Protein 4KNF (pdb70)

Foldseek 3Di:
DDQDPVLVLLVLLVVLLVLLVVLLVVLQVCLVLFDPLQNVVSVLLSVLSVLVNVLSVVQSVCCVPPVDRPLVSLLVSCVVNVLSVLVSLLSLCVLWAPCSVVLSVLLVQLQCQLSVLCSCLVVVVDPVVVSLVSNVVSLVSNLCCCVPNVNVGGCPCPDPLSNQLNVLSNCCSPPLVVLQSVLSCQFRVDDDHGNSSSNSSSSSVSSCCRSRVSSVSSSVSRSVVRVVVVD/DDDDPVQVLLVLLVVLLVLLVVLLVVLQVLLVLFDPLQNVVSVLLSVLSVLVNVLSVVQSVCCVVPVDGPLVSLLVSCVVRVLSLLVSQLSLCSVVLSVLLVQLSCQLSVLCSCCVVVVDPLPVSLVSNVVSLVSNLVCCPPNSNPPPPDDVLSVQLVVLSNVCSPPLVVLQSVLSCCCRPPPVPSSSSSSSSSVSSSCRSRVNSVSSSVSRSVVSVVVVVVVD/DDDDVVPVLLVLLVVLLVLLVVLLVVLQVCLVLFDPLQNVVSVLLSVLSVLVNVLSVVQSVCCVVPVDHPLVSLLVSCVVNVLSVLVLVLSLCVVWHPCSVVLSVLLVVLSVQLSVLLSCCVVVVDPNPVSLVSNVVSLVSNVCCCCPNVNVGTDHPPDPLSNQLVVLSNVCSPVLQVLQSVLSCQFRPDDDHGPRSSNSSSSSVSCCCNSRVSSVSSSVSRNVVRVVVVVD/DDDPDPVPVLLVLLVVLLVVLVVLLCVLQVCLVLFDPLQNVLSNLLNVLSVLVNVLSVVQSCCCVVPVDHPLVSLLVSCLVRVLSVLVSVLSLVVPFDVCSVVLSVLLNVLVVQLSVLLSCQVVVVDPNVVSLVSNVVSLVSNLCCCPDNPVPTGVDPLSVQLSCLVNCCSPVLVVLQSVLSCQFRVPPVGPRRSNSSSSSVSCSCNSRVSSVSSSVSRNVRRVVVVVD/DPQDVVPVLLVLLVVLLVLLVVLLVVLQVCLVLFDPLCNVVSVLLSVLSVLVNVLSVVQSVCCVVPVDGPLVSLLVSVVVNVLSVLVSVLSLVVQWAPCSVVLSVQLVVLQVQLSVLCSCLVVVVDPNPVSLVRSVVSLVSNLCCCPPNVVVRGGDPVDVLSNQLSVLSNVCSPVLQVLQSVLSCVQRVDDPGPRRSNSSSSSVSCCCRSRVSSVSSSVSRSVVRVVVVD

Radius of gyration: 31.67 Å; Cα contacts (8 Å, |Δi|>4): 1506; chains: 5; bounding box: 90×84×65 Å

Nearest PDB structures (foldseek):
  4knf-assembly1_D  TM=1.004E+00  e=2.524E-30  gamma proteobacterium 'Hot 75m4'
  4knf-assembly1_A  TM=9.957E-01  e=2.184E-26  gamma proteobacterium 'Hot 75m4'
  4kly-assembly1_C  TM=9.889E-01  e=1.343E-26  gamma proteobacterium 'Hot 75m4'
  4kly-assembly1_A  TM=9.894E-01  e=2.494E-26  gamma proteobacterium 'Hot 75m4'
  4kly-assembly1_E  TM=9.933E-01  e=5.529E-26  gamma proteobacterium 'Hot 75m4'

CATH classification: 1.20.1070.10

Sequence (1146 aa):
GDLDISDTVGVSFWLVTAGMLAATVFFFVERDQVSAKWKTSLTVSGLITGIAFWHYLYMRGVWIDTGDTPTVFRYINWLLTVPLLVVEFYLILAACTSVAASLFKKLLAGSLVMLGAGFAGEAGLAPVLPAFIIGMAGWLYMIYELYMGEGKAAVSTASPAVNSAYNAMMMIIVVGWAIYPAGYAAGYLMGGGVYASNLNLIYNLADFVNKILFGLIIWNVAVKESSNAKLGDLDISDTVGVSFWLVTAGMLAATVFFFVERDQVSAKWKTSLTVSGLITGIAFWHYLYMRGVWIDTGDTPTVFRYINWLLTVPLLVVEFYLIVAASLFKKLLAGSLVMLGAGFAGEAGLAPVLPAFIIGMAGWLYMIYELYMGEGKAAVSSPAVNSAYNAMMMIIVVGWAIYPAGYAAGYLMGVYASNLNLIYNLADFVNKILFGLIIWNVAVKESSNAKLLEHGDLDISDTVGVSFWLVTAGMLAATVFFFVERDQVSAKWKTSLTVSGLITGIAFWHYLYMRGVWIDTGDTPTVFRYINWLLTVPLLVVEFYLILAACTSVAASLFKKLLAGSLVMLGAGFAGEAGLAPVLPAFIIGMAGWLYMIYELYMGEGKAAVSTASPAVNSAYNAMMMIIVVGWAIYPAGYAAGYLMGGGVYASNLNLIYNLADFVNKILFGLIIWNVAVKESSNAKLLGGDLDISDTVGVSFWLVTAGMLAATVFFFVERDQVSAKWKTSLTVSGLITGIAFWHYLYMRGVWIDTGDTPTVFRYINWLLTVPLLVVEFYLILAACTSVAASLFKKLLAGSLVMLGAGFAGEAGLAPVLPAFIIGMAGWLYMIYELYMGEGKAAASPAVNSAYNAMMMIIVVGWAIYPAGYAAGYLMGGVYASNLNLIYNLADFVNKILFGLIIWNVAVKESSNAKLLGDLDISDTVGVSFWLVTAGMLAATVFFFVERDQVSAKWKTSLTVSGLITGIAFWHYLYMRGVWIDTGDTPTVFRYINWLLTVPLLVVEFYLILAACTSVAASLFKKLLAGSLVMLGAGFAGEAGLAPVLPAFIIGMAGWLYMIYELYMGEGKAAVSTASPAVNSAYNAMMMIIVVGWAIYPAGYAAGYLMGGVYASNLNLIYNLADFVNKILFGLIIWNVAVKESSNAKL

Solvent-accessible surface area: 46198 Å² total; per-residue (Å²): 71,45,17,86,82,93,40,82,2,3,17,19,0,34,46,12,14,14,13,0,55,13,6,21,51,16,0,43,44,0,15,74,13,2,36,73,142,16,30,24,12,1,0,5,5,0,12,4,0,14,15,0,30,125,4,0,81,105,0,39,31,9,30,86,114,70,41,88,34,0,17,12,9,4,18,7,0,11,66,31,1,19,31,37,10,0,48,3,0,75,61,16,1,52,53,11,15,124,38,8,56,40,0,50,138,62,0,47,54,2,0,80,74,27,23,39,13,10,30,22,2,22,39,63,132,34,94,54,107,53,2,43,91,92,8,42,53,4,19,93,86,0,24,103,13,3,89,113,8,53,6,155,50,28,91,62,90,80,18,113,8,14,41,48,1,16,55,13,0,10,106,15,0,58,102,2,9,36,36,33,21,54,0,9,28,13,3,34,54,135,44,97,77,82,100,22,56,69,0,1,59,43,6,1,99,0,0,71,31,3,13,10,76,2,4,63,75,1,30,63,13,0,32,109,30,1,50,108,78,135,187,78,57,16,89,81,94,40,81,4,1,16,21,0,38,36,4,14,13,10,0,57,15,8,20,50,17,0,46,38,0,12,69,14,1,22,58,152,18,31,13,9,0,0,5,4,0,16,4,0,14,16,0,25,123,3,0,83,104,0,38,29,6,30,89,108,73,44,86,29,0,18,11,8,2,16,12,0,12,61,31,0,18,35,38,9,3,40,0,16,114,68,58,115,49,56,42,28,45,142,40,5,42,50,1,2,89,74,31,24,42,12,11,30,22,4,24,41,62,133,32,98,46,106,60,2,42,103,92,8,37,51,4,27,97,79,3,31,124,10,8,101,149,43,61,14,156,42,102,58,128,63,118,23,35,64,48,0,32,79,20,0,28,108,14,5,49,87,5,14,37,42,37,26,49,0,10,31,12,3,42,56,118,106,132,98,30,54,68,1,0,50,43,5,3,100,0,0,75,31,1,11,15,75,2,1,63,57,0,36,62,19,0,34,124,32,2,55,87,40,119,126,155,132,215,78,45,14,86,67,87,42,74,3,2,13,18,0,32,46,10,14,14,11,0,56,13,6,19,48,15,0,47,43,0,13,75,9,6,40,65,152,28,32,19,14,0,0,5,2,0,13,2,0,14,16,0,26,126,4,0,81,102,0,42,35,6,26,82,114,78,40,82,34,0,16,10,7,3,17,11,0,15,65,27,2,17,31,41,13,0,42,2,0,70,60,16,2,55,69,9,16,103,31,6,62,46,0,48,148,64,0,54,54,3,0,87,80,34,18,43,11,10,33,19,3,23,41,64,134,35,90,53,96,67,2,32,105,95,8,53,54,3,25,90,83,0,25,107,15,1,52,115,8,50,4,149,56,30,110,48,114,92,35,113,13,28,51,47,3,33,88,10,0,72,109,10,0,60,78,3,14,36,37,37,25,53,0,9,29,22,1,31,48,141,52,107,77,78,122,29,51,68,0,0,61,45,5,0,98,0,0,73,31,2,14,12,69,1,1,68,76,2,31,58,16,0,35,134,36,3,47,88,51,126,147,185,86,42,51,14,84,78,91,37,83,4,2,20,20,0,35,37,10,13,13,9,0,55,13,6,19,48,17,1,44,41,0,9,76,24,6,41,52,126,10,35,17,9,2,0,6,6,0,11,7,0,14,14,0,30,126,3,0,82,105,0,40,29,6,26,98,110,72,42,91,39,1,16,11,6,3,16,6,0,12,65,30,1,20,30,38,10,0,44,1,0,77,56,14,0,59,67,22,14,118,52,8,63,42,0,47,155,69,2,43,52,3,1,78,73,35,22,39,11,9,29,22,2,25,37,63,132,36,95,44,101,64,6,40,104,95,10,51,52,4,22,94,81,0,24,123,14,1,100,113,35,61,0,148,43,109,164,45,109,8,21,68,46,0,38,83,4,0,12,98,11,0,53,93,3,14,36,37,37,26,57,0,11,29,23,1,30,50,130,111,125,75,121,34,51,63,1,1,53,54,7,1,85,0,0,68,31,2,12,15,73,4,2,66,63,1,37,60,14,0,36,120,18,15,61,93,59,167,148,198,88,47,19,85,77,91,40,88,4,0,14,16,0,37,47,12,15,14,12,0,55,15,6,21,48,15,0,46,41,0,9,69,22,2,29,64,139,20,33,15,10,0,0,4,5,0,12,5,0,14,10,0,27,127,5,0,84,105,0,37,32,3,24,90,100,64,40,90,29,0,18,7,10,4,17,10,0,13,71,25,1,17,34,34,15,0,51,1,0,78,62,14,2,53,53,7,18,120,44,7,55,45,0,48,141,62,1,46,57,4,0,76,81,34,15,43,10,10,32,20,4,21,40,67,122,35,98,43,102,69,7,34,98,98,7,57,51,4,23,91,80,0,26,112,10,2,86,120,15,46,8,146,65,37,100,11,134,98,22,111,8,26,42,46,2,22,82,10,0,15,77,4,1,52,90,3,15,37,40,40,28,53,0,9,30,20,3,34,54,141,48,114,104,113,32,53,73,0,0,50,41,5,1,95,0,0,74,31,4,17,12,69,3,1,63,62,1,32,53,13,0,32,119,32,2,64,103,71,156,184

Secondary structure (DSSP, 8-state):
----TT-HHHHHHHHHHHHHHHHHHHHHHGGGGS-TTTHHHHHHHHHHHHHHHHHHHHHHHHHHHH----HHHHHHHHHHHHHHHHHHHHHHHHTT-TTHHHHHHHHHHHHHHHHHHHHHHHHTSS-HHHHHHHHHHHHHHHHHHHHTSGGGS----S-HHHHHHHHHHHHIIIIITTHHHHHHHHHHSS-----HHHHHHHHHHHHIIIIIIHHHHHHHHHHHHHHHHT-/----TT-HHHHHHHHHHHHHHHHHHHHHHGGGGS-HHHHHHHHHHHHHHHHHHHHHHHHHHHHHHH----HHHHHHHHHHHHHHHHHHHHT--HHHHHHHHHHHHHHHHHHHHHHHTTSS-HHHHHHHHHHHHHHHHHTTSTTTT------HHHHHHHHHHHHIIIIITTHHHHHHHHHHS----HHHHHHHHHHHHIIIIIIHHHHHHHHHHHHHHHHHHT--/----TT-HHHHHHHHHHHHHHHHHHHHHHGGGGS-TTTHHHHHHHHHHHHHHHHHHHHHHHHHHHH----HHHHHHHHHHHHHHHHHHHHHHHHHH-TTHHHHHHHHHHHHHHHHHHHHHHHHTSS-HHHHHHHHHHHHHHHHHHHHTSGGGG------HHHHHHHHHHHHHHHTGGGHHHHHHHHHHSS-----HHHHHHHHHHHHIIIIIIHHHHHHHHHHHHHHHHHH-/--PPPSS-HHHHHHHHHHHHHHHHHHHHHHHGGGS-HHHHHHHHHHHHHHHHHHHHHHHHHHHHHHH----HHHHHHHHHHHHHHHHHHHHHHHHHH-S-HHHHHHHHHHHHHHHHHHHHHHHTTSS-HHHHHHHHHHHHHHHHHHHHSTTS-----SSHHHHHHHHHHIIIIITTHHHHHHHHHH------HHHHHHHHHHHHIIIIIIHHHHHHHHHHHHHHHHTT-/----TT-HHHHHHHHHHHHHHHHHHHHHHGGGGS-HHHHHHHHHHHHHHHHHHHHHHHHHHHHHHT-S--HHHHHHHHHHHHHHHHHHHHHHHHTT-S-HHHHHHHHHHHHHHHHHHHHHHHHTSS-HHHHHHHHHHHHHHHHHHHHTSGGGG----S-HHHHHHHHHHHHIIIIITTHHHHHHHHHHSS----HHHHHHHHHHHHIIIIIIHHHHHHHHHHHHHHHHH-

B-factor: mean 72.69, std 19.71, range [35.15, 189.99]

InterPro domains:
  IPR001425 Archaeal/bacterial/fungal rhodopsins [PF01036] (30-246)
  IPR001425 Archaeal/bacterial/fungal rhodopsins [PR00251] (32-51)
  IPR001425 Archaeal/bacterial/fungal rhodopsins [PR00251] (93-114)
  IPR001425 Archaeal/bacterial/fungal rhodopsins [PR00251] (190-208)
  IPR001425 Archaeal/bacter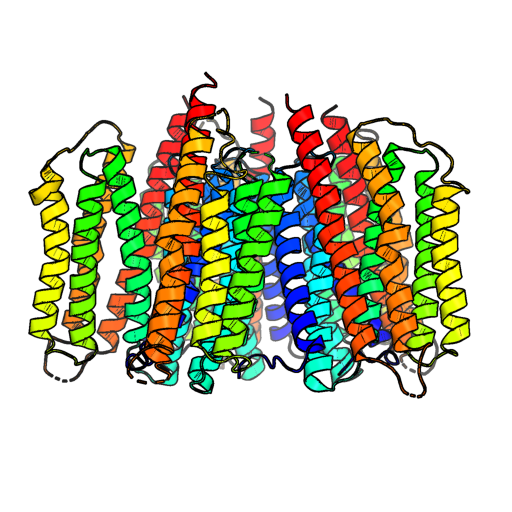ial/fungal rhodopsins [PR00251] (223-241)
  IPR001425 Archaeal/bacterial/fungal rhodopsins [PTHR28286] (27-244)
  IPR001425 Archaeal/bacterial/fungal rhodopsins [SM01021] (30-251)
  IPR017402 Proteorhodopsin [PIRSF038142] (21-250)
  IPR018229 Rhodopsin, retinal binding site [PS00950] (95-107)

Organism: Gamma-proteobacterium Hot 75m4 (NCBI:txid245185)

Structure (mmCIF, N/CA/C/O backbone):
data_4KNF
#
_entry.id   4KNF
#
_cell.length_a   161.400
_cell.length_b   168.900
_cell.length_c   65.700
_cell.angle_alpha   90.00
_cell.angle_beta   90.00
_cell.angle_gamma   90.00
#
_symmetry.space_group_name_H-M   'P 21 21 2'
#
loop_
_entity.id
_entity.type
_entity.pdbx_description
1 polymer 'Blue-light absorbing proteorhodopsin'
2 non-polymer RETINAL
3 water water
#
loop_
_atom_site.group_PDB
_atom_site.id
_atom_site.type_symbol
_atom_site.label_atom_id
_atom_site.label_alt_id
_atom_site.label_comp_id
_atom_site.label_asym_id
_atom_site.label_entity_id
_atom_site.label_seq_id
_atom_site.pdbx_PDB_ins_code
_atom_site.Cartn_x
_atom_site.Cartn_y
_atom_site.Cartn_z
_atom_site.occupancy
_atom_site.B_iso_or_equiv
_atom_site.auth_seq_id
_atom_site.auth_comp_id
_atom_site.auth_asym_id
_atom_site.auth_atom_id
_atom_site.pdbx_PDB_model_num
ATOM 1 N N . GLY A 1 22 ? -54.959 14.049 -25.282 1.00 81.72 21 GLY A N 1
ATOM 2 C CA . GLY A 1 22 ? -55.246 12.595 -25.503 1.00 76.11 21 GLY A CA 1
ATOM 3 C C . GLY A 1 22 ? -55.252 11.760 -24.227 1.00 77.15 21 GLY A C 1
ATOM 4 O O . GLY A 1 22 ? -54.527 12.050 -23.273 1.00 72.71 21 GLY A O 1
ATOM 5 N N . ASP A 1 23 ? -56.086 10.720 -24.221 1.00 77.66 22 ASP A N 1
ATOM 6 C CA . ASP A 1 23 ? -56.254 9.813 -23.083 1.00 75.69 22 ASP A CA 1
ATOM 7 C C . ASP A 1 23 ? -54.928 9.108 -22.770 1.00 76.47 22 ASP A C 1
ATOM 8 O O . ASP A 1 23 ? -54.036 9.062 -23.612 1.00 77.12 22 ASP A O 1
ATOM 13 N N . LEU A 1 24 ? -54.781 8.588 -21.552 1.00 83.10 23 LEU A N 1
ATOM 14 C CA . LEU A 1 24 ? -53.625 7.752 -21.215 1.00 87.77 23 LEU A CA 1
ATOM 15 C C . LEU A 1 24 ? -53.571 6.534 -22.146 1.00 89.08 23 LEU A C 1
ATOM 16 O O . LEU A 1 24 ? -54.619 5.964 -22.473 1.00 95.81 23 LEU A O 1
ATOM 21 N N . ASP A 1 25 ? -52.371 6.127 -22.563 1.00 80.22 24 ASP A N 1
ATOM 22 C CA . ASP A 1 25 ? -52.240 4.927 -23.381 1.00 72.33 24 ASP A CA 1
ATOM 23 C C . ASP A 1 25 ? -52.101 3.668 -22.539 1.00 65.56 24 ASP A C 1
ATOM 24 O O . ASP A 1 25 ? -51.069 3.415 -21.939 1.00 74.45 24 ASP A O 1
ATOM 29 N N . ILE A 1 26 ? -53.153 2.865 -22.560 1.00 64.59 25 ILE A N 1
ATOM 30 C CA . ILE A 1 26 ? -53.269 1.634 -21.788 1.00 67.61 25 ILE A CA 1
ATOM 31 C C . ILE A 1 26 ? -52.265 0.513 -22.147 1.00 69.13 25 ILE A C 1
ATOM 32 O O . ILE A 1 26 ? -51.918 -0.312 -21.300 1.00 73.80 25 ILE A O 1
ATOM 37 N N . SER A 1 27 ? -51.796 0.482 -23.388 1.00 70.45 26 SER A N 1
ATOM 38 C CA . SER A 1 27 ? -50.832 -0.537 -23.811 1.00 69.96 26 SER A CA 1
ATOM 39 C C . SER A 1 27 ? -49.455 -0.306 -23.167 1.00 65.69 26 SER A C 1
ATOM 40 O O . SER A 1 27 ? -48.668 -1.239 -22.997 1.00 66.88 26 SER A O 1
ATOM 43 N N . ASP A 1 28 ? -49.161 0.948 -22.836 1.00 60.01 27 ASP A N 1
ATOM 44 C CA . ASP A 1 28 ? -47.911 1.282 -22.164 1.00 62.57 27 ASP A CA 1
ATOM 45 C C . ASP A 1 28 ? -47.983 0.953 -20.649 1.00 58.04 27 ASP A C 1
ATOM 46 O O . ASP A 1 28 ? -48.195 1.827 -19.821 1.00 55.00 27 ASP A O 1
ATOM 51 N N . THR A 1 29 ? -47.834 -0.321 -20.313 1.00 53.04 28 THR A N 1
ATOM 52 C CA . THR A 1 29 ? -48.055 -0.782 -18.957 1.00 59.06 28 THR A CA 1
ATOM 53 C C . THR A 1 29 ? -47.221 0.024 -17.988 1.00 59.88 28 THR A C 1
ATOM 54 O O . THR A 1 29 ? -47.758 0.581 -17.040 1.00 59.59 28 THR A O 1
ATOM 58 N N . VAL A 1 30 ? -45.917 0.093 -18.264 1.00 61.65 29 VAL A N 1
ATOM 59 C CA . VAL A 1 30 ? -44.959 0.910 -17.513 1.00 62.25 29 VAL A CA 1
ATOM 60 C C . VAL A 1 30 ? -45.436 2.352 -17.339 1.00 60.33 29 VAL A C 1
ATOM 61 O O . VAL A 1 30 ? -45.440 2.897 -16.225 1.00 69.00 29 VAL A O 1
ATOM 65 N N . GLY A 1 31 ? -45.845 2.956 -18.440 1.00 55.82 30 GLY A N 1
ATOM 66 C CA . GLY A 1 31 ? -46.535 4.233 -18.384 1.00 63.00 30 GLY A CA 1
ATOM 67 C C . GLY A 1 31 ? -47.658 4.303 -17.351 1.00 60.81 30 GLY A C 1
ATOM 68 O O . GLY A 1 31 ? -47.753 5.297 -16.629 1.00 63.37 30 GLY A O 1
ATOM 69 N N . VAL A 1 32 ? -48.508 3.272 -17.279 1.00 53.85 31 VAL A N 1
ATOM 70 C CA . VAL A 1 32 ? -49.637 3.300 -16.356 1.00 59.87 31 VAL A CA 1
ATOM 71 C C . VAL A 1 32 ? -49.133 3.146 -14.917 1.00 60.86 31 VAL A C 1
ATOM 72 O O . VAL A 1 32 ? -49.601 3.824 -13.989 1.00 60.28 31 VAL A O 1
ATOM 76 N N . SER A 1 33 ? -48.147 2.276 -14.764 1.00 59.47 32 SER A N 1
ATOM 77 C CA . SER A 1 33 ? -47.541 2.005 -13.490 1.00 61.63 32 SER A CA 1
ATOM 78 C C . SER A 1 33 ? -46.976 3.284 -12.862 1.00 64.42 32 SER A C 1
ATOM 79 O O . SER A 1 33 ? -47.118 3.496 -11.643 1.00 59.92 32 SER A O 1
ATOM 82 N N . PHE A 1 34 ? -46.351 4.133 -13.685 1.00 57.36 33 PHE A N 1
ATOM 83 C CA . PHE A 1 34 ? -45.746 5.370 -13.168 1.00 58.20 33 PHE A CA 1
ATOM 84 C C . PHE A 1 34 ? -46.840 6.311 -12.719 1.00 58.85 33 PHE A C 1
ATOM 85 O O . PHE A 1 34 ? -46.779 6.911 -11.625 1.00 52.91 33 PHE A O 1
ATOM 93 N N . TRP A 1 35 ? -47.857 6.417 -13.571 1.00 58.30 34 TRP A N 1
ATOM 94 C CA . TRP A 1 35 ? -49.035 7.180 -13.230 1.00 56.50 34 TRP A CA 1
ATOM 95 C C . TRP A 1 35 ? -49.669 6.762 -11.890 1.00 53.87 34 TRP A C 1
ATOM 96 O O . TRP A 1 35 ? -50.010 7.623 -11.087 1.00 60.02 34 TRP A O 1
ATOM 107 N N . LEU A 1 36 ? -49.831 5.461 -11.661 1.00 50.23 35 LEU A N 1
ATOM 108 C CA . LEU A 1 36 ? -50.516 4.978 -10.463 1.00 54.08 35 LEU A CA 1
ATOM 109 C C . LEU A 1 36 ? -49.701 5.309 -9.205 1.00 53.23 35 LEU A C 1
ATOM 110 O O . LEU A 1 36 ? -50.209 5.898 -8.246 1.00 54.08 35 LEU A O 1
ATOM 115 N N . VAL A 1 37 ? -48.420 4.968 -9.273 1.00 52.18 36 VAL A N 1
ATOM 116 C CA . VAL A 1 37 ? -47.442 5.176 -8.227 1.00 50.29 36 VAL A CA 1
ATOM 117 C C . VAL A 1 37 ? -47.191 6.664 -7.971 1.00 51.47 36 VAL A C 1
ATOM 118 O O . VAL A 1 37 ? -47.156 7.112 -6.815 1.00 54.88 36 VAL A O 1
ATOM 122 N N . THR A 1 38 ? -47.043 7.449 -9.027 1.00 49.35 37 THR A N 1
ATOM 123 C CA . THR A 1 38 ? -46.992 8.884 -8.806 1.00 51.98 37 THR A CA 1
ATOM 124 C C . THR A 1 38 ? -48.145 9.312 -7.894 1.00 54.70 37 THR A C 1
ATOM 125 O O . THR A 1 38 ? -47.898 9.935 -6.849 1.00 52.19 37 THR A O 1
ATOM 129 N N . ALA A 1 39 ? -49.386 8.979 -8.295 1.00 46.60 38 ALA A N 1
ATOM 130 C CA . ALA A 1 39 ? -50.556 9.403 -7.558 1.00 42.67 38 ALA A CA 1
ATOM 131 C C . ALA A 1 39 ? -50.569 8.840 -6.114 1.00 46.24 38 ALA A C 1
ATOM 132 O O . ALA A 1 39 ? -50.955 9.532 -5.161 1.00 48.83 38 ALA A O 1
ATOM 134 N N . GLY A 1 40 ? -50.146 7.593 -5.954 1.00 40.62 39 GLY A N 1
ATOM 135 C CA . GLY A 1 40 ? -50.080 7.006 -4.655 1.00 45.99 39 GLY A CA 1
ATOM 136 C C . GLY A 1 40 ? -49.134 7.781 -3.760 1.00 55.83 39 GLY A C 1
ATOM 137 O O . GLY A 1 40 ? -49.447 7.968 -2.568 1.00 52.12 39 GLY A O 1
ATOM 138 N N . MET A 1 41 ? -47.987 8.218 -4.324 1.00 51.65 40 MET A N 1
ATOM 139 C CA . MET A 1 41 ? -47.009 9.014 -3.567 1.00 50.63 40 MET A CA 1
ATOM 140 C C . MET A 1 41 ? -47.568 10.376 -3.186 1.00 48.39 40 MET A C 1
ATOM 141 O O . MET A 1 41 ? -47.426 10.840 -2.040 1.00 52.87 40 MET A O 1
ATOM 146 N N . LEU A 1 42 ? -48.225 11.014 -4.133 1.00 50.15 41 LEU A N 1
ATOM 147 C CA . LEU A 1 42 ? -49.016 12.214 -3.804 1.00 54.30 41 LEU A CA 1
ATOM 148 C C . LEU A 1 42 ? -49.939 12.030 -2.577 1.00 51.54 41 LEU A C 1
ATOM 149 O O . LEU A 1 42 ? -49.825 12.785 -1.621 1.00 52.82 41 LEU A O 1
ATOM 154 N N . ALA A 1 43 ? -50.822 11.026 -2.618 1.00 49.85 42 ALA A N 1
ATOM 155 C CA . ALA A 1 43 ? -51.819 10.790 -1.561 1.00 51.68 42 ALA A CA 1
ATOM 156 C C . ALA A 1 43 ? -51.189 10.489 -0.204 1.00 54.39 42 ALA A C 1
ATOM 157 O O . ALA A 1 43 ? -51.649 10.954 0.834 1.00 49.66 42 ALA A O 1
ATOM 159 N N . ALA A 1 44 ? -50.136 9.687 -0.238 1.00 55.56 43 ALA A N 1
ATOM 160 C CA . ALA A 1 44 ? -49.494 9.223 0.960 1.00 54.90 43 ALA A CA 1
ATOM 161 C C . ALA A 1 44 ? -48.753 10.388 1.651 1.00 58.03 43 ALA A C 1
ATOM 162 O O . ALA A 1 44 ? -48.740 10.493 2.896 1.00 52.65 43 ALA A O 1
ATOM 164 N N . THR A 1 45 ? -48.183 11.277 0.839 1.00 54.56 44 THR A N 1
ATOM 165 C CA . THR A 1 45 ? -47.534 12.479 1.354 1.00 56.00 44 THR A CA 1
ATOM 166 C C . THR A 1 45 ? -48.554 13.253 2.153 1.00 56.98 44 THR A C 1
ATOM 167 O O . THR A 1 45 ? -48.342 13.511 3.344 1.00 55.59 44 THR A O 1
ATOM 171 N N . VAL A 1 46 ? -49.672 13.602 1.509 1.00 53.60 45 VAL A N 1
ATOM 172 C CA . VAL A 1 46 ? -50.762 14.296 2.200 1.00 51.20 45 VAL A CA 1
ATOM 173 C C . VAL A 1 46 ? -51.247 13.536 3.446 1.00 53.05 45 VAL A C 1
ATOM 174 O O . VAL A 1 46 ? -51.402 14.125 4.514 1.00 58.13 45 VAL A O 1
ATOM 178 N N . PHE A 1 47 ? -51.473 12.232 3.296 1.00 49.07 46 PHE A N 1
ATOM 179 C CA . PHE A 1 47 ? -51.898 11.394 4.376 1.00 49.20 46 PHE A CA 1
ATOM 180 C C . PHE A 1 47 ? -50.958 11.510 5.604 1.00 55.54 46 PHE A C 1
ATOM 181 O O . PHE A 1 47 ? -51.427 11.858 6.688 1.00 50.90 46 PHE A O 1
ATOM 189 N N . PHE A 1 48 ? -49.652 11.240 5.422 1.00 55.89 47 PHE A N 1
ATOM 190 C CA . PHE A 1 48 ? -48.670 11.266 6.515 1.00 54.03 47 PHE A CA 1
ATOM 191 C C . PHE A 1 48 ? -48.477 12.641 7.156 1.00 59.04 47 PHE A C 1
ATOM 192 O O . PHE A 1 48 ? -48.285 12.743 8.393 1.00 63.80 47 PHE A O 1
ATOM 200 N N . PHE A 1 49 ? -48.510 13.705 6.354 1.00 51.58 48 PHE A N 1
ATOM 201 C CA . PHE A 1 49 ? -48.492 15.034 6.981 1.00 55.72 48 PHE A CA 1
ATOM 202 C C . PHE A 1 49 ? -49.769 15.344 7.767 1.00 56.66 48 PHE A C 1
ATOM 203 O O . PHE A 1 49 ? -49.707 15.593 8.961 1.00 53.15 48 PHE A O 1
ATOM 211 N N . VAL A 1 50 ? -50.923 15.272 7.116 1.00 55.47 49 VAL A N 1
ATOM 212 C CA . VAL A 1 50 ? -52.176 15.580 7.799 1.00 55.47 49 VAL A CA 1
ATOM 213 C C . VAL A 1 50 ? -52.416 14.740 9.051 1.00 59.06 49 VAL A C 1
ATOM 214 O O . VAL A 1 50 ? -52.977 15.234 10.023 1.00 60.09 49 VAL A O 1
ATOM 218 N N . GLU A 1 51 ? -51.968 13.483 9.038 1.00 59.93 50 GLU A N 1
ATOM 219 C CA . GLU A 1 51 ? -52.303 12.557 10.120 1.00 58.44 50 GLU A CA 1
ATOM 220 C C . GLU A 1 51 ? -51.444 12.677 11.373 1.00 61.00 50 GLU A C 1
ATOM 221 O O . GLU A 1 51 ? -51.633 11.915 12.333 1.00 55.44 50 GLU A O 1
ATOM 227 N N . ARG A 1 52 ? -50.517 13.636 11.358 1.00 56.94 51 ARG A N 1
ATOM 228 C CA . ARG A 1 52 ? -49.582 13.827 12.437 1.00 55.62 51 ARG A CA 1
ATOM 229 C C . ARG A 1 52 ? -50.303 14.235 13.738 1.00 65.77 51 ARG A C 1
ATOM 230 O O . ARG A 1 52 ? -49.783 14.047 14.858 1.00 53.49 51 ARG A O 1
ATOM 238 N N . ASP A 1 53 ? -51.505 14.795 13.578 1.00 66.30 52 ASP A N 1
ATOM 239 C CA . ASP A 1 53 ? -52.245 15.283 14.713 1.00 60.69 52 ASP A CA 1
ATOM 240 C C . ASP A 1 53 ? -53.080 14.150 15.319 1.00 65.07 52 ASP A C 1
ATOM 241 O O . ASP A 1 53 ? -53.834 14.373 16.269 1.00 65.80 52 ASP A O 1
ATOM 246 N N . GLN A 1 54 ? -52.938 12.947 14.744 1.00 63.14 53 GLN A N 1
ATOM 247 C CA . GLN A 1 54 ? -53.526 11.704 15.260 1.00 59.35 53 GLN A CA 1
ATOM 248 C C . GLN A 1 54 ? -52.523 10.869 16.054 1.00 65.45 53 GLN A C 1
ATOM 249 O O . GLN A 1 54 ? -52.856 9.762 16.485 1.00 69.15 53 GLN A O 1
ATOM 255 N N . VAL A 1 55 ? -51.288 11.365 16.198 1.00 65.82 54 VAL A N 1
ATOM 256 C CA . VAL A 1 55 ? -50.210 10.652 16.914 1.00 58.78 54 VAL A CA 1
ATOM 257 C C . VAL A 1 55 ? -49.513 11.570 17.920 1.00 61.94 54 VAL A C 1
ATOM 258 O O . VAL A 1 55 ? -49.454 12.786 17.720 1.00 57.10 54 VAL A O 1
ATOM 262 N N . SER A 1 56 ? -49.000 10.992 19.004 1.00 65.51 55 SER A N 1
ATOM 263 C CA . SER A 1 56 ? -48.379 11.779 20.063 1.00 65.19 55 SER A CA 1
ATOM 264 C C . SER A 1 56 ? -46.974 12.248 19.640 1.00 68.96 55 SER A C 1
ATOM 265 O O . SER A 1 56 ? -46.426 11.777 18.633 1.00 71.17 55 SER A O 1
ATOM 268 N N . ALA A 1 57 ? -46.405 13.174 20.417 1.00 62.92 56 ALA A N 1
ATOM 269 C CA . ALA A 1 57 ? -45.068 13.695 20.188 1.00 59.15 56 ALA A CA 1
ATOM 270 C C . ALA A 1 57 ? -44.070 12.567 20.087 1.00 64.62 56 ALA A C 1
ATOM 271 O O . ALA A 1 57 ? -42.960 12.735 19.587 1.00 69.89 56 ALA A O 1
ATOM 273 N N . LYS A 1 58 ? -44.475 11.397 20.554 1.00 75.04 57 LYS A N 1
ATOM 274 C CA . LYS A 1 58 ? -43.614 10.238 20.471 1.00 76.34 57 LYS A CA 1
ATOM 275 C C . LYS A 1 58 ? -43.388 9.850 19.013 1.00 70.91 57 LYS A C 1
ATOM 276 O O . LYS A 1 58 ? -42.320 9.351 18.679 1.00 74.07 57 LYS A O 1
ATOM 282 N N . TRP A 1 59 ? -44.374 10.110 18.149 1.00 66.52 58 TRP A N 1
ATOM 283 C CA . TRP A 1 59 ? -44.375 9.556 16.777 1.00 62.92 58 TRP A CA 1
ATOM 284 C C . TRP A 1 59 ? -44.392 10.570 15.630 1.00 61.29 58 TRP A C 1
ATOM 285 O O . TRP A 1 59 ? -44.246 10.185 14.462 1.00 66.82 58 TRP A O 1
ATOM 296 N N . LYS A 1 60 ? -44.592 11.850 15.946 1.00 57.45 59 LYS A N 1
ATOM 297 C CA . LYS A 1 60 ? -44.820 12.866 14.921 1.00 54.76 59 LYS A CA 1
ATOM 298 C C . LYS A 1 60 ? -43.682 12.946 13.891 1.00 59.34 59 LYS A C 1
ATOM 299 O O . LYS A 1 60 ? -43.931 12.863 12.671 1.00 53.60 59 LYS A O 1
ATOM 305 N N . THR A 1 61 ? -42.446 13.081 14.387 1.00 58.36 60 THR A N 1
ATOM 306 C CA . THR A 1 61 ? -41.252 13.128 13.531 1.00 61.01 60 THR A CA 1
ATOM 307 C C . THR A 1 61 ? -41.177 11.976 12.530 1.00 63.98 60 THR A C 1
ATOM 308 O O . THR A 1 61 ? -40.821 12.198 11.362 1.00 69.53 60 THR A O 1
ATOM 312 N N . SER A 1 62 ? -41.538 10.770 12.977 1.00 61.51 61 SER A N 1
ATOM 313 C CA . SER A 1 62 ? -41.643 9.598 12.096 1.00 63.71 61 SER A CA 1
ATOM 314 C C . SER A 1 62 ? -42.573 9.861 10.906 1.00 63.01 61 SER A C 1
ATOM 315 O O . SER A 1 62 ? -42.213 9.577 9.754 1.00 58.50 61 SER A O 1
ATOM 318 N N . LEU A 1 63 ? -43.758 10.402 11.196 1.00 58.71 62 LEU A N 1
ATOM 319 C CA . LEU A 1 63 ? -44.736 10.691 10.158 1.00 54.65 62 LEU A CA 1
ATOM 320 C C . LEU A 1 63 ? -44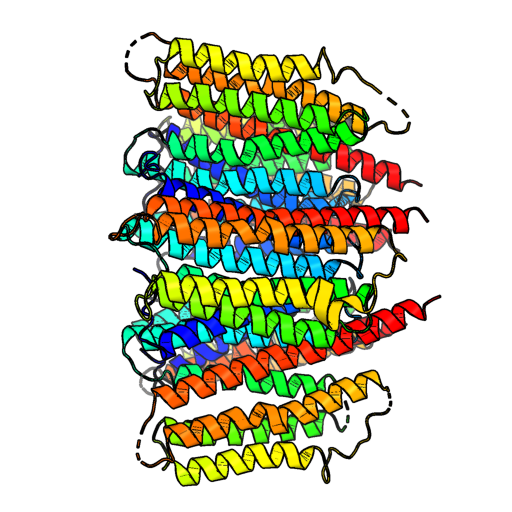.225 11.800 9.241 1.00 56.34 62 LEU A C 1
ATOM 321 O O . LEU A 1 63 ? -44.389 11.726 8.009 1.00 59.10 62 LEU A O 1
ATOM 326 N N . THR A 1 64 ? -43.552 12.788 9.832 1.00 55.64 63 THR A N 1
ATOM 327 C CA . THR A 1 64 ? -42.808 13.795 9.067 1.00 54.76 63 THR A CA 1
ATOM 328 C C . THR A 1 64 ? -41.811 13.181 8.091 1.00 54.07 63 THR A C 1
ATOM 329 O O . THR A 1 64 ? -41.888 13.475 6.906 1.00 54.15 63 THR A O 1
ATOM 333 N N . VAL A 1 65 ? -40.909 12.320 8.569 1.00 53.16 64 VAL A N 1
ATOM 334 C CA . VAL A 1 65 ? -39.949 11.662 7.675 1.00 53.65 64 VAL A CA 1
ATOM 335 C C . VAL A 1 65 ? -40.654 10.784 6.621 1.00 61.61 64 VAL A C 1
ATOM 336 O O . VAL A 1 65 ? -40.270 10.778 5.426 1.00 57.46 64 VAL A O 1
ATOM 340 N N . SER A 1 66 ? -41.694 10.068 7.064 1.00 58.92 65 SER A N 1
ATOM 341 C CA . SER A 1 66 ? -42.562 9.317 6.167 1.00 56.77 65 SER A CA 1
ATOM 342 C C . SER A 1 66 ? -43.166 10.164 5.022 1.00 60.62 65 SER A C 1
ATOM 343 O O . SER A 1 66 ? -43.189 9.725 3.879 1.00 54.58 65 SER A O 1
ATOM 346 N N . GLY A 1 67 ? -43.664 11.362 5.340 1.00 57.23 66 GLY A N 1
ATOM 347 C CA . GLY A 1 67 ? -44.163 12.286 4.329 1.00 49.64 66 GLY A CA 1
ATOM 348 C C . GLY A 1 67 ? -43.065 12.885 3.456 1.00 50.36 66 GLY A C 1
ATOM 349 O O . GLY A 1 67 ? -43.243 13.036 2.235 1.00 48.40 66 GLY A O 1
ATOM 350 N N . LEU A 1 68 ? -41.915 13.209 4.051 1.00 48.34 67 LEU A N 1
ATOM 351 C CA . LEU A 1 68 ? -40.748 13.606 3.236 1.00 51.66 67 LEU A CA 1
ATOM 352 C C . LEU A 1 68 ? -40.331 12.583 2.155 1.00 54.06 67 LEU A C 1
ATOM 353 O O . LEU A 1 68 ? -40.152 12.977 0.997 1.00 55.48 67 LEU A O 1
ATOM 358 N N . ILE A 1 69 ? -40.202 11.297 2.537 1.00 48.62 68 ILE A N 1
ATOM 359 C CA . ILE A 1 69 ? -39.861 10.190 1.636 1.00 44.18 68 ILE A CA 1
ATOM 360 C C . ILE A 1 69 ? -40.881 10.061 0.489 1.00 52.10 68 ILE A C 1
ATOM 361 O O . ILE A 1 69 ? -40.513 10.055 -0.705 1.00 43.38 68 ILE A O 1
ATOM 366 N N . THR A 1 70 ? -42.166 9.977 0.847 1.00 50.46 69 THR A N 1
ATOM 367 C CA . THR A 1 70 ? -43.229 10.005 -0.159 1.00 50.40 69 THR A CA 1
ATOM 368 C C . THR A 1 70 ? -43.250 11.316 -0.992 1.00 48.48 69 THR A C 1
ATOM 369 O O . THR A 1 70 ? -43.408 11.265 -2.216 1.00 49.21 69 THR A O 1
ATOM 373 N N . GLY A 1 71 ? -43.070 12.471 -0.321 1.00 49.15 70 GLY A N 1
ATOM 374 C CA . GLY A 1 71 ? -42.939 13.802 -0.961 1.00 42.64 70 GLY A CA 1
ATOM 375 C C . GLY A 1 71 ? -41.833 13.904 -2.009 1.00 50.14 70 GLY A C 1
ATOM 376 O O . GLY A 1 71 ? -42.107 14.257 -3.172 1.00 52.26 70 GLY A O 1
ATOM 377 N N . ILE A 1 72 ? -40.593 13.551 -1.632 1.00 45.29 71 ILE A N 1
ATOM 378 C CA . ILE A 1 72 ? -39.493 13.555 -2.574 1.00 45.61 71 ILE A CA 1
ATOM 379 C C . ILE A 1 72 ? -39.721 12.538 -3.709 1.00 48.62 71 ILE A C 1
ATOM 380 O O . ILE A 1 72 ? -39.382 12.800 -4.874 1.00 51.36 71 ILE A O 1
ATOM 385 N N . ALA A 1 73 ? -40.303 11.387 -3.379 1.00 43.61 72 ALA A N 1
ATOM 386 C CA . ALA A 1 73 ? -40.524 10.364 -4.366 1.00 37.69 72 ALA A CA 1
ATOM 387 C C . ALA A 1 73 ? -41.531 10.829 -5.439 1.00 49.70 72 ALA A C 1
ATOM 388 O O . ALA A 1 73 ? -41.287 10.609 -6.666 1.00 41.89 72 ALA A O 1
ATOM 390 N N . PHE A 1 74 ? -42.636 11.470 -4.994 1.00 47.26 73 PHE A N 1
ATOM 391 C CA . PHE A 1 74 ? -43.582 12.126 -5.924 1.00 48.67 73 PHE A CA 1
ATOM 392 C C . PHE A 1 74 ? -42.940 13.002 -7.036 1.00 52.02 73 PHE A C 1
ATOM 393 O O . PHE A 1 74 ? -43.190 12.777 -8.238 1.00 51.77 73 PHE A O 1
ATOM 401 N N . TRP A 1 75 ? -42.130 13.996 -6.641 1.00 50.67 74 TRP A N 1
ATOM 402 C CA . TRP A 1 75 ? -41.405 14.848 -7.612 1.00 50.51 74 TRP A CA 1
ATOM 403 C C . TRP A 1 75 ? -40.560 14.041 -8.574 1.00 51.73 74 TRP A C 1
ATOM 404 O O . TRP A 1 75 ? -40.653 14.226 -9.808 1.00 49.49 74 TRP A O 1
ATOM 415 N N . HIS A 1 76 ? -39.791 13.096 -8.029 1.00 50.90 75 HIS A N 1
ATOM 416 C CA . HIS A 1 76 ? -38.998 12.222 -8.904 1.00 53.38 75 HIS A CA 1
ATOM 417 C C . HIS A 1 76 ? -39.815 11.317 -9.807 1.00 53.90 75 HIS A C 1
ATOM 418 O O . HIS A 1 76 ? -39.468 11.174 -10.983 1.00 58.43 75 HIS A O 1
ATOM 425 N N . TYR A 1 77 ? -40.917 10.754 -9.290 1.00 50.66 76 TYR A N 1
ATOM 426 C CA . TYR A 1 77 ? -41.830 10.017 -10.146 1.00 49.44 76 TYR A CA 1
ATOM 427 C C . TYR A 1 77 ? -42.381 10.815 -11.327 1.00 53.73 76 TYR A C 1
ATOM 428 O O . TYR A 1 77 ? -42.509 10.251 -12.422 1.00 47.81 76 TYR A O 1
ATOM 437 N N . LEU A 1 78 ? -42.684 12.103 -11.101 1.00 50.11 77 LEU A N 1
ATOM 438 C CA . LEU A 1 78 ? -43.074 13.003 -12.164 1.00 52.30 77 LEU A CA 1
ATOM 439 C C . LEU A 1 78 ? -42.032 13.029 -13.286 1.00 57.28 77 LEU A C 1
ATOM 440 O O . LEU A 1 78 ? -42.367 12.767 -14.450 1.00 53.50 77 LEU A O 1
ATOM 445 N N . TYR A 1 79 ? -40.778 13.331 -12.927 1.00 55.54 78 TYR A N 1
ATOM 446 C CA . TYR A 1 79 ? -39.672 13.298 -13.886 1.00 54.37 78 TYR A CA 1
ATOM 447 C C . TYR A 1 79 ? -39.432 11.928 -14.509 1.00 57.95 78 TYR A C 1
ATOM 448 O O . TYR A 1 79 ? -39.377 11.810 -15.746 1.00 60.79 78 TYR A O 1
ATOM 457 N N . MET A 1 80 ? -39.323 10.892 -13.673 1.00 57.69 79 MET A N 1
ATOM 458 C CA . MET A 1 80 ? -39.180 9.515 -14.188 1.00 55.66 79 MET A CA 1
ATOM 459 C C . MET A 1 80 ? -40.245 9.176 -15.229 1.00 56.64 79 MET A C 1
ATOM 460 O O . MET A 1 80 ? -39.915 8.593 -16.260 1.00 62.76 79 MET A O 1
ATOM 465 N N . ARG A 1 81 ? -41.512 9.543 -14.963 1.00 53.40 80 ARG A N 1
ATOM 466 C CA . ARG A 1 81 ? -42.571 9.264 -15.898 1.00 52.64 80 ARG A CA 1
ATOM 467 C C . ARG A 1 81 ? -42.407 10.090 -17.175 1.00 60.14 80 ARG A C 1
ATOM 468 O O . ARG A 1 81 ? -42.606 9.566 -18.281 1.00 57.09 80 ARG A O 1
ATOM 476 N N . GLY A 1 82 ? -42.033 11.365 -17.020 1.00 57.56 81 GLY A N 1
ATOM 477 C CA . GLY A 1 82 ? -41.751 12.222 -18.163 1.00 59.53 81 GLY A CA 1
ATOM 478 C C . GLY A 1 82 ? -40.796 11.550 -19.142 1.00 67.33 81 GLY A C 1
ATOM 479 O O . GLY A 1 82 ? -41.198 11.247 -20.270 1.00 72.01 81 GLY A O 1
ATOM 480 N N . VAL A 1 83 ? -39.554 11.293 -18.692 1.00 63.57 82 VAL A N 1
ATOM 481 C CA . VAL A 1 83 ? -38.539 10.528 -19.445 1.00 62.25 82 VAL A CA 1
ATOM 482 C C . VAL A 1 83 ? -39.078 9.300 -20.220 1.00 64.31 82 VAL A C 1
ATOM 483 O O . VAL A 1 83 ? -38.901 9.197 -21.436 1.00 69.61 82 VAL A O 1
ATOM 487 N N . TRP A 1 84 ? -39.733 8.379 -19.525 1.00 62.91 83 TRP A N 1
ATOM 488 C CA . TRP A 1 84 ? -40.293 7.200 -20.181 1.00 64.46 83 TRP A CA 1
ATOM 489 C C . TRP A 1 84 ? -41.260 7.572 -21.300 1.00 67.85 83 TRP A C 1
ATOM 490 O O . TRP A 1 84 ? -41.125 7.081 -22.422 1.00 75.03 83 TRP A O 1
ATOM 501 N N . ILE A 1 85 ? -42.235 8.428 -20.983 1.00 64.90 84 ILE A N 1
ATOM 502 C CA . ILE A 1 85 ? -43.258 8.859 -21.935 1.00 74.44 84 ILE A CA 1
ATOM 503 C C . ILE A 1 85 ? -42.614 9.523 -23.175 1.00 88.02 84 ILE A C 1
ATOM 504 O O . ILE A 1 85 ? -43.111 9.381 -24.295 1.00 89.25 84 ILE A O 1
ATOM 509 N N . ASP A 1 86 ? -41.481 10.195 -22.962 1.00 92.56 85 ASP A N 1
ATOM 510 C CA . ASP A 1 86 ? -40.826 11.005 -23.985 1.00 94.38 85 ASP A CA 1
ATOM 511 C C . ASP A 1 86 ? -39.736 10.280 -24.777 1.00 92.52 85 ASP A C 1
ATOM 512 O O . ASP A 1 86 ? -39.443 10.657 -25.909 1.00 94.56 85 ASP A O 1
ATOM 517 N N . THR A 1 87 ? -39.111 9.269 -24.186 1.00 83.40 86 THR A N 1
ATOM 518 C CA . THR A 1 87 ? -37.956 8.650 -24.828 1.00 80.12 86 THR A CA 1
ATOM 519 C C . THR A 1 87 ? -38.026 7.131 -24.831 1.00 81.55 86 THR A C 1
ATOM 520 O O . THR A 1 87 ? -37.398 6.494 -25.659 1.00 84.21 86 THR A O 1
ATOM 524 N N . GLY A 1 88 ? -38.777 6.551 -23.897 1.00 85.77 87 GLY A N 1
ATOM 525 C CA . GLY A 1 88 ? -38.843 5.097 -23.753 1.00 75.38 87 GLY A CA 1
ATOM 526 C C . GLY A 1 88 ? -37.663 4.567 -22.952 1.00 83.61 87 GLY A C 1
ATOM 527 O O . GLY A 1 88 ? -37.604 3.377 -22.629 1.00 82.91 87 GLY A O 1
ATOM 528 N N . ASP A 1 89 ? -36.717 5.448 -22.635 1.00 78.62 88 ASP A N 1
ATOM 529 C CA . ASP A 1 89 ? -35.553 5.069 -21.853 1.00 85.78 88 ASP A CA 1
ATOM 530 C C . ASP A 1 89 ? -35.876 4.915 -20.374 1.00 82.53 88 ASP A C 1
ATOM 531 O O . ASP A 1 89 ? -36.647 5.684 -19.787 1.00 79.43 88 ASP A O 1
ATOM 536 N N . THR A 1 90 ? -35.263 3.905 -19.779 1.00 79.80 89 THR A N 1
ATOM 537 C CA . THR A 1 90 ? -35.393 3.654 -18.367 1.00 69.62 89 THR A CA 1
ATOM 538 C C . THR A 1 90 ? -34.684 4.811 -17.651 1.00 70.89 89 THR A C 1
ATOM 539 O O . THR A 1 90 ? -33.529 5.097 -17.952 1.00 79.01 89 THR A O 1
ATOM 543 N N . PRO A 1 91 ? -35.395 5.520 -16.745 1.00 67.08 90 PRO A N 1
ATOM 544 C CA . PRO A 1 91 ? -34.855 6.770 -16.187 1.00 61.51 90 PRO A CA 1
ATOM 545 C C . PRO A 1 91 ? -33.971 6.522 -14.975 1.00 61.15 90 PRO A C 1
ATOM 546 O O . PRO A 1 91 ? -34.330 6.831 -13.816 1.00 61.41 90 PRO A O 1
ATOM 550 N N . THR A 1 92 ? -32.797 5.977 -15.276 1.00 58.23 91 THR A N 1
ATOM 551 C CA . THR A 1 92 ? -31.855 5.502 -14.284 1.00 57.35 91 THR A CA 1
ATOM 552 C C . THR A 1 92 ? -31.433 6.576 -13.282 1.00 60.64 91 THR A C 1
ATOM 553 O O . THR A 1 92 ? -31.544 6.369 -12.067 1.00 61.25 91 THR A O 1
ATOM 557 N N . VAL A 1 93 ? -30.984 7.723 -13.795 1.00 60.41 92 VAL A N 1
ATOM 558 C CA . VAL A 1 93 ? -30.388 8.769 -12.967 1.00 58.16 92 VAL A CA 1
ATOM 559 C C . VAL A 1 93 ? -31.436 9.339 -12.017 1.00 57.59 92 VAL A C 1
ATOM 560 O O . VAL A 1 93 ? -31.188 9.447 -10.794 1.00 53.01 92 VAL A O 1
ATOM 564 N N . PHE A 1 94 ? -32.615 9.655 -12.562 1.00 54.19 93 PHE A N 1
ATOM 565 C CA . PHE A 1 94 ? -33.758 10.045 -11.723 1.00 54.10 93 PHE A CA 1
ATOM 566 C C . PHE A 1 94 ? -34.127 9.003 -10.631 1.00 58.30 93 PHE A C 1
ATOM 567 O O . PHE A 1 94 ? -34.308 9.364 -9.446 1.00 48.48 93 PHE A O 1
ATOM 575 N N . ARG A 1 95 ? -34.195 7.723 -11.025 1.00 53.51 94 ARG A N 1
ATOM 576 C CA . ARG A 1 95 ? -34.391 6.628 -10.087 1.00 50.94 94 ARG A CA 1
ATOM 577 C C . ARG A 1 95 ? -33.383 6.606 -8.928 1.00 54.60 94 ARG A C 1
ATOM 578 O O . ARG A 1 95 ? -33.775 6.553 -7.749 1.00 53.26 94 ARG A O 1
ATOM 586 N N . TYR A 1 96 ? -32.088 6.639 -9.258 1.00 57.03 95 TYR A N 1
ATOM 587 C CA . TYR A 1 96 ? -31.038 6.592 -8.232 1.00 55.00 95 TYR A CA 1
ATOM 588 C C . TYR A 1 96 ? -30.833 7.899 -7.460 1.00 56.20 95 TYR A C 1
ATOM 589 O O . TYR A 1 96 ? -30.496 7.860 -6.268 1.00 56.04 95 TYR A O 1
ATOM 598 N N . ILE A 1 97 ? -31.034 9.044 -8.119 1.00 52.45 96 ILE A N 1
ATOM 599 C CA . ILE A 1 97 ? -31.137 10.317 -7.395 1.00 54.88 96 ILE A CA 1
ATOM 600 C C . ILE A 1 97 ? -32.201 10.238 -6.294 1.00 56.06 96 ILE A C 1
ATOM 601 O O . ILE A 1 97 ? -31.905 10.530 -5.119 1.00 54.76 96 ILE A O 1
ATOM 606 N N . ASN A 1 98 ? -33.417 9.818 -6.672 1.00 51.31 97 ASN A N 1
ATOM 607 C CA . ASN A 1 98 ? -34.493 9.577 -5.724 1.00 50.33 97 ASN A CA 1
ATOM 608 C C . ASN A 1 98 ? -34.067 8.670 -4.559 1.00 57.02 97 ASN A C 1
ATOM 609 O O . ASN A 1 98 ? -34.162 9.075 -3.375 1.00 52.20 97 ASN A O 1
ATOM 614 N N . TRP A 1 99 ? -33.559 7.471 -4.885 1.00 58.54 98 TRP A N 1
ATOM 615 C CA . TRP A 1 99 ? -33.118 6.518 -3.855 1.00 56.30 98 TRP A CA 1
ATOM 616 C C . TRP A 1 99 ? -32.027 7.082 -2.962 1.00 56.48 98 TRP A C 1
ATOM 617 O O . TRP A 1 99 ? -32.042 6.853 -1.741 1.00 55.48 98 TRP A O 1
ATOM 628 N N . LEU A 1 100 ? -31.102 7.826 -3.573 1.00 55.27 99 LEU A N 1
ATOM 629 C CA . LEU A 1 100 ? -30.053 8.546 -2.836 1.00 57.82 99 LEU A CA 1
ATOM 630 C C . LEU A 1 100 ? -30.609 9.549 -1.833 1.00 55.97 99 LEU A C 1
ATOM 631 O O . LEU A 1 100 ? -30.075 9.687 -0.744 1.00 53.78 99 LEU A O 1
ATOM 636 N N . LEU A 1 101 ? -31.682 10.246 -2.202 1.00 56.57 100 LEU A N 1
ATOM 637 C CA . LEU A 1 101 ? -32.323 11.168 -1.263 1.00 55.08 100 LEU A CA 1
ATOM 638 C C . LEU A 1 101 ? -33.202 10.479 -0.223 1.00 57.19 100 LEU A C 1
ATOM 639 O O . LEU A 1 101 ? -33.223 10.927 0.926 1.00 61.14 100 LEU A O 1
ATOM 644 N N . THR A 1 102 ? -33.904 9.396 -0.591 1.00 54.70 101 THR A N 1
ATOM 645 C CA . THR A 1 102 ? -34.861 8.767 0.347 1.00 55.68 101 THR A CA 1
ATOM 646 C C . THR A 1 102 ? -34.352 7.663 1.273 1.00 59.68 101 THR A C 1
ATOM 647 O O . THR A 1 102 ? -34.779 7.584 2.433 1.00 60.90 101 THR A O 1
ATOM 651 N N . VAL A 1 103 ? -33.461 6.806 0.774 1.00 63.77 102 VAL A N 1
ATOM 652 C CA . VAL A 1 103 ? -32.938 5.702 1.581 1.00 58.93 102 VAL A CA 1
ATOM 653 C C . VAL A 1 103 ? -32.255 6.220 2.853 1.00 63.58 102 VAL A C 1
ATOM 654 O O . VAL A 1 103 ? -32.436 5.647 3.945 1.00 63.08 102 VAL A O 1
ATOM 658 N N . PRO A 1 104 ? -31.473 7.309 2.732 1.00 60.93 103 PRO A N 1
ATOM 659 C CA . PRO A 1 104 ? -30.879 7.817 3.977 1.00 57.36 103 PRO A CA 1
ATOM 660 C C . PRO A 1 104 ? -31.948 8.208 4.980 1.00 57.83 103 PRO A C 1
ATOM 661 O O . PRO A 1 104 ? -31.769 7.979 6.183 1.00 54.57 103 PRO A O 1
ATOM 665 N N . LEU A 1 105 ? -33.064 8.761 4.486 1.00 62.62 104 LEU A N 1
ATOM 666 C CA . LEU A 1 105 ? -34.194 9.156 5.351 1.00 57.29 104 LEU A CA 1
ATOM 667 C C . LEU A 1 105 ? -34.830 7.952 6.019 1.00 58.23 104 LEU A C 1
ATOM 668 O O . LEU A 1 105 ? -35.071 7.963 7.236 1.00 55.82 104 LEU A O 1
ATOM 673 N N . LEU A 1 106 ? -35.064 6.894 5.239 1.00 66.06 105 LEU A N 1
ATOM 674 C CA . LEU A 1 106 ? -35.553 5.623 5.807 1.00 66.85 105 LEU A CA 1
ATOM 675 C C . LEU A 1 106 ? -34.575 5.070 6.859 1.00 64.64 105 LEU A C 1
ATOM 676 O O . LEU A 1 106 ? -35.010 4.559 7.909 1.00 60.22 105 LEU A O 1
ATOM 681 N N . VAL A 1 107 ? -33.269 5.212 6.599 1.00 55.40 106 VAL A N 1
ATOM 682 C CA . VAL A 1 107 ? -32.282 4.789 7.557 1.00 53.00 106 VAL A CA 1
ATOM 683 C C . VAL A 1 107 ? -32.368 5.665 8.812 1.00 64.69 106 VAL A C 1
ATOM 684 O O . VAL A 1 107 ? -32.294 5.146 9.935 1.00 60.40 106 VAL A O 1
ATOM 688 N N . VAL A 1 108 ? -32.586 6.973 8.641 1.00 70.59 107 VAL A N 1
ATOM 689 C CA . VAL A 1 108 ? -32.890 7.834 9.806 1.00 75.21 107 VAL A CA 1
ATOM 690 C C . VAL A 1 108 ? -34.068 7.292 10.646 1.00 75.76 107 VAL A C 1
ATOM 691 O O . VAL A 1 108 ? -33.973 7.225 11.879 1.00 78.97 107 VAL A O 1
ATOM 695 N N . GLU A 1 109 ? -35.156 6.890 9.986 1.00 76.38 108 GLU A N 1
ATOM 696 C CA . GLU A 1 109 ? -36.317 6.300 10.689 1.00 83.89 108 GLU A CA 1
ATOM 697 C C . GLU A 1 109 ? -35.951 5.027 11.469 1.00 82.26 108 GLU A C 1
ATOM 698 O O . GLU A 1 109 ? -36.379 4.858 12.615 1.00 76.31 108 GLU A O 1
ATOM 704 N N . PHE A 1 110 ? -35.140 4.158 10.854 1.00 78.74 109 PHE A N 1
ATOM 705 C CA . PHE A 1 110 ? -34.574 2.988 11.544 1.00 72.76 109 PHE A CA 1
ATOM 706 C C . PHE A 1 110 ? -33.764 3.365 12.791 1.00 69.53 109 PHE A C 1
ATOM 707 O O . PHE A 1 110 ? -33.898 2.708 13.820 1.00 71.29 109 PHE A O 1
ATOM 715 N N . TYR A 1 111 ? -32.943 4.418 12.703 1.00 62.83 110 TYR A N 1
ATOM 716 C CA . TYR A 1 111 ? -32.190 4.894 13.856 1.00 67.38 110 TYR A CA 1
ATOM 717 C C . TYR A 1 111 ? -33.119 5.327 14.997 1.00 71.38 110 TYR A C 1
ATOM 718 O O . TYR A 1 111 ? -32.883 4.951 16.146 1.00 66.59 110 TYR A O 1
ATOM 727 N N . LEU A 1 112 ? -34.167 6.093 14.672 1.00 69.54 111 LEU A N 1
ATOM 728 C CA . LEU A 1 112 ? -35.157 6.545 15.659 1.00 75.61 111 LEU A CA 1
ATOM 729 C C . LEU A 1 112 ? -35.818 5.402 16.440 1.00 78.32 111 LEU A C 1
ATOM 730 O O . LEU A 1 112 ? -35.906 5.447 17.675 1.00 82.44 111 LEU A O 1
ATOM 735 N N . ILE A 1 113 ? -36.283 4.391 15.710 1.00 80.69 112 ILE A N 1
ATOM 736 C CA . ILE A 1 113 ? -36.782 3.139 16.304 1.00 82.46 112 ILE A CA 1
ATOM 737 C C . ILE A 1 113 ? -35.718 2.467 17.196 1.00 84.20 112 ILE A C 1
ATOM 738 O O . ILE A 1 113 ? -35.962 2.229 18.386 1.00 83.92 112 ILE A O 1
ATOM 743 N N . LEU A 1 114 ? -34.547 2.179 16.619 1.00 78.65 113 LEU A N 1
ATOM 744 C CA . LEU A 1 114 ? -33.416 1.604 17.359 1.00 81.09 113 LEU A CA 1
ATOM 745 C C . LEU A 1 114 ? -32.976 2.402 18.603 1.00 84.18 113 LEU A C 1
ATOM 746 O O . LEU A 1 114 ? -32.427 1.829 19.544 1.00 84.79 113 LEU A O 1
ATOM 751 N N . ALA A 1 115 ? -33.208 3.716 18.591 1.00 82.72 114 ALA A N 1
ATOM 752 C CA . ALA A 1 115 ? -32.871 4.587 19.710 1.00 78.08 114 ALA A CA 1
ATOM 753 C C . ALA A 1 115 ? -33.612 4.144 20.965 1.00 83.93 114 ALA A C 1
ATOM 754 O O . ALA A 1 115 ? -33.033 4.115 22.046 1.00 82.88 114 ALA A O 1
ATOM 756 N N . ALA A 1 116 ? -34.883 3.774 20.797 1.00 89.84 115 ALA A N 1
ATOM 757 C CA . ALA A 1 116 ? -35.726 3.268 21.886 1.00 89.38 115 ALA A CA 1
ATOM 758 C C . ALA A 1 116 ? -35.347 1.854 22.361 1.00 96.14 115 ALA A C 1
ATOM 759 O O . ALA A 1 116 ? -35.834 1.400 23.397 1.00 100.98 115 ALA A O 1
ATOM 761 N N . CYS A 1 117 ? -34.475 1.173 21.614 1.00 101.51 116 CYS A N 1
ATOM 762 C CA . CYS A 1 117 ? -34.154 -0.240 21.866 1.00 98.88 116 CYS A CA 1
ATOM 763 C C . CYS A 1 117 ? -32.754 -0.495 22.406 1.00 102.64 116 CYS A C 1
ATOM 764 O O . CYS A 1 117 ? -32.580 -1.342 23.279 1.00 117.06 116 CYS A O 1
ATOM 767 N N . THR A 1 118 ? -31.758 0.207 21.870 1.00 102.92 117 THR A N 1
ATOM 768 C CA . THR A 1 118 ? -30.359 -0.096 22.188 1.00 110.37 117 THR A CA 1
ATOM 769 C C . THR A 1 118 ? -29.487 1.145 22.389 1.00 112.83 117 THR A C 1
ATOM 770 O O . THR A 1 118 ? -29.795 2.227 21.883 1.00 118.30 117 THR A O 1
ATOM 774 N N . SER A 1 119 ? -28.394 0.970 23.129 1.00 116.18 118 SER A N 1
ATOM 775 C CA . SER A 1 119 ? -27.406 2.030 23.343 1.00 113.95 118 SER A CA 1
ATOM 776 C C . SER A 1 119 ? -26.477 2.146 22.142 1.00 111.21 118 SER A C 1
ATOM 777 O O . SER A 1 119 ? -25.770 3.140 21.986 1.00 112.89 118 SER A O 1
ATOM 780 N N . VAL A 1 120 ? -26.488 1.121 21.297 1.00 112.54 119 VAL A N 1
ATOM 781 C CA . VAL A 1 120 ? -25.624 1.063 20.117 1.00 110.55 119 VAL A CA 1
ATOM 782 C C . VAL A 1 120 ? -26.182 1.868 18.917 1.00 104.70 119 VAL A C 1
ATOM 783 O O . VAL A 1 120 ? -25.534 1.951 17.868 1.00 103.03 119 VAL A O 1
ATOM 787 N N . ALA A 1 121 ? -27.361 2.473 19.101 1.00 97.34 120 ALA A N 1
ATOM 788 C CA . ALA A 1 121 ? -28.129 3.155 18.039 1.00 92.16 120 ALA A CA 1
ATOM 789 C C . ALA A 1 121 ? -27.356 4.094 17.084 1.00 96.78 120 ALA A C 1
ATOM 790 O O . ALA A 1 121 ? -27.611 4.089 15.872 1.00 91.55 120 ALA A O 1
ATOM 792 N N . ALA A 1 122 ? -26.426 4.887 17.625 1.00 97.62 121 ALA A N 1
ATOM 793 C CA . ALA A 1 122 ? -25.639 5.840 16.823 1.00 94.11 121 ALA A CA 1
ATOM 794 C C . ALA A 1 122 ? -24.666 5.186 15.817 1.00 93.61 121 ALA A C 1
ATOM 795 O O . ALA A 1 122 ? -24.583 5.621 14.659 1.00 92.24 121 ALA A O 1
ATOM 797 N N . SER A 1 123 ? -23.935 4.159 16.253 1.00 83.03 122 SER A N 1
ATOM 798 C CA . SER A 1 123 ? -22.991 3.468 15.366 1.00 83.57 122 SER A CA 1
ATOM 799 C C . SER A 1 123 ? -23.715 2.613 14.327 1.00 82.71 122 SER A C 1
ATOM 800 O O . SER A 1 123 ? -23.237 2.451 13.191 1.00 74.79 122 SER A O 1
ATOM 803 N N . LEU A 1 124 ? -24.869 2.074 14.725 1.00 76.03 123 LEU A N 1
ATOM 804 C CA . LEU A 1 124 ? -25.717 1.311 13.818 1.00 76.93 123 LEU A CA 1
ATOM 805 C C . LEU A 1 124 ? -26.151 2.171 12.639 1.00 82.78 123 LEU A C 1
ATOM 806 O O . LEU A 1 124 ? -26.095 1.720 11.486 1.00 79.16 123 LEU A O 1
ATOM 811 N N . PHE A 1 125 ? -26.574 3.406 12.937 1.00 79.87 124 PHE A N 1
ATOM 812 C CA . PHE A 1 125 ? -26.991 4.352 11.911 1.00 75.91 124 PHE A CA 1
ATOM 813 C C . PHE A 1 125 ? -25.880 4.600 10.902 1.00 76.41 124 PHE A C 1
ATOM 814 O O . PHE A 1 125 ? -26.110 4.545 9.688 1.00 71.68 124 PHE A O 1
ATOM 822 N N . LYS A 1 126 ? -24.678 4.878 11.411 1.00 80.91 125 LYS A N 1
ATOM 823 C CA . LYS A 1 126 ? -23.509 5.064 10.556 1.00 77.90 125 LYS A CA 1
ATOM 824 C C . LYS A 1 126 ? -23.228 3.812 9.725 1.00 73.94 125 LYS A C 1
ATOM 825 O O . LYS A 1 126 ? -23.057 3.910 8.507 1.00 72.95 125 LYS A O 1
ATOM 831 N N . LYS A 1 127 ? -23.241 2.642 10.369 1.00 70.63 126 LYS A N 1
ATOM 832 C CA . LYS A 1 127 ? -23.046 1.360 9.674 1.00 70.33 126 LYS A CA 1
ATOM 833 C C . LYS A 1 127 ? -24.058 1.105 8.530 1.00 74.43 126 LYS A C 1
ATOM 834 O O . LYS A 1 127 ? -23.670 0.741 7.405 1.00 64.09 126 LYS A O 1
ATOM 840 N N . LEU A 1 128 ? -25.342 1.314 8.834 1.00 69.77 127 LEU A N 1
ATOM 841 C CA . LEU A 1 128 ? -26.433 1.229 7.867 1.00 62.10 127 LEU A CA 1
ATOM 842 C C . LEU A 1 128 ? -26.365 2.238 6.719 1.00 69.63 127 LEU A C 1
ATOM 843 O O . LEU A 1 128 ? -26.701 1.906 5.561 1.00 68.24 127 LEU A O 1
ATOM 848 N N . LEU A 1 129 ? -25.925 3.463 7.018 1.00 72.23 128 LEU A N 1
ATOM 849 C CA . LEU A 1 129 ? -25.764 4.460 5.964 1.00 70.68 128 LEU A CA 1
ATOM 850 C C . LEU A 1 129 ? -24.613 4.085 5.031 1.00 69.55 128 LEU A C 1
ATOM 851 O O . LEU A 1 129 ? -24.707 4.270 3.811 1.00 67.72 128 LEU A O 1
ATOM 856 N N . ALA A 1 130 ? -23.545 3.537 5.613 1.00 68.00 129 ALA A N 1
ATOM 857 C CA . ALA A 1 130 ? -22.403 3.049 4.839 1.00 67.90 129 ALA A CA 1
ATOM 858 C C . ALA A 1 130 ? -22.797 1.885 3.930 1.00 66.45 129 ALA A C 1
ATOM 859 O O . ALA A 1 130 ? -22.490 1.886 2.724 1.00 68.72 129 ALA A O 1
ATOM 861 N N . GLY A 1 131 ? -23.481 0.900 4.512 1.00 59.36 130 GLY A N 1
ATOM 862 C CA . GLY A 1 131 ? -24.056 -0.210 3.749 1.00 61.82 130 GLY A CA 1
ATOM 863 C C . GLY A 1 131 ? -24.871 0.227 2.538 1.00 65.80 130 GLY A C 1
ATOM 864 O O . GLY A 1 131 ? -24.602 -0.198 1.403 1.00 65.50 130 GLY A O 1
ATOM 865 N N . SER A 1 132 ? -25.843 1.108 2.776 1.00 63.85 131 SER A N 1
ATOM 866 C CA . SER A 1 132 ? -26.817 1.473 1.751 1.00 60.89 131 SER A CA 1
ATOM 867 C C . SER A 1 132 ? -26.219 2.280 0.608 1.00 60.67 131 SER A C 1
ATOM 868 O O . SER A 1 132 ? -26.707 2.205 -0.525 1.00 49.53 131 SER A O 1
ATOM 871 N N . LEU A 1 133 ? -25.176 3.060 0.924 1.00 63.94 132 LEU A N 1
ATOM 872 C CA . LEU A 1 133 ? -24.457 3.847 -0.074 1.00 62.61 132 LEU A CA 1
ATOM 873 C C . LEU A 1 133 ? -23.600 2.957 -0.981 1.00 64.16 132 LEU A C 1
ATOM 874 O O . LEU A 1 133 ? -23.588 3.149 -2.209 1.00 58.57 132 LEU A O 1
ATOM 879 N N . VAL A 1 134 ? -22.918 1.971 -0.390 1.00 58.64 133 VAL A N 1
ATOM 880 C CA . VAL A 1 134 ? -22.243 0.940 -1.188 1.00 58.30 133 VAL A CA 1
ATOM 881 C C . VAL A 1 134 ? -23.287 0.285 -2.095 1.00 56.53 133 VAL A C 1
ATOM 882 O O . VAL A 1 134 ? -23.127 0.212 -3.335 1.00 49.63 133 VAL A O 1
ATOM 886 N N . MET A 1 135 ? -24.381 -0.136 -1.462 1.00 53.04 134 MET A N 1
ATOM 887 C CA . MET A 1 135 ? -25.471 -0.783 -2.151 1.00 50.17 134 MET A CA 1
ATOM 888 C C . MET A 1 135 ? -25.965 -0.012 -3.375 1.00 54.11 134 MET A C 1
ATOM 889 O O . MET A 1 135 ? -25.941 -0.528 -4.502 1.00 56.03 134 MET A O 1
ATOM 894 N N . LEU A 1 136 ? -26.382 1.233 -3.151 1.00 51.26 135 LEU A N 1
ATOM 895 C CA . LEU A 1 136 ? -26.845 2.083 -4.222 1.00 52.40 135 LEU A CA 1
ATOM 896 C C . LEU A 1 136 ? -25.770 2.434 -5.268 1.00 54.90 135 LEU A C 1
ATOM 897 O O . LEU A 1 136 ? -26.086 2.498 -6.458 1.00 50.81 135 LEU A O 1
ATOM 902 N N . GLY A 1 137 ? -24.521 2.669 -4.818 1.00 56.46 136 GLY A N 1
ATOM 903 C CA . GLY A 1 137 ? -23.401 3.018 -5.699 1.00 47.56 136 GLY A CA 1
ATOM 904 C C . GLY A 1 137 ? -23.176 1.910 -6.724 1.00 56.06 136 GLY A C 1
ATOM 905 O O . GLY A 1 137 ? -23.207 2.143 -7.968 1.00 52.54 136 GLY A O 1
ATOM 906 N N . ALA A 1 138 ? -22.999 0.692 -6.196 1.00 50.30 137 ALA A N 1
ATOM 907 C CA . ALA A 1 138 ? -22.787 -0.497 -7.006 1.00 50.32 137 ALA A CA 1
ATOM 908 C C . ALA A 1 138 ? -23.913 -0.677 -8.025 1.00 58.20 137 ALA A C 1
ATOM 909 O O . ALA A 1 138 ? -23.653 -0.693 -9.242 1.00 56.74 137 ALA A O 1
ATOM 911 N N . GLY A 1 139 ? -25.158 -0.759 -7.522 1.00 59.19 138 GLY A N 1
ATOM 912 C CA . GLY A 1 139 ? -26.349 -0.866 -8.362 1.00 52.01 138 GLY A CA 1
ATOM 913 C C . GLY A 1 139 ? -26.325 0.137 -9.497 1.00 57.04 138 GLY A C 1
ATOM 914 O O . GLY A 1 139 ? -26.501 -0.232 -10.669 1.00 56.07 138 GLY A O 1
ATOM 915 N N . PHE A 1 140 ? -26.081 1.405 -9.152 1.00 55.96 139 PHE A N 1
ATOM 916 C CA . PHE A 1 140 ? -26.024 2.468 -10.149 1.00 64.94 139 PHE A CA 1
ATOM 917 C C . PHE A 1 140 ? -24.943 2.267 -11.229 1.00 67.95 139 PHE A C 1
ATOM 918 O O . PHE A 1 140 ? -25.230 2.431 -12.420 1.00 61.29 139 PHE A O 1
ATOM 926 N N . ALA A 1 141 ? -23.718 1.926 -10.802 1.00 67.61 140 ALA A N 1
ATOM 927 C CA . ALA A 1 141 ? -22.599 1.676 -11.720 1.00 66.12 140 ALA A CA 1
ATOM 928 C C . ALA A 1 141 ? -22.973 0.627 -12.758 1.00 66.82 140 ALA A C 1
ATOM 929 O O . ALA A 1 141 ? -22.740 0.818 -13.965 1.00 65.70 140 ALA A O 1
ATOM 931 N N . GLY A 1 142 ? -23.565 -0.469 -12.276 1.00 60.67 141 GLY A N 1
ATOM 932 C CA . GLY A 1 142 ? -24.145 -1.487 -13.131 1.00 63.13 141 GLY A CA 1
ATOM 933 C C . GLY A 1 142 ? -25.076 -0.918 -14.183 1.00 67.98 141 GLY A C 1
ATOM 934 O O . GLY A 1 142 ? -24.819 -1.067 -15.380 1.00 75.74 141 GLY A O 1
ATOM 935 N N . GLU A 1 143 ? -26.139 -0.241 -13.740 1.00 68.56 142 GLU A N 1
ATOM 936 C CA . GLU A 1 143 ? -27.169 0.271 -14.657 1.00 68.96 142 GLU A CA 1
ATOM 937 C C . GLU A 1 143 ? -26.688 1.381 -15.589 1.00 70.81 142 GLU A C 1
ATOM 938 O O . GLU A 1 143 ? -27.163 1.490 -16.727 1.00 68.85 142 GLU A O 1
ATOM 944 N N . ALA A 1 144 ? -25.752 2.198 -15.112 1.00 69.15 143 ALA A N 1
ATOM 945 C CA . ALA A 1 144 ? -25.245 3.314 -15.902 1.00 71.97 143 ALA A CA 1
ATOM 946 C C . ALA A 1 144 ? -24.121 2.887 -16.844 1.00 78.91 143 ALA A C 1
ATOM 947 O O . ALA A 1 144 ? -23.607 3.702 -17.607 1.00 87.52 143 ALA A O 1
ATOM 949 N N . GLY A 1 145 ? -23.742 1.612 -16.788 1.00 77.54 144 GLY A N 1
ATOM 950 C CA . GLY A 1 145 ? -22.704 1.076 -17.665 1.00 74.95 144 GLY A CA 1
ATOM 951 C C . GLY A 1 145 ? -21.284 1.448 -17.265 1.00 78.40 144 GLY A C 1
ATOM 952 O O . GLY A 1 145 ? -20.393 1.483 -18.108 1.00 77.87 144 GLY A O 1
ATOM 953 N N . LEU A 1 146 ? -21.072 1.719 -15.979 1.00 74.41 145 LEU A N 1
ATOM 954 C CA . LEU A 1 146 ? -19.755 2.088 -15.481 1.00 71.88 145 LEU A CA 1
ATOM 955 C C . LEU A 1 146 ? -19.031 0.889 -14.891 1.00 72.86 145 LEU A C 1
ATOM 956 O O . LEU A 1 146 ? -17.901 1.005 -14.403 1.00 77.60 145 LEU A O 1
ATOM 961 N N . ALA A 1 147 ? -19.689 -0.262 -14.941 1.00 70.00 146 ALA A N 1
ATOM 962 C CA . ALA A 1 147 ? -19.188 -1.495 -14.341 1.00 70.57 146 ALA A CA 1
ATOM 963 C C . ALA A 1 147 ? -19.991 -2.653 -14.914 1.00 74.55 146 ALA A C 1
ATOM 964 O O . ALA A 1 147 ? -21.152 -2.450 -15.308 1.00 75.58 146 ALA A O 1
ATOM 966 N N . PRO A 1 148 ? -19.388 -3.869 -14.979 1.00 77.96 147 PRO A N 1
ATOM 967 C CA . PRO A 1 148 ? -20.172 -5.016 -15.480 1.00 72.45 147 PRO A CA 1
ATOM 968 C C . PRO A 1 148 ? -21.382 -5.260 -14.580 1.00 71.55 147 PRO A C 1
ATOM 969 O O . PRO A 1 148 ? -21.270 -5.137 -13.350 1.00 68.99 147 PRO A O 1
ATOM 973 N N . VAL A 1 149 ? -22.521 -5.585 -15.197 1.00 73.50 148 VAL A N 1
ATOM 974 C CA . VAL A 1 149 ? -23.801 -5.715 -14.490 1.00 69.99 148 VAL A CA 1
ATOM 975 C C . VAL A 1 149 ? -23.797 -6.780 -13.403 1.00 75.85 148 VAL A C 1
ATOM 976 O O . VAL A 1 149 ? -24.479 -6.633 -12.381 1.00 77.82 148 VAL A O 1
ATOM 980 N N . LEU A 1 150 ? -23.034 -7.849 -13.618 1.00 79.77 149 LEU A N 1
ATOM 981 C CA . LEU A 1 150 ? -23.005 -8.940 -12.655 1.00 79.86 149 LEU A CA 1
ATOM 982 C C . LEU A 1 150 ? -22.197 -8.582 -11.393 1.00 81.32 149 LEU A C 1
ATOM 983 O O . LEU A 1 150 ? -22.756 -8.610 -10.283 1.00 77.62 149 LEU A O 1
ATOM 988 N N . PRO A 1 151 ? -20.898 -8.223 -11.546 1.00 76.44 150 PRO A N 1
ATOM 989 C CA . PRO A 1 151 ? -20.110 -7.902 -10.338 1.00 72.56 150 PRO A CA 1
ATOM 990 C C . PRO A 1 151 ? -20.671 -6.722 -9.533 1.00 73.63 150 PRO A C 1
ATOM 991 O O . PRO A 1 151 ? -20.568 -6.702 -8.299 1.00 74.14 150 PRO A O 1
ATOM 995 N N . ALA A 1 152 ? -21.254 -5.747 -10.226 1.00 72.54 151 ALA A N 1
ATOM 996 C CA . ALA A 1 152 ? -21.818 -4.594 -9.550 1.00 75.87 151 ALA A CA 1
ATOM 997 C C . ALA A 1 152 ? -22.915 -5.083 -8.608 1.00 77.35 151 ALA A C 1
ATOM 998 O O . ALA A 1 152 ? -22.856 -4.847 -7.397 1.00 76.73 151 ALA A O 1
ATOM 1000 N N . PHE A 1 153 ? -23.875 -5.812 -9.177 1.00 73.66 152 PHE A N 1
ATOM 1001 C CA . PHE A 1 153 ? -24.918 -6.519 -8.430 1.00 69.53 152 PHE A CA 1
ATOM 1002 C C . PHE A 1 153 ? -24.422 -7.233 -7.179 1.00 74.50 152 PHE A C 1
ATOM 1003 O O . PHE A 1 153 ? -25.063 -7.145 -6.129 1.00 73.43 152 PHE A O 1
ATOM 1011 N N . ILE A 1 154 ? -23.294 -7.942 -7.288 1.00 74.16 153 ILE A N 1
ATOM 1012 C CA . ILE A 1 154 ? -22.761 -8.668 -6.146 1.00 72.30 153 ILE A CA 1
ATOM 1013 C C . ILE A 1 154 ? -22.333 -7.700 -5.039 1.00 72.06 153 ILE A C 1
ATOM 1014 O O . ILE A 1 154 ? -22.711 -7.894 -3.875 1.00 65.21 153 ILE A O 1
ATOM 1019 N N . ILE A 1 155 ? -21.583 -6.654 -5.405 1.00 70.43 154 ILE A N 1
ATOM 1020 C CA . ILE A 1 155 ? -21.173 -5.613 -4.438 1.00 70.05 154 ILE A CA 1
ATOM 1021 C C . ILE A 1 155 ? -22.403 -4.895 -3.865 1.00 65.02 154 ILE A C 1
ATOM 1022 O O . ILE A 1 155 ? -22.532 -4.706 -2.640 1.00 63.70 154 ILE A O 1
ATOM 1027 N N . GLY A 1 156 ? -23.314 -4.518 -4.758 1.00 60.50 155 GLY A N 1
ATOM 1028 C CA . GLY A 1 156 ? -24.655 -4.075 -4.371 1.00 62.85 155 GLY A CA 1
ATOM 1029 C C . GLY A 1 156 ? -25.246 -4.944 -3.276 1.00 67.48 155 GLY A C 1
ATOM 1030 O O . GLY A 1 156 ? -25.599 -4.444 -2.197 1.00 62.12 155 GLY A O 1
ATOM 1031 N N . MET A 1 157 ? -25.316 -6.252 -3.551 1.00 68.88 156 MET A N 1
ATOM 1032 C CA . MET A 1 157 ? -25.863 -7.244 -2.612 1.00 67.22 156 MET A CA 1
ATOM 1033 C C . MET A 1 157 ? -25.108 -7.308 -1.278 1.00 71.42 156 MET A C 1
ATOM 1034 O O . MET A 1 157 ? -25.731 -7.429 -0.218 1.00 70.89 156 MET A O 1
ATOM 1039 N N . ALA A 1 158 ? -23.775 -7.229 -1.338 1.00 65.94 157 ALA A N 1
ATOM 1040 C CA . ALA A 1 158 ? -22.931 -7.210 -0.149 1.00 66.32 157 ALA A CA 1
ATOM 1041 C C . ALA A 1 158 ? -23.274 -6.038 0.801 1.00 73.08 157 ALA A C 1
ATOM 1042 O O . ALA A 1 158 ? -23.447 -6.234 2.028 1.00 63.55 157 ALA A O 1
ATOM 1044 N N . GLY A 1 159 ? -23.382 -4.832 0.228 1.00 72.88 158 GLY A N 1
ATOM 1045 C CA . GLY A 1 159 ? -23.844 -3.657 0.974 1.00 63.64 158 GLY A CA 1
ATOM 1046 C C . GLY A 1 159 ? -25.190 -3.947 1.604 1.00 61.22 158 GLY A C 1
ATOM 1047 O O . GLY A 1 159 ? -25.378 -3.798 2.823 1.00 64.35 158 GLY A O 1
ATOM 1048 N N . TRP A 1 160 ? -26.125 -4.415 0.786 1.00 58.26 159 TRP A N 1
ATOM 1049 C CA . TRP A 1 160 ? -27.434 -4.770 1.316 1.00 64.27 159 TRP A CA 1
ATOM 1050 C C . TRP A 1 160 ? -27.302 -5.791 2.440 1.00 67.58 159 TRP A C 1
ATOM 1051 O O . TRP A 1 160 ? -27.895 -5.621 3.510 1.00 67.56 159 TRP A O 1
ATOM 1062 N N . LEU A 1 161 ? -26.502 -6.833 2.203 1.00 65.63 160 LEU A N 1
ATOM 1063 C CA . LEU A 1 161 ? -26.408 -7.934 3.143 1.00 59.93 160 LEU A CA 1
ATOM 1064 C C . LEU A 1 161 ? -25.666 -7.557 4.430 1.00 65.63 160 LEU A C 1
ATOM 1065 O O . LEU A 1 161 ? -26.027 -8.027 5.525 1.00 53.62 160 LEU A O 1
ATOM 1070 N N . TYR A 1 162 ? -24.660 -6.683 4.294 1.00 65.60 161 TYR A N 1
ATOM 1071 C CA . TYR A 1 162 ? -23.966 -6.118 5.442 1.00 64.90 161 TYR A CA 1
ATOM 1072 C C . TYR A 1 162 ? -24.932 -5.353 6.372 1.00 74.10 161 TYR A C 1
ATOM 1073 O O . TYR A 1 162 ? -24.822 -5.443 7.611 1.00 71.54 161 TYR A O 1
ATOM 1082 N N . MET A 1 163 ? -25.883 -4.616 5.785 1.00 73.88 162 MET A N 1
ATOM 1083 C CA . MET A 1 163 ? -26.925 -3.956 6.584 1.00 74.10 162 MET A CA 1
ATOM 1084 C C . MET A 1 163 ? -27.702 -4.987 7.395 1.00 73.64 162 MET A C 1
ATOM 1085 O O . MET A 1 163 ? -27.715 -4.953 8.643 1.00 69.36 162 MET A O 1
ATOM 1090 N N . ILE A 1 164 ? -28.331 -5.918 6.679 1.00 68.32 163 ILE A N 1
ATOM 1091 C CA . ILE A 1 164 ? -29.056 -7.022 7.319 1.00 66.66 163 ILE A CA 1
ATOM 1092 C C . ILE A 1 164 ? -28.233 -7.713 8.439 1.00 69.86 163 ILE A C 1
ATOM 1093 O O . ILE A 1 164 ? -28.730 -7.855 9.569 1.00 66.69 163 ILE A O 1
ATOM 1098 N N . TYR A 1 165 ? -26.982 -8.089 8.132 1.00 62.38 164 TYR A N 1
ATOM 1099 C CA . TYR A 1 165 ? -26.099 -8.718 9.093 1.00 65.20 164 TYR A CA 1
ATOM 1100 C C . TYR A 1 165 ? -25.998 -7.924 10.381 1.00 70.31 164 TYR A C 1
ATOM 1101 O O . TYR A 1 165 ? -26.146 -8.486 11.467 1.00 65.60 164 TYR A O 1
ATOM 1110 N N . GLU A 1 166 ? -25.725 -6.623 10.249 1.00 75.94 165 GLU A N 1
ATOM 1111 C CA . GLU A 1 166 ? -25.491 -5.746 11.399 1.00 72.15 165 GLU A CA 1
ATOM 1112 C C . GLU A 1 166 ? -26.725 -5.589 12.282 1.00 72.77 165 GLU A C 1
ATOM 1113 O O . GLU A 1 166 ? -26.609 -5.462 13.498 1.00 76.95 165 GLU A O 1
ATOM 1119 N N . LEU A 1 167 ? -27.904 -5.620 11.671 1.00 71.03 166 LEU A N 1
ATOM 1120 C CA . LEU A 1 167 ? -29.143 -5.612 12.432 1.00 75.79 166 LEU A CA 1
ATOM 1121 C C . LEU A 1 167 ? -29.424 -6.914 13.166 1.00 78.03 166 LEU A C 1
ATOM 1122 O O . LEU A 1 167 ? -29.916 -6.887 14.284 1.00 80.06 166 LEU A O 1
ATOM 1127 N N . TYR A 1 168 ? -29.105 -8.044 12.533 1.00 80.86 167 TYR A N 1
ATOM 1128 C CA . TYR A 1 168 ? -29.503 -9.371 13.023 1.00 75.56 167 TYR A CA 1
ATOM 1129 C C . TYR A 1 168 ? -28.469 -10.114 13.845 1.00 78.58 167 TYR A C 1
ATOM 1130 O O . TYR A 1 168 ? -28.816 -10.933 14.709 1.00 75.77 167 TYR A O 1
ATOM 1139 N N . MET A 1 169 ? -27.199 -9.871 13.551 1.00 78.34 168 MET A N 1
ATOM 1140 C CA . MET A 1 169 ? -26.149 -10.676 14.144 1.00 81.93 168 MET A CA 1
ATOM 1141 C C . MET A 1 169 ? -25.054 -9.819 14.734 1.00 85.07 168 MET A C 1
ATOM 1142 O O . MET A 1 169 ? -24.463 -10.184 15.753 1.00 88.89 168 MET A O 1
ATOM 1147 N N . GLY A 1 170 ? -24.816 -8.669 14.107 1.00 88.55 169 GLY A N 1
ATOM 1148 C CA . GLY A 1 170 ? -23.750 -7.751 14.520 1.00 88.97 169 GLY A CA 1
ATOM 1149 C C . GLY A 1 170 ? -24.094 -6.887 15.719 1.00 85.86 169 GLY A C 1
ATOM 1150 O O . GLY A 1 170 ? -24.645 -7.367 16.722 1.00 83.09 169 GLY A O 1
ATOM 1151 N N . GLU A 1 171 ? -23.775 -5.601 15.613 1.00 85.07 170 GLU A N 1
ATOM 1152 C CA . GLU A 1 171 ? -24.008 -4.657 16.700 1.00 83.98 170 GLU A CA 1
ATOM 1153 C C . GLU A 1 171 ? -25.490 -4.601 17.097 1.00 86.95 170 GLU A C 1
ATOM 1154 O O . GLU A 1 171 ? -25.842 -4.166 18.195 1.00 91.99 170 GLU A O 1
ATOM 1160 N N . GLY A 1 172 ? -26.347 -5.077 16.200 1.00 93.16 171 GLY A N 1
ATOM 1161 C CA . GLY A 1 172 ? -27.790 -5.080 16.412 1.00 96.42 171 GLY A CA 1
ATOM 1162 C C . GLY A 1 172 ? -28.365 -6.236 17.211 1.00 96.80 171 GLY A C 1
ATOM 1163 O O . GLY A 1 172 ? -29.537 -6.202 17.564 1.00 101.74 171 GLY A O 1
ATOM 1164 N N . LYS A 1 173 ? -27.567 -7.265 17.494 1.00 97.87 172 LYS A N 1
ATOM 1165 C CA . LYS A 1 173 ? -28.021 -8.333 18.382 1.00 99.14 172 LYS A CA 1
ATOM 1166 C C . LYS A 1 173 ? -28.089 -7.802 19.823 1.00 102.91 172 LYS A C 1
ATOM 1167 O O . LYS A 1 173 ? -28.317 -8.559 20.767 1.00 102.58 172 LYS A O 1
ATOM 1173 N N . ALA A 1 174 ? -27.910 -6.488 19.964 1.00 111.00 173 ALA A N 1
ATOM 1174 C CA . ALA A 1 174 ? -27.842 -5.811 21.257 1.00 116.56 173 ALA A CA 1
ATOM 1175 C C . ALA A 1 174 ? -29.067 -6.076 22.133 1.00 124.63 173 ALA A C 1
ATOM 1176 O O . ALA A 1 174 ? -28.988 -6.836 23.099 1.00 127.61 173 ALA A O 1
ATOM 1178 N N . ALA A 1 175 ? -30.201 -5.473 21.791 1.00 128.55 174 ALA A N 1
ATOM 1179 C CA . ALA A 1 175 ? -31.382 -5.594 22.634 1.00 131.65 174 ALA A CA 1
ATOM 1180 C C . ALA A 1 175 ? -32.671 -5.539 21.831 1.00 133.00 174 ALA A C 1
ATOM 1181 O O . ALA A 1 175 ? -32.917 -4.572 21.106 1.00 136.23 174 ALA A O 1
ATOM 1183 N N . VAL A 1 176 ? -33.472 -6.600 21.946 1.00 139.25 175 VAL A N 1
ATOM 1184 C CA . VAL A 1 176 ? -34.843 -6.617 21.421 1.00 145.00 175 VAL A CA 1
ATOM 1185 C C . VAL A 1 176 ? -35.679 -5.782 22.388 1.00 149.65 175 VAL A C 1
ATOM 1186 O O . VAL A 1 176 ? -36.625 -5.095 21.982 1.00 152.03 175 VAL A O 1
ATOM 1190 N N . SER A 1 177 ? -35.294 -5.855 23.665 1.00 144.81 176 SER A N 1
ATOM 1191 C CA . SER A 1 177 ? -35.857 -5.054 24.754 1.00 145.20 176 SER A CA 1
ATOM 1192 C C . SER A 1 177 ? -37.236 -4.455 24.460 1.00 145.75 176 SER A C 1
ATOM 1193 O O . SER A 1 177 ? -37.350 -3.324 23.973 1.00 145.26 176 SER A O 1
ATOM 1196 N N . THR A 1 178 ? -38.274 -5.238 24.754 1.00 144.40 177 THR A N 1
ATOM 1197 C CA . THR A 1 178 ? -39.660 -4.802 24.611 1.00 141.88 177 THR A CA 1
ATOM 1198 C C . THR A 1 178 ? -39.947 -3.693 25.632 1.00 141.80 177 THR A C 1
ATOM 1199 O O . THR A 1 178 ? -40.548 -3.934 26.683 1.00 143.34 177 THR A O 1
ATOM 1203 N N . ALA A 1 179 ? -39.482 -2.483 25.323 1.00 137.69 178 ALA A N 1
ATOM 1204 C CA . ALA A 1 179 ? -39.754 -1.312 26.149 1.00 131.91 178 ALA A CA 1
ATOM 1205 C C . ALA A 1 179 ? -41.244 -1.018 26.084 1.00 130.29 178 ALA A C 1
ATOM 1206 O O . ALA A 1 179 ? -41.890 -0.805 27.109 1.00 123.77 178 ALA A O 1
ATOM 1208 N N . SER A 1 180 ? -41.776 -1.042 24.862 1.00 131.53 179 SER A N 1
ATOM 1209 C CA . SER A 1 180 ? -43.186 -0.787 24.582 1.00 122.36 179 SER A CA 1
ATOM 1210 C C . SER A 1 180 ? -43.725 -1.893 23.662 1.00 117.66 179 SER A C 1
ATOM 1211 O O . SER A 1 180 ? -42.937 -2.550 22.974 1.00 121.96 179 SER A O 1
ATOM 1214 N N . PRO A 1 181 ? -45.061 -2.123 23.661 1.00 109.99 180 PRO A N 1
ATOM 1215 C CA . PRO A 1 181 ? -45.659 -2.970 22.618 1.00 101.83 180 PRO A CA 1
ATOM 1216 C C . PRO A 1 181 ? -45.641 -2.274 21.255 1.00 96.25 180 PRO A C 1
ATOM 1217 O O . PRO A 1 181 ? -45.639 -2.942 20.217 1.00 99.49 180 PRO A O 1
ATOM 1221 N N . ALA A 1 182 ? -45.631 -0.942 21.275 1.00 87.28 181 ALA A N 1
ATOM 1222 C CA . ALA A 1 182 ? -45.521 -0.126 20.070 1.00 86.17 181 ALA A CA 1
ATOM 1223 C C . ALA A 1 182 ? -44.094 -0.112 19.519 1.00 87.10 181 ALA A C 1
ATOM 1224 O O . ALA A 1 182 ? -43.880 -0.395 18.337 1.00 85.13 181 ALA A O 1
ATOM 1226 N N . VAL A 1 183 ? -43.127 0.228 20.373 1.00 84.29 182 VAL A N 1
ATOM 1227 C CA . VAL A 1 183 ? -41.714 0.144 20.009 1.00 88.81 182 VAL A CA 1
ATOM 1228 C C . VAL A 1 183 ? -41.382 -1.257 19.458 1.00 94.87 182 VAL A C 1
ATOM 1229 O O . VAL A 1 183 ? -40.722 -1.374 18.418 1.00 95.65 182 VAL A O 1
ATOM 1233 N N . ASN A 1 184 ? -41.877 -2.305 20.124 1.00 92.46 183 ASN A N 1
ATOM 1234 C CA . ASN A 1 184 ? -41.637 -3.684 19.685 1.00 87.10 183 ASN A CA 1
ATOM 1235 C C . ASN A 1 184 ? -42.257 -3.995 18.318 1.00 85.21 183 ASN A C 1
ATOM 1236 O O . ASN A 1 184 ? -41.659 -4.716 17.515 1.00 85.71 183 ASN A O 1
ATOM 1241 N N . SER A 1 185 ? -43.446 -3.451 18.065 1.00 79.29 184 SER A N 1
ATOM 1242 C CA . SER A 1 185 ? -44.101 -3.578 16.765 1.00 76.27 184 SER A CA 1
ATOM 1243 C C . SER A 1 185 ? -43.322 -2.846 15.659 1.00 83.61 184 SER A C 1
ATOM 1244 O O . SER A 1 185 ? -43.120 -3.390 14.568 1.00 80.12 184 SER A O 1
ATOM 1247 N N . ALA A 1 186 ? -42.894 -1.615 15.950 1.00 83.02 185 ALA A N 1
ATOM 1248 C CA . ALA A 1 186 ? -42.144 -0.803 14.996 1.00 83.64 185 ALA A CA 1
ATOM 1249 C C . ALA A 1 186 ? -40.778 -1.419 14.679 1.00 83.06 185 ALA A C 1
ATOM 1250 O O . ALA A 1 186 ? -40.368 -1.471 13.513 1.00 76.53 185 ALA A O 1
ATOM 1252 N N . TYR A 1 187 ? -40.087 -1.892 15.719 1.00 85.21 186 TYR A N 1
ATOM 1253 C CA . TYR A 1 187 ? -38.809 -2.607 15.563 1.00 82.89 186 TYR A CA 1
ATOM 1254 C C . TYR A 1 187 ? -38.908 -3.796 14.588 1.00 85.15 186 TYR A C 1
ATOM 1255 O O . TYR A 1 187 ? -38.061 -3.952 13.689 1.00 78.37 186 TYR A O 1
ATOM 1264 N N . ASN A 1 188 ? -39.935 -4.629 14.797 1.00 80.41 187 ASN A N 1
ATOM 1265 C CA . ASN A 1 188 ? -40.188 -5.815 13.987 1.00 80.93 187 ASN A CA 1
ATOM 1266 C C . ASN A 1 188 ? -40.597 -5.473 12.556 1.00 84.23 187 ASN A C 1
ATOM 1267 O O . ASN A 1 188 ? -40.250 -6.183 11.611 1.00 80.65 187 ASN A O 1
ATOM 1272 N N . ALA A 1 189 ? -41.327 -4.367 12.421 1.00 88.26 188 ALA A N 1
ATOM 1273 C CA . ALA A 1 189 ? -41.689 -3.800 11.133 1.00 83.22 188 ALA A CA 1
ATOM 1274 C C . ALA A 1 189 ? -40.425 -3.386 10.355 1.00 86.02 188 ALA A C 1
ATOM 1275 O O . ALA A 1 189 ? -40.297 -3.654 9.143 1.00 70.75 188 ALA A O 1
ATOM 1277 N N . MET A 1 190 ? -39.486 -2.754 11.060 1.00 84.70 189 MET A N 1
ATOM 1278 C CA . MET A 1 190 ? -38.194 -2.413 10.472 1.00 84.04 189 MET A CA 1
ATOM 1279 C C . MET A 1 190 ? -37.455 -3.683 10.038 1.00 84.26 189 MET A C 1
ATOM 1280 O O . MET A 1 190 ? -37.045 -3.785 8.879 1.00 89.72 189 MET A O 1
ATOM 1285 N N . MET A 1 191 ? -37.322 -4.648 10.957 1.00 78.53 190 MET A N 1
ATOM 1286 C CA . MET A 1 191 ? -36.647 -5.937 10.694 1.00 72.49 190 MET A CA 1
ATOM 1287 C C . MET A 1 191 ? -37.187 -6.705 9.484 1.00 72.50 190 MET A C 1
ATOM 1288 O O . MET A 1 191 ? -36.410 -7.286 8.733 1.00 75.91 190 MET A O 1
ATOM 1293 N N . MET A 1 192 ? -38.505 -6.697 9.277 1.00 75.23 191 MET A N 1
ATOM 1294 C CA . MET A 1 192 ? -39.088 -7.385 8.117 1.00 82.84 191 MET A CA 1
ATOM 1295 C C . MET A 1 192 ? -38.823 -6.674 6.805 1.00 76.23 191 MET A C 1
ATOM 1296 O O . MET A 1 192 ? -38.409 -7.300 5.831 1.00 80.91 191 MET A O 1
ATOM 1301 N N . ILE A 1 193 ? -39.035 -5.361 6.799 1.00 71.66 192 ILE A N 1
ATOM 1302 C CA . ILE A 1 193 ? -39.036 -4.586 5.571 1.00 67.11 192 ILE A CA 1
ATOM 1303 C C . ILE A 1 193 ? -37.686 -4.630 4.859 1.00 68.41 192 ILE A C 1
ATOM 1304 O O . ILE A 1 193 ? -37.655 -4.818 3.640 1.00 65.60 192 ILE A O 1
ATOM 1309 N N . ILE A 1 194 ? -36.591 -4.477 5.612 1.00 72.01 193 ILE A N 1
ATOM 1310 C CA . ILE A 1 194 ? -35.234 -4.537 5.038 1.00 80.80 193 ILE A CA 1
ATOM 1311 C C . ILE A 1 194 ? -35.038 -5.834 4.276 1.00 77.53 193 ILE A C 1
ATOM 1312 O O . ILE A 1 194 ? -34.377 -5.855 3.235 1.00 90.40 193 ILE A O 1
ATOM 1317 N N . VAL A 1 195 ? -35.604 -6.918 4.797 1.00 71.25 194 VAL A N 1
ATOM 1318 C CA . VAL A 1 195 ? -35.472 -8.198 4.138 1.00 67.19 194 VAL A CA 1
ATOM 1319 C C . VAL A 1 195 ? -36.526 -8.317 3.036 1.00 67.88 194 VAL A C 1
ATOM 1320 O O . VAL A 1 195 ? -36.199 -8.222 1.824 1.00 57.26 194 VAL A O 1
ATOM 1324 N N . VAL A 1 196 ? -37.784 -8.494 3.445 1.00 60.95 195 VAL A N 1
ATOM 1325 C CA . VAL A 1 196 ? -38.800 -8.892 2.476 1.00 65.23 195 VAL A CA 1
ATOM 1326 C C . VAL A 1 196 ? -39.175 -7.755 1.535 1.00 66.95 195 VAL A C 1
ATOM 1327 O O . VAL A 1 196 ? -39.208 -7.948 0.315 1.00 71.74 195 VAL A O 1
ATOM 1331 N N . GLY A 1 197 ? -39.395 -6.567 2.096 1.00 68.50 196 GLY A N 1
ATOM 1332 C CA . GLY A 1 197 ? -39.698 -5.386 1.294 1.00 60.72 196 GLY A CA 1
ATOM 1333 C C . GLY A 1 197 ? -38.560 -4.971 0.383 1.00 55.83 196 GLY A C 1
ATOM 1334 O O . GLY A 1 197 ? -38.750 -4.784 -0.810 1.00 56.32 196 GLY A O 1
ATOM 1335 N N . TRP A 1 198 ? -37.365 -4.833 0.938 1.00 55.34 197 TRP A N 1
ATOM 1336 C CA . TRP A 1 198 ? -36.223 -4.372 0.140 1.00 61.23 197 TRP A CA 1
ATOM 1337 C C . TRP A 1 198 ? -35.807 -5.328 -0.979 1.00 65.46 197 TRP A C 1
ATOM 1338 O O . TRP A 1 198 ? -35.211 -4.900 -1.961 1.00 65.62 197 TRP A O 1
ATOM 1349 N N . ALA A 1 199 ? -36.135 -6.614 -0.822 1.00 63.99 198 ALA A N 1
ATOM 1350 C CA . ALA A 1 199 ? -35.668 -7.652 -1.712 1.00 54.02 198 ALA A CA 1
ATOM 1351 C C . ALA A 1 199 ? -36.212 -7.463 -3.134 1.00 63.00 198 ALA A C 1
ATOM 1352 O O . ALA A 1 199 ? -35.655 -8.007 -4.116 1.00 56.64 198 ALA A O 1
ATOM 1354 N N . ILE A 1 200 ? -37.275 -6.664 -3.242 1.00 59.07 199 ILE A N 1
ATOM 1355 C CA . ILE A 1 200 ? -37.929 -6.454 -4.522 1.00 58.33 199 ILE A CA 1
ATOM 1356 C C . ILE A 1 200 ? -36.972 -5.730 -5.472 1.00 60.91 199 ILE A C 1
ATOM 1357 O O . ILE A 1 200 ? -36.989 -5.961 -6.689 1.00 61.24 199 ILE A O 1
ATOM 1362 N N . TYR A 1 201 ? -36.118 -4.875 -4.916 1.00 61.17 200 TYR A N 1
ATOM 1363 C CA . TYR A 1 201 ? -35.217 -4.080 -5.744 1.00 62.58 200 TYR A CA 1
ATOM 1364 C C . TYR A 1 201 ? -34.161 -4.947 -6.467 1.00 64.48 200 TYR A C 1
ATOM 1365 O O . TYR A 1 201 ? -34.136 -4.974 -7.704 1.00 70.92 200 TYR A O 1
ATOM 1374 N N . PRO A 1 202 ? -33.326 -5.699 -5.719 1.00 64.99 201 PRO A N 1
ATOM 1375 C CA . PRO A 1 202 ? -32.398 -6.609 -6.424 1.00 62.42 201 PRO A CA 1
ATOM 1376 C C . PRO A 1 202 ? -33.116 -7.599 -7.349 1.00 66.54 201 PRO A C 1
ATOM 1377 O O . PRO A 1 202 ? -32.570 -7.943 -8.411 1.00 70.50 201 PRO A O 1
ATOM 1381 N N . ALA A 1 203 ? -34.330 -8.028 -6.971 1.00 61.15 202 ALA A N 1
ATOM 1382 C CA . ALA A 1 203 ? -35.163 -8.862 -7.844 1.00 60.73 202 ALA A CA 1
ATOM 1383 C C . ALA A 1 203 ? -35.468 -8.152 -9.167 1.00 70.68 202 ALA A C 1
ATOM 1384 O O . ALA A 1 203 ? -35.343 -8.749 -10.240 1.00 68.17 202 ALA A O 1
ATOM 1386 N N . GLY A 1 204 ? -35.842 -6.871 -9.078 1.00 72.17 203 GLY A N 1
ATOM 1387 C CA . GLY A 1 204 ? -36.095 -6.044 -10.250 1.00 64.95 203 GLY A CA 1
ATOM 1388 C C . GLY A 1 204 ? -34.878 -5.866 -11.134 1.00 63.89 203 GLY A C 1
ATOM 1389 O O . GLY A 1 204 ? -34.967 -5.943 -12.364 1.00 56.84 203 GLY A O 1
ATOM 1390 N N . TYR A 1 205 ? -33.738 -5.630 -10.492 1.00 65.13 204 TYR A N 1
ATOM 1391 C CA . TYR A 1 205 ? -32.456 -5.487 -11.183 1.00 66.51 204 TYR A CA 1
ATOM 1392 C C . TYR A 1 205 ? -32.023 -6.770 -11.898 1.00 67.15 204 TYR A C 1
ATOM 1393 O O . TYR A 1 205 ? -31.544 -6.709 -13.032 1.00 69.05 204 TYR A O 1
ATOM 1402 N N . ALA A 1 206 ? -32.178 -7.920 -11.234 1.00 66.13 205 ALA A N 1
ATOM 1403 C CA . ALA A 1 206 ? -31.946 -9.224 -11.880 1.00 66.44 205 ALA A CA 1
ATOM 1404 C C . ALA A 1 206 ? -32.842 -9.395 -13.123 1.00 68.84 205 ALA A C 1
ATOM 1405 O O . ALA A 1 206 ? -32.355 -9.668 -14.230 1.00 67.99 205 ALA A O 1
ATOM 1407 N N . ALA A 1 207 ? -34.145 -9.191 -12.933 1.00 61.48 206 ALA A N 1
ATOM 1408 C CA . ALA A 1 207 ? -35.127 -9.263 -14.004 1.00 62.75 206 ALA A CA 1
ATOM 1409 C C . ALA A 1 207 ? -34.765 -8.435 -15.242 1.00 69.33 206 ALA A C 1
ATOM 1410 O O . ALA A 1 207 ? -35.084 -8.820 -16.373 1.00 69.09 206 ALA A O 1
ATOM 1412 N N . GLY A 1 208 ? -34.112 -7.295 -15.009 1.00 72.35 207 GLY A N 1
ATOM 1413 C CA . GLY A 1 208 ? -33.862 -6.313 -16.047 1.00 71.27 207 GLY A CA 1
ATOM 1414 C C . GLY A 1 208 ? -32.529 -6.489 -16.742 1.00 78.96 207 GLY A C 1
ATOM 1415 O O . GLY A 1 208 ? -32.439 -6.279 -17.960 1.00 80.87 207 GLY A O 1
ATOM 1416 N N . TYR A 1 209 ? -31.501 -6.884 -15.985 1.00 70.10 208 TYR A N 1
ATOM 1417 C CA . TYR A 1 209 ? -30.149 -6.979 -16.537 1.00 75.53 208 TYR A CA 1
ATOM 1418 C C . TYR A 1 209 ? -29.512 -8.377 -16.566 1.00 81.25 208 TYR A C 1
ATOM 1419 O O . TYR A 1 209 ? -28.555 -8.603 -17.304 1.00 82.75 208 TYR A O 1
ATOM 1428 N N . LEU A 1 210 ? -30.021 -9.300 -15.760 1.00 81.07 209 LEU A N 1
ATOM 1429 C CA . LEU A 1 210 ? -29.311 -10.551 -15.500 1.00 76.67 209 LEU A CA 1
ATOM 1430 C C . LEU A 1 210 ? -29.979 -11.799 -16.065 1.00 80.65 209 LEU A C 1
ATOM 1431 O O . LEU A 1 210 ? -29.658 -12.908 -15.644 1.00 82.61 209 LEU A O 1
ATOM 1436 N N . MET A 1 211 ? -30.887 -11.630 -17.021 1.00 87.26 210 MET A N 1
ATOM 1437 C CA . MET A 1 211 ? -31.659 -12.768 -17.524 1.00 92.78 210 MET A CA 1
ATOM 1438 C C . MET A 1 211 ? -31.689 -12.990 -19.050 1.00 97.20 210 MET A C 1
ATOM 1439 O O . MET A 1 211 ? -32.077 -14.067 -19.501 1.00 93.57 210 MET A O 1
ATOM 1444 N N . GLY A 1 212 ? -31.268 -11.992 -19.831 1.00 105.79 211 GLY A N 1
ATOM 1445 C CA . GLY A 1 212 ? -31.479 -11.995 -21.287 1.00 107.50 211 GLY A CA 1
ATOM 1446 C C . GLY A 1 212 ? -30.256 -11.815 -22.170 1.00 109.79 211 GLY A C 1
ATOM 1447 O O . GLY A 1 212 ? -29.139 -12.163 -21.779 1.00 111.90 211 GLY A O 1
ATOM 1448 N N . GLY A 1 213 ? -30.477 -11.259 -23.363 1.00 110.10 212 GLY A N 1
ATOM 1449 C CA . GLY A 1 213 ? -29.443 -11.161 -24.400 1.00 108.86 212 GLY A CA 1
ATOM 1450 C C . GLY A 1 213 ? -28.433 -10.044 -24.215 1.00 104.07 212 GLY A C 1
ATOM 1451 O O . GLY A 1 213 ? -28.002 -9.760 -23.099 1.00 104.09 212 GLY A O 1
ATOM 1452 N N . GLY A 1 215 ? -29.969 -7.720 -24.754 1.00 102.20 214 GLY A N 1
ATOM 1453 C CA . GLY A 1 215 ? -30.839 -6.586 -24.463 1.00 103.43 214 GLY A CA 1
ATOM 1454 C C . GLY A 1 215 ? -31.2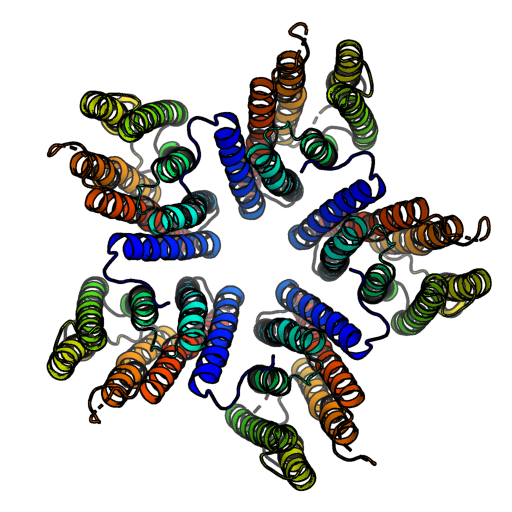09 -6.456 -22.998 1.00 100.65 214 GLY A C 1
ATOM 1455 O O . GLY A 1 215 ? -31.129 -7.422 -22.238 1.00 107.82 214 GLY A O 1
ATOM 1456 N N . VAL A 1 216 ? -31.619 -5.248 -22.613 1.00 99.12 215 VAL A N 1
ATOM 1457 C CA . VAL A 1 216 ? -32.039 -4.933 -21.242 1.00 91.49 215 VAL A CA 1
ATOM 1458 C C . VAL A 1 216 ? -33.558 -5.017 -21.148 1.00 86.93 215 VAL A C 1
ATOM 1459 O O . VAL A 1 216 ? -34.256 -4.468 -21.992 1.00 91.72 215 VAL A O 1
ATOM 1463 N N . TYR A 1 217 ? -34.066 -5.706 -20.131 1.00 89.60 216 TYR A N 1
ATOM 1464 C CA . TYR A 1 217 ? -35.520 -5.857 -19.949 1.00 88.37 216 TYR A CA 1
ATOM 1465 C C . TYR A 1 217 ? -36.136 -4.678 -19.175 1.00 78.71 216 TYR A C 1
ATOM 1466 O O . TYR A 1 217 ? -36.587 -4.823 -18.033 1.00 72.33 216 TYR A O 1
ATOM 1475 N N . ALA A 1 218 ? -36.160 -3.517 -19.822 1.00 70.59 217 ALA A N 1
ATOM 1476 C CA . ALA A 1 218 ? -36.572 -2.272 -19.177 1.00 69.01 217 ALA A CA 1
ATOM 1477 C C . ALA A 1 218 ? -38.001 -2.297 -18.616 1.00 70.61 217 ALA A C 1
ATOM 1478 O O . ALA A 1 218 ? -38.231 -1.857 -17.486 1.00 76.46 217 ALA A O 1
ATOM 1480 N N . SER A 1 219 ? -38.948 -2.819 -19.391 1.00 67.50 218 SER A N 1
ATOM 1481 C CA . SER A 1 219 ? -40.314 -2.989 -18.918 1.00 64.43 218 SER A CA 1
ATOM 1482 C C . SER A 1 219 ? -40.436 -3.664 -17.555 1.00 68.65 218 SER A C 1
ATOM 1483 O O . SER A 1 219 ? -41.086 -3.138 -16.657 1.00 75.26 218 SER A O 1
ATOM 1486 N N . ASN A 1 220 ? -39.817 -4.823 -17.394 1.00 66.89 219 ASN A N 1
ATOM 1487 C CA . ASN A 1 220 ? -39.947 -5.546 -16.144 1.00 70.78 219 ASN A CA 1
ATOM 1488 C C . ASN A 1 220 ? -39.267 -4.772 -15.038 1.00 71.08 219 ASN A C 1
ATOM 1489 O O . ASN A 1 220 ? -39.786 -4.683 -13.920 1.00 72.24 219 ASN A O 1
ATOM 1494 N N . LEU A 1 221 ? -38.105 -4.210 -15.370 1.00 68.88 220 LEU A N 1
ATOM 1495 C CA . LEU A 1 221 ? -37.249 -3.536 -14.405 1.00 64.68 220 LEU A CA 1
ATOM 1496 C C . LEU A 1 221 ? -37.998 -2.358 -13.803 1.00 64.86 220 LEU A C 1
ATOM 1497 O O . LEU A 1 221 ? -38.074 -2.200 -12.573 1.00 67.43 220 LEU A O 1
ATOM 1502 N N . ASN A 1 222 ? -38.576 -1.538 -14.663 1.00 59.99 221 ASN A N 1
ATOM 1503 C CA . ASN A 1 222 ? -39.338 -0.415 -14.152 1.00 65.22 221 ASN A CA 1
ATOM 1504 C C . ASN A 1 222 ? -40.612 -0.784 -13.368 1.00 68.81 221 ASN A C 1
ATOM 1505 O O . ASN A 1 222 ? -40.861 -0.206 -12.295 1.00 68.20 221 ASN A O 1
ATOM 1510 N N . LEU A 1 223 ? -41.372 -1.767 -13.869 1.00 62.22 222 LEU A N 1
ATOM 1511 C CA . LEU A 1 223 ? -42.519 -2.331 -13.142 1.00 58.89 222 LEU A CA 1
ATOM 1512 C C . LEU A 1 223 ? -42.177 -2.813 -11.709 1.00 61.35 222 LEU A C 1
ATOM 1513 O O . LEU A 1 223 ? -42.932 -2.572 -10.740 1.00 56.10 222 LEU A O 1
ATOM 1518 N N . ILE A 1 224 ? -41.028 -3.469 -11.572 1.00 55.95 223 ILE A N 1
ATOM 1519 C CA . ILE A 1 224 ? -40.648 -4.025 -10.289 1.00 57.61 223 ILE A CA 1
ATOM 1520 C C . ILE A 1 224 ? -40.150 -2.953 -9.322 1.00 60.89 223 ILE A C 1
ATOM 1521 O O . ILE A 1 224 ? -40.446 -3.016 -8.128 1.00 61.30 223 ILE A O 1
ATOM 1526 N N . TYR A 1 225 ? -39.404 -1.972 -9.835 1.00 63.27 224 TYR A N 1
ATOM 1527 C CA . TYR A 1 225 ? -38.983 -0.821 -9.027 1.00 57.39 224 TYR A CA 1
ATOM 1528 C C . TYR A 1 225 ? -40.188 -0.030 -8.570 1.00 54.44 224 TYR A C 1
ATOM 1529 O O . TYR A 1 225 ? -40.352 0.244 -7.364 1.00 49.10 224 TYR A O 1
ATOM 1538 N N . ASN A 1 226 ? -41.055 0.307 -9.517 1.00 50.27 225 ASN A N 1
ATOM 1539 C CA . ASN A 1 226 ? -42.324 0.938 -9.143 1.00 52.70 225 ASN A CA 1
ATOM 1540 C C . ASN A 1 226 ? -43.051 0.225 -8.005 1.00 58.45 225 ASN A C 1
ATOM 1541 O O . ASN A 1 226 ? -43.468 0.891 -7.051 1.00 60.01 225 ASN A O 1
ATOM 1546 N N . LEU A 1 227 ? -43.153 -1.112 -8.073 1.00 54.04 226 LEU A N 1
ATOM 1547 C CA . LEU A 1 227 ? -43.783 -1.894 -7.009 1.00 51.65 226 LEU A CA 1
ATOM 1548 C C . LEU A 1 227 ? -43.017 -1.773 -5.673 1.00 60.19 226 LEU A C 1
ATOM 1549 O O . LEU A 1 227 ? -43.615 -1.693 -4.577 1.00 49.31 226 LEU A O 1
ATOM 1554 N N . ALA A 1 228 ? -41.689 -1.759 -5.789 1.00 60.86 227 ALA A N 1
ATOM 1555 C CA . ALA A 1 228 ? -40.813 -1.770 -4.642 1.00 57.59 227 ALA A CA 1
ATOM 1556 C C . ALA A 1 228 ? -40.862 -0.442 -3.884 1.00 58.51 227 ALA A C 1
ATOM 1557 O O . ALA A 1 228 ? -40.952 -0.442 -2.648 1.00 61.24 227 ALA A O 1
ATOM 1559 N N . ASP A 1 229 ? -40.837 0.680 -4.612 1.00 59.76 228 ASP A N 1
ATOM 1560 C CA . ASP A 1 229 ? -41.070 2.015 -4.002 1.00 58.09 228 ASP A CA 1
ATOM 1561 C C . ASP A 1 229 ? -42.414 2.041 -3.305 1.00 57.45 228 ASP A C 1
ATOM 1562 O O . ASP A 1 229 ? -42.496 2.403 -2.114 1.00 56.84 228 ASP A O 1
ATOM 1567 N N . PHE A 1 230 ? -43.452 1.604 -4.020 1.00 49.24 229 PHE A N 1
ATOM 1568 C CA . PHE A 1 230 ? -44.781 1.494 -3.418 1.00 50.71 229 PHE A CA 1
ATOM 1569 C C . PHE A 1 230 ? -44.805 0.695 -2.088 1.00 54.65 229 PHE A C 1
ATOM 1570 O O . PHE A 1 230 ? -45.411 1.131 -1.118 1.00 57.01 229 PHE A O 1
ATOM 1578 N N . VAL A 1 231 ? -44.159 -0.470 -2.055 1.00 51.14 230 VAL A N 1
ATOM 1579 C CA . VAL A 1 231 ? -44.207 -1.321 -0.892 1.00 55.88 230 VAL A CA 1
ATOM 1580 C C . VAL A 1 231 ? -43.433 -0.627 0.248 1.00 59.56 230 VAL A C 1
ATOM 1581 O O . VAL A 1 231 ? -43.929 -0.454 1.378 1.00 48.01 230 VAL A O 1
AT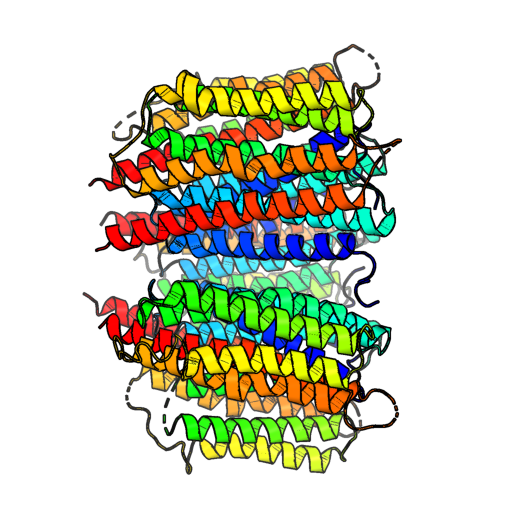OM 1585 N N . ASN A 1 232 ? -42.244 -0.155 -0.092 1.00 60.01 231 ASN A N 1
ATOM 1586 C CA . ASN A 1 232 ? -41.316 0.307 0.923 1.00 63.36 231 ASN A CA 1
ATOM 1587 C C . ASN A 1 232 ? -41.523 1.710 1.473 1.00 64.68 231 ASN A C 1
ATOM 1588 O O . ASN A 1 232 ? -41.221 1.975 2.639 1.00 70.78 231 ASN A O 1
ATOM 1593 N N . LYS A 1 233 ? -42.060 2.593 0.643 1.00 59.29 232 LYS A N 1
ATOM 1594 C CA . LYS A 1 233 ? -42.349 3.951 1.061 1.00 59.50 232 LYS A CA 1
ATOM 1595 C C . LYS A 1 233 ? -43.808 4.102 1.508 1.00 57.96 232 LYS A C 1
ATOM 1596 O O . LYS A 1 233 ? -44.074 4.470 2.660 1.00 64.26 232 LYS A O 1
ATOM 1602 N N . ILE A 1 234 ? -44.748 3.807 0.617 1.00 50.72 233 ILE A N 1
ATOM 1603 C CA . ILE A 1 234 ? -46.146 3.972 0.946 1.00 50.84 233 ILE A CA 1
ATOM 1604 C C . ILE A 1 234 ? -46.564 2.950 2.013 1.00 60.79 233 ILE A C 1
ATOM 1605 O O . ILE A 1 234 ? -46.961 3.348 3.123 1.00 65.00 233 ILE A O 1
ATOM 1610 N N . LEU A 1 235 ? -46.441 1.652 1.708 1.00 61.85 234 LEU A N 1
ATOM 1611 C CA . LEU A 1 235 ? -46.988 0.617 2.599 1.00 61.05 234 LEU A CA 1
ATOM 1612 C C . LEU A 1 235 ? -46.298 0.573 3.974 1.00 61.05 234 LEU A C 1
ATOM 1613 O O . LEU A 1 235 ? -46.959 0.492 5.022 1.00 59.73 234 LEU A O 1
ATOM 1618 N N . PHE A 1 236 ? -44.976 0.664 3.967 1.00 54.13 235 PHE A N 1
ATOM 1619 C CA . PHE A 1 236 ? -44.255 0.591 5.196 1.00 57.53 235 PHE A CA 1
ATOM 1620 C C . PHE A 1 236 ? -44.559 1.828 6.043 1.00 62.59 235 PHE A C 1
ATOM 1621 O O . PHE A 1 236 ? -44.692 1.731 7.265 1.00 64.58 235 PHE A O 1
ATOM 1629 N N . GLY A 1 237 ? -44.689 2.987 5.394 1.00 64.04 236 GLY A N 1
ATOM 1630 C CA . GLY A 1 237 ? -45.156 4.193 6.074 1.00 56.86 236 GLY A CA 1
ATOM 1631 C C . GLY A 1 237 ? -46.497 3.977 6.779 1.00 61.10 236 GLY A C 1
ATOM 1632 O O . GLY A 1 237 ? -46.641 4.328 7.968 1.00 61.23 236 GLY A O 1
ATOM 1633 N N . LEU A 1 238 ? -47.469 3.380 6.073 1.00 56.52 237 LEU A N 1
ATOM 1634 C CA . LEU A 1 238 ? -48.755 3.020 6.700 1.00 59.32 237 LEU A CA 1
ATOM 1635 C C . LEU A 1 238 ? -48.634 2.105 7.938 1.00 61.45 237 LEU A C 1
ATOM 1636 O O . LEU A 1 238 ? -49.427 2.232 8.874 1.00 62.83 237 LEU A O 1
ATOM 1641 N N . ILE A 1 239 ? -47.636 1.215 7.948 1.00 60.15 238 ILE A N 1
ATOM 1642 C CA . ILE A 1 239 ? -47.387 0.343 9.102 1.00 60.57 238 ILE A CA 1
ATOM 1643 C C . ILE A 1 239 ? -46.982 1.179 10.314 1.00 66.01 238 ILE A C 1
ATOM 1644 O O . ILE A 1 239 ? -47.520 0.985 11.408 1.00 69.17 238 ILE A O 1
ATOM 1649 N N . ILE A 1 240 ? -46.046 2.112 10.115 1.00 67.68 239 ILE A N 1
ATOM 1650 C CA . ILE A 1 240 ? -45.653 3.051 11.173 1.00 61.29 239 ILE A CA 1
ATOM 1651 C C . ILE A 1 240 ? -46.820 3.907 11.622 1.00 58.88 239 ILE A C 1
ATOM 1652 O O . ILE A 1 240 ? -47.038 4.076 12.816 1.00 67.45 239 ILE A O 1
ATOM 1657 N N . TRP A 1 241 ? -47.597 4.415 10.677 1.00 61.67 240 TRP A N 1
ATOM 1658 C CA . TRP A 1 241 ? -48.824 5.144 11.028 1.00 60.89 240 TRP A CA 1
ATOM 1659 C C . TRP A 1 241 ? -49.788 4.318 11.884 1.00 66.73 240 TRP A C 1
ATOM 1660 O O . TRP A 1 241 ? -50.329 4.832 12.875 1.00 65.03 240 TRP A O 1
ATOM 1671 N N . ASN A 1 242 ? -49.995 3.052 11.500 1.00 64.83 241 ASN A N 1
ATOM 1672 C CA . ASN A 1 242 ? -50.908 2.172 12.215 1.00 62.88 241 ASN A CA 1
ATOM 1673 C C . ASN A 1 242 ? -50.481 1.930 13.667 1.00 65.32 241 ASN A C 1
ATOM 1674 O O . ASN A 1 242 ? -51.258 2.117 14.612 1.00 67.01 241 ASN A O 1
ATOM 1679 N N . VAL A 1 243 ? -49.234 1.535 13.840 1.00 64.20 242 VAL A N 1
ATOM 1680 C CA . VAL A 1 243 ? -48.683 1.300 15.153 1.00 62.41 242 VAL A CA 1
ATOM 1681 C C . VAL A 1 243 ? -48.817 2.567 16.007 1.00 72.99 242 VAL A C 1
ATOM 1682 O O . VAL A 1 243 ? -49.226 2.497 17.180 1.00 76.72 242 VAL A O 1
ATOM 1686 N N . ALA A 1 244 ? -48.493 3.715 15.398 1.00 72.21 243 ALA A N 1
ATOM 1687 C CA . ALA A 1 244 ? -48.446 5.000 16.094 1.00 67.60 243 ALA A CA 1
ATOM 1688 C C . ALA A 1 244 ? -49.822 5.537 16.520 1.00 67.64 243 ALA A C 1
ATOM 1689 O O . ALA A 1 244 ? -49.951 6.093 17.614 1.00 68.43 243 ALA A O 1
ATOM 1691 N N . VAL A 1 245 ? -50.836 5.387 15.667 1.00 61.87 244 VAL A N 1
ATOM 1692 C CA . VAL A 1 245 ? -52.201 5.732 16.053 1.00 67.26 244 VAL A CA 1
ATOM 1693 C C . VAL A 1 245 ? -52.705 4.874 17.231 1.00 77.82 244 VAL A C 1
ATOM 1694 O O . VAL A 1 245 ? -53.260 5.418 18.206 1.00 79.07 244 VAL A O 1
ATOM 1698 N N . LYS A 1 246 ? -52.487 3.555 17.157 1.00 79.66 245 LYS A N 1
ATOM 1699 C CA . LYS A 1 246 ? -52.880 2.633 18.234 1.00 73.75 245 LYS A CA 1
ATOM 1700 C C . LYS A 1 246 ? -52.228 2.948 19.576 1.00 80.19 245 LYS A C 1
ATOM 1701 O O . LYS A 1 246 ? -52.918 3.000 20.598 1.00 82.21 245 LYS A O 1
ATOM 1707 N N . GLU A 1 247 ? -50.914 3.169 19.581 1.00 82.83 246 GLU A N 1
ATOM 1708 C CA . GLU A 1 247 ? -50.215 3.487 20.827 1.00 88.08 246 GLU A CA 1
ATOM 1709 C C . GLU A 1 247 ? -50.748 4.784 21.419 1.00 95.20 246 GLU A C 1
ATOM 1710 O O . GLU A 1 247 ? -51.076 4.848 22.603 1.00 112.05 246 GLU A O 1
ATOM 1716 N N . SER A 1 248 ? -50.832 5.808 20.578 1.00 97.98 247 SER A N 1
ATOM 1717 C CA . SER A 1 248 ? -51.212 7.142 21.002 1.00 93.31 247 SER A CA 1
ATOM 1718 C C . SER A 1 248 ? -52.628 7.192 21.552 1.00 89.78 247 SER A C 1
ATOM 1719 O O . SER A 1 248 ? -52.875 7.884 22.534 1.00 98.15 247 SER A O 1
ATOM 1722 N N . SER A 1 249 ? -53.546 6.459 20.929 1.00 90.13 248 SER A N 1
ATOM 1723 C CA . SER A 1 249 ? -54.938 6.439 21.375 1.00 94.97 248 SER A CA 1
ATOM 1724 C C . SER A 1 249 ? -55.067 5.708 22.714 1.00 106.20 248 SER A C 1
ATOM 1725 O O . SER A 1 249 ? -55.798 6.149 23.611 1.00 110.90 248 SER A O 1
ATOM 1728 N N . ASN A 1 250 ? -54.340 4.598 22.833 1.00 104.73 249 ASN A N 1
ATOM 1729 C CA . ASN A 1 250 ? -54.258 3.826 24.069 1.00 102.59 249 ASN A CA 1
ATOM 1730 C C . ASN A 1 250 ? -53.625 4.589 25.237 1.00 111.23 249 ASN A C 1
ATOM 1731 O O . ASN A 1 250 ? -54.159 4.571 26.354 1.00 113.77 249 ASN A O 1
ATOM 1736 N N . ALA A 1 251 ? -52.501 5.262 24.974 1.00 113.56 250 ALA A N 1
ATOM 1737 C CA . ALA A 1 251 ? -51.792 6.043 25.999 1.00 115.88 250 ALA A CA 1
ATOM 1738 C C . ALA A 1 251 ? -52.602 7.235 26.531 1.00 123.96 250 ALA A C 1
ATOM 1739 O O . ALA A 1 251 ? -52.390 7.665 27.663 1.00 130.09 250 ALA A O 1
ATOM 1741 N N . LYS A 1 252 ? -53.529 7.751 25.720 1.00 132.46 251 LYS A N 1
ATOM 1742 C CA . LYS A 1 252 ? -54.410 8.864 26.123 1.00 136.26 251 LYS A CA 1
ATOM 1743 C C . LYS A 1 252 ? -55.482 8.474 27.156 1.00 140.02 251 LYS A C 1
ATOM 1744 O O . LYS A 1 252 ? -56.030 9.343 27.839 1.00 147.60 251 LYS A O 1
ATOM 1750 N N . LEU A 1 253 ? -55.775 7.176 27.264 1.00 134.65 252 LEU A N 1
ATOM 1751 C CA . LEU A 1 253 ? -56.794 6.673 28.195 1.00 125.39 252 LEU A CA 1
ATOM 1752 C C . LEU A 1 253 ? -56.319 5.456 28.991 1.00 119.90 252 LEU A C 1
ATOM 1753 O O . LEU A 1 253 ? -55.668 5.593 30.030 1.00 111.80 252 LEU A O 1
ATOM 1758 N N . GLY B 1 22 ? -60.351 32.260 -24.441 1.00 90.96 21 GLY B N 1
ATOM 1759 C CA . GLY B 1 22 ? -61.756 32.734 -24.651 1.00 92.91 21 GLY B CA 1
ATOM 1760 C C . GLY B 1 22 ? -62.766 32.111 -23.699 1.00 93.72 21 GLY B C 1
ATOM 1761 O O . GLY B 1 22 ? -62.424 31.218 -22.922 1.00 102.45 21 GLY B O 1
ATOM 1762 N N . ASP B 1 23 ? -64.013 32.584 -23.772 1.00 90.95 22 ASP B N 1
ATOM 1763 C CA . ASP B 1 23 ? -65.116 32.170 -22.879 1.00 89.55 22 ASP B CA 1
ATOM 1764 C C . ASP B 1 23 ? -65.379 30.652 -22.990 1.00 89.70 22 ASP B C 1
ATOM 1765 O O . ASP B 1 23 ? -65.117 30.047 -24.031 1.00 97.32 22 ASP B O 1
ATOM 1770 N N . LEU B 1 24 ? -65.865 30.042 -21.907 1.00 89.38 23 LEU B N 1
ATOM 1771 C CA . LEU B 1 24 ? -66.252 28.628 -21.904 1.00 90.08 23 LEU B CA 1
ATOM 1772 C C . LEU B 1 24 ? -67.330 28.386 -22.950 1.00 94.99 23 LEU B C 1
ATOM 1773 O O . LEU B 1 24 ? -68.300 29.142 -23.030 1.00 97.28 23 LEU B O 1
ATOM 1778 N N . ASP B 1 25 ? -67.175 27.341 -23.756 1.00 95.24 24 ASP B N 1
ATOM 1779 C CA . ASP B 1 25 ? -68.179 27.081 -24.775 1.00 98.35 24 ASP B CA 1
ATOM 1780 C C . ASP B 1 25 ? -69.413 26.375 -24.216 1.00 95.28 24 ASP B C 1
ATOM 1781 O O . ASP B 1 25 ? -69.367 25.187 -23.896 1.00 98.92 24 ASP B O 1
ATOM 1786 N N . ILE B 1 26 ? -70.515 27.121 -24.127 1.00 92.00 25 ILE B N 1
ATOM 1787 C CA . ILE B 1 26 ? -71.764 26.643 -23.527 1.00 86.23 25 ILE B CA 1
ATOM 1788 C C . ILE B 1 26 ? -72.406 25.478 -24.268 1.00 86.62 25 ILE B C 1
ATOM 1789 O O . ILE B 1 26 ? -73.022 24.611 -23.640 1.00 86.39 25 ILE B O 1
ATOM 1794 N N . SER B 1 27 ? -72.266 25.465 -25.594 1.00 89.94 26 SER B N 1
ATOM 1795 C CA . SER B 1 27 ? -72.845 24.410 -26.431 1.00 88.70 26 SER B CA 1
ATOM 1796 C C . SER B 1 27 ? -72.203 23.033 -26.174 1.00 87.46 26 SER B C 1
ATOM 1797 O O . SER B 1 27 ? -72.755 21.994 -26.542 1.00 87.65 26 SER B O 1
ATOM 1800 N N . ASP B 1 28 ? -71.043 23.034 -25.526 1.00 83.70 27 ASP B N 1
ATOM 1801 C CA . ASP B 1 28 ? -70.367 21.800 -25.144 1.00 80.99 27 ASP B CA 1
ATOM 1802 C C . ASP B 1 28 ? -70.789 21.395 -23.723 1.00 77.81 27 ASP B C 1
ATOM 1803 O O . ASP B 1 28 ? -70.079 21.675 -22.755 1.00 76.07 27 ASP B O 1
ATOM 1808 N N . THR B 1 29 ? -71.941 20.731 -23.614 1.00 69.85 28 THR B N 1
ATOM 1809 C CA . THR B 1 29 ? -72.504 20.360 -22.319 1.00 68.31 28 THR B CA 1
ATOM 1810 C C . THR B 1 29 ? -71.574 19.472 -21.503 1.00 69.37 28 THR B C 1
ATOM 1811 O O . THR B 1 29 ? -71.496 19.603 -20.269 1.00 70.41 28 THR B O 1
ATOM 1815 N N . VAL B 1 30 ? -70.870 18.573 -22.181 1.00 64.22 29 VAL B N 1
ATOM 1816 C CA . VAL B 1 30 ? -69.933 17.691 -21.491 1.00 66.29 29 VAL B CA 1
ATOM 1817 C C . VAL B 1 30 ? -68.745 18.476 -20.922 1.00 69.50 29 VAL B C 1
ATOM 1818 O O . VAL B 1 30 ? -68.366 18.287 -19.755 1.00 74.37 29 VAL B O 1
ATOM 1822 N N . GLY B 1 31 ? -68.203 19.398 -21.718 1.00 69.88 30 GLY B N 1
ATOM 1823 C CA . GLY B 1 31 ? -67.150 20.315 -21.243 1.00 66.45 30 GLY B CA 1
ATOM 1824 C C . GLY B 1 31 ? -67.500 21.067 -19.963 1.00 67.43 30 GLY B C 1
ATOM 1825 O O . GLY B 1 31 ? -66.648 21.256 -19.086 1.00 64.83 30 GLY B O 1
ATOM 1826 N N . VAL B 1 32 ? -68.761 21.484 -19.864 1.00 61.41 31 VAL B N 1
ATOM 1827 C CA . VAL B 1 32 ? -69.248 22.263 -18.749 1.00 63.85 31 VAL B CA 1
ATOM 1828 C C . VAL B 1 32 ? -69.386 21.408 -17.477 1.00 64.59 31 VAL B C 1
ATOM 1829 O O . VAL B 1 32 ? -68.874 21.760 -16.415 1.00 55.02 31 VAL B O 1
ATOM 1833 N N . SER B 1 33 ? -70.071 20.281 -17.623 1.00 67.25 32 SER B N 1
ATOM 1834 C CA . SER B 1 33 ? -70.166 19.245 -16.610 1.00 60.45 32 SER B CA 1
ATOM 1835 C C . SER B 1 33 ? -68.774 18.915 -16.041 1.00 61.7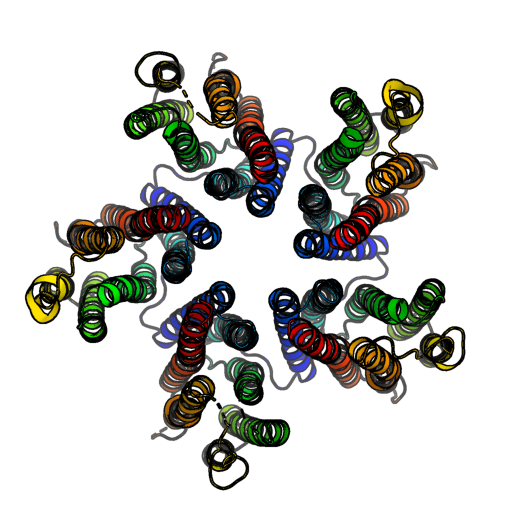9 32 SER B C 1
ATOM 1836 O O . SER B 1 33 ? -68.591 18.872 -14.820 1.00 66.29 32 SER B O 1
ATOM 1839 N N . PHE B 1 34 ? -67.793 18.703 -16.913 1.00 59.05 33 PHE B N 1
ATOM 1840 C CA . PHE B 1 34 ? -66.414 18.489 -16.458 1.00 60.68 33 PHE B CA 1
ATOM 1841 C C . PHE B 1 34 ? -65.900 19.643 -15.600 1.00 60.43 33 PHE B C 1
ATOM 1842 O O . PHE B 1 34 ? -65.373 19.409 -14.505 1.00 61.67 33 PHE B O 1
ATOM 1850 N N . TRP B 1 35 ? -66.081 20.878 -16.080 1.00 52.91 34 TRP B N 1
ATOM 1851 C CA . TRP B 1 35 ? -65.664 22.056 -15.339 1.00 50.72 34 TRP B CA 1
ATOM 1852 C C . TRP B 1 35 ? -66.253 22.061 -13.903 1.00 59.19 34 TRP B C 1
ATOM 1853 O O . TRP B 1 35 ? -65.510 22.180 -12.887 1.00 54.37 34 TRP B O 1
ATOM 1864 N N . LEU B 1 36 ? -67.578 21.896 -13.847 1.00 51.24 35 LEU B N 1
ATOM 1865 C CA . LEU B 1 36 ? -68.330 21.969 -12.639 1.00 51.26 35 LEU B CA 1
ATOM 1866 C C . LEU B 1 36 ? -67.871 20.943 -11.599 1.00 59.30 35 LEU B C 1
ATOM 1867 O O . LEU B 1 36 ? -67.631 21.280 -10.421 1.00 53.98 35 LEU B O 1
ATOM 1872 N N . VAL B 1 37 ? -67.730 19.694 -12.021 1.00 61.97 36 VAL B N 1
ATOM 1873 C CA . VAL B 1 37 ? -67.339 18.665 -11.056 1.00 59.38 36 VAL B CA 1
ATOM 1874 C C . VAL B 1 37 ? -65.870 18.836 -10.691 1.00 54.77 36 VAL B C 1
ATOM 1875 O O . VAL B 1 37 ? -65.511 18.679 -9.524 1.00 52.86 36 VAL B O 1
ATOM 1879 N N . THR B 1 38 ? -65.030 19.249 -11.650 1.00 56.06 37 THR B N 1
ATOM 1880 C CA . THR B 1 38 ? -63.634 19.598 -11.291 1.00 51.36 37 THR B CA 1
ATOM 1881 C C . THR B 1 38 ? -63.626 20.555 -10.087 1.00 49.45 37 THR B C 1
ATOM 1882 O O . THR B 1 38 ? -62.842 20.348 -9.158 1.00 50.09 37 THR B O 1
ATOM 1886 N N . ALA B 1 39 ? -64.498 21.578 -10.124 1.00 39.96 38 ALA B N 1
ATOM 1887 C CA . ALA B 1 39 ? -64.554 22.588 -9.102 1.00 40.73 38 ALA B CA 1
ATOM 1888 C C . ALA B 1 39 ? -65.123 21.993 -7.814 1.00 51.22 38 ALA B C 1
ATOM 1889 O O . ALA B 1 39 ? -64.584 22.213 -6.728 1.00 48.25 38 ALA B O 1
ATOM 1891 N N . GLY B 1 40 ? -66.203 21.223 -7.953 1.00 52.88 39 GLY B N 1
ATOM 1892 C CA . GLY B 1 40 ? -66.782 20.499 -6.849 1.00 50.37 39 GLY B CA 1
ATOM 1893 C C . GLY B 1 40 ? -65.750 19.679 -6.106 1.00 54.40 39 GLY B C 1
ATOM 1894 O O . GLY B 1 40 ? -65.687 19.710 -4.851 1.00 53.48 39 GLY B O 1
ATOM 1895 N N . MET B 1 41 ? -64.928 18.952 -6.863 1.00 52.38 40 MET B N 1
ATOM 1896 C CA . MET B 1 41 ? -63.871 18.130 -6.240 1.00 50.53 40 MET B CA 1
ATOM 1897 C C . MET B 1 41 ? -62.854 18.983 -5.495 1.00 50.37 40 MET B C 1
ATOM 1898 O O . MET B 1 41 ? -62.572 18.702 -4.312 1.00 47.05 40 MET B O 1
ATOM 1903 N N . LEU B 1 42 ? -62.356 20.044 -6.151 1.00 43.29 41 LEU B N 1
ATOM 1904 C CA . LEU B 1 42 ? -61.473 20.995 -5.472 1.00 46.72 41 LEU B CA 1
ATOM 1905 C C . LEU B 1 42 ? -62.060 21.465 -4.121 1.00 50.32 41 LEU B C 1
ATOM 1906 O O . LEU B 1 42 ? -61.403 21.403 -3.076 1.00 50.87 41 LEU B O 1
ATOM 1911 N N . ALA B 1 43 ? -63.316 21.910 -4.175 1.00 48.09 42 ALA B N 1
ATOM 1912 C CA . ALA B 1 43 ? -64.006 22.494 -3.060 1.00 46.61 42 ALA B CA 1
ATOM 1913 C C . ALA B 1 43 ? -64.187 21.488 -1.909 1.00 52.00 42 ALA B C 1
ATOM 1914 O O . ALA B 1 43 ? -63.833 21.774 -0.760 1.00 46.30 42 ALA B O 1
ATOM 1916 N N . ALA B 1 44 ? -64.712 20.307 -2.246 1.00 51.11 43 ALA B N 1
ATOM 1917 C CA . ALA B 1 44 ? -64.880 19.222 -1.298 1.00 46.93 43 ALA B CA 1
ATOM 1918 C C . ALA B 1 44 ? -63.560 18.817 -0.622 1.00 51.61 43 ALA B C 1
ATOM 1919 O O . ALA B 1 44 ? -63.492 18.715 0.610 1.00 54.06 43 ALA B O 1
ATOM 1921 N N . THR B 1 45 ? -62.506 18.615 -1.413 1.00 52.11 44 THR B N 1
ATOM 1922 C CA . THR B 1 45 ? -61.173 18.333 -0.862 1.00 48.38 44 THR B CA 1
ATOM 1923 C C . THR B 1 45 ? -60.763 19.339 0.219 1.00 49.25 44 THR B C 1
ATOM 1924 O O . THR B 1 45 ? -60.383 18.934 1.326 1.00 46.80 44 THR B O 1
ATOM 1928 N N . VAL B 1 46 ? -60.847 20.636 -0.098 1.00 42.27 45 VAL B N 1
ATOM 1929 C CA . VAL B 1 46 ? -60.498 21.657 0.865 1.00 45.17 45 VAL B CA 1
ATOM 1930 C C . VAL B 1 46 ? -61.358 21.468 2.127 1.00 51.03 45 VAL B C 1
ATOM 1931 O O . VAL B 1 46 ? -60.827 21.387 3.250 1.00 48.06 45 VAL B O 1
ATOM 1935 N N . PHE B 1 47 ? -62.679 21.355 1.912 1.00 53.77 46 PHE B N 1
ATOM 1936 C CA . PHE B 1 47 ? -63.679 21.286 2.968 1.00 51.49 46 PHE B CA 1
ATOM 1937 C C . PHE B 1 47 ? -63.416 20.130 3.939 1.00 55.35 46 PHE B C 1
ATOM 1938 O O . PHE B 1 47 ? -63.434 20.338 5.169 1.00 50.81 46 PHE B O 1
ATOM 1946 N N . PHE B 1 48 ? -63.167 18.930 3.394 1.00 50.12 47 PHE B N 1
ATOM 1947 C CA . PHE B 1 48 ? -62.830 17.775 4.228 1.00 52.66 47 PHE B CA 1
ATOM 1948 C C . PHE B 1 48 ? -61.570 17.972 5.055 1.00 57.09 47 PHE B C 1
ATOM 1949 O O . PHE B 1 48 ? -61.586 17.689 6.271 1.00 53.40 47 PHE B O 1
ATOM 1957 N N . PHE B 1 49 ? -60.500 18.478 4.426 1.00 54.51 48 PHE B N 1
ATOM 1958 C CA . PHE B 1 49 ? -59.253 18.687 5.179 1.00 55.02 48 PHE B CA 1
ATOM 1959 C C . PHE B 1 49 ? -59.398 19.716 6.313 1.00 54.53 48 PHE B C 1
ATOM 1960 O O . PHE B 1 49 ? -58.998 19.455 7.439 1.00 50.41 48 PHE B O 1
ATOM 1968 N N . VAL B 1 50 ? -60.009 20.855 6.013 1.00 51.03 49 VAL B N 1
ATOM 1969 C CA . VAL B 1 50 ? -60.134 21.940 6.963 1.00 50.53 49 VAL B CA 1
ATOM 1970 C C . VAL B 1 50 ? -60.997 21.499 8.135 1.00 59.99 49 VAL B C 1
ATOM 1971 O O . VAL B 1 50 ? -60.631 21.678 9.301 1.00 61.86 49 VAL B O 1
ATOM 1975 N N . GLU B 1 51 ? -62.127 20.878 7.814 1.00 61.86 50 GLU B N 1
ATOM 1976 C CA . GLU B 1 51 ? -63.084 20.436 8.812 1.00 54.36 50 GLU B CA 1
ATOM 1977 C C . GLU B 1 51 ? -62.667 19.274 9.737 1.00 55.59 50 GLU B C 1
ATOM 1978 O O . GLU B 1 51 ? -63.437 18.897 10.635 1.00 57.99 50 GLU B O 1
ATOM 1984 N N . ARG B 1 52 ? -61.463 18.727 9.550 1.00 54.11 51 ARG B N 1
ATOM 1985 C CA . ARG B 1 52 ? -60.961 17.686 10.445 1.00 55.60 51 ARG B CA 1
ATOM 1986 C C . ARG B 1 52 ? -60.869 18.206 11.875 1.00 57.90 51 ARG B C 1
ATOM 1987 O O . ARG B 1 52 ? -60.902 17.427 12.827 1.00 57.37 51 ARG B O 1
ATOM 1995 N N . ASP B 1 53 ? -60.776 19.525 12.021 1.00 57.42 52 ASP B N 1
ATOM 1996 C CA . ASP B 1 53 ? -60.611 20.122 13.336 1.00 60.80 52 ASP B CA 1
ATOM 1997 C C . ASP B 1 53 ? -61.926 20.191 14.114 1.00 62.32 52 ASP B C 1
ATOM 1998 O O . ASP B 1 53 ? -61.964 20.690 15.241 1.00 67.41 52 ASP B O 1
ATOM 2003 N N . GLN B 1 54 ? -62.999 19.689 13.521 1.00 58.61 53 GLN B N 1
ATOM 2004 C CA . GLN B 1 54 ? -64.272 19.650 14.223 1.00 56.06 53 GLN B CA 1
ATOM 2005 C C . GLN B 1 54 ? -64.848 18.270 14.435 1.00 56.10 53 GLN B C 1
ATOM 2006 O O . GLN B 1 54 ? -66.056 18.099 14.556 1.00 60.60 53 GLN B O 1
ATOM 2012 N N . VAL B 1 55 ? -63.967 17.283 14.459 1.00 58.52 54 VAL B N 1
ATOM 2013 C CA . VAL B 1 55 ? -64.340 15.891 14.600 1.00 57.38 54 VAL B CA 1
ATOM 2014 C C . VAL B 1 55 ? -63.257 15.309 15.497 1.00 62.37 54 VAL B C 1
ATOM 2015 O O . VAL B 1 55 ? -62.094 15.732 15.423 1.00 58.63 54 VAL B O 1
ATOM 2019 N N . SER B 1 56 ? -63.646 14.382 16.369 1.00 69.26 55 SER B N 1
ATOM 2020 C CA . SER B 1 56 ? -62.738 13.793 17.347 1.00 68.07 55 SER B CA 1
ATOM 2021 C C . SER B 1 56 ? -61.698 12.928 16.648 1.00 69.87 55 SER B C 1
ATOM 2022 O O . SER B 1 56 ? -61.768 12.715 15.431 1.00 74.22 55 SER B O 1
ATOM 2025 N N . ALA B 1 57 ? -60.737 12.421 17.414 1.00 65.96 56 ALA B N 1
ATOM 2026 C CA . ALA B 1 57 ? -59.778 11.461 16.876 1.00 65.90 56 ALA B CA 1
ATOM 2027 C C . ALA B 1 57 ? -60.439 10.255 16.196 1.00 69.37 56 ALA B C 1
ATOM 2028 O O . ALA B 1 57 ? -59.875 9.685 15.260 1.00 75.97 56 ALA B O 1
ATOM 2030 N N . LYS B 1 58 ? -61.635 9.878 16.658 1.00 72.68 57 LYS B N 1
ATOM 2031 C CA . LYS B 1 58 ? -62.351 8.720 16.116 1.00 69.44 57 LYS B CA 1
ATOM 2032 C C . LYS B 1 58 ? -62.723 8.897 14.649 1.00 67.22 57 LYS B C 1
ATOM 2033 O O . LYS B 1 58 ? -62.915 7.919 13.949 1.00 66.42 57 LYS B O 1
ATOM 2039 N N . TRP B 1 59 ? -62.823 10.145 14.195 1.00 65.53 58 TRP B N 1
ATOM 2040 C CA . TRP B 1 59 ? -63.355 10.457 12.876 1.00 61.41 58 TRP B CA 1
ATOM 2041 C C . TRP B 1 59 ? -62.368 11.111 11.928 1.00 60.27 58 TRP B C 1
ATOM 2042 O O . TRP B 1 59 ? -62.582 11.099 10.695 1.00 55.07 58 TRP B O 1
ATOM 2053 N N . LYS B 1 60 ? -61.309 11.693 12.489 1.00 56.99 59 LYS B N 1
ATOM 2054 C CA . LYS B 1 60 ? -60.325 12.423 11.684 1.00 57.64 59 LYS B CA 1
ATOM 2055 C C . LYS B 1 60 ? -59.819 11.675 10.443 1.00 59.31 59 LYS B C 1
ATOM 2056 O O . LYS B 1 60 ? -59.787 12.255 9.360 1.00 54.79 59 LYS B O 1
ATOM 2062 N N . THR B 1 61 ? -59.432 10.405 10.605 1.00 58.35 60 THR B N 1
ATOM 2063 C CA . THR B 1 61 ? -58.854 9.641 9.505 1.00 58.06 60 THR B CA 1
ATOM 2064 C C . THR B 1 61 ? -59.847 9.460 8.364 1.00 64.99 60 THR B C 1
ATOM 2065 O O . THR B 1 61 ? -59.482 9.590 7.176 1.00 59.15 60 THR B O 1
ATOM 2069 N N . SER B 1 62 ? -61.101 9.200 8.738 1.00 65.79 61 SER B N 1
ATOM 2070 C CA . SER B 1 62 ? -62.206 9.148 7.787 1.00 64.32 61 SER B CA 1
ATOM 2071 C C . SER B 1 62 ? -62.335 10.412 6.938 1.00 61.32 61 SER B C 1
ATOM 2072 O O . SER B 1 62 ? -62.554 10.336 5.718 1.00 63.55 61 SER B O 1
ATOM 2075 N N . LEU B 1 63 ? -62.174 11.569 7.570 1.00 58.34 62 LEU B N 1
ATOM 2076 C CA . LEU B 1 63 ? -62.159 12.825 6.834 1.00 54.58 62 LEU B CA 1
ATOM 2077 C C . LEU B 1 63 ? -60.933 12.955 5.941 1.00 57.17 62 LEU B C 1
ATOM 2078 O O . LEU B 1 63 ? -61.083 13.342 4.755 1.00 52.31 62 LEU B O 1
ATOM 2083 N N . THR B 1 64 ? -59.751 12.586 6.465 1.00 50.16 63 THR B N 1
ATOM 2084 C CA . THR B 1 64 ? -58.552 12.517 5.624 1.00 51.09 63 THR B CA 1
ATOM 2085 C C . THR B 1 64 ? -58.808 11.670 4.361 1.00 53.75 63 THR B C 1
ATOM 2086 O O . THR B 1 64 ? -58.494 12.097 3.244 1.00 49.02 63 THR B O 1
ATOM 2090 N N . VAL B 1 65 ? -59.398 10.487 4.545 1.00 50.51 64 VAL B N 1
ATOM 2091 C CA . VAL B 1 65 ? -59.555 9.558 3.454 1.00 52.36 64 VAL B CA 1
ATOM 2092 C C . VAL B 1 65 ? -60.513 10.178 2.439 1.00 61.28 64 VAL B C 1
ATOM 2093 O O . VAL B 1 65 ? -60.224 10.186 1.236 1.00 58.25 64 VAL B O 1
ATOM 2097 N N . SER B 1 66 ? -61.616 10.749 2.938 1.00 65.88 65 SER B N 1
ATOM 2098 C CA . SER B 1 66 ? -62.573 11.490 2.105 1.00 59.95 65 SER B CA 1
ATOM 2099 C C . SER B 1 66 ? -61.920 12.590 1.265 1.00 56.98 65 SER B C 1
ATOM 2100 O O . SER B 1 66 ? -62.178 12.703 0.068 1.00 60.21 65 SER B O 1
ATOM 2103 N N . GLY B 1 67 ? -61.079 13.407 1.900 1.00 55.48 66 GLY B N 1
ATOM 2104 C CA . GLY B 1 67 ? -60.308 14.446 1.198 1.00 50.91 66 GLY B CA 1
ATOM 2105 C C . GLY B 1 67 ? -59.358 13.890 0.134 1.00 54.13 66 GLY B C 1
ATOM 2106 O O . GLY B 1 67 ? -59.190 14.503 -0.939 1.00 48.65 66 GLY B O 1
ATOM 2107 N N . LEU B 1 68 ? -58.747 12.733 0.431 1.00 46.13 67 LEU B N 1
ATOM 2108 C CA . LEU B 1 68 ? -57.888 12.076 -0.509 1.00 48.21 67 LEU B CA 1
ATOM 2109 C C . LEU B 1 68 ? -58.639 11.698 -1.780 1.00 52.25 67 LEU B C 1
ATOM 2110 O O . LEU B 1 68 ? -58.159 11.992 -2.892 1.00 49.45 67 LEU B O 1
ATOM 2115 N N . ILE B 1 69 ? -59.812 11.070 -1.606 1.00 48.70 68 ILE B N 1
ATOM 2116 C CA . ILE B 1 69 ? -60.693 10.680 -2.711 1.00 50.69 68 ILE B CA 1
ATOM 2117 C C . ILE B 1 69 ? -61.079 11.850 -3.627 1.00 52.52 68 ILE B C 1
ATOM 2118 O O . ILE B 1 69 ? -60.947 11.763 -4.851 1.00 54.12 68 ILE B O 1
ATOM 2123 N N . THR B 1 70 ? -61.546 12.943 -3.037 1.00 53.31 69 THR B N 1
ATOM 2124 C CA . THR B 1 70 ? -61.855 14.151 -3.811 1.00 53.28 69 THR B CA 1
ATOM 2125 C C . THR B 1 70 ? -60.601 14.718 -4.485 1.00 49.70 69 THR B C 1
ATOM 2126 O O . THR B 1 70 ? -60.637 15.125 -5.659 1.00 47.25 69 THR B O 1
ATOM 2130 N N . GLY B 1 71 ? -59.490 14.707 -3.737 1.00 49.46 70 GLY B N 1
ATOM 2131 C CA . GLY B 1 71 ? -58.192 15.199 -4.215 1.00 48.89 70 GLY B CA 1
ATOM 2132 C C . GLY B 1 71 ? -57.766 14.535 -5.516 1.00 49.90 70 GLY B C 1
ATOM 2133 O O . GLY B 1 71 ? -57.458 15.224 -6.509 1.00 47.97 70 GLY B O 1
ATOM 2134 N N . ILE B 1 72 ? -57.784 13.197 -5.508 1.00 43.27 71 ILE B N 1
ATOM 2135 C CA . ILE B 1 72 ? -57.257 12.425 -6.590 1.00 43.08 71 ILE B CA 1
ATOM 2136 C C . ILE B 1 72 ? -58.217 12.677 -7.734 1.00 46.75 71 ILE B C 1
ATOM 2137 O O . ILE B 1 72 ? -57.798 12.885 -8.872 1.00 47.75 71 ILE B O 1
ATOM 2142 N N . ALA B 1 73 ? -59.507 12.703 -7.415 1.00 48.63 72 ALA B N 1
ATOM 2143 C CA . ALA B 1 73 ? -60.536 12.890 -8.417 1.00 51.08 72 ALA B CA 1
ATOM 2144 C C . ALA B 1 73 ? -60.354 14.247 -9.140 1.00 52.60 72 ALA B C 1
ATOM 2145 O O . ALA B 1 73 ? -60.327 14.325 -10.403 1.00 54.03 72 ALA B O 1
ATOM 2147 N N . PHE B 1 74 ? -60.185 15.300 -8.350 1.00 47.15 73 PHE B N 1
ATOM 2148 C CA . PHE B 1 74 ? -59.767 16.601 -8.898 1.00 51.67 73 PHE B CA 1
ATOM 2149 C C . PHE B 1 74 ? -58.652 16.560 -9.973 1.00 53.36 73 PHE B C 1
ATOM 2150 O O . PHE B 1 74 ? -58.849 17.108 -11.069 1.00 52.81 73 PHE B O 1
ATOM 2158 N N . TRP B 1 75 ? -57.492 15.947 -9.661 1.00 47.70 74 TRP B N 1
ATOM 2159 C CA . TRP B 1 75 ? -56.394 15.885 -10.640 1.00 53.05 74 TRP B CA 1
ATOM 2160 C C . TRP B 1 75 ? -56.846 15.157 -11.907 1.00 55.50 74 TRP B C 1
ATOM 2161 O O . TRP B 1 75 ? -56.671 15.659 -13.030 1.00 52.47 74 TRP B O 1
ATOM 2172 N N . HIS B 1 76 ? -57.486 14.006 -11.709 1.00 54.69 75 HIS B N 1
ATOM 2173 C CA . HIS B 1 76 ? -58.026 13.243 -12.812 1.00 56.66 75 HIS B CA 1
ATOM 2174 C C . HIS B 1 76 ? -59.120 13.966 -13.614 1.00 62.72 75 HIS B C 1
ATOM 2175 O O . HIS B 1 76 ? -59.169 13.838 -14.842 1.00 59.06 75 HIS B O 1
ATOM 2182 N N . TYR B 1 77 ? -59.966 14.747 -12.936 1.00 60.78 76 TYR B N 1
ATOM 2183 C CA . TYR B 1 77 ? -60.891 15.624 -13.659 1.00 60.47 76 TYR B CA 1
ATOM 2184 C C . TYR B 1 77 ? -60.226 16.701 -14.550 1.00 58.21 76 TYR B C 1
ATOM 2185 O O . TYR B 1 77 ? -60.721 16.990 -15.647 1.00 55.92 76 TYR B O 1
ATOM 2194 N N . LEU B 1 78 ? -59.115 17.285 -14.095 1.00 53.20 77 LEU B N 1
ATOM 2195 C CA . LEU B 1 78 ? -58.363 18.199 -14.942 1.00 54.36 77 LEU B CA 1
ATOM 2196 C C . LEU B 1 78 ? -57.940 17.543 -16.262 1.00 57.19 77 LEU B C 1
ATOM 2197 O O . LEU B 1 78 ? -58.095 18.138 -17.329 1.00 55.45 77 LEU B O 1
ATOM 2202 N N . TYR B 1 79 ? -57.426 16.315 -16.186 1.00 58.24 78 TYR B N 1
ATOM 2203 C CA . TYR B 1 79 ? -57.000 15.602 -17.377 1.00 59.67 78 TYR B CA 1
ATOM 2204 C C . TYR B 1 79 ? -58.159 15.132 -18.244 1.00 66.34 78 TYR B C 1
ATOM 2205 O O . TYR B 1 79 ? -58.132 15.334 -19.469 1.00 66.78 78 TYR B O 1
ATOM 2214 N N . MET B 1 80 ? -59.156 14.491 -17.619 1.00 65.26 79 MET B N 1
ATOM 2215 C CA . MET B 1 80 ? -60.378 14.086 -18.322 1.00 64.88 79 MET B CA 1
ATOM 2216 C C . MET B 1 80 ? -60.989 15.242 -19.102 1.00 68.55 79 MET B C 1
ATOM 2217 O O . MET B 1 80 ? -61.299 15.117 -20.298 1.00 61.88 79 MET B O 1
ATOM 2222 N N . ARG B 1 81 ? -61.152 16.376 -18.425 1.00 69.24 80 ARG B N 1
ATOM 2223 C CA . ARG B 1 81 ? -61.647 17.555 -19.104 1.00 67.78 80 ARG B CA 1
ATOM 2224 C C . ARG B 1 81 ? -60.703 17.935 -20.244 1.00 67.51 80 ARG B C 1
ATOM 2225 O O . ARG B 1 81 ? -61.153 18.163 -21.371 1.00 69.95 80 ARG B O 1
ATOM 2233 N N . GLY B 1 82 ? -59.401 17.968 -19.945 1.00 62.24 81 GLY B N 1
ATOM 2234 C CA . GLY B 1 82 ? -58.381 18.334 -20.917 1.00 60.95 81 GLY B CA 1
ATOM 2235 C C . GLY B 1 82 ? -58.525 17.558 -22.221 1.00 68.57 81 GLY B C 1
ATOM 2236 O O . GLY B 1 82 ? -58.603 18.155 -23.294 1.00 62.10 81 GLY B O 1
ATOM 2237 N N . VAL B 1 83 ? -58.567 16.227 -22.108 1.00 66.70 82 VAL B N 1
ATOM 2238 C CA . VAL B 1 83 ? -58.775 15.323 -23.229 1.00 66.08 82 VAL B CA 1
ATOM 2239 C C . VAL B 1 83 ? -60.030 15.660 -24.026 1.00 74.74 82 VAL B C 1
ATOM 2240 O O . VAL B 1 83 ? -59.978 15.737 -25.267 1.00 81.22 82 VAL B O 1
ATOM 2244 N N . TRP B 1 84 ? -61.146 15.863 -23.328 1.00 70.92 83 TRP B N 1
ATOM 2245 C CA . TRP B 1 84 ? -62.406 16.136 -24.002 1.00 75.42 83 TRP B CA 1
ATOM 2246 C C . TRP B 1 84 ? -62.342 17.347 -24.928 1.00 78.36 83 TRP B C 1
ATOM 2247 O O . TRP B 1 84 ? -62.649 17.232 -26.109 1.00 86.59 83 TRP B O 1
ATOM 2258 N N . ILE B 1 85 ? -61.939 18.496 -24.386 1.00 77.44 84 ILE B N 1
ATOM 2259 C CA . ILE B 1 85 ? -61.748 19.721 -25.164 1.00 77.69 84 ILE B CA 1
ATOM 2260 C C . ILE B 1 85 ? -60.750 19.567 -26.312 1.00 82.19 84 ILE B C 1
ATOM 2261 O O . ILE B 1 85 ? -60.981 20.078 -27.408 1.00 93.59 84 ILE B O 1
ATOM 2266 N N . ASP B 1 86 ? -59.656 18.854 -26.064 1.00 89.86 85 ASP B N 1
ATOM 2267 C CA . ASP B 1 86 ? -58.575 18.738 -27.041 1.00 98.03 85 ASP B CA 1
ATOM 2268 C C . ASP B 1 86 ? -58.858 17.780 -28.215 1.00 102.15 85 ASP B C 1
ATOM 2269 O O . ASP B 1 86 ? -58.363 18.003 -29.321 1.00 104.83 85 ASP B O 1
ATOM 2274 N N . THR B 1 87 ? -59.643 16.727 -27.984 1.00 95.99 86 THR B N 1
ATOM 2275 C CA . THR B 1 87 ? -59.871 15.710 -29.018 1.00 88.93 86 THR B CA 1
ATOM 2276 C C . THR B 1 87 ? -61.332 15.327 -29.240 1.00 90.87 86 THR B C 1
ATOM 2277 O O . THR B 1 87 ? -61.698 14.904 -30.334 1.00 97.31 86 THR B O 1
ATOM 2281 N N . GLY B 1 88 ? -62.158 15.444 -28.207 1.00 87.60 87 GLY B N 1
ATOM 2282 C CA . GLY B 1 88 ? -63.545 14.991 -28.291 1.00 87.00 87 GLY B CA 1
ATOM 2283 C C . GLY B 1 88 ? -63.749 13.542 -27.867 1.00 90.81 87 GLY B C 1
ATOM 2284 O O . GLY B 1 88 ? -64.883 13.057 -27.828 1.00 90.55 87 GLY B O 1
ATOM 2285 N N . ASP B 1 89 ? -62.654 12.853 -27.544 1.00 89.22 88 ASP B N 1
ATOM 2286 C CA . ASP B 1 89 ? -62.714 11.462 -27.102 1.00 88.89 88 ASP B CA 1
ATOM 2287 C C . ASP B 1 89 ? -63.069 11.333 -25.625 1.00 86.46 88 ASP B C 1
ATOM 2288 O O . ASP B 1 89 ? -62.683 12.176 -24.808 1.00 79.96 88 ASP B O 1
ATOM 2293 N N . THR B 1 90 ? -63.802 10.266 -25.298 1.00 81.18 89 THR B N 1
ATOM 2294 C CA . THR B 1 90 ? -64.090 9.901 -23.916 1.00 76.06 89 THR B CA 1
ATOM 2295 C C . THR B 1 90 ? -62.784 9.479 -23.245 1.00 77.26 89 THR B C 1
ATOM 2296 O O . THR B 1 90 ? -62.011 8.709 -23.817 1.00 81.68 89 THR B O 1
ATOM 2300 N N . PRO B 1 91 ? -62.518 10.016 -22.041 1.00 70.48 90 PRO B N 1
ATOM 2301 C CA . PRO B 1 91 ? -61.260 9.739 -21.380 1.00 64.01 90 PRO B CA 1
ATOM 2302 C C . PRO B 1 91 ? -61.426 8.511 -20.533 1.00 67.38 90 PRO B C 1
ATOM 2303 O O . PRO B 1 91 ? -61.394 8.584 -19.296 1.00 70.78 90 PRO B O 1
ATOM 2307 N N . THR B 1 92 ? -61.599 7.383 -21.210 1.00 61.37 91 THR B N 1
ATOM 2308 C CA . THR B 1 92 ? -61.900 6.131 -20.549 1.00 61.52 91 THR B CA 1
ATOM 2309 C C . THR B 1 92 ? -60.832 5.688 -19.550 1.00 66.13 91 THR B C 1
ATOM 2310 O O . THR B 1 92 ? -61.162 5.329 -18.407 1.00 65.71 91 THR B O 1
ATOM 2314 N N . VAL B 1 93 ? -59.561 5.739 -19.970 1.00 69.53 92 VAL B N 1
ATOM 2315 C CA . VAL B 1 93 ? -58.452 5.261 -19.137 1.00 63.26 92 VAL B CA 1
ATOM 2316 C C . VAL B 1 93 ? -58.287 6.177 -17.932 1.00 62.07 92 VAL B C 1
ATOM 2317 O O . VAL B 1 93 ? -58.173 5.688 -16.800 1.00 61.15 92 VAL B O 1
ATOM 2321 N N . PHE B 1 94 ? -58.311 7.496 -18.172 1.00 56.25 93 PHE B N 1
ATOM 2322 C CA . PHE B 1 94 ? -58.268 8.475 -17.082 1.00 55.31 93 PHE B CA 1
ATOM 2323 C C . PHE B 1 94 ? -59.393 8.200 -16.088 1.00 55.23 93 PHE B C 1
ATOM 2324 O O . PHE B 1 94 ? -59.142 8.067 -14.888 1.00 52.65 93 PHE B O 1
ATOM 2332 N N . ARG B 1 95 ? -60.618 8.064 -16.608 1.00 55.80 94 ARG B N 1
ATOM 2333 C CA . ARG B 1 95 ? -61.783 7.697 -15.816 1.00 54.39 94 ARG B CA 1
ATOM 2334 C C . ARG B 1 95 ? -61.549 6.437 -14.979 1.00 62.22 94 ARG B C 1
ATOM 2335 O O . ARG B 1 95 ? -61.706 6.455 -13.736 1.00 61.61 94 ARG B O 1
ATOM 2343 N N . TYR B 1 96 ? -61.168 5.344 -15.645 1.00 60.02 95 TYR B N 1
ATOM 2344 C CA . TYR B 1 96 ? -60.996 4.087 -14.919 1.00 60.39 95 TYR B CA 1
ATOM 2345 C C . TYR B 1 96 ? -59.835 4.116 -13.929 1.00 61.39 95 TYR B C 1
ATOM 2346 O O . TYR B 1 96 ? -59.999 3.656 -12.793 1.00 56.95 95 TYR B O 1
ATOM 2355 N N . ILE B 1 97 ? -58.700 4.700 -14.341 1.00 59.86 96 ILE B N 1
ATOM 2356 C CA . ILE B 1 97 ? -57.548 4.863 -13.456 1.00 58.19 96 ILE B CA 1
ATOM 2357 C C . ILE B 1 97 ? -57.939 5.650 -12.196 1.00 59.63 96 ILE B C 1
ATOM 2358 O O . ILE B 1 97 ? -57.565 5.269 -11.062 1.00 52.07 96 ILE B O 1
ATOM 2363 N N . ASN B 1 98 ? -58.705 6.724 -12.399 1.00 56.11 97 ASN B N 1
ATOM 2364 C CA . ASN B 1 98 ? -59.249 7.479 -11.284 1.00 59.29 97 ASN B CA 1
ATOM 2365 C C . ASN B 1 98 ? -60.103 6.588 -10.363 1.00 65.98 97 ASN B C 1
ATOM 2366 O O . ASN B 1 98 ? -59.881 6.575 -9.141 1.00 62.95 97 ASN B O 1
ATOM 2371 N N . TRP B 1 99 ? -61.041 5.820 -10.933 1.00 63.01 98 TRP B N 1
ATOM 2372 C CA . TRP B 1 99 ? -61.816 4.869 -10.111 1.00 63.33 98 TRP B CA 1
ATOM 2373 C C . TRP B 1 99 ? -60.944 3.815 -9.434 1.00 62.17 98 TRP B C 1
ATOM 2374 O O . TRP B 1 99 ? -61.172 3.473 -8.264 1.00 56.61 98 TRP B O 1
ATOM 2385 N N . LEU B 1 100 ? -59.946 3.313 -10.167 1.00 59.01 99 LEU B N 1
ATOM 2386 C CA . LEU B 1 100 ? -58.993 2.343 -9.619 1.00 58.67 99 LEU B CA 1
ATOM 2387 C C . LEU B 1 100 ? -58.266 2.854 -8.370 1.00 56.84 99 LEU B C 1
ATOM 2388 O O . LEU B 1 100 ? -57.982 2.085 -7.471 1.00 56.60 99 LEU B O 1
ATOM 2393 N N . LEU B 1 101 ? -57.963 4.149 -8.339 1.00 57.00 100 LEU B N 1
ATOM 2394 C CA . LEU B 1 101 ? -57.273 4.761 -7.216 1.00 57.56 100 LEU B CA 1
ATOM 2395 C C . LEU B 1 101 ? -58.225 5.094 -6.065 1.00 59.89 100 LEU B C 1
ATOM 2396 O O . LEU B 1 101 ? -57.891 4.922 -4.890 1.00 62.38 100 LEU B O 1
ATOM 2401 N N . THR B 1 102 ? -59.422 5.552 -6.420 1.00 62.02 101 THR B N 1
ATOM 2402 C CA . THR B 1 102 ? -60.386 6.049 -5.459 1.00 61.16 101 THR B CA 1
ATOM 2403 C C . THR B 1 102 ? -61.312 4.986 -4.835 1.00 64.91 101 THR B C 1
ATOM 2404 O O . THR B 1 102 ? -61.530 4.983 -3.606 1.00 67.14 101 THR B O 1
ATOM 2408 N N . VAL B 1 103 ? -61.827 4.069 -5.654 1.00 60.77 102 VAL B N 1
ATOM 2409 C CA . VAL B 1 103 ? -62.744 3.033 -5.152 1.00 63.92 102 VAL B CA 1
ATOM 2410 C C . VAL B 1 103 ? -62.164 2.210 -3.977 1.00 65.69 102 VAL B C 1
ATOM 2411 O O . VAL B 1 103 ? -62.895 1.937 -3.010 1.00 65.20 102 VAL B O 1
ATOM 2415 N N . PRO B 1 104 ? -60.864 1.819 -4.050 1.00 62.16 103 PRO B N 1
ATOM 2416 C CA . PRO B 1 104 ? -60.253 1.144 -2.899 1.00 60.72 103 PRO B CA 1
ATOM 2417 C C . PRO B 1 104 ? -60.306 1.976 -1.627 1.00 65.04 103 PRO B C 1
ATOM 2418 O O . PRO B 1 104 ? -60.523 1.410 -0.555 1.00 69.33 103 PRO B O 1
ATOM 2422 N N . LEU B 1 105 ? -60.157 3.300 -1.743 1.00 67.55 104 LEU B N 1
ATOM 2423 C CA . LEU B 1 105 ? -60.163 4.178 -0.566 1.00 65.68 104 LEU B CA 1
ATOM 2424 C C . LEU B 1 105 ? -61.543 4.304 0.048 1.00 68.68 104 LEU B C 1
ATOM 2425 O O . LEU B 1 105 ? -61.664 4.434 1.264 1.00 70.72 104 LEU B O 1
ATOM 2430 N N . LEU B 1 106 ? -62.584 4.250 -0.786 1.00 77.19 105 LEU B N 1
ATOM 2431 C CA . LEU B 1 106 ? -63.968 4.146 -0.281 1.00 76.89 105 LEU B CA 1
ATOM 2432 C C . LEU B 1 106 ? -64.176 2.871 0.533 1.00 72.26 105 LEU B C 1
ATOM 2433 O O . LEU B 1 106 ? -64.698 2.934 1.641 1.00 71.51 105 LEU B O 1
ATOM 2438 N N . VAL B 1 107 ? -63.745 1.726 -0.004 1.00 65.66 106 VAL B N 1
ATOM 2439 C CA . VAL B 1 107 ? -63.867 0.456 0.715 1.00 66.48 106 VAL B CA 1
ATOM 2440 C C . VAL B 1 107 ? -63.084 0.536 2.036 1.00 72.95 106 VAL B C 1
ATOM 2441 O O . VAL B 1 107 ? -63.592 0.109 3.084 1.00 77.58 106 VAL B O 1
ATOM 2445 N N . VAL B 1 108 ? -61.869 1.101 1.990 1.00 66.46 107 VAL B N 1
ATOM 2446 C CA . VAL B 1 108 ? -61.086 1.340 3.208 1.00 69.20 107 VAL B CA 1
ATOM 2447 C C . VAL B 1 108 ? -61.959 2.003 4.282 1.00 70.37 107 VAL B C 1
ATOM 2448 O O . VAL B 1 108 ? -61.888 1.631 5.450 1.00 72.71 107 VAL B O 1
ATOM 2452 N N . GLU B 1 109 ? -62.806 2.945 3.872 1.00 70.82 108 GLU B N 1
ATOM 2453 C CA . GLU B 1 109 ? -63.665 3.681 4.798 1.00 80.09 108 GLU B CA 1
ATOM 2454 C C . GLU B 1 109 ? -64.605 2.778 5.585 1.00 81.32 108 GLU B C 1
ATOM 2455 O O . GLU B 1 109 ? -64.905 3.051 6.752 1.00 82.58 108 GLU B O 1
ATOM 2461 N N . PHE B 1 110 ? -65.057 1.697 4.957 1.00 82.74 109 PHE B N 1
ATOM 2462 C CA . PHE B 1 110 ? -65.792 0.668 5.685 1.00 81.39 109 PHE B CA 1
ATOM 2463 C C . PHE B 1 110 ? -64.937 -0.038 6.728 1.00 86.18 109 PHE B C 1
ATOM 2464 O O . PHE B 1 110 ? -65.354 -0.169 7.873 1.00 91.38 109 PHE B O 1
ATOM 2472 N N . TYR B 1 111 ? -63.741 -0.482 6.348 1.00 84.77 110 TYR B N 1
ATOM 2473 C CA . TYR B 1 111 ? -62.846 -1.104 7.323 1.00 91.63 110 TYR B CA 1
ATOM 2474 C C . TYR B 1 111 ? -62.579 -0.193 8.523 1.00 93.84 110 TYR B C 1
ATOM 2475 O O . TYR B 1 111 ? -62.495 -0.673 9.653 1.00 106.74 110 TYR B O 1
ATOM 2484 N N . LEU B 1 112 ? -62.483 1.114 8.285 1.00 90.95 111 LEU B N 1
ATOM 2485 C CA . LEU B 1 112 ? -62.337 2.086 9.372 1.00 93.76 111 LEU B CA 1
ATOM 2486 C C . LEU B 1 112 ? -63.542 2.118 10.326 1.00 102.89 111 LEU B C 1
ATOM 2487 O O . LEU B 1 112 ? -63.435 2.618 11.447 1.00 107.97 111 LEU B O 1
ATOM 2492 N N . ILE B 1 113 ? -64.677 1.585 9.876 1.00 104.72 112 ILE B N 1
ATOM 2493 C CA . ILE B 1 113 ? -65.895 1.542 10.674 1.00 98.24 112 ILE B CA 1
ATOM 2494 C C . ILE B 1 113 ? -65.775 0.480 11.773 1.00 102.54 112 ILE B C 1
ATOM 2495 O O . ILE B 1 113 ? -65.867 0.781 12.963 1.00 97.63 112 ILE B O 1
ATOM 2500 N N . VAL B 1 120 ? -64.488 -9.294 12.292 1.00 95.21 119 VAL B N 1
ATOM 2501 C CA . VAL B 1 120 ? -64.932 -9.580 10.925 1.00 107.71 119 VAL B CA 1
ATOM 2502 C C . VAL B 1 120 ? -64.451 -8.566 9.880 1.00 111.91 119 VAL B C 1
ATOM 2503 O O . VAL B 1 120 ? -64.584 -8.801 8.674 1.00 111.55 119 VAL B O 1
ATOM 2507 N N . ALA B 1 121 ? -63.880 -7.458 10.356 1.00 118.31 120 ALA B N 1
ATOM 2508 C CA . ALA B 1 121 ? -63.549 -6.286 9.525 1.00 116.28 120 ALA B CA 1
ATOM 2509 C C . ALA B 1 121 ? -62.594 -6.552 8.357 1.00 113.32 120 ALA B C 1
ATOM 2510 O O . ALA B 1 121 ? -62.920 -6.236 7.205 1.00 115.29 120 ALA B O 1
ATOM 2512 N N . ALA B 1 122 ? -61.427 -7.123 8.660 1.00 100.44 121 ALA B N 1
ATOM 2513 C CA . ALA B 1 122 ? -60.407 -7.399 7.653 1.00 93.68 121 ALA B CA 1
ATOM 2514 C C . ALA B 1 122 ? -60.910 -8.364 6.571 1.00 98.68 121 ALA B C 1
ATOM 2515 O O . ALA B 1 122 ? -60.536 -8.262 5.398 1.00 96.14 121 ALA B O 1
ATOM 2517 N N . SER B 1 123 ? -61.769 -9.294 6.974 1.00 103.72 122 SER B N 1
ATOM 2518 C CA . SER B 1 123 ? -62.389 -10.224 6.046 1.00 100.50 122 SER B CA 1
ATOM 2519 C C . SER B 1 123 ? -63.307 -9.498 5.046 1.00 104.06 122 SER B C 1
ATOM 2520 O O . SER B 1 123 ? -63.178 -9.687 3.828 1.00 104.23 122 SER B O 1
ATOM 2523 N N . LEU B 1 124 ? -64.216 -8.665 5.559 1.00 97.55 123 LEU B N 1
ATOM 2524 C CA . LEU B 1 124 ? -65.126 -7.890 4.707 1.00 96.92 123 LEU B CA 1
ATOM 2525 C C . LEU B 1 124 ? -64.412 -6.990 3.696 1.00 96.13 123 LEU B C 1
ATOM 2526 O O . LEU B 1 124 ? -64.757 -6.979 2.504 1.00 82.71 123 LEU B O 1
ATOM 2531 N N . PHE B 1 125 ? -63.420 -6.244 4.186 1.00 92.00 124 PHE B N 1
ATOM 2532 C CA . PHE B 1 125 ? -62.594 -5.386 3.349 1.00 82.52 124 PHE B CA 1
ATOM 2533 C C . PHE B 1 125 ? -62.093 -6.155 2.129 1.00 85.69 124 PHE B C 1
ATOM 2534 O O . PHE B 1 125 ? -62.328 -5.733 0.988 1.00 87.16 124 PHE B O 1
ATOM 2542 N N . LYS B 1 126 ? -61.434 -7.291 2.380 1.00 85.23 125 LYS B N 1
ATOM 2543 C CA . LYS B 1 126 ? -60.878 -8.142 1.322 1.00 88.65 125 LYS B CA 1
ATOM 2544 C C . LYS B 1 126 ? -61.941 -8.590 0.320 1.00 91.97 125 LYS B C 1
ATOM 2545 O O . LYS B 1 126 ? -61.715 -8.570 -0.897 1.00 91.00 125 LYS B O 1
ATOM 2551 N N . LYS B 1 127 ? -63.111 -8.956 0.831 1.00 92.68 126 LYS B N 1
ATOM 2552 C CA . LYS B 1 127 ? -64.215 -9.356 -0.028 1.00 91.30 126 LYS B CA 1
ATOM 2553 C C . LYS B 1 127 ? -64.791 -8.192 -0.840 1.00 81.86 126 LYS B C 1
ATOM 2554 O O . LYS B 1 127 ? -65.003 -8.332 -2.047 1.00 78.93 126 LYS B O 1
ATOM 2560 N N . LEU B 1 128 ? -65.017 -7.050 -0.190 1.00 76.11 127 LEU B N 1
ATOM 2561 C CA . LEU B 1 128 ? -65.460 -5.825 -0.890 1.00 74.93 127 LEU B CA 1
ATOM 2562 C C . LEU B 1 128 ? -64.484 -5.349 -1.980 1.00 75.14 127 LEU B C 1
ATOM 2563 O O . LEU B 1 128 ? -64.912 -4.982 -3.095 1.00 63.47 127 LEU B O 1
ATOM 2568 N N . LEU B 1 129 ? -63.184 -5.363 -1.642 1.00 68.12 128 LEU B N 1
ATOM 2569 C CA . LEU B 1 129 ? -62.117 -5.032 -2.574 1.00 61.36 128 LEU B CA 1
ATOM 2570 C C . LEU B 1 129 ? -62.182 -5.888 -3.841 1.00 68.72 128 LEU B C 1
ATOM 2571 O O . LEU B 1 129 ? -62.212 -5.363 -4.968 1.00 60.89 128 LEU B O 1
ATOM 2576 N N . ALA B 1 130 ? -62.219 -7.207 -3.643 1.00 72.28 129 ALA B N 1
ATOM 2577 C CA . ALA B 1 130 ? -62.316 -8.157 -4.741 1.00 69.58 129 ALA B CA 1
ATOM 2578 C C . ALA B 1 130 ? -63.547 -7.873 -5.610 1.00 72.60 129 ALA B C 1
ATOM 2579 O O . ALA B 1 130 ? -63.434 -7.792 -6.843 1.00 68.96 129 ALA B O 1
ATOM 2581 N N . GLY B 1 131 ? -64.710 -7.696 -4.971 1.00 68.97 130 GLY B N 1
ATOM 2582 C CA . GLY B 1 131 ? -65.913 -7.223 -5.674 1.00 64.35 130 GLY B CA 1
ATOM 2583 C C . GLY B 1 131 ? -65.633 -5.985 -6.523 1.00 69.07 130 GLY B C 1
ATOM 2584 O O . GLY B 1 131 ? -65.828 -5.988 -7.748 1.00 63.97 130 GLY B O 1
ATOM 2585 N N . SER B 1 132 ? -65.137 -4.931 -5.873 1.00 68.14 131 SER B N 1
ATOM 2586 C CA . SER B 1 132 ? -64.833 -3.673 -6.559 1.00 64.05 131 SER B CA 1
ATOM 2587 C C . SER B 1 132 ? -63.891 -3.833 -7.761 1.00 60.70 131 SER B C 1
ATOM 2588 O O . SER B 1 132 ? -64.102 -3.193 -8.805 1.00 58.39 131 SER B O 1
ATOM 2591 N N . LEU B 1 133 ? -62.873 -4.687 -7.612 1.00 55.54 132 LEU B N 1
ATOM 2592 C CA . LEU B 1 133 ? -61.913 -4.914 -8.675 1.00 60.14 132 LEU B CA 1
ATOM 2593 C C . LEU B 1 133 ? -62.488 -5.704 -9.882 1.00 67.70 132 LEU B C 1
ATOM 2594 O O . LEU B 1 133 ? -62.237 -5.354 -11.043 1.00 60.02 132 LEU B O 1
ATOM 2599 N N . VAL B 1 134 ? -63.267 -6.752 -9.595 1.00 72.74 133 VAL B N 1
ATOM 2600 C CA . VAL B 1 134 ? -64.059 -7.469 -10.610 1.00 71.49 133 VAL B CA 1
ATOM 2601 C C . VAL B 1 134 ? -65.028 -6.503 -11.308 1.00 72.28 133 VAL B C 1
ATOM 2602 O O . VAL B 1 134 ? -65.165 -6.507 -12.553 1.00 73.48 133 VAL B O 1
ATOM 2606 N N . MET B 1 135 ? -65.688 -5.663 -10.511 1.00 60.79 134 MET B N 1
ATOM 2607 C CA . MET B 1 135 ? -66.601 -4.672 -11.074 1.00 66.03 134 MET B CA 1
ATOM 2608 C C . MET B 1 135 ? -65.919 -3.712 -12.072 1.00 73.25 134 MET B C 1
ATOM 2609 O O . MET B 1 135 ? -66.321 -3.631 -13.254 1.00 61.53 134 MET B O 1
ATOM 2614 N N . LEU B 1 136 ? -64.884 -3.005 -11.599 1.00 66.93 135 LEU B N 1
ATOM 2615 C CA . LEU B 1 136 ? -64.166 -2.071 -12.457 1.00 64.75 135 LEU B CA 1
ATOM 2616 C C . LEU B 1 136 ? -63.476 -2.728 -13.661 1.00 61.75 135 LEU B C 1
ATOM 2617 O O . LEU B 1 136 ? -63.527 -2.184 -14.784 1.00 56.20 135 LEU B O 1
ATOM 2622 N N . GLY B 1 137 ? -62.862 -3.895 -13.417 1.00 55.95 136 GLY B N 1
ATOM 2623 C CA . GLY B 1 137 ? -62.156 -4.656 -14.442 1.00 61.22 136 GLY B CA 1
ATOM 2624 C C . GLY B 1 137 ? -63.066 -4.983 -15.628 1.00 68.88 136 GLY B C 1
ATOM 2625 O O . GLY B 1 137 ? -62.700 -4.772 -16.789 1.00 58.06 136 GLY B O 1
ATOM 2626 N N . ALA B 1 138 ? -64.269 -5.475 -15.324 1.00 71.86 137 ALA B N 1
ATOM 2627 C CA . ALA B 1 138 ? -65.250 -5.822 -16.347 1.00 66.83 137 ALA B CA 1
ATOM 2628 C C . ALA B 1 138 ? -65.757 -4.593 -17.094 1.00 70.12 137 ALA B C 1
ATOM 2629 O O . ALA B 1 138 ? -65.831 -4.586 -18.346 1.00 70.07 137 ALA B O 1
ATOM 2631 N N . GLY B 1 139 ? -66.099 -3.556 -16.329 1.00 64.22 138 GLY B N 1
ATOM 2632 C CA . GLY B 1 139 ? -66.474 -2.271 -16.912 1.00 66.53 138 GLY B CA 1
ATOM 2633 C C . GLY B 1 139 ? -65.440 -1.802 -17.930 1.00 69.27 138 GLY B C 1
ATOM 2634 O O . GLY B 1 139 ? -65.784 -1.455 -19.080 1.00 59.84 138 GLY B O 1
ATOM 2635 N N . PHE B 1 140 ? -64.169 -1.814 -17.514 1.00 65.50 139 PHE B N 1
ATOM 2636 C CA . PHE B 1 140 ? -63.118 -1.336 -18.381 1.00 68.43 139 PHE B CA 1
ATOM 2637 C C . PHE B 1 140 ? -63.049 -2.187 -19.635 1.00 70.74 139 PHE B C 1
ATOM 2638 O O . PHE B 1 140 ? -63.089 -1.654 -20.747 1.00 69.22 139 PHE B O 1
ATOM 2646 N N . ALA B 1 141 ? -62.964 -3.507 -19.434 1.00 70.19 140 ALA B N 1
ATOM 2647 C CA . ALA B 1 141 ? -63.023 -4.498 -20.511 1.00 76.30 140 ALA B CA 1
ATOM 2648 C C . ALA B 1 141 ? -63.986 -4.094 -21.632 1.00 76.76 140 ALA B C 1
ATOM 2649 O O . ALA B 1 141 ? -63.578 -3.979 -22.787 1.00 77.79 140 ALA B O 1
ATOM 2651 N N . GLY B 1 142 ? -65.251 -3.862 -21.268 1.00 77.01 141 GLY B N 1
ATOM 2652 C CA . GLY B 1 142 ? -66.280 -3.391 -22.193 1.00 71.54 141 GLY B CA 1
ATOM 2653 C C . GLY B 1 142 ? -65.989 -2.069 -22.886 1.00 73.38 141 GLY B C 1
ATOM 2654 O O . GLY B 1 142 ? -66.005 -2.001 -24.120 1.00 82.84 141 GLY B O 1
ATOM 2655 N N . GLU B 1 143 ? -65.724 -1.018 -22.110 1.00 72.08 142 GLU B N 1
ATOM 2656 C CA . GLU B 1 143 ? -65.487 0.320 -22.686 1.00 73.46 142 GLU B CA 1
ATOM 2657 C C . GLU B 1 143 ? -64.229 0.380 -23.559 1.00 76.19 142 GLU B C 1
ATOM 2658 O O . GLU B 1 143 ? -64.230 1.045 -24.596 1.00 81.48 142 GLU B O 1
ATOM 2664 N N . ALA B 1 144 ? -63.177 -0.330 -23.147 1.00 77.29 143 ALA B N 1
ATOM 2665 C CA . ALA B 1 144 ? -61.898 -0.356 -23.869 1.00 79.87 143 ALA B CA 1
ATOM 2666 C C . ALA B 1 144 ? -61.886 -1.314 -25.066 1.00 87.07 143 ALA B C 1
ATOM 2667 O O . ALA B 1 144 ? -60.904 -1.363 -25.812 1.00 90.34 143 ALA B O 1
ATOM 2669 N N . GLY B 1 145 ? -62.966 -2.083 -25.228 1.00 88.98 144 GLY B N 1
ATOM 2670 C CA . GLY B 1 145 ? -63.142 -2.977 -26.376 1.00 80.91 144 GLY B CA 1
ATOM 2671 C C . GLY B 1 145 ? -62.460 -4.330 -26.265 1.00 83.86 144 GLY B C 1
ATOM 2672 O O . GLY B 1 145 ? -62.166 -4.960 -27.279 1.00 83.44 144 GLY B O 1
ATOM 2673 N N . LEU B 1 146 ? -62.211 -4.785 -25.041 1.00 83.27 145 LEU B N 1
ATOM 2674 C CA . LEU B 1 146 ? -61.526 -6.059 -24.810 1.00 82.67 145 LEU B CA 1
ATOM 2675 C C . LEU B 1 146 ? -62.514 -7.178 -24.477 1.00 84.40 145 LEU B C 1
ATOM 2676 O O . LEU B 1 146 ? -62.118 -8.302 -24.137 1.00 85.62 145 LEU B O 1
ATOM 2681 N N . ALA B 1 147 ? -63.798 -6.846 -24.559 1.00 76.99 146 ALA B N 1
ATOM 2682 C CA . ALA B 1 147 ? -64.890 -7.777 -24.337 1.00 77.78 146 ALA B CA 1
ATOM 2683 C C . ALA B 1 147 ? -66.126 -7.115 -24.922 1.00 83.19 146 ALA B C 1
ATOM 2684 O O . ALA B 1 147 ? -66.221 -5.883 -24.917 1.00 87.78 146 ALA B O 1
ATOM 2686 N N . PRO B 1 148 ? -67.068 -7.914 -25.463 1.00 85.31 147 PRO B N 1
ATOM 2687 C CA . PRO B 1 148 ? -68.350 -7.317 -25.867 1.00 76.82 147 PRO B CA 1
ATOM 2688 C C . PRO B 1 148 ? -69.020 -6.661 -24.656 1.00 78.31 147 PRO B C 1
ATOM 2689 O O . PRO B 1 148 ? -68.842 -7.115 -23.520 1.00 71.71 147 PRO B O 1
ATOM 2693 N N . VAL B 1 149 ? -69.782 -5.602 -24.899 1.00 80.41 148 VAL B N 1
ATOM 2694 C CA . VAL B 1 149 ? -70.263 -4.753 -23.810 1.00 77.17 148 VAL B CA 1
ATOM 2695 C C . VAL B 1 149 ? -71.272 -5.395 -22.863 1.00 82.44 148 VAL B C 1
ATOM 2696 O O . VAL B 1 149 ? -71.266 -5.108 -21.663 1.00 90.15 148 VAL B O 1
ATOM 2700 N N . LEU B 1 150 ? -72.114 -6.276 -23.393 1.00 84.28 149 LEU B N 1
ATOM 2701 C CA . LEU B 1 150 ? -73.158 -6.921 -22.599 1.00 78.75 149 LEU B CA 1
ATOM 2702 C C . LEU B 1 150 ? -72.603 -7.894 -21.544 1.00 81.92 149 LEU B C 1
ATOM 2703 O O . LEU B 1 150 ? -72.931 -7.765 -20.350 1.00 77.89 149 LEU B O 1
ATOM 2708 N N . PRO B 1 151 ? -71.757 -8.863 -21.967 1.00 82.26 150 PRO B N 1
ATOM 2709 C CA . PRO B 1 151 ? -71.177 -9.794 -20.991 1.00 81.00 150 PRO B CA 1
ATOM 2710 C C . PRO B 1 151 ? -70.325 -9.048 -19.959 1.00 85.22 150 PRO B C 1
ATOM 2711 O O . PRO B 1 151 ? -70.350 -9.386 -18.761 1.00 79.39 150 PRO B O 1
ATOM 2715 N N . ALA B 1 152 ? -69.590 -8.039 -20.441 1.00 81.78 151 ALA B N 1
ATOM 2716 C CA . ALA B 1 152 ? -68.836 -7.112 -19.601 1.00 76.90 151 ALA B CA 1
ATOM 2717 C C . ALA B 1 152 ? -69.731 -6.461 -18.533 1.00 77.17 151 ALA B C 1
ATOM 2718 O O . ALA B 1 152 ? -69.360 -6.414 -17.355 1.00 72.13 151 ALA B O 1
ATOM 2720 N N . PHE B 1 153 ? -70.912 -5.990 -18.956 1.00 78.90 152 PHE B N 1
ATOM 2721 C CA . PHE B 1 153 ? -71.925 -5.416 -18.063 1.00 77.45 152 PHE B CA 1
ATOM 2722 C C . PHE B 1 153 ? -72.430 -6.393 -17.000 1.00 82.09 152 PHE B C 1
ATOM 2723 O O . PHE B 1 153 ? -72.627 -6.008 -15.843 1.00 78.34 152 PHE B O 1
ATOM 2731 N N . ILE B 1 154 ? -72.638 -7.648 -17.402 1.00 81.61 153 ILE B N 1
ATOM 2732 C CA . ILE B 1 154 ? -73.138 -8.677 -16.500 1.00 78.12 153 ILE B CA 1
ATOM 2733 C C . ILE B 1 154 ? -72.101 -9.023 -15.422 1.00 78.20 153 ILE B C 1
ATOM 2734 O O . ILE B 1 154 ? -72.425 -9.059 -14.224 1.00 74.87 153 ILE B O 1
ATOM 2739 N N . ILE B 1 155 ? -70.856 -9.261 -15.832 1.00 71.55 154 ILE B N 1
ATOM 2740 C CA . ILE B 1 155 ? -69.811 -9.574 -14.859 1.00 74.97 154 ILE B CA 1
ATOM 2741 C C . ILE B 1 155 ? -69.544 -8.361 -13.954 1.00 82.07 154 ILE B C 1
ATOM 2742 O O . ILE B 1 155 ? -69.306 -8.520 -12.736 1.00 74.26 154 ILE B O 1
ATOM 2747 N N . GLY B 1 156 ? -69.604 -7.159 -14.551 1.00 74.65 155 GLY B N 1
ATOM 2748 C CA . GLY B 1 156 ? -69.483 -5.902 -13.802 1.00 71.08 155 GLY B CA 1
ATOM 2749 C C . GLY B 1 156 ? -70.555 -5.807 -12.725 1.00 77.51 155 GLY B C 1
ATOM 2750 O O . GLY B 1 156 ? -70.262 -5.563 -11.530 1.00 64.85 155 GLY B O 1
ATOM 2751 N N . MET B 1 157 ? -71.799 -6.032 -13.165 1.00 74.95 156 MET B N 1
ATOM 2752 C CA . MET B 1 157 ? -72.951 -6.076 -12.291 1.00 73.41 156 MET B CA 1
ATOM 2753 C C . MET B 1 157 ? -72.794 -7.159 -11.218 1.00 78.00 156 MET B C 1
ATOM 2754 O O . MET B 1 157 ? -73.090 -6.921 -10.038 1.00 70.69 156 MET B O 1
ATOM 2759 N N . ALA B 1 158 ? -72.293 -8.330 -11.618 1.00 77.29 157 ALA B N 1
ATOM 2760 C CA . ALA B 1 158 ? -72.056 -9.420 -10.662 1.00 79.95 157 ALA B CA 1
ATOM 2761 C C . ALA B 1 158 ? -71.135 -8.972 -9.515 1.00 80.99 157 ALA B C 1
ATOM 2762 O O . ALA B 1 158 ? -71.471 -9.160 -8.329 1.00 76.49 157 ALA B O 1
ATOM 2764 N N . GLY B 1 159 ? -69.997 -8.362 -9.878 1.00 81.12 158 GLY B N 1
ATOM 2765 C CA . GLY B 1 159 ? -69.018 -7.853 -8.908 1.00 74.20 158 GLY B CA 1
ATOM 2766 C C . GLY B 1 159 ? -69.651 -6.848 -7.961 1.00 80.44 158 GLY B C 1
ATOM 2767 O O . GLY B 1 159 ? -69.579 -7.003 -6.730 1.00 77.16 158 GLY B O 1
ATOM 2768 N N . TRP B 1 160 ? -70.291 -5.827 -8.539 1.00 78.44 159 TRP B N 1
ATOM 2769 C CA . TRP B 1 160 ? -71.062 -4.859 -7.757 1.00 73.94 159 TRP B CA 1
ATOM 2770 C C . TRP B 1 160 ? -72.072 -5.549 -6.850 1.00 77.19 159 TRP B C 1
ATOM 2771 O O . TRP B 1 160 ? -72.062 -5.321 -5.636 1.00 74.40 159 TRP B O 1
ATOM 2782 N N . LEU B 1 161 ? -72.919 -6.402 -7.438 1.00 79.66 160 LEU B N 1
ATOM 2783 C CA . LEU B 1 161 ? -73.960 -7.116 -6.681 1.00 82.50 160 LEU B CA 1
ATOM 2784 C C . LEU B 1 161 ? -73.382 -7.937 -5.515 1.00 87.25 160 LEU B C 1
ATOM 2785 O O . LEU B 1 161 ? -73.985 -7.980 -4.433 1.00 79.61 160 LEU B O 1
ATOM 2790 N N . TYR B 1 162 ? -72.208 -8.549 -5.734 1.00 83.02 161 TYR B N 1
ATOM 2791 C CA . TYR B 1 162 ? -71.517 -9.335 -4.707 1.00 79.01 161 TYR B CA 1
ATOM 2792 C C . TYR B 1 162 ? -71.127 -8.487 -3.497 1.00 85.65 161 TYR B C 1
ATOM 2793 O O . TYR B 1 162 ? -71.071 -8.977 -2.363 1.00 83.69 161 TYR B O 1
ATOM 2802 N N . MET B 1 163 ? -70.870 -7.207 -3.748 1.00 92.05 162 MET B N 1
ATOM 2803 C CA . MET B 1 163 ? -70.507 -6.274 -2.689 1.00 93.04 162 MET B CA 1
ATOM 2804 C C . MET B 1 163 ? -71.685 -5.991 -1.767 1.00 91.12 162 MET B C 1
ATOM 2805 O O . MET B 1 163 ? -71.535 -6.027 -0.541 1.00 88.03 162 MET B O 1
ATOM 2810 N N . ILE B 1 164 ? -72.846 -5.713 -2.368 1.00 96.13 163 ILE B N 1
ATOM 2811 C CA . ILE B 1 164 ? -74.111 -5.526 -1.630 1.00 99.08 163 ILE B CA 1
ATOM 2812 C C . ILE B 1 164 ? -74.493 -6.791 -0.839 1.00 100.90 163 ILE B C 1
ATOM 2813 O O . ILE B 1 164 ? -74.818 -6.708 0.352 1.00 102.16 163 ILE B O 1
ATOM 2818 N N . TYR B 1 165 ? -74.425 -7.950 -1.499 1.00 98.40 164 TYR B N 1
ATOM 2819 C CA . TYR B 1 165 ? -74.716 -9.238 -0.860 1.00 111.90 164 TYR B CA 1
ATOM 2820 C C . TYR B 1 165 ? -73.925 -9.428 0.435 1.00 114.95 164 TYR B C 1
ATOM 2821 O O . TYR B 1 165 ? -74.501 -9.773 1.469 1.00 117.27 164 TYR B O 1
ATOM 2830 N N . GLU B 1 166 ? -72.617 -9.175 0.382 1.00 116.83 165 GLU B N 1
ATOM 2831 C CA . GLU B 1 166 ? -71.747 -9.395 1.536 1.00 117.38 165 GLU B CA 1
ATOM 2832 C C . GLU B 1 166 ? -72.071 -8.515 2.734 1.00 120.44 165 GLU B C 1
ATOM 2833 O O . GLU B 1 166 ? -71.615 -8.787 3.844 1.00 125.69 165 GLU B O 1
ATOM 2839 N N . LEU B 1 167 ? -72.877 -7.480 2.513 1.00 125.13 166 LEU B N 1
ATOM 2840 C CA . LEU B 1 167 ? -73.353 -6.637 3.606 1.00 129.32 166 LEU B CA 1
ATOM 2841 C C . LEU B 1 167 ? -74.670 -7.131 4.249 1.00 135.36 166 LEU B C 1
ATOM 2842 O O . LEU B 1 167 ? -75.240 -6.438 5.105 1.00 144.28 166 LEU B O 1
ATOM 2847 N N . TYR B 1 168 ? -75.137 -8.327 3.853 1.00 135.93 167 TYR B N 1
ATOM 2848 C CA . TYR B 1 168 ? -76.296 -8.974 4.504 1.00 129.44 167 TYR B CA 1
ATOM 2849 C C . TYR B 1 168 ? -75.982 -10.433 4.835 1.00 132.27 167 TYR B C 1
ATOM 2850 O O . TYR B 1 168 ? -74.987 -10.676 5.523 1.00 132.43 167 TYR B O 1
ATOM 2859 N N . MET B 1 169 ? -76.784 -11.402 4.371 1.00 134.81 168 MET B N 1
ATOM 2860 C CA . MET B 1 169 ? -76.435 -12.812 4.637 1.00 143.67 168 MET B CA 1
ATOM 2861 C C . MET B 1 169 ? -75.075 -13.080 3.991 1.00 150.34 168 MET B C 1
ATOM 2862 O O . MET B 1 169 ? -74.915 -13.002 2.768 1.00 151.36 168 MET B O 1
ATOM 2867 N N . GLY B 1 170 ? -74.098 -13.356 4.849 1.00 150.94 169 GLY B N 1
ATOM 2868 C CA . GLY B 1 170 ? -72.687 -13.351 4.492 1.00 139.54 169 GLY B CA 1
ATOM 2869 C C . GLY B 1 170 ? -71.933 -12.921 5.733 1.00 140.37 169 GLY B C 1
ATOM 2870 O O . GLY B 1 170 ? -72.313 -13.279 6.854 1.00 138.93 169 GLY B O 1
ATOM 2871 N N . GLU B 1 171 ? -70.879 -12.134 5.549 1.00 142.40 170 GLU B N 1
ATOM 2872 C CA . GLU B 1 171 ? -70.060 -11.706 6.683 1.00 141.73 170 GLU B CA 1
ATOM 2873 C C . GLU B 1 171 ? -70.481 -10.346 7.239 1.00 136.11 170 GLU B C 1
ATOM 2874 O O . GLU B 1 171 ? -69.825 -9.795 8.130 1.00 133.78 170 GLU B O 1
ATOM 2880 N N . GLY B 1 172 ? -71.591 -9.828 6.722 1.00 133.55 171 GLY B N 1
ATOM 2881 C CA . GLY B 1 172 ? -72.097 -8.517 7.111 1.00 135.26 171 GLY B CA 1
ATOM 2882 C C . GLY B 1 172 ? -73.099 -8.523 8.248 1.00 135.28 171 GLY B C 1
ATOM 2883 O O . GLY B 1 172 ? -73.479 -7.462 8.745 1.00 135.36 171 GLY B O 1
ATOM 2884 N N . LYS B 1 173 ? -73.528 -9.710 8.672 1.00 141.61 172 LYS B N 1
ATOM 2885 C CA . LYS B 1 173 ? -74.515 -9.822 9.750 1.00 142.62 172 LYS B CA 1
ATOM 2886 C C . LYS B 1 173 ? -73.886 -9.715 11.149 1.00 145.46 172 LYS B C 1
ATOM 2887 O O . LYS B 1 173 ? -74.438 -10.230 12.132 1.00 141.02 172 LYS B O 1
ATOM 2893 N N . ALA B 1 174 ? -72.739 -9.034 11.223 1.00 146.75 173 ALA B N 1
ATOM 2894 C CA . ALA B 1 174 ? -72.074 -8.729 12.491 1.00 145.94 173 ALA B CA 1
ATOM 2895 C C . ALA B 1 174 ? -72.530 -7.355 12.985 1.00 149.14 173 ALA B C 1
ATOM 2896 O O . ALA B 1 174 ? -71.880 -6.334 12.710 1.00 155.05 173 ALA B O 1
ATOM 2898 N N . ALA B 1 175 ? -73.655 -7.344 13.706 1.00 150.25 174 ALA B N 1
ATOM 2899 C CA . ALA B 1 175 ? -74.304 -6.109 14.166 1.00 148.43 174 ALA B CA 1
ATOM 2900 C C . ALA B 1 175 ? -73.357 -5.240 14.990 1.00 149.00 174 ALA B C 1
ATOM 2901 O O . ALA B 1 175 ? -73.285 -5.374 16.215 1.00 143.14 174 ALA B O 1
ATOM 2903 N N . VAL B 1 176 ? -72.637 -4.356 14.295 1.00 154.08 175 VAL B N 1
ATOM 2904 C CA . VAL B 1 176 ? -71.604 -3.501 14.894 1.00 163.05 175 VAL B CA 1
ATOM 2905 C C . VAL B 1 176 ? -72.138 -2.834 16.167 1.00 172.82 175 VAL B C 1
ATOM 2906 O O . VAL B 1 176 ? -73.030 -1.975 16.099 1.00 189.99 175 VAL B O 1
ATOM 2910 N N . SER B 1 177 ? -71.593 -3.256 17.316 1.00 165.46 176 SER B N 1
ATOM 2911 C CA . SER B 1 177 ? -72.100 -2.898 18.658 1.00 159.34 176 SER B CA 1
ATOM 2912 C C . SER B 1 177 ? -73.037 -1.688 18.712 1.00 156.79 176 SER B C 1
ATOM 2913 O O . SER B 1 177 ? -74.246 -1.833 18.903 1.00 142.88 176 SER B O 1
ATOM 2916 N N . SER B 1 180 ? -73.237 1.404 19.686 1.00 133.12 179 SER B N 1
ATOM 2917 C CA . SER B 1 180 ? -72.691 2.568 18.990 1.00 126.71 179 SER B CA 1
ATOM 2918 C C . SER B 1 180 ? -73.664 3.070 17.915 1.00 120.25 179 SER B C 1
ATOM 2919 O O . SER B 1 180 ? -73.677 2.558 16.792 1.00 124.13 179 SER B O 1
ATOM 2922 N N . PRO B 1 181 ? -74.496 4.069 18.265 1.00 109.55 180 PRO B N 1
ATOM 2923 C CA . PRO B 1 181 ? -75.475 4.615 17.323 1.00 107.68 180 PRO B CA 1
ATOM 2924 C C . PRO B 1 181 ? -74.815 5.376 16.168 1.00 107.39 180 PRO B C 1
ATOM 2925 O O . PRO B 1 181 ? -75.212 5.199 15.013 1.00 106.84 180 PRO B O 1
ATOM 2929 N N . ALA B 1 182 ? -73.818 6.206 16.490 1.00 105.61 181 ALA B N 1
ATOM 2930 C CA . ALA B 1 182 ? -73.075 6.999 15.502 1.00 95.17 181 ALA B CA 1
ATOM 2931 C C . ALA B 1 182 ? -72.391 6.116 14.465 1.00 95.92 181 ALA B C 1
ATOM 2932 O O . ALA B 1 182 ? -72.395 6.434 13.279 1.00 92.28 181 ALA B O 1
ATOM 2934 N N . VAL B 1 183 ? -71.804 5.013 14.927 1.00 93.48 182 VAL B N 1
ATOM 2935 C CA . VAL B 1 183 ? -71.246 3.991 14.046 1.00 93.19 182 VAL B CA 1
ATOM 2936 C C . VAL B 1 183 ? -72.328 3.410 13.138 1.00 99.70 182 VAL B C 1
ATOM 2937 O O . VAL B 1 183 ? -72.087 3.166 11.947 1.00 97.71 182 VAL B O 1
ATOM 2941 N N . ASN B 1 184 ? -73.521 3.211 13.699 1.00 105.33 183 ASN B N 1
ATOM 2942 C CA . ASN B 1 184 ? -74.657 2.730 12.920 1.00 101.84 183 ASN B CA 1
ATOM 2943 C C . ASN B 1 184 ? -75.161 3.715 11.862 1.00 95.37 183 ASN B C 1
ATOM 2944 O O . ASN B 1 184 ? -75.364 3.308 10.714 1.00 95.24 183 ASN B O 1
ATOM 2949 N N . SER B 1 185 ? -75.341 4.992 12.220 1.00 81.40 184 SER B N 1
ATOM 2950 C CA . SER B 1 185 ? -75.754 5.999 11.223 1.00 78.90 184 SER B CA 1
ATOM 2951 C C . SER B 1 185 ? -74.750 6.095 10.054 1.00 80.57 184 SER B C 1
ATOM 2952 O O . SER B 1 185 ? -75.145 6.153 8.870 1.00 72.35 184 SER B O 1
ATOM 2955 N N . ALA B 1 186 ? -73.460 6.073 10.396 1.00 78.77 185 ALA B N 1
ATOM 2956 C CA . ALA B 1 186 ? -72.392 6.031 9.402 1.00 81.39 185 ALA B CA 1
ATOM 2957 C C . ALA B 1 186 ? -72.541 4.796 8.515 1.00 82.64 185 ALA B C 1
ATOM 2958 O O . ALA B 1 186 ? -72.695 4.924 7.300 1.00 76.50 185 ALA B O 1
ATOM 2960 N N . TYR B 1 187 ? -72.533 3.617 9.137 1.00 83.60 186 TYR B N 1
ATOM 2961 C CA . TYR B 1 187 ? -72.693 2.359 8.431 1.00 89.55 186 TYR B CA 1
ATOM 2962 C C . TYR B 1 187 ? -73.955 2.306 7.538 1.00 94.42 186 TYR B C 1
ATOM 2963 O O . TYR B 1 187 ? -73.853 1.938 6.365 1.00 93.07 186 TYR B O 1
ATOM 2972 N N . ASN B 1 188 ? -75.118 2.693 8.081 1.00 93.27 187 ASN B N 1
ATOM 2973 C CA . ASN B 1 188 ? -76.375 2.810 7.308 1.00 90.42 187 ASN B CA 1
ATOM 2974 C C . ASN B 1 188 ? -76.209 3.626 6.033 1.00 87.10 187 ASN B C 1
ATOM 2975 O O . ASN B 1 188 ? -76.697 3.249 4.963 1.00 84.18 187 ASN B O 1
ATOM 2980 N N . ALA B 1 189 ? -75.547 4.772 6.178 1.00 85.27 188 ALA B N 1
ATOM 2981 C CA . ALA B 1 189 ? -75.385 5.715 5.094 1.00 81.81 188 ALA B CA 1
ATOM 2982 C C . ALA B 1 189 ? -74.375 5.195 4.063 1.00 86.72 188 ALA B C 1
ATOM 2983 O O . ALA B 1 189 ? -74.537 5.415 2.855 1.00 80.66 188 ALA B O 1
ATOM 2985 N N . MET B 1 190 ? -73.361 4.473 4.535 1.00 87.28 189 MET B N 1
ATOM 2986 C CA . MET B 1 190 ? -72.429 3.798 3.631 1.00 103.70 189 MET B CA 1
ATOM 2987 C C . MET B 1 190 ? -73.118 2.599 2.969 1.00 103.21 189 MET B C 1
ATOM 2988 O O . MET B 1 190 ? -72.873 2.288 1.803 1.00 101.69 189 MET B O 1
ATOM 2993 N N . MET B 1 191 ? -73.991 1.940 3.726 1.00 101.33 190 MET B N 1
ATOM 2994 C CA . MET B 1 191 ? -74.896 0.935 3.190 1.00 95.41 190 MET B CA 1
ATOM 2995 C C . MET B 1 191 ? -75.722 1.492 2.038 1.00 91.85 190 MET B C 1
ATOM 2996 O O . MET B 1 191 ? -75.735 0.918 0.949 1.00 88.08 190 MET B O 1
ATOM 3001 N N . MET B 1 192 ? -76.394 2.618 2.278 1.00 81.66 191 MET B N 1
ATOM 3002 C CA . MET B 1 192 ? -77.253 3.212 1.267 1.00 80.16 191 MET B CA 1
ATOM 3003 C C . MET B 1 192 ? -76.526 3.706 0.023 1.00 84.76 191 MET B C 1
ATOM 3004 O O . MET B 1 192 ? -77.040 3.565 -1.090 1.00 87.07 191 MET B O 1
ATOM 3009 N N . ILE B 1 193 ? -75.331 4.269 0.201 1.00 82.86 192 ILE B N 1
ATOM 3010 C CA . ILE B 1 193 ? -74.616 4.885 -0.915 1.00 78.24 192 ILE B CA 1
ATOM 3011 C C . ILE B 1 193 ? -74.171 3.840 -1.962 1.00 79.12 192 ILE B C 1
ATOM 3012 O O . ILE B 1 193 ? -74.336 4.047 -3.168 1.00 68.40 192 ILE B O 1
ATOM 3017 N N . ILE B 1 194 ? -73.659 2.706 -1.483 1.00 78.82 193 ILE B N 1
ATOM 3018 C CA . ILE B 1 194 ? -73.210 1.610 -2.342 1.00 77.99 193 ILE B CA 1
ATOM 3019 C C . ILE B 1 194 ? -74.377 0.960 -3.092 1.00 78.98 193 ILE B C 1
ATOM 3020 O O . ILE B 1 194 ? -74.172 0.299 -4.111 1.00 83.46 193 ILE B O 1
ATOM 3025 N N . VAL B 1 195 ? -75.597 1.148 -2.585 1.00 75.85 194 VAL B N 1
ATOM 3026 C CA . VAL B 1 195 ? -76.781 0.573 -3.204 1.00 72.17 194 VAL B CA 1
ATOM 3027 C C . VAL B 1 195 ? -77.364 1.567 -4.199 1.00 73.51 194 VAL B C 1
ATOM 3028 O O . VAL B 1 195 ? -77.347 1.316 -5.406 1.00 77.96 194 VAL B O 1
ATOM 3032 N N . VAL B 1 196 ? -77.856 2.702 -3.699 1.00 74.29 195 VAL B N 1
ATOM 3033 C CA . VAL B 1 196 ? -78.579 3.658 -4.554 1.00 75.63 195 VAL B CA 1
ATOM 3034 C C . VAL B 1 196 ? -77.674 4.682 -5.218 1.00 74.85 195 VAL B C 1
ATOM 3035 O O . VAL B 1 196 ? -77.858 5.003 -6.398 1.00 73.50 195 VAL B O 1
ATOM 3039 N N . GLY B 1 197 ? -76.703 5.189 -4.463 1.00 76.08 196 GLY B N 1
ATOM 3040 C CA . GLY B 1 197 ? -75.711 6.116 -5.012 1.00 69.49 196 GLY B CA 1
ATOM 3041 C C . GLY B 1 197 ? -74.927 5.474 -6.141 1.00 66.36 196 GLY B C 1
ATOM 3042 O O . GLY B 1 197 ? -74.868 6.016 -7.258 1.00 68.37 196 GLY B O 1
ATOM 3043 N N . TRP B 1 198 ? -74.361 4.302 -5.859 1.00 55.09 197 TRP B N 1
ATOM 3044 C CA . TRP B 1 198 ? -73.531 3.596 -6.826 1.00 63.87 197 TRP B CA 1
ATOM 3045 C C . TRP B 1 198 ? -74.217 3.165 -8.141 1.00 65.22 197 TRP B C 1
ATOM 3046 O O . TRP B 1 198 ? -73.542 2.918 -9.139 1.00 59.56 197 TRP B O 1
ATOM 3057 N N . ALA B 1 199 ? -75.546 3.076 -8.127 1.00 67.25 198 ALA B N 1
ATOM 3058 C CA . ALA B 1 199 ? -76.310 2.602 -9.279 1.00 67.76 198 ALA B CA 1
ATOM 3059 C C . ALA B 1 199 ? -76.200 3.539 -10.482 1.00 70.06 198 ALA B C 1
ATOM 3060 O O . ALA B 1 199 ? -76.394 3.108 -11.625 1.00 62.22 198 ALA B O 1
ATOM 3062 N N . ILE B 1 200 ? -75.851 4.805 -10.227 1.00 70.40 199 ILE B N 1
ATOM 3063 C CA . ILE B 1 200 ? -75.743 5.801 -11.298 1.00 65.14 199 ILE B CA 1
ATOM 3064 C C . ILE B 1 200 ? -74.671 5.418 -12.336 1.00 70.20 199 ILE B C 1
ATOM 3065 O O . ILE B 1 200 ? -74.785 5.770 -13.512 1.00 66.58 199 ILE B O 1
ATOM 3070 N N . TYR B 1 201 ? -73.649 4.668 -11.915 1.00 70.23 200 TYR B N 1
ATOM 3071 C CA . TYR B 1 201 ? -72.580 4.276 -12.838 1.00 67.66 200 TYR B CA 1
ATOM 3072 C C . TYR B 1 201 ? -73.021 3.253 -13.906 1.00 67.30 200 TYR B C 1
ATOM 3073 O O . TYR B 1 201 ? -72.907 3.527 -15.114 1.00 54.85 200 TYR B O 1
ATOM 3082 N N . PRO B 1 202 ? -73.520 2.072 -13.468 1.00 71.83 201 PRO B N 1
ATOM 3083 C CA . PRO B 1 202 ? -74.092 1.109 -14.420 1.00 65.35 201 PRO B CA 1
ATOM 3084 C C . PRO B 1 202 ? -75.179 1.745 -15.286 1.00 68.44 201 PRO B C 1
ATOM 3085 O O . PRO B 1 202 ? -75.269 1.419 -16.481 1.00 69.88 201 PRO B O 1
ATOM 3089 N N . ALA B 1 203 ? -75.971 2.660 -14.706 1.00 58.16 202 ALA B N 1
ATOM 3090 C CA . ALA B 1 203 ? -76.901 3.466 -15.486 1.00 57.30 202 ALA B CA 1
ATOM 3091 C C . ALA B 1 203 ? -76.158 4.224 -16.578 1.00 66.27 202 ALA B C 1
ATOM 3092 O O . ALA B 1 203 ? -76.591 4.259 -17.744 1.00 64.34 202 ALA B O 1
ATOM 3094 N N . GLY B 1 204 ? -75.029 4.825 -16.191 1.00 69.46 203 GLY B N 1
ATOM 3095 C CA . GLY B 1 204 ? -74.141 5.503 -17.136 1.00 65.61 203 GLY B CA 1
ATOM 3096 C C . GLY B 1 204 ? -73.644 4.584 -18.242 1.00 63.73 203 GLY B C 1
ATOM 3097 O O . GLY B 1 204 ? -73.745 4.917 -19.431 1.00 58.67 203 GLY B O 1
ATOM 3098 N N . TYR B 1 205 ? -73.108 3.429 -17.848 1.00 60.82 204 TYR B N 1
ATOM 3099 C CA . TYR B 1 205 ? -72.670 2.423 -18.799 1.00 70.33 204 TYR B CA 1
ATOM 3100 C C . TYR B 1 205 ? -73.807 2.052 -19.749 1.00 74.14 204 TYR B C 1
ATOM 3101 O O . TYR B 1 205 ? -73.623 2.042 -20.983 1.00 71.97 204 TYR B O 1
ATOM 3110 N N . ALA B 1 206 ? -74.973 1.760 -19.167 1.00 71.73 205 ALA B N 1
ATOM 3111 C CA . ALA B 1 206 ? -76.164 1.391 -19.941 1.00 76.30 205 ALA B CA 1
ATOM 3112 C C . ALA B 1 206 ? -76.511 2.441 -20.995 1.00 73.79 205 ALA B C 1
ATOM 3113 O O . ALA B 1 206 ? -76.629 2.108 -22.178 1.00 73.93 205 ALA B O 1
ATOM 3115 N N . ALA B 1 207 ? -76.636 3.701 -20.570 1.00 73.02 206 ALA B N 1
ATOM 3116 C CA . ALA B 1 207 ? -76.938 4.813 -21.482 1.00 74.73 206 ALA B CA 1
ATOM 3117 C C . ALA B 1 207 ? -76.002 4.868 -22.684 1.00 80.36 206 ALA B C 1
ATOM 3118 O O . ALA B 1 207 ? -76.457 5.003 -23.827 1.00 81.46 206 ALA B O 1
ATOM 3120 N N . GLY B 1 208 ? -74.701 4.742 -22.413 1.00 81.31 207 GLY B N 1
ATOM 3121 C CA . GLY B 1 208 ? -73.668 4.869 -23.434 1.00 79.51 207 GLY B CA 1
ATOM 3122 C C . GLY B 1 208 ? -73.494 3.702 -24.395 1.00 82.51 207 GLY B C 1
ATOM 3123 O O . GLY B 1 208 ? -73.230 3.911 -25.590 1.00 81.13 207 GLY B O 1
ATOM 3124 N N . TYR B 1 209 ? -73.637 2.481 -23.879 1.00 80.02 208 TYR B N 1
ATOM 3125 C CA . TYR B 1 209 ? -73.322 1.279 -24.649 1.00 84.61 208 TYR B CA 1
ATOM 3126 C C . TYR B 1 209 ? -74.497 0.367 -24.978 1.00 89.00 208 TYR B C 1
ATOM 3127 O O . TYR B 1 209 ? -74.420 -0.419 -25.917 1.00 96.77 208 TYR B O 1
ATOM 3136 N N . LEU B 1 210 ? -75.570 0.443 -24.203 1.00 86.34 209 LEU B N 1
ATOM 3137 C CA . LEU B 1 210 ? -76.614 -0.565 -24.293 1.00 81.69 209 LEU B CA 1
ATOM 3138 C C . LEU B 1 210 ? -77.978 -0.007 -24.755 1.00 86.91 209 LEU B C 1
ATOM 3139 O O . LEU B 1 210 ? -79.023 -0.589 -24.472 1.00 92.73 209 LEU B O 1
ATOM 3144 N N . MET B 1 211 ? -77.972 1.113 -25.476 1.00 95.16 210 MET B N 1
ATOM 3145 C CA . MET B 1 211 ? -79.216 1.618 -26.074 1.00 98.39 210 MET B CA 1
ATOM 3146 C C . MET B 1 211 ? -79.265 1.460 -27.610 1.00 106.74 210 MET B C 1
ATOM 3147 O O . MET B 1 211 ? -78.478 0.694 -28.186 1.00 115.40 210 MET B O 1
ATOM 3152 N N . GLY B 1 212 ? -80.196 2.159 -28.260 1.00 103.27 211 GLY B N 1
ATOM 3153 C CA . GLY B 1 212 ? -80.404 2.035 -29.708 1.00 101.48 211 GLY B CA 1
ATOM 3154 C C . GLY B 1 212 ? -79.322 2.691 -30.545 1.00 98.50 211 GLY B C 1
ATOM 3155 O O . GLY B 1 212 ? -78.385 2.030 -30.992 1.00 99.66 211 GLY B O 1
ATOM 3156 N N . VAL B 1 216 ? -71.876 4.558 -29.762 1.00 98.05 215 VAL B N 1
ATOM 3157 C CA . VAL B 1 216 ? -71.696 4.987 -28.373 1.00 99.53 215 VAL B CA 1
ATOM 3158 C C . VAL B 1 216 ? -72.271 6.385 -28.182 1.00 100.98 215 VAL B C 1
ATOM 3159 O O . VAL B 1 216 ? -72.000 7.290 -28.980 1.00 109.47 215 VAL B O 1
ATOM 3163 N N . TYR B 1 217 ? -73.064 6.560 -27.129 1.00 94.16 216 TYR B N 1
ATOM 3164 C CA . TYR B 1 217 ? -73.521 7.890 -26.749 1.00 90.81 216 TYR B CA 1
ATOM 3165 C C . TYR B 1 217 ? -72.553 8.470 -25.727 1.00 83.21 216 TYR B C 1
ATOM 3166 O O . TYR B 1 217 ? -72.856 8.532 -24.533 1.00 70.22 216 TYR B O 1
ATOM 3175 N N . ALA B 1 218 ? -71.383 8.883 -26.218 1.00 83.04 217 ALA B N 1
ATOM 3176 C CA . ALA B 1 218 ? -70.309 9.425 -25.384 1.00 79.14 217 ALA B CA 1
ATOM 3177 C C . ALA B 1 218 ? -70.806 10.584 -24.524 1.00 77.10 217 ALA B C 1
ATOM 3178 O O . ALA B 1 218 ? -70.516 10.654 -23.321 1.00 75.87 217 ALA B O 1
ATOM 3180 N N . SER B 1 219 ? -71.574 11.472 -25.148 1.00 74.21 218 SER B N 1
ATOM 3181 C CA . SER B 1 219 ? -72.152 12.615 -24.464 1.00 78.28 218 SER B CA 1
ATOM 3182 C C . SER B 1 219 ? -72.976 12.220 -23.219 1.00 85.37 218 SER B C 1
ATOM 3183 O O . SER B 1 219 ? -72.687 12.675 -22.106 1.00 90.24 218 SER B O 1
ATOM 3186 N N . ASN B 1 220 ? -73.976 11.362 -23.398 1.00 84.29 219 ASN B N 1
ATOM 3187 C CA . ASN B 1 220 ? -74.813 10.932 -22.275 1.00 81.05 219 ASN B CA 1
ATOM 3188 C C . ASN B 1 220 ? -74.023 10.132 -21.233 1.00 80.40 219 ASN B C 1
ATOM 3189 O O . ASN B 1 220 ? -74.247 10.273 -20.019 1.00 80.53 219 ASN B O 1
ATOM 3194 N N . LEU B 1 221 ? -73.092 9.311 -21.723 1.00 71.35 220 LEU B N 1
ATOM 3195 C CA . LEU B 1 221 ? -72.205 8.513 -20.880 1.00 67.36 220 LEU B CA 1
ATOM 3196 C C . LEU B 1 221 ? -71.383 9.388 -19.919 1.00 70.06 220 LEU B C 1
ATOM 3197 O O . LEU B 1 221 ? -71.390 9.170 -18.704 1.00 71.34 220 LEU B O 1
ATOM 3202 N N . ASN B 1 222 ? -70.692 10.386 -20.461 1.00 65.68 221 ASN B N 1
ATOM 3203 C CA . ASN B 1 222 ? -69.896 11.262 -19.630 1.00 64.43 221 ASN B CA 1
ATOM 3204 C C . ASN B 1 222 ? -70.723 12.144 -18.665 1.00 66.58 221 ASN B C 1
ATOM 3205 O O . ASN B 1 222 ? -70.273 12.441 -17.551 1.00 63.52 221 ASN B O 1
ATOM 3210 N N . LEU B 1 223 ? -71.946 12.506 -19.064 1.00 66.04 222 LEU B N 1
ATOM 3211 C CA . LEU B 1 223 ? -72.844 13.275 -18.193 1.00 63.78 222 LEU B CA 1
ATOM 3212 C C . LEU B 1 223 ? -73.280 12.505 -16.951 1.00 68.53 222 LEU B C 1
ATOM 3213 O O . LEU B 1 223 ? -73.362 13.070 -15.852 1.00 67.57 222 LEU B O 1
ATOM 3218 N N . ILE B 1 224 ? -73.539 11.210 -17.119 1.00 71.64 223 ILE B N 1
ATOM 3219 C CA . ILE B 1 224 ? -73.965 10.373 -15.996 1.00 67.46 223 ILE B CA 1
ATOM 3220 C C . ILE B 1 224 ? -72.770 10.023 -15.096 1.00 67.87 223 ILE B C 1
ATOM 3221 O O . ILE B 1 224 ? -72.869 10.102 -13.859 1.00 57.58 223 ILE B O 1
ATOM 3226 N N . TYR B 1 225 ? -71.637 9.670 -15.713 1.00 65.75 224 TYR B N 1
ATOM 3227 C CA . TYR B 1 225 ? -70.396 9.473 -14.945 1.00 64.76 224 TYR B CA 1
ATOM 3228 C C . TYR B 1 225 ? -70.029 10.670 -14.092 1.00 62.64 224 TYR B C 1
ATOM 3229 O O . TYR B 1 225 ? -69.734 10.524 -12.898 1.00 57.21 224 TYR B O 1
ATOM 3238 N N . ASN B 1 226 ? -70.069 11.853 -14.705 1.00 58.93 225 ASN B N 1
ATOM 3239 C CA . ASN B 1 226 ? -69.779 13.075 -13.985 1.00 55.84 225 ASN B CA 1
ATOM 3240 C C . ASN B 1 226 ? -70.691 13.211 -12.768 1.00 60.28 225 ASN B C 1
ATOM 3241 O O . ASN B 1 226 ? -70.208 13.418 -11.633 1.00 57.03 225 ASN B O 1
ATOM 3246 N N . LEU B 1 227 ? -71.999 13.032 -13.004 1.00 59.49 226 LEU B N 1
ATOM 3247 C CA . LEU B 1 227 ? -73.000 13.195 -11.964 1.00 58.30 226 LEU B CA 1
ATOM 3248 C C . LEU B 1 227 ? -72.786 12.152 -10.881 1.00 59.96 226 LEU B C 1
ATOM 3249 O O . LEU B 1 227 ? -72.869 12.457 -9.687 1.00 58.92 226 LEU B O 1
ATOM 3254 N N . ALA B 1 228 ? -72.462 10.931 -11.298 1.00 57.39 227 ALA B N 1
ATOM 3255 C CA . ALA B 1 228 ? -72.250 9.870 -10.346 1.00 56.69 227 ALA B CA 1
ATOM 3256 C C . ALA B 1 228 ? -71.050 10.174 -9.428 1.00 60.08 227 ALA B C 1
ATOM 3257 O O . ALA B 1 228 ? -71.193 10.110 -8.192 1.00 57.49 227 ALA B O 1
ATOM 3259 N N . ASP B 1 229 ? -69.906 10.545 -10.023 1.00 56.97 228 ASP B N 1
ATOM 3260 C CA . ASP B 1 229 ? -68.716 10.974 -9.260 1.00 59.17 228 ASP B CA 1
ATOM 3261 C C . ASP B 1 229 ? -69.016 12.140 -8.308 1.00 59.96 228 ASP B C 1
ATOM 3262 O O . ASP B 1 229 ? -68.620 12.123 -7.124 1.00 55.26 228 ASP B O 1
ATOM 3267 N N . PHE B 1 230 ? -69.718 13.149 -8.828 1.00 57.92 229 PHE B N 1
ATOM 3268 C CA . PHE B 1 230 ? -70.172 14.250 -7.999 1.00 60.77 229 PHE B CA 1
ATOM 3269 C C . PHE B 1 230 ? -70.952 13.749 -6.779 1.00 65.55 229 PHE B C 1
ATOM 3270 O O . PHE B 1 230 ? -70.542 14.021 -5.646 1.00 60.64 229 PHE B O 1
ATOM 3278 N N . VAL B 1 231 ? -72.049 13.006 -7.009 1.00 63.70 230 VAL B N 1
ATOM 3279 C CA . VAL B 1 231 ? -72.924 12.539 -5.922 1.00 63.49 230 VAL B CA 1
ATOM 3280 C C . VAL B 1 231 ? -72.141 11.660 -4.948 1.00 63.29 230 VAL B C 1
ATOM 3281 O O . VAL B 1 231 ? -72.103 11.915 -3.738 1.00 68.46 230 VAL B O 1
ATOM 3285 N N . ASN B 1 232 ? -71.476 10.653 -5.493 1.00 61.10 231 ASN B N 1
ATOM 3286 C CA . ASN B 1 232 ? -70.858 9.644 -4.676 1.00 63.06 231 ASN B CA 1
ATOM 3287 C C . ASN B 1 232 ? -69.643 10.051 -3.888 1.00 65.53 231 ASN B C 1
ATOM 3288 O O . ASN B 1 232 ? -69.476 9.610 -2.769 1.00 69.20 231 ASN B O 1
ATOM 3293 N N . LYS B 1 233 ? -68.791 10.889 -4.460 1.00 66.59 232 LYS B N 1
ATOM 3294 C CA . LYS B 1 233 ? -67.581 11.258 -3.754 1.00 65.73 232 LYS B CA 1
ATOM 3295 C C . LYS B 1 233 ? -67.818 12.449 -2.838 1.00 65.24 232 LYS B C 1
ATOM 3296 O O . LYS B 1 233 ? -67.296 12.494 -1.719 1.00 65.44 232 LYS B O 1
ATOM 3302 N N . ILE B 1 234 ? -68.634 13.392 -3.291 1.00 61.50 233 ILE B N 1
ATOM 3303 C CA . ILE B 1 234 ? -68.922 14.561 -2.472 1.00 61.77 233 ILE B CA 1
ATOM 3304 C C . ILE B 1 234 ? -69.942 14.246 -1.393 1.00 64.69 233 ILE B C 1
ATOM 3305 O O . ILE B 1 234 ? -69.620 14.368 -0.195 1.00 64.30 233 ILE B O 1
ATOM 3310 N N . LEU B 1 235 ? -71.139 13.805 -1.793 1.00 67.30 234 LEU B N 1
ATOM 3311 C CA . LEU B 1 235 ? -72.216 13.595 -0.813 1.00 70.52 234 LEU B CA 1
ATOM 3312 C C . LEU B 1 235 ? -71.861 12.543 0.231 1.00 72.59 234 LEU B C 1
ATOM 3313 O O . LEU B 1 235 ? -72.120 12.729 1.416 1.00 76.31 234 LEU B O 1
ATOM 3318 N N . PHE B 1 236 ? -71.222 11.464 -0.189 1.00 73.10 235 PHE B N 1
ATOM 3319 C CA . PHE B 1 236 ? -70.797 10.463 0.768 1.00 75.97 235 PHE B CA 1
ATOM 3320 C C . PHE B 1 236 ? -69.837 11.006 1.833 1.00 84.01 235 PHE B C 1
ATOM 3321 O O . PHE B 1 236 ? -70.006 10.732 3.026 1.00 84.69 235 PHE B O 1
ATOM 3329 N N . GLY B 1 237 ? -68.824 11.758 1.407 1.00 79.82 236 GLY B N 1
ATOM 3330 C CA . GLY B 1 237 ? -67.928 12.412 2.353 1.00 69.20 236 GLY B CA 1
ATOM 3331 C C . GLY B 1 237 ? -68.666 13.429 3.218 1.00 69.48 236 GLY B C 1
ATOM 3332 O O . GLY B 1 237 ? -68.356 13.572 4.413 1.00 62.04 236 GLY B O 1
ATOM 3333 N N . LEU B 1 238 ? -69.631 14.140 2.619 1.00 64.34 237 LEU B N 1
ATOM 3334 C CA . LEU B 1 238 ? -70.532 15.009 3.390 1.00 67.36 237 LEU B CA 1
ATOM 3335 C C . LEU B 1 238 ? -71.316 14.254 4.476 1.00 66.86 237 LEU B C 1
ATOM 3336 O O . LEU B 1 238 ? -71.442 14.737 5.599 1.00 72.90 237 LEU B O 1
ATOM 3341 N N . ILE B 1 239 ? -71.804 13.058 4.160 1.00 69.80 238 ILE B N 1
ATOM 3342 C CA . ILE B 1 239 ? -72.452 12.207 5.167 1.00 73.71 238 ILE B CA 1
ATOM 3343 C C . ILE B 1 239 ? -71.541 11.922 6.368 1.00 73.98 238 ILE B C 1
ATOM 3344 O O . ILE B 1 239 ? -71.899 12.277 7.502 1.00 70.15 238 ILE B O 1
ATOM 3349 N N . ILE B 1 240 ? -70.374 11.307 6.113 1.00 72.16 239 ILE B N 1
ATOM 3350 C CA . ILE B 1 240 ? -69.368 11.014 7.155 1.00 66.58 239 ILE B CA 1
ATOM 3351 C C . ILE B 1 240 ? -69.027 12.257 7.985 1.00 68.52 239 ILE B C 1
ATOM 3352 O O . ILE B 1 240 ? -69.024 12.200 9.226 1.00 66.24 239 ILE B O 1
ATOM 3357 N N . TRP B 1 241 ? -68.781 13.379 7.302 1.00 63.76 240 TRP B N 1
ATOM 3358 C CA . TRP B 1 241 ? -68.588 14.660 7.975 1.00 61.77 240 TRP B CA 1
ATOM 3359 C C . TRP B 1 241 ? -69.733 14.986 8.929 1.00 67.52 240 TRP B C 1
ATOM 3360 O O . TRP B 1 241 ? -69.500 15.324 10.105 1.00 61.82 240 TRP B O 1
ATOM 3371 N N . ASN B 1 242 ? -70.966 14.873 8.427 1.00 66.67 241 ASN B N 1
ATOM 3372 C CA . ASN B 1 242 ? -72.129 15.196 9.239 1.00 68.57 241 ASN B CA 1
ATOM 3373 C C . ASN B 1 242 ? -72.279 14.325 10.510 1.00 69.48 241 ASN B C 1
ATOM 3374 O O . ASN B 1 242 ? -72.520 14.840 11.610 1.00 71.13 241 ASN B O 1
ATOM 3379 N N . VAL B 1 243 ? -72.116 13.016 10.356 1.00 62.62 242 VAL B N 1
ATOM 3380 C CA . VAL B 1 243 ? -72.196 12.101 11.476 1.00 62.54 242 VAL B CA 1
ATOM 3381 C C . VAL B 1 243 ? -71.105 12.488 12.474 1.00 68.69 242 VAL B C 1
ATOM 3382 O O . VAL B 1 243 ? -71.398 12.719 13.651 1.00 67.72 242 VAL B O 1
ATOM 3386 N N . ALA B 1 244 ? -69.867 12.591 11.973 1.00 72.83 243 ALA B N 1
ATOM 3387 C CA . ALA B 1 244 ? -68.661 12.906 12.769 1.00 71.98 243 ALA B CA 1
ATOM 3388 C C . ALA B 1 244 ? -68.743 14.192 13.578 1.00 72.05 243 ALA B C 1
ATOM 3389 O O . ALA B 1 244 ? -68.334 14.217 14.745 1.00 74.34 243 ALA B O 1
ATOM 3391 N N . VAL B 1 245 ? -69.246 15.257 12.953 1.00 69.17 244 VAL B N 1
ATOM 3392 C CA . VAL B 1 245 ? -69.427 16.529 13.644 1.00 74.35 244 VAL B CA 1
ATOM 3393 C C . VAL B 1 245 ? -70.462 16.366 14.766 1.00 76.14 244 VAL B C 1
ATOM 3394 O O . VAL B 1 245 ? -70.221 16.805 15.897 1.00 77.56 244 VAL B O 1
ATOM 3398 N N . LYS B 1 246 ? -71.585 15.708 14.460 1.00 72.88 245 LYS B N 1
ATOM 3399 C CA . LYS B 1 246 ? -72.641 15.496 15.444 1.00 69.79 245 LYS B CA 1
ATOM 3400 C C . LYS B 1 246 ? -72.185 14.631 16.615 1.00 74.40 245 LYS B C 1
ATOM 3401 O O . LYS B 1 246 ? -72.360 15.017 17.779 1.00 75.82 245 LYS B O 1
ATOM 3407 N N . GLU B 1 247 ? -71.577 13.485 16.310 1.00 69.73 246 GLU B N 1
ATOM 3408 C CA . GLU B 1 247 ? -71.033 12.610 17.344 1.00 72.41 246 GLU B CA 1
ATOM 3409 C C . GLU B 1 247 ? -70.025 13.355 18.215 1.00 80.23 246 GLU B C 1
ATOM 3410 O O . GLU B 1 247 ? -70.102 13.292 19.446 1.00 87.51 246 GLU B O 1
ATOM 3416 N N . SER B 1 248 ? -69.099 14.075 17.584 1.00 78.72 247 SER B N 1
ATOM 3417 C CA . SER B 1 248 ? -68.062 14.780 18.330 1.00 78.56 247 SER B CA 1
ATOM 3418 C C . SER B 1 248 ? -68.610 15.872 19.257 1.00 82.98 247 SER B C 1
ATOM 3419 O O . SER B 1 248 ? -68.138 16.004 20.394 1.00 88.28 247 SER B O 1
ATOM 3422 N N . SER B 1 249 ? -69.609 16.629 18.795 1.00 79.94 248 SER B N 1
ATOM 3423 C CA . SER B 1 249 ? -70.183 17.712 19.604 1.00 85.73 248 SER B CA 1
ATOM 3424 C C . SER B 1 249 ? -70.888 17.161 20.851 1.00 90.60 248 SER B C 1
ATOM 3425 O O . SER B 1 249 ? -70.691 17.673 21.955 1.00 83.90 248 SER B O 1
ATOM 3428 N N . ASN B 1 250 ? -71.693 16.114 20.650 1.00 92.93 249 ASN B N 1
ATOM 3429 C CA . ASN B 1 250 ? -72.324 15.355 21.730 1.00 92.97 249 ASN B CA 1
ATOM 3430 C C . ASN B 1 250 ? -71.340 14.797 22.751 1.00 94.97 249 ASN B C 1
ATOM 3431 O O . ASN B 1 250 ? -71.610 14.818 23.951 1.00 97.52 249 ASN B O 1
ATOM 3436 N N . ALA B 1 251 ? -70.205 14.297 22.272 1.00 90.72 250 ALA B N 1
ATOM 3437 C CA . ALA B 1 251 ? -69.216 13.701 23.149 1.00 91.10 250 ALA B CA 1
ATOM 3438 C C . ALA B 1 251 ? -68.455 14.749 23.954 1.00 98.42 250 ALA B C 1
ATOM 3439 O O . ALA B 1 251 ? -68.113 14.503 25.107 1.00 106.36 250 ALA B O 1
ATOM 3441 N N . LYS B 1 252 ? -68.199 15.916 23.361 1.00 98.71 251 LYS B N 1
ATOM 3442 C CA . LYS B 1 252 ? -67.642 17.042 24.123 1.00 100.40 251 LYS B CA 1
ATOM 3443 C C . LYS B 1 252 ? -68.696 17.657 25.065 1.00 103.87 251 LYS B C 1
ATOM 3444 O O . LYS B 1 252 ? -68.347 18.194 26.118 1.00 105.19 251 LYS B O 1
ATOM 3450 N N . LEU B 1 253 ? -69.975 17.565 24.691 1.00 102.74 252 LEU B N 1
ATOM 3451 C CA . LEU B 1 253 ? -71.075 18.017 25.559 1.00 110.13 252 LEU B CA 1
ATOM 3452 C C . LEU B 1 253 ? -71.236 17.171 26.837 1.00 117.82 252 LEU B C 1
ATOM 3453 O O . LEU B 1 253 ? -71.491 17.720 27.909 1.00 115.31 252 LEU B O 1
ATOM 3458 N N . LEU B 1 254 ? -71.078 15.849 26.719 1.00 121.77 253 LEU B N 1
ATOM 3459 C CA . LEU B 1 254 ? -71.091 14.945 27.882 1.00 119.58 253 LEU B CA 1
ATOM 3460 C C . LEU B 1 254 ? -69.850 15.107 28.784 1.00 126.45 253 LEU B C 1
ATOM 3461 O O . LEU B 1 254 ? -69.795 14.540 29.878 1.00 133.34 253 LEU B O 1
ATOM 3466 N N . GLU B 1 255 ? -68.866 15.879 28.323 1.00 125.59 254 GLU B N 1
ATOM 3467 C CA . GLU B 1 255 ? -67.650 16.158 29.092 1.00 129.01 254 GLU B CA 1
ATOM 3468 C C . GLU B 1 255 ? -67.882 17.322 30.078 1.00 136.85 254 GLU B C 1
ATOM 3469 O O . GLU B 1 255 ? -67.093 18.273 30.145 1.00 134.07 254 GLU B O 1
ATOM 3475 N N . HIS B 1 256 ? -68.974 17.225 30.840 1.00 139.80 255 HIS B N 1
ATOM 3476 C CA . HIS B 1 256 ? -69.384 18.242 31.812 1.00 133.20 255 HIS B CA 1
ATOM 3477 C C . HIS B 1 256 ? -69.950 17.593 33.079 1.00 125.56 255 HIS B C 1
ATOM 3478 O O . HIS B 1 256 ? -70.555 16.517 33.032 1.00 121.32 255 HIS B O 1
ATOM 3485 N N . GLY C 1 22 ? -45.683 44.236 -19.552 1.00 76.79 21 GLY C N 1
ATOM 3486 C CA . GLY C 1 22 ? -46.850 45.119 -19.859 1.00 74.46 21 GLY C CA 1
ATOM 3487 C C . GLY C 1 22 ? -47.618 45.562 -18.618 1.00 76.18 21 GLY C C 1
ATOM 3488 O O . GLY C 1 22 ? -48.375 44.781 -18.030 1.00 71.02 21 GLY C O 1
ATOM 3489 N N . ASP C 1 23 ? -47.430 46.823 -18.225 1.00 76.88 22 ASP C N 1
ATOM 3490 C CA . ASP C 1 23 ? -48.156 47.430 -17.096 1.00 73.87 22 ASP C CA 1
ATOM 3491 C C . ASP C 1 23 ? -49.670 47.360 -17.326 1.00 74.55 22 ASP C C 1
ATOM 3492 O O . ASP C 1 23 ? -50.121 47.240 -18.463 1.00 77.59 22 ASP C O 1
ATOM 3497 N N . LEU C 1 24 ? -50.453 47.410 -16.250 1.00 77.15 23 LEU C N 1
ATOM 3498 C CA . LEU C 1 24 ? -51.908 47.450 -16.384 1.00 75.62 23 LEU C CA 1
ATOM 3499 C C . LEU C 1 24 ? -52.307 48.655 -17.228 1.00 76.97 23 LEU C C 1
ATOM 3500 O O . LEU C 1 24 ? -51.712 49.734 -17.111 1.00 77.44 23 LEU C O 1
ATOM 3505 N N . ASP C 1 25 ? -53.286 48.454 -18.103 1.00 75.93 24 ASP C N 1
ATOM 3506 C CA . ASP C 1 25 ? -53.829 49.541 -18.897 1.00 77.34 24 ASP C CA 1
ATOM 3507 C C . ASP C 1 25 ? -54.978 50.178 -18.135 1.00 80.86 24 ASP C C 1
ATOM 3508 O O . ASP C 1 25 ? -56.067 49.601 -18.043 1.00 86.63 24 ASP C O 1
ATOM 3513 N N . ILE C 1 26 ? -54.728 51.372 -17.599 1.00 79.63 25 ILE C N 1
ATOM 3514 C CA . ILE C 1 26 ? -55.670 52.025 -16.694 1.00 79.53 25 ILE C CA 1
ATOM 3515 C C . ILE C 1 26 ? -56.934 52.488 -17.431 1.00 81.41 25 ILE C C 1
ATOM 3516 O O . ILE C 1 26 ? -57.989 52.710 -16.806 1.00 79.54 25 ILE C O 1
ATOM 3521 N N . SER C 1 27 ? -56.829 52.597 -18.758 1.00 76.02 26 SER C N 1
ATOM 3522 C CA . SER C 1 27 ? -57.993 52.903 -19.593 1.00 76.67 26 SER C CA 1
ATOM 3523 C C . SER C 1 27 ? -58.963 51.732 -19.598 1.00 75.97 26 SER C C 1
ATOM 3524 O O . SER C 1 27 ? -60.177 51.940 -19.530 1.00 78.18 26 SER C O 1
ATOM 3527 N N . ASP C 1 28 ? -58.424 50.509 -19.645 1.00 76.21 27 ASP C N 1
ATOM 3528 C CA . ASP C 1 28 ? -59.220 49.270 -19.522 1.00 74.33 27 ASP C CA 1
ATOM 3529 C C . ASP C 1 28 ? -59.782 49.104 -18.085 1.00 76.95 27 ASP C C 1
ATOM 3530 O O . ASP C 1 28 ? -59.360 48.214 -17.334 1.00 77.16 27 ASP C O 1
ATOM 3535 N N . THR C 1 29 ? -60.731 49.964 -17.714 1.00 70.66 28 THR C N 1
ATOM 3536 C CA . THR C 1 29 ? -61.182 50.049 -16.322 1.00 72.59 28 THR C CA 1
ATOM 3537 C C . THR C 1 29 ? -61.958 48.821 -15.851 1.00 69.15 28 THR C C 1
ATOM 3538 O O . THR C 1 29 ? -61.971 48.531 -14.648 1.00 68.73 28 THR C O 1
ATOM 3542 N N . VAL C 1 30 ? -62.595 48.110 -16.790 1.00 63.40 29 VAL C N 1
ATOM 3543 C CA . VAL C 1 30 ? -63.176 46.787 -16.517 1.00 60.23 29 VAL C CA 1
ATOM 3544 C C . VAL C 1 30 ? -62.031 45.816 -16.251 1.00 63.76 29 VAL C C 1
ATOM 3545 O O . VAL C 1 30 ? -62.076 45.008 -15.302 1.00 62.42 29 VAL C O 1
ATOM 3549 N N . GLY C 1 31 ? -60.989 45.924 -17.083 1.00 69.29 30 GLY C N 1
ATOM 3550 C CA . GLY C 1 31 ? -59.708 45.248 -16.848 1.00 59.86 30 GLY C CA 1
ATOM 3551 C C . GLY C 1 31 ? -59.219 45.431 -15.413 1.00 55.67 30 GLY C C 1
ATOM 3552 O O . GLY C 1 31 ? -58.819 44.473 -14.772 1.00 55.50 30 GLY C O 1
ATOM 3553 N N . VAL C 1 32 ? -59.261 46.654 -14.905 1.00 50.89 31 VAL C N 1
ATOM 3554 C CA . VAL C 1 32 ? -58.691 46.929 -13.609 1.00 59.28 31 VAL C CA 1
ATOM 3555 C C . VAL C 1 32 ? -59.610 46.379 -12.521 1.00 61.42 31 VAL C C 1
ATOM 3556 O O . VAL C 1 32 ? -59.143 45.852 -11.517 1.00 56.09 31 VAL C O 1
ATOM 3560 N N . SER C 1 33 ? -60.917 46.488 -12.754 1.00 62.96 32 SER C N 1
ATOM 3561 C CA . SER C 1 33 ? -61.916 46.022 -11.823 1.00 59.77 32 SER C CA 1
ATOM 3562 C C . SER C 1 33 ? -61.738 44.528 -11.600 1.00 62.46 32 SER C C 1
ATOM 3563 O O . SER C 1 33 ? -61.679 44.053 -10.446 1.00 64.89 32 SER C O 1
ATOM 3566 N N . PHE C 1 34 ? -61.652 43.786 -12.701 1.00 55.53 33 PHE C N 1
ATOM 3567 C CA . PHE C 1 34 ? -61.369 42.361 -12.613 1.00 55.02 33 PHE C CA 1
ATOM 3568 C C . PHE C 1 34 ? -60.128 42.086 -11.781 1.00 58.45 33 PHE C C 1
ATOM 3569 O O . PHE C 1 34 ? -60.140 41.193 -10.936 1.00 61.70 33 PHE C O 1
ATOM 3577 N N . TRP C 1 35 ? -59.070 42.867 -12.010 1.00 57.17 34 TRP C N 1
ATOM 3578 C CA . TRP C 1 35 ? -57.820 42.660 -11.330 1.00 56.04 34 TRP C CA 1
ATOM 3579 C C . TRP C 1 35 ? -58.024 42.821 -9.806 1.00 54.52 34 TRP C C 1
ATOM 3580 O O . TRP C 1 35 ? -57.724 41.920 -9.023 1.00 62.87 34 TRP C O 1
ATOM 3591 N N . LEU C 1 36 ? -58.540 43.975 -9.419 1.00 51.63 35 LEU C N 1
ATOM 3592 C CA . LEU C 1 36 ? -58.825 44.325 -8.037 1.00 53.56 35 LEU C CA 1
ATOM 3593 C C . LEU C 1 36 ? -59.620 43.251 -7.306 1.00 58.50 35 LEU C C 1
ATOM 3594 O O . LEU C 1 36 ? -59.235 42.834 -6.201 1.00 55.57 35 LEU C O 1
ATOM 3599 N N . VAL C 1 37 ? -60.728 42.821 -7.918 1.00 56.26 36 VAL C N 1
ATOM 3600 C CA . VAL C 1 37 ? -61.636 41.862 -7.279 1.00 59.27 36 VAL C CA 1
ATOM 3601 C C . VAL C 1 37 ? -60.996 40.483 -7.103 1.00 58.92 36 VAL C C 1
ATOM 3602 O O . VAL C 1 37 ? -61.127 39.854 -6.025 1.00 67.19 36 VAL C O 1
ATOM 3606 N N . THR C 1 38 ? -60.257 40.052 -8.119 1.00 52.56 37 THR C N 1
ATOM 3607 C CA . THR C 1 38 ? -59.434 38.832 -8.020 1.00 51.61 37 THR C CA 1
ATOM 3608 C C . THR C 1 38 ? -58.511 38.804 -6.812 1.00 51.52 37 THR C C 1
ATOM 3609 O O . THR C 1 38 ? -58.436 37.789 -6.135 1.00 55.81 37 THR C O 1
ATOM 3613 N N . ALA C 1 39 ? -57.797 39.904 -6.576 1.00 47.26 38 ALA C N 1
ATOM 3614 C CA . ALA C 1 39 ? -56.949 40.045 -5.405 1.00 49.69 38 ALA C CA 1
ATOM 3615 C C . ALA C 1 39 ? -57.801 40.043 -4.130 1.00 54.38 38 ALA C C 1
ATOM 3616 O O . ALA C 1 39 ? -57.437 39.427 -3.135 1.00 53.83 38 ALA C O 1
ATOM 3618 N N . GLY C 1 40 ? -58.945 40.728 -4.176 1.00 59.67 39 GLY C N 1
ATOM 3619 C CA . GLY C 1 40 ? -59.891 40.750 -3.060 1.00 53.59 39 GLY C CA 1
ATOM 3620 C C . GLY C 1 40 ? -60.388 39.347 -2.772 1.00 54.68 39 GLY C C 1
ATOM 3621 O O . GLY C 1 40 ? -60.524 38.945 -1.614 1.00 51.07 39 GLY C O 1
ATOM 3622 N N . MET C 1 41 ? -60.640 38.569 -3.816 1.00 54.46 40 MET C N 1
ATOM 3623 C CA . MET C 1 41 ? -61.115 37.218 -3.546 1.00 55.28 40 MET C CA 1
ATOM 3624 C C . MET C 1 41 ? -60.023 36.387 -2.907 1.00 55.83 40 MET C C 1
ATOM 3625 O O . MET C 1 41 ? -60.278 35.700 -1.896 1.00 52.08 40 MET C O 1
ATOM 3630 N N . LEU C 1 42 ? -58.813 36.465 -3.487 1.00 53.88 41 LEU C N 1
ATOM 3631 C CA . LEU C 1 42 ? -57.690 35.659 -3.009 1.00 53.49 41 LEU C CA 1
ATOM 3632 C C . LEU C 1 42 ? -57.412 35.959 -1.527 1.00 50.04 41 LEU C C 1
ATOM 3633 O O . LEU C 1 42 ? -57.286 35.051 -0.717 1.00 52.10 41 LEU C O 1
ATOM 3638 N N . ALA C 1 43 ? -57.343 37.239 -1.196 1.00 47.82 42 ALA C N 1
ATOM 3639 C CA . ALA C 1 43 ? -57.101 37.704 0.166 1.00 48.63 42 ALA C CA 1
ATOM 3640 C C . ALA C 1 43 ? -58.194 37.215 1.115 1.00 50.89 42 ALA C C 1
ATOM 3641 O O . ALA C 1 43 ? -57.903 36.598 2.149 1.00 47.55 42 ALA C O 1
ATOM 3643 N N . ALA C 1 44 ? -59.456 37.482 0.752 1.00 52.11 43 ALA C N 1
ATOM 3644 C CA . ALA C 1 44 ? -60.576 37.108 1.604 1.00 49.53 43 ALA C CA 1
ATOM 3645 C C . ALA C 1 44 ? -60.521 35.609 1.897 1.00 49.76 43 ALA C C 1
ATOM 3646 O O . ALA C 1 44 ? -60.619 35.160 3.061 1.00 50.48 43 ALA C O 1
ATOM 3648 N N . THR C 1 45 ? -60.332 34.835 0.839 1.00 45.47 44 THR C N 1
ATOM 3649 C CA . THR C 1 45 ? -60.144 33.390 0.985 1.00 45.38 44 THR C CA 1
ATOM 3650 C C . THR C 1 45 ? -59.114 32.946 2.027 1.00 48.37 44 THR C C 1
ATOM 3651 O O . THR C 1 45 ? -59.382 31.977 2.746 1.00 45.40 44 THR C O 1
ATOM 3655 N N . VAL C 1 46 ? -57.930 33.593 2.042 1.00 44.85 45 VAL C N 1
ATOM 3656 C CA . VAL C 1 46 ? -56.884 33.255 2.970 1.00 49.30 45 VAL C CA 1
ATOM 3657 C C . VAL C 1 46 ? -57.363 33.664 4.377 1.00 52.73 45 VAL C C 1
ATOM 3658 O O . VAL C 1 46 ? -57.223 32.919 5.348 1.00 53.82 45 VAL C O 1
ATOM 3662 N N . PHE C 1 47 ? -57.946 34.856 4.446 1.00 54.15 46 PHE C N 1
ATOM 3663 C CA . PHE C 1 47 ? -58.449 35.440 5.675 1.00 52.90 46 PHE C CA 1
ATOM 3664 C C . PHE C 1 47 ? -59.541 34.571 6.317 1.00 57.34 46 PHE C C 1
ATOM 3665 O O . PHE C 1 47 ? -59.485 34.306 7.535 1.00 56.94 46 PHE C O 1
ATOM 3673 N N . PHE C 1 48 ? -60.509 34.097 5.523 1.00 50.99 47 PHE C N 1
ATOM 3674 C CA . PHE C 1 48 ? -61.553 33.228 6.105 1.00 54.38 47 PHE C CA 1
ATOM 3675 C C . PHE C 1 48 ? -60.986 31.917 6.619 1.00 59.71 47 PHE C C 1
ATOM 3676 O O . PHE C 1 48 ? -61.277 31.507 7.762 1.00 60.30 47 PHE C O 1
ATOM 3684 N N . PHE C 1 49 ? -60.135 31.279 5.814 1.00 57.87 48 PHE C N 1
ATOM 3685 C CA . PHE C 1 49 ? -59.529 30.034 6.278 1.00 54.38 48 PHE C CA 1
ATOM 3686 C C . PHE C 1 49 ? -58.647 30.191 7.523 1.00 51.14 48 PHE C C 1
ATOM 3687 O O . PHE C 1 49 ? -58.775 29.419 8.443 1.00 45.97 48 PHE C O 1
ATOM 3695 N N . VAL C 1 50 ? -57.785 31.199 7.554 1.00 48.73 49 VAL C N 1
ATOM 3696 C CA . VAL C 1 50 ? -56.852 31.330 8.647 1.00 49.41 49 VAL C CA 1
ATOM 3697 C C . VAL C 1 50 ? -57.569 31.718 9.943 1.00 51.49 49 VAL C C 1
ATOM 3698 O O . VAL C 1 50 ? -57.274 31.193 11.005 1.00 48.20 49 VAL C O 1
ATOM 3702 N N . GLU C 1 51 ? -58.538 32.616 9.838 1.00 57.20 50 GLU C N 1
ATOM 3703 C CA . GLU C 1 51 ? -59.262 33.082 11.017 1.00 55.81 50 GLU C CA 1
ATOM 3704 C C . GLU C 1 51 ? -60.258 32.083 11.604 1.00 58.00 50 GLU C C 1
ATOM 3705 O O . GLU C 1 51 ? -60.915 32.403 12.595 1.00 59.79 50 GLU C O 1
ATOM 3711 N N . ARG C 1 52 ? -60.342 30.871 11.034 1.00 53.98 51 ARG C N 1
ATOM 3712 C CA . ARG C 1 52 ? -61.192 29.835 11.605 1.00 51.71 51 ARG C CA 1
ATOM 3713 C C . ARG C 1 52 ? -60.842 29.568 13.065 1.00 55.68 51 ARG C C 1
ATOM 3714 O O . ARG C 1 52 ? -61.674 29.091 13.840 1.00 59.36 51 ARG C O 1
ATOM 3722 N N . ASP C 1 53 ? -59.615 29.894 13.442 1.00 48.07 52 ASP C N 1
ATOM 3723 C CA . ASP C 1 53 ? -59.167 29.542 14.743 1.00 50.70 52 ASP C CA 1
ATOM 3724 C C . ASP C 1 53 ? -59.532 30.642 15.741 1.00 58.01 52 ASP C C 1
ATOM 3725 O O . ASP C 1 53 ? -59.341 30.469 16.951 1.00 54.01 52 ASP C O 1
ATOM 3730 N N . GLN C 1 54 ? -60.049 31.763 15.218 1.00 58.37 53 GLN C N 1
ATOM 3731 C CA . GLN C 1 54 ? -60.526 32.880 16.043 1.00 57.07 53 GLN C CA 1
ATOM 3732 C C . GLN C 1 54 ? -62.024 32.765 16.338 1.00 61.83 53 GLN C C 1
ATOM 3733 O O . GLN C 1 54 ? -62.645 33.723 16.780 1.00 76.58 53 GLN C O 1
ATOM 3739 N N . VAL C 1 55 ? -62.606 31.599 16.073 1.00 59.20 54 VAL C N 1
ATOM 3740 C CA . VAL C 1 55 ? -64.037 31.365 16.263 1.00 55.58 54 VAL C CA 1
ATOM 3741 C C . VAL C 1 55 ? -64.180 29.928 16.752 1.00 61.00 54 VAL C C 1
ATOM 3742 O O . VAL C 1 55 ? -63.270 29.115 16.571 1.00 56.74 54 VAL C O 1
ATOM 3746 N N . SER C 1 56 ? -65.308 29.625 17.391 1.00 65.77 55 SER C N 1
ATOM 3747 C CA . SER C 1 56 ? -65.527 28.325 18.015 1.00 61.67 55 SER C CA 1
ATOM 3748 C C . SER C 1 56 ? -66.276 27.378 17.068 1.00 59.52 55 SER C C 1
ATOM 3749 O O . SER C 1 56 ? -66.747 27.799 16.019 1.00 63.70 55 SER C O 1
ATOM 3752 N N . ALA C 1 57 ? -66.383 26.106 17.451 1.00 58.95 56 ALA C N 1
ATOM 3753 C CA . ALA C 1 57 ? -67.050 25.079 16.650 1.00 52.69 56 ALA C CA 1
ATOM 3754 C C . ALA C 1 57 ? -68.423 25.457 16.116 1.00 59.42 56 ALA C C 1
ATOM 3755 O O . ALA C 1 57 ? -68.816 24.986 15.054 1.00 74.49 56 ALA C O 1
ATOM 3757 N N . LYS C 1 58 ? -69.155 26.316 16.812 1.00 65.42 57 LYS C N 1
ATOM 3758 C CA . LYS C 1 58 ? -70.431 26.804 16.277 1.00 64.92 57 LYS C CA 1
ATOM 3759 C C . LYS C 1 58 ? -70.212 27.578 14.975 1.00 63.90 57 LYS C C 1
ATOM 3760 O O . LYS C 1 58 ? -71.057 27.550 14.090 1.00 63.54 57 LYS C O 1
ATOM 3766 N N . TRP C 1 59 ? -69.068 28.264 14.871 1.00 65.52 58 TRP C N 1
ATOM 3767 C CA . TRP C 1 59 ? -68.790 29.179 13.756 1.00 63.33 58 TRP C CA 1
ATOM 3768 C C . TRP C 1 59 ? -67.830 28.689 12.654 1.00 64.79 58 TRP C C 1
ATOM 3769 O O . TRP C 1 59 ? -67.881 29.217 11.537 1.00 66.26 58 TRP C O 1
ATOM 3780 N N . LYS C 1 60 ? -66.994 27.689 12.938 1.00 60.93 59 LYS C N 1
ATOM 3781 C CA . LYS C 1 60 ? -65.946 27.280 11.988 1.00 61.94 59 LYS C CA 1
ATOM 3782 C C . LYS C 1 60 ? -66.419 26.916 10.575 1.00 65.88 59 LYS C C 1
ATOM 3783 O O . LYS C 1 60 ? -65.780 27.303 9.581 1.00 62.79 59 LYS C O 1
ATOM 3789 N N . THR C 1 61 ? -67.535 26.184 10.494 1.00 64.02 60 THR C N 1
ATOM 3790 C CA . THR C 1 61 ? -68.062 25.693 9.222 1.00 56.62 60 THR C CA 1
ATOM 3791 C C . THR C 1 61 ? -68.548 26.828 8.337 1.00 58.47 60 THR C C 1
ATOM 3792 O O . THR C 1 61 ? -68.476 26.741 7.107 1.00 63.22 60 THR C O 1
ATOM 3796 N N . SER C 1 62 ? -69.008 27.898 8.977 1.00 58.12 61 SER C N 1
ATOM 3797 C CA . SER C 1 62 ? -69.416 29.115 8.299 1.00 56.05 61 SER C CA 1
ATOM 3798 C C . SER C 1 62 ? -68.233 29.754 7.642 1.00 55.93 61 SER C C 1
ATOM 3799 O O . SER C 1 62 ? -68.319 30.186 6.488 1.00 58.61 61 SER C O 1
ATOM 3802 N N . LEU C 1 63 ? -67.123 29.818 8.372 1.00 51.42 62 LEU C N 1
ATOM 3803 C CA . LEU C 1 63 ? -65.905 30.381 7.788 1.00 51.58 62 LEU C CA 1
ATOM 3804 C C . LEU C 1 63 ? -65.360 29.525 6.651 1.00 49.19 62 LEU C C 1
ATOM 3805 O O . LEU C 1 63 ? -64.910 30.084 5.655 1.00 49.21 62 LEU C O 1
ATOM 3810 N N . THR C 1 64 ? -65.460 28.192 6.774 1.00 46.34 63 THR C N 1
ATOM 3811 C CA . THR C 1 64 ? -65.034 27.307 5.720 1.00 48.69 63 THR C CA 1
ATOM 3812 C C . THR C 1 64 ? -65.804 27.637 4.428 1.00 55.47 63 THR C C 1
ATOM 3813 O O . THR C 1 64 ? -65.192 27.820 3.362 1.00 45.12 63 THR C O 1
ATOM 3817 N N . VAL C 1 65 ? -67.132 27.739 4.558 1.00 57.71 64 VAL C N 1
ATOM 3818 C CA . VAL C 1 65 ? -68.039 27.952 3.429 1.00 57.15 64 VAL C CA 1
ATOM 3819 C C . VAL C 1 65 ? -67.772 29.323 2.783 1.00 59.69 64 VAL C C 1
ATOM 3820 O O . VAL C 1 65 ? -67.726 29.459 1.534 1.00 53.55 64 VAL C O 1
ATOM 3824 N N . SER C 1 66 ? -67.567 30.328 3.633 1.00 61.52 65 SER C N 1
ATOM 3825 C CA . SER C 1 66 ? -67.205 31.670 3.162 1.00 66.45 65 SER C CA 1
ATOM 3826 C C . SER C 1 66 ? -65.943 31.634 2.305 1.00 66.77 65 SER C C 1
ATOM 3827 O O . SER C 1 66 ? -65.936 32.173 1.187 1.00 66.91 65 SER C O 1
ATOM 3830 N N . GLY C 1 67 ? -64.894 30.982 2.837 1.00 63.78 66 GLY C N 1
ATOM 3831 C CA . GLY C 1 67 ? -63.591 30.849 2.164 1.00 53.10 66 GLY C CA 1
ATOM 3832 C C . GLY C 1 67 ? -63.731 30.070 0.868 1.00 54.22 66 GLY C C 1
ATOM 3833 O O . GLY C 1 67 ? -63.077 30.372 -0.143 1.00 51.59 66 GLY C O 1
ATOM 3834 N N . LEU C 1 68 ? -64.619 29.080 0.908 1.00 47.17 67 LEU C N 1
ATOM 3835 C CA . LEU C 1 68 ? -64.850 28.191 -0.178 1.00 47.23 67 LEU C CA 1
ATOM 3836 C C . LEU C 1 68 ? -65.524 28.977 -1.346 1.00 59.38 67 LEU C C 1
ATOM 3837 O O . LEU C 1 68 ? -65.109 28.839 -2.522 1.00 53.24 67 LEU C O 1
ATOM 3842 N N . ILE C 1 69 ? -66.524 29.812 -0.993 1.00 58.32 68 ILE C N 1
ATOM 3843 C CA . ILE C 1 69 ? -67.195 30.772 -1.890 1.00 53.82 68 ILE C CA 1
ATOM 3844 C C . ILE C 1 69 ? -66.227 31.774 -2.519 1.00 52.53 68 ILE C C 1
ATOM 3845 O O . ILE C 1 69 ? -66.203 31.948 -3.755 1.00 53.12 68 ILE C O 1
ATOM 3850 N N . THR C 1 70 ? -65.441 32.453 -1.684 1.00 49.29 69 THR C N 1
ATOM 3851 C CA . THR C 1 70 ? -64.386 33.342 -2.208 1.00 50.15 69 THR C CA 1
ATOM 3852 C C . THR C 1 70 ? -63.348 32.588 -3.067 1.00 52.46 69 THR C C 1
ATOM 3853 O O . THR C 1 70 ? -62.900 33.117 -4.082 1.00 53.22 69 THR C O 1
ATOM 3857 N N . GLY C 1 71 ? -63.003 31.348 -2.668 1.00 56.32 70 GLY C N 1
ATOM 3858 C CA . GLY C 1 71 ? -62.009 30.503 -3.358 1.00 47.96 70 GLY C CA 1
ATOM 3859 C C . GLY C 1 71 ? -62.400 30.190 -4.790 1.00 51.72 70 GLY C C 1
ATOM 3860 O O . GLY C 1 71 ? -61.616 30.378 -5.743 1.00 50.80 70 GLY C O 1
ATOM 3861 N N . ILE C 1 72 ? -63.629 29.738 -4.947 1.00 45.99 71 ILE C N 1
ATOM 3862 C CA . ILE C 1 72 ? -64.123 29.410 -6.245 1.00 49.41 71 ILE C CA 1
ATOM 3863 C C . ILE C 1 72 ? -64.255 30.660 -7.110 1.00 53.27 71 ILE C C 1
ATOM 3864 O O . ILE C 1 72 ? -63.961 30.628 -8.305 1.00 56.23 71 ILE C O 1
ATOM 3869 N N . ALA C 1 73 ? -64.670 31.773 -6.513 1.00 57.03 72 ALA C N 1
ATOM 3870 C CA . ALA C 1 73 ? -64.732 33.021 -7.264 1.00 51.61 72 ALA C CA 1
ATOM 3871 C C . ALA C 1 73 ? -63.345 33.408 -7.733 1.00 50.62 72 ALA C C 1
ATOM 3872 O O . ALA C 1 73 ? -63.150 33.759 -8.907 1.00 53.65 72 ALA C O 1
ATOM 3874 N N . PHE C 1 74 ? -62.366 33.330 -6.838 1.00 46.65 73 PHE C N 1
ATOM 3875 C CA . PHE C 1 74 ? -60.970 33.546 -7.269 1.00 43.60 73 PHE C CA 1
ATOM 3876 C C . PHE C 1 74 ? -60.560 32.900 -8.615 1.00 44.19 73 PHE C C 1
ATOM 3877 O O . PHE C 1 74 ? -59.954 33.584 -9.445 1.00 41.54 73 PHE C O 1
ATOM 3885 N N . TRP C 1 75 ? -60.823 31.593 -8.778 1.00 38.80 74 TRP C N 1
ATOM 3886 C CA . TRP C 1 75 ? -60.331 30.860 -9.916 1.00 47.42 74 TRP C CA 1
ATOM 3887 C C . TRP C 1 75 ? -61.097 31.339 -11.144 1.00 51.27 74 TRP C C 1
ATOM 3888 O O . TRP C 1 75 ? -60.517 31.659 -12.172 1.00 46.40 74 TRP C O 1
ATOM 3899 N N . HIS C 1 76 ? -62.408 31.440 -10.984 1.00 54.88 75 HIS C N 1
ATOM 3900 C CA . HIS C 1 76 ? -63.274 31.961 -12.003 1.00 54.25 75 HIS C CA 1
ATOM 3901 C C . HIS C 1 76 ? -62.974 33.399 -12.362 1.00 52.70 75 HIS C C 1
ATOM 3902 O O . HIS C 1 76 ? -63.093 33.791 -13.525 1.00 57.57 75 HIS C O 1
ATOM 3909 N N . TYR C 1 77 ? -62.543 34.185 -11.389 1.00 52.54 76 TYR C N 1
ATOM 3910 C CA . TYR C 1 77 ? -62.051 35.539 -11.721 1.00 52.86 76 TYR C CA 1
ATOM 3911 C C . TYR C 1 77 ? -60.808 35.573 -12.586 1.00 52.49 76 TYR C C 1
ATOM 3912 O O . TYR C 1 77 ? -60.710 36.476 -13.428 1.00 51.97 76 TYR C O 1
ATOM 3921 N N . LEU C 1 78 ? -59.877 34.619 -12.389 1.00 46.80 77 LEU C N 1
ATOM 3922 C CA . LEU C 1 78 ? -58.688 34.569 -13.225 1.00 53.07 77 LEU C CA 1
ATOM 3923 C C . LEU C 1 78 ? -59.091 34.362 -14.705 1.00 55.91 77 LEU C C 1
ATOM 3924 O O . LEU C 1 78 ? -58.658 35.098 -15.580 1.00 52.28 77 LEU C O 1
ATOM 3929 N N . TYR C 1 79 ? -59.961 33.387 -14.942 1.00 57.13 78 TYR C N 1
ATOM 3930 C CA . TYR C 1 79 ? -60.522 33.116 -16.252 1.00 65.33 78 TYR C CA 1
ATOM 3931 C C . TYR C 1 79 ? -61.386 34.231 -16.820 1.00 69.24 78 TYR C C 1
ATOM 3932 O O . TYR C 1 79 ? -61.332 34.495 -18.027 1.00 65.58 78 TYR C O 1
ATOM 3941 N N . MET C 1 80 ? -62.193 34.866 -15.969 1.00 69.05 79 MET C N 1
ATOM 3942 C CA . MET C 1 80 ? -63.048 35.938 -16.455 1.00 66.40 79 MET C CA 1
ATOM 3943 C C . MET C 1 80 ? -62.175 37.041 -17.005 1.00 62.14 79 MET C C 1
ATOM 3944 O O . MET C 1 80 ? -62.394 37.492 -18.137 1.00 62.05 79 MET C O 1
ATOM 3949 N N . ARG C 1 81 ? -61.154 37.423 -16.233 1.00 59.28 80 ARG C N 1
ATOM 3950 C CA . ARG C 1 81 ? -60.235 38.485 -16.654 1.00 57.25 80 ARG C CA 1
ATOM 3951 C C . ARG C 1 81 ? -59.462 38.079 -17.909 1.00 58.55 80 ARG C C 1
ATOM 3952 O O . ARG C 1 81 ? -59.282 38.895 -18.822 1.00 57.72 80 ARG C O 1
ATOM 3960 N N . GLY C 1 82 ? -59.024 36.820 -17.949 1.00 51.00 81 GLY C N 1
ATOM 3961 C CA . GLY C 1 82 ? -58.393 36.280 -19.129 1.00 55.35 81 GLY C CA 1
ATOM 3962 C C . GLY C 1 82 ? -59.193 36.629 -20.379 1.00 59.48 81 GLY C C 1
ATOM 3963 O O . GLY C 1 82 ? -58.680 37.291 -21.279 1.00 55.98 81 GLY C O 1
ATOM 3964 N N . VAL C 1 83 ? -60.465 36.220 -20.413 1.00 60.52 82 VAL C N 1
ATOM 3965 C CA . VAL C 1 83 ? -61.251 36.391 -21.618 1.00 61.10 82 VAL C CA 1
ATOM 3966 C C . VAL C 1 83 ? -61.561 37.841 -21.951 1.00 64.70 82 VAL C C 1
ATOM 3967 O O . VAL C 1 83 ? -61.469 38.235 -23.111 1.00 73.20 82 VAL C O 1
ATOM 3971 N N . TRP C 1 84 ? -61.894 38.642 -20.952 1.00 65.28 83 TRP C N 1
ATOM 3972 C CA . TRP C 1 84 ? -62.047 40.063 -21.194 1.00 69.56 83 TRP C CA 1
ATOM 3973 C C . TRP C 1 84 ? -60.846 40.640 -21.938 1.00 72.47 83 TRP C C 1
ATOM 3974 O O . TRP C 1 84 ? -61.012 41.311 -22.955 1.00 77.99 83 TRP C O 1
ATOM 3985 N N . ILE C 1 85 ? -59.644 40.378 -21.431 1.00 71.48 84 ILE C N 1
ATOM 3986 C CA . ILE C 1 85 ? -58.446 41.006 -21.989 1.00 74.02 84 ILE C CA 1
ATOM 3987 C C . ILE C 1 85 ? -58.016 40.470 -23.366 1.00 79.92 84 ILE C C 1
ATOM 3988 O O . ILE C 1 85 ? -57.550 41.235 -24.215 1.00 75.36 84 ILE C O 1
ATOM 3993 N N . ASP C 1 86 ? -58.224 39.174 -23.590 1.00 84.39 85 ASP C N 1
ATOM 3994 C CA . ASP C 1 86 ? -57.909 38.533 -24.867 1.00 86.39 85 ASP C CA 1
ATOM 3995 C C . ASP C 1 86 ? -58.937 38.765 -25.982 1.00 89.80 85 ASP C C 1
ATOM 3996 O O . ASP C 1 86 ? -58.626 38.560 -27.157 1.00 96.33 85 ASP C O 1
ATOM 4001 N N . THR C 1 87 ? -60.154 39.173 -25.626 1.00 83.48 86 THR C N 1
ATOM 4002 C CA . THR C 1 87 ? -61.239 39.271 -26.606 1.00 77.94 86 THR C CA 1
ATOM 4003 C C . THR C 1 87 ? -62.092 40.520 -26.417 1.00 76.86 86 THR C C 1
ATOM 4004 O O . THR C 1 87 ? -62.694 41.019 -27.369 1.00 75.31 86 THR C O 1
ATOM 4008 N N . GLY C 1 88 ? -62.147 41.018 -25.186 1.00 74.64 87 GLY C N 1
ATOM 4009 C CA . GLY C 1 88 ? -62.969 42.184 -24.866 1.00 72.09 87 GLY C CA 1
ATOM 4010 C C . GLY C 1 88 ? -64.448 41.864 -24.788 1.00 72.84 87 GLY C C 1
ATOM 4011 O O . GLY C 1 88 ? -65.271 42.772 -24.679 1.00 66.43 87 GLY C O 1
ATOM 4012 N N . ASP C 1 89 ? -64.784 40.575 -24.846 1.00 76.69 88 ASP C N 1
ATOM 4013 C CA . ASP C 1 89 ? -66.165 40.118 -24.718 1.00 84.59 88 ASP C CA 1
ATOM 4014 C C . ASP C 1 89 ? -66.524 39.846 -23.262 1.00 87.03 88 ASP C C 1
ATOM 4015 O O . ASP C 1 89 ? -65.698 39.334 -22.498 1.00 90.32 88 ASP C O 1
ATOM 4020 N N . THR C 1 90 ? -67.753 40.186 -22.877 1.00 82.12 89 THR C N 1
ATOM 4021 C CA . THR C 1 90 ? -68.226 39.884 -21.528 1.00 82.65 89 THR C CA 1
ATOM 4022 C C . THR C 1 90 ? -68.192 38.363 -21.298 1.00 77.76 89 THR C C 1
ATOM 4023 O O . THR C 1 90 ? -68.599 37.605 -22.176 1.00 76.18 89 THR C O 1
ATOM 4027 N N . PRO C 1 91 ? -67.658 37.915 -20.137 1.00 68.97 90 PRO C N 1
ATOM 4028 C CA . PRO C 1 91 ? -67.399 36.488 -19.906 1.00 67.62 90 PRO C CA 1
ATOM 4029 C C . PRO C 1 91 ? -68.568 35.751 -19.272 1.00 67.30 90 PRO C C 1
ATOM 4030 O O . PRO C 1 91 ? -68.410 35.016 -18.298 1.00 70.11 90 PRO C O 1
ATOM 4034 N N . THR C 1 92 ? -69.729 35.921 -19.886 1.00 71.27 91 THR C N 1
ATOM 4035 C CA . THR C 1 92 ? -70.995 35.403 -19.399 1.00 64.50 91 THR C CA 1
ATOM 4036 C C . THR C 1 92 ? -70.943 33.965 -18.913 1.00 61.67 91 THR C C 1
ATOM 4037 O O . THR C 1 92 ? -71.440 33.655 -17.833 1.00 66.82 91 THR C O 1
ATOM 4041 N N . VAL C 1 93 ? -70.352 33.076 -19.694 1.00 64.79 92 VAL C N 1
ATOM 4042 C CA . VAL C 1 93 ? -70.409 31.666 -19.321 1.00 65.21 92 VAL C CA 1
ATOM 4043 C C . VAL C 1 93 ? -69.613 31.398 -18.031 1.00 63.63 92 VAL C C 1
ATOM 4044 O O . VAL C 1 93 ? -70.079 30.670 -17.149 1.00 59.46 92 VAL C O 1
ATOM 4048 N N . PHE C 1 94 ? -68.444 32.023 -17.913 1.00 57.05 93 PHE C N 1
ATOM 4049 C CA . PHE C 1 94 ? -67.664 31.882 -16.711 1.00 55.34 93 PHE C CA 1
ATOM 4050 C C . PHE C 1 94 ? -68.395 32.507 -15.517 1.00 56.37 93 PHE C C 1
ATOM 4051 O O . PHE C 1 94 ? -68.441 31.921 -14.434 1.00 51.67 93 PHE C O 1
ATOM 4059 N N . ARG C 1 95 ? -68.964 33.694 -15.744 1.00 59.05 94 ARG C N 1
ATOM 4060 C CA . ARG C 1 95 ? -69.732 34.450 -14.740 1.00 57.30 94 ARG C CA 1
ATOM 4061 C C . ARG C 1 95 ? -70.818 33.587 -14.119 1.00 60.77 94 ARG C C 1
ATOM 4062 O O . ARG C 1 95 ? -70.954 33.530 -12.880 1.00 57.74 94 ARG C O 1
ATOM 4070 N N . TYR C 1 96 ? -71.561 32.895 -14.981 1.00 54.19 95 TYR C N 1
ATOM 4071 C CA . TYR C 1 96 ? -72.692 32.115 -14.514 1.00 60.00 95 TYR C CA 1
ATOM 4072 C C . TYR C 1 96 ? -72.269 30.801 -13.926 1.00 61.40 95 TYR C C 1
ATOM 4073 O O . TYR C 1 96 ? -72.973 30.271 -13.050 1.00 63.46 95 TYR C O 1
ATOM 4082 N N . ILE C 1 97 ? -71.127 30.275 -14.384 1.00 60.51 96 ILE C N 1
ATOM 4083 C CA . ILE C 1 97 ? -70.632 29.013 -13.833 1.00 61.30 96 ILE C CA 1
ATOM 4084 C C . ILE C 1 97 ? -70.203 29.244 -12.384 1.00 60.07 96 ILE C C 1
ATOM 4085 O O . ILE C 1 97 ? -70.446 28.426 -11.504 1.00 59.59 96 ILE C O 1
ATOM 4090 N N . ASN C 1 98 ? -69.612 30.403 -12.153 1.00 57.04 97 ASN C N 1
ATOM 4091 C CA . ASN C 1 98 ? -69.176 30.792 -10.844 1.00 57.22 97 ASN C CA 1
ATOM 4092 C C . ASN C 1 98 ? -70.376 30.985 -9.902 1.00 60.35 97 ASN C C 1
ATOM 4093 O O . ASN C 1 98 ? -70.364 30.474 -8.768 1.00 51.92 97 ASN C O 1
ATOM 4098 N N . TRP C 1 99 ? -71.415 31.684 -10.385 1.00 62.62 98 TRP C N 1
ATOM 4099 C CA . TRP C 1 99 ? -72.669 31.847 -9.621 1.00 58.33 98 TRP C CA 1
ATOM 4100 C C . TRP C 1 99 ? -73.369 30.531 -9.335 1.00 57.72 98 TRP C C 1
ATOM 4101 O O . TRP C 1 99 ? -73.793 30.276 -8.200 1.00 56.89 98 TRP C O 1
ATOM 4112 N N . LEU C 1 100 ? -73.453 29.686 -10.358 1.00 57.18 99 LEU C N 1
ATOM 4113 C CA . LEU C 1 100 ? -73.951 28.313 -10.195 1.00 58.65 99 LEU C CA 1
ATOM 4114 C C . LEU C 1 100 ? -73.252 27.528 -9.088 1.00 58.87 99 LEU C C 1
ATOM 4115 O O . LEU C 1 100 ? -73.898 26.737 -8.388 1.00 60.99 99 LEU C O 1
ATOM 4120 N N . LEU C 1 101 ? -71.935 27.711 -8.960 1.00 56.70 100 LEU C N 1
ATOM 4121 C CA . LEU C 1 101 ? -71.195 26.983 -7.954 1.00 57.56 100 LEU C CA 1
ATOM 4122 C C . LEU C 1 101 ? -71.336 27.646 -6.576 1.00 58.16 100 LEU C C 1
ATOM 4123 O O . LEU C 1 101 ? -71.500 26.964 -5.579 1.00 56.04 100 LEU C O 1
ATOM 4128 N N . THR C 1 102 ? -71.320 28.976 -6.531 1.00 61.88 101 THR C N 1
ATOM 4129 C CA . THR C 1 102 ? -71.272 29.698 -5.253 1.00 63.21 101 THR C CA 1
ATOM 4130 C C . THR C 1 102 ? -72.631 30.084 -4.644 1.00 66.75 101 THR C C 1
ATOM 4131 O O . THR C 1 102 ? -72.771 30.129 -3.411 1.00 63.37 101 THR C O 1
ATOM 4135 N N . VAL C 1 103 ? -73.623 30.361 -5.490 1.00 65.65 102 VAL C N 1
ATOM 4136 C CA . VAL C 1 103 ? -74.954 30.712 -4.988 1.00 68.16 102 VAL C CA 1
ATOM 4137 C C . VAL C 1 103 ? -75.528 29.644 -4.038 1.00 67.28 102 VAL C C 1
ATOM 4138 O O . VAL C 1 103 ? -76.010 30.004 -2.966 1.00 68.74 102 VAL C O 1
ATOM 4142 N N . PRO C 1 104 ? -75.458 28.333 -4.414 1.00 63.93 103 PRO C N 1
ATOM 4143 C CA . PRO C 1 104 ? -75.935 27.268 -3.524 1.00 58.54 103 PRO C CA 1
ATOM 4144 C C . PRO C 1 104 ? -75.243 27.260 -2.174 1.00 62.78 103 PRO C C 1
ATOM 4145 O O . PRO C 1 104 ? -75.874 26.930 -1.174 1.00 66.29 103 PRO C O 1
ATOM 4149 N N . LEU C 1 105 ? -73.961 27.617 -2.144 1.00 66.06 104 LEU C N 1
ATOM 4150 C CA . LEU C 1 105 ? -73.213 27.649 -0.892 1.00 63.98 104 LEU C CA 1
ATOM 4151 C C . LEU C 1 105 ? -73.638 28.816 -0.016 1.00 60.95 104 LEU C C 1
ATOM 4152 O O . LEU C 1 105 ? -73.738 28.667 1.209 1.00 58.78 104 LEU C O 1
ATOM 4157 N N . LEU C 1 106 ? -73.882 29.976 -0.625 1.00 63.27 105 LEU C N 1
ATOM 4158 C CA . LEU C 1 106 ? -74.487 31.087 0.124 1.00 68.19 105 LEU C CA 1
ATOM 4159 C C . LEU C 1 106 ? -75.843 30.607 0.683 1.00 64.92 105 LEU C C 1
ATOM 4160 O O . LEU C 1 106 ? -76.146 30.805 1.865 1.00 59.47 105 LEU C O 1
ATOM 4165 N N . VAL C 1 107 ? -76.623 29.916 -0.146 1.00 60.79 106 VAL C N 1
ATOM 4166 C CA . VAL C 1 107 ? -77.893 29.355 0.322 1.00 67.64 106 VAL C CA 1
ATOM 4167 C C . VAL C 1 107 ? -77.662 28.430 1.523 1.00 68.23 106 VAL C C 1
ATOM 4168 O O . VAL C 1 107 ? -78.491 28.374 2.431 1.00 68.10 106 VAL C O 1
ATOM 4172 N N . VAL C 1 108 ? -76.540 27.709 1.515 1.00 67.19 107 VAL C N 1
ATOM 4173 C CA . VAL C 1 108 ? -76.165 26.840 2.638 1.00 70.73 107 VAL C CA 1
ATOM 4174 C C . VAL C 1 108 ? -75.815 27.664 3.881 1.00 74.97 107 VAL C C 1
ATOM 4175 O O . VAL C 1 108 ? -76.166 27.275 4.992 1.00 77.10 107 VAL C O 1
ATOM 4179 N N . GLU C 1 109 ? -75.120 28.790 3.702 1.00 81.53 108 GLU C N 1
ATOM 4180 C CA . GLU C 1 109 ? -74.931 29.711 4.820 1.00 84.12 108 GLU C CA 1
ATOM 4181 C C . GLU C 1 109 ? -76.292 30.170 5.345 1.00 76.41 108 GLU C C 1
ATOM 4182 O O . GLU C 1 109 ? -76.556 30.067 6.542 1.00 71.14 108 GLU C O 1
ATOM 4188 N N . PHE C 1 110 ? -77.165 30.615 4.442 1.00 71.40 109 PHE C N 1
ATOM 4189 C CA . PHE C 1 110 ? -78.546 30.978 4.812 1.00 70.31 109 PHE C CA 1
ATOM 4190 C C . PHE C 1 110 ? -79.211 29.895 5.635 1.00 66.96 109 PHE C C 1
ATOM 4191 O O . PHE C 1 110 ? -79.782 30.178 6.687 1.00 67.02 109 PHE C O 1
ATOM 4199 N N . TYR C 1 111 ? -79.115 28.656 5.161 1.00 69.74 110 TYR C N 1
ATOM 4200 C CA . TYR C 1 111 ? -79.726 27.537 5.849 1.00 77.87 110 TYR C CA 1
ATOM 4201 C C . TYR C 1 111 ? -79.119 27.400 7.237 1.00 80.68 110 TYR C C 1
ATOM 4202 O O . TYR C 1 111 ? -79.842 27.264 8.214 1.00 87.88 110 TYR C O 1
ATOM 4211 N N . LEU C 1 112 ? -77.791 27.453 7.315 1.00 81.53 111 LEU C N 1
ATOM 4212 C CA . LEU C 1 112 ? -77.082 27.306 8.578 1.00 81.88 111 LEU C CA 1
ATOM 4213 C C . LEU C 1 112 ? -77.572 28.309 9.628 1.00 84.90 111 LEU C C 1
ATOM 4214 O O . LEU C 1 112 ? -77.752 27.958 10.791 1.00 87.86 111 LEU C O 1
ATOM 4219 N N . ILE C 1 113 ? -77.810 29.546 9.201 1.00 89.99 112 ILE C N 1
ATOM 4220 C CA . ILE C 1 113 ? -78.382 30.578 10.067 1.00 90.41 112 ILE C CA 1
ATOM 4221 C C . ILE C 1 113 ? -79.823 30.249 10.472 1.00 92.51 112 ILE C C 1
ATOM 4222 O O . ILE C 1 113 ? -80.162 30.302 11.655 1.00 92.83 112 ILE C O 1
ATOM 4227 N N . LEU C 1 114 ? -80.658 29.911 9.493 1.00 86.71 113 LEU C N 1
ATOM 4228 C CA . LEU C 1 114 ? -82.060 29.553 9.754 1.00 87.21 113 LEU C CA 1
ATOM 4229 C C . LEU C 1 114 ? -82.237 28.406 10.776 1.00 87.38 113 LEU C C 1
ATOM 4230 O O . LEU C 1 114 ? -83.117 28.469 11.641 1.00 91.52 113 LEU C O 1
ATOM 4235 N N . ALA C 1 115 ? -81.392 27.379 10.678 1.00 84.50 114 ALA C N 1
ATOM 4236 C CA . ALA C 1 115 ? -81.449 26.210 11.558 1.00 84.69 114 ALA C CA 1
ATOM 4237 C C . ALA C 1 115 ? -81.220 26.537 13.043 1.00 90.47 114 ALA C C 1
ATOM 4238 O O . ALA C 1 115 ? -81.572 25.751 13.918 1.00 90.46 114 ALA C O 1
ATOM 4240 N N . ALA C 1 116 ? -80.633 27.699 13.311 1.00 95.07 115 ALA C N 1
ATOM 4241 C CA . ALA C 1 116 ? -80.391 28.153 14.673 1.00 94.32 115 ALA C CA 1
ATOM 4242 C C . ALA C 1 116 ? -81.615 28.832 15.281 1.00 102.28 115 ALA C C 1
ATOM 4243 O O . ALA C 1 116 ? -81.764 28.847 16.507 1.00 117.27 115 ALA C O 1
ATOM 4245 N N . CYS C 1 117 ? -82.492 29.380 14.439 1.00 100.00 116 CYS C N 1
ATOM 4246 C CA . CYS C 1 117 ? -83.586 30.234 14.926 1.00 103.58 116 CYS C CA 1
ATOM 4247 C C . CYS C 1 117 ? -84.984 29.918 14.357 1.00 103.26 116 CYS C C 1
ATOM 4248 O O . CYS C 1 117 ? -85.958 30.622 14.644 1.00 99.75 116 CYS C O 1
ATOM 4251 N N . THR C 1 118 ? -85.083 28.858 13.563 1.00 102.13 117 THR C N 1
ATOM 4252 C CA . THR C 1 118 ? -86.345 28.511 12.924 1.00 101.52 117 THR C CA 1
ATOM 4253 C C . THR C 1 118 ? -86.486 27.010 12.758 1.00 101.91 117 THR C C 1
ATOM 4254 O O . THR C 1 118 ? -85.512 26.297 12.490 1.00 104.80 117 THR C O 1
ATOM 4258 N N . SER C 1 119 ? -87.720 26.550 12.904 1.00 97.54 118 SER C N 1
ATOM 4259 C CA . SER C 1 119 ? -88.066 25.145 12.776 1.00 100.67 118 SER C CA 1
ATOM 4260 C C . SER C 1 119 ? -88.022 24.651 11.327 1.00 102.92 118 SER C C 1
ATOM 4261 O O . SER C 1 119 ? -87.855 23.455 11.072 1.00 102.21 118 SER C O 1
ATOM 4264 N N . VAL C 1 120 ? -88.167 25.571 10.381 1.00 101.41 119 VAL C N 1
ATOM 4265 C CA . VAL C 1 120 ? -88.443 25.192 8.993 1.00 110.19 119 VAL C CA 1
ATOM 4266 C C . VAL C 1 120 ? -87.223 25.245 8.068 1.00 101.99 119 VAL C C 1
ATOM 4267 O O . VAL C 1 120 ? -87.370 25.245 6.843 1.00 93.45 119 VAL C O 1
ATOM 4271 N N . ALA C 1 121 ? -86.033 25.266 8.669 1.00 99.00 120 ALA C N 1
ATOM 4272 C CA . ALA C 1 121 ? -84.762 25.515 7.965 1.00 93.03 120 ALA C CA 1
ATOM 4273 C C . ALA C 1 121 ? -84.455 24.641 6.737 1.00 90.08 120 ALA C C 1
ATOM 4274 O O . ALA C 1 121 ? -84.009 25.161 5.702 1.00 87.09 120 ALA C O 1
ATOM 4276 N N . ALA C 1 122 ? -84.684 23.330 6.861 1.00 83.10 121 ALA C N 1
ATOM 4277 C CA . ALA C 1 122 ? -84.406 22.371 5.783 1.00 81.73 121 ALA C CA 1
ATOM 4278 C C . ALA C 1 122 ? -85.438 22.413 4.644 1.00 83.89 121 ALA C C 1
ATOM 4279 O O . ALA C 1 122 ? -85.153 22.007 3.516 1.00 89.45 121 ALA C O 1
ATOM 4281 N N . SER C 1 123 ? -86.638 22.896 4.940 1.00 84.41 122 SER C N 1
ATOM 4282 C CA . SER C 1 123 ? -87.654 23.053 3.913 1.00 83.74 122 SER C CA 1
ATOM 4283 C C . SER C 1 123 ? -87.396 24.348 3.124 1.00 84.30 122 SER C C 1
ATOM 4284 O O . SER C 1 123 ? -87.409 24.363 1.877 1.00 76.11 122 SER C O 1
ATOM 4287 N N . LEU C 1 124 ? -87.140 25.426 3.864 1.00 79.15 123 LEU C N 1
ATOM 4288 C CA . LEU C 1 124 ? -86.707 26.689 3.277 1.00 82.19 123 LEU C CA 1
ATOM 4289 C C . LEU C 1 124 ? -85.537 26.523 2.295 1.00 89.53 123 LEU C C 1
ATOM 4290 O O . LEU C 1 124 ? -85.586 27.060 1.174 1.00 90.06 123 LEU C O 1
ATOM 4295 N N . PHE C 1 125 ? -84.513 25.768 2.720 1.00 79.64 124 PHE C N 1
ATOM 4296 C CA . PHE C 1 125 ? -83.335 25.486 1.911 1.00 66.74 124 PHE C CA 1
ATOM 4297 C C . PHE C 1 125 ? -83.726 24.934 0.548 1.00 72.85 124 PHE C C 1
ATOM 4298 O O . PHE C 1 125 ? -83.140 25.325 -0.479 1.00 64.80 124 PHE C O 1
ATOM 4306 N N . LYS C 1 126 ? -84.715 24.034 0.540 1.00 74.42 125 LYS C N 1
ATOM 4307 C CA . LYS C 1 126 ? -85.214 23.460 -0.709 1.00 79.35 125 LYS C CA 1
ATOM 4308 C C . LYS C 1 126 ? -85.766 24.549 -1.616 1.00 76.64 125 LYS C C 1
ATOM 4309 O O . LYS C 1 126 ? -85.465 24.580 -2.808 1.00 72.74 125 LYS C O 1
ATOM 4315 N N . LYS C 1 127 ? -86.560 25.450 -1.045 1.00 75.11 126 LYS C N 1
ATOM 4316 C CA . LYS C 1 127 ? -87.246 26.470 -1.841 1.00 73.90 126 LYS C CA 1
ATOM 4317 C C . LYS C 1 127 ? -86.292 27.585 -2.276 1.00 71.70 126 LYS C C 1
ATOM 4318 O O . LYS C 1 127 ? -86.330 28.030 -3.429 1.00 62.41 126 LYS C O 1
ATOM 4324 N N . LEU C 1 128 ? -85.442 28.031 -1.349 1.00 71.40 127 LEU C N 1
ATOM 4325 C CA . LEU C 1 128 ? -84.395 29.004 -1.670 1.00 69.73 127 LEU C CA 1
ATOM 4326 C C . LEU C 1 128 ? -83.493 28.523 -2.806 1.00 64.81 127 LEU C C 1
ATOM 4327 O O . LEU C 1 128 ? -83.152 29.307 -3.686 1.00 63.81 127 LEU C O 1
ATOM 4332 N N . LEU C 1 129 ? -83.107 27.247 -2.780 1.00 61.57 128 LEU C N 1
ATOM 4333 C CA . LEU C 1 129 ? -82.317 26.671 -3.858 1.00 63.50 128 LEU C CA 1
ATOM 4334 C C . LEU C 1 129 ? -83.091 26.760 -5.170 1.00 68.08 128 LEU C C 1
ATOM 4335 O O . LEU C 1 129 ? -82.585 27.280 -6.162 1.00 67.14 128 LEU C O 1
ATOM 4340 N N . ALA C 1 130 ? -84.334 26.275 -5.141 1.00 72.07 129 ALA C N 1
ATOM 4341 C CA . ALA C 1 130 ? -85.261 26.334 -6.271 1.00 65.74 129 ALA C CA 1
ATOM 4342 C C . ALA C 1 130 ? -85.387 27.750 -6.840 1.00 66.55 129 ALA C C 1
ATOM 4343 O O . ALA C 1 130 ? -85.278 27.956 -8.073 1.00 70.78 129 ALA C O 1
ATOM 4345 N N . GLY C 1 131 ? -85.590 28.723 -5.952 1.00 57.29 130 GLY C N 1
ATOM 4346 C CA . GLY C 1 131 ? -85.571 30.140 -6.349 1.00 60.59 130 GLY C CA 1
ATOM 4347 C C . GLY C 1 131 ? -84.323 30.465 -7.162 1.00 63.74 130 GLY C C 1
ATOM 4348 O O . GLY C 1 131 ? -84.399 30.858 -8.349 1.00 63.00 130 GLY C O 1
ATOM 4349 N N . SER C 1 132 ? -83.171 30.218 -6.540 1.00 58.34 131 SER C N 1
ATOM 4350 C CA . SER C 1 132 ? -81.873 30.607 -7.100 1.00 58.47 131 SER C CA 1
ATOM 4351 C C . SER C 1 132 ? -81.578 29.991 -8.478 1.00 59.67 131 SER C C 1
ATOM 4352 O O . SER C 1 132 ? -80.973 30.651 -9.343 1.00 57.87 131 SER C O 1
ATOM 4355 N N . LEU C 1 133 ? -81.983 28.737 -8.677 1.00 54.16 132 LEU C N 1
ATOM 4356 C CA . LEU C 1 133 ? -81.734 28.096 -9.949 1.00 61.07 132 LEU C CA 1
ATOM 4357 C C . LEU C 1 133 ? -82.528 28.793 -11.074 1.00 64.98 132 LEU C C 1
ATOM 4358 O O . LEU C 1 133 ? -81.941 29.235 -12.058 1.00 63.00 132 LEU C O 1
ATOM 4363 N N . VAL C 1 134 ? -83.841 28.943 -10.887 1.00 64.61 133 VAL C N 1
ATOM 4364 C CA . VAL C 1 134 ? -84.674 29.728 -11.794 1.00 58.69 133 VAL C CA 1
ATOM 4365 C C . VAL C 1 134 ? -84.103 31.140 -11.989 1.00 59.73 133 VAL C C 1
ATOM 4366 O O . VAL C 1 134 ? -83.868 31.583 -13.126 1.00 64.80 133 VAL C O 1
ATOM 4370 N N . MET C 1 135 ? -83.843 31.842 -10.895 1.00 58.21 134 MET C N 1
ATOM 4371 C CA . MET C 1 135 ? -83.205 33.164 -11.009 1.00 62.26 134 MET C CA 1
ATOM 4372 C C . MET C 1 135 ? -82.012 33.162 -11.982 1.00 66.88 134 MET C C 1
ATOM 4373 O O . MET C 1 135 ? -81.944 33.993 -12.904 1.00 64.47 134 MET C O 1
ATOM 4378 N N . LEU C 1 136 ? -81.099 32.203 -11.774 1.00 64.18 135 LEU C N 1
ATOM 4379 C CA . LEU C 1 136 ? -79.860 32.118 -12.525 1.00 62.83 135 LEU C CA 1
ATOM 4380 C C . LEU C 1 136 ? -80.046 31.629 -13.967 1.00 66.76 135 LEU C C 1
ATOM 4381 O O . LEU C 1 136 ? -79.397 32.132 -14.889 1.00 67.01 135 LEU C O 1
ATOM 4386 N N . GLY C 1 137 ? -80.923 30.644 -14.147 1.00 65.44 136 GLY C N 1
ATOM 4387 C CA . GLY C 1 137 ? -81.232 30.112 -15.463 1.00 67.67 136 GLY C CA 1
ATOM 4388 C C . GLY C 1 137 ? -81.870 31.167 -16.351 1.00 74.84 136 GLY C C 1
ATOM 4389 O O . GLY C 1 137 ? -81.537 31.273 -17.532 1.00 75.52 136 GLY C O 1
ATOM 4390 N N . ALA C 1 138 ? -82.786 31.948 -15.778 1.00 72.19 137 ALA C N 1
ATOM 4391 C CA . ALA C 1 138 ? -83.436 33.018 -16.513 1.00 70.64 137 ALA C CA 1
ATOM 4392 C C . ALA C 1 138 ? -82.418 34.086 -16.883 1.00 68.50 137 ALA C C 1
ATOM 4393 O O . ALA C 1 138 ? -82.301 34.453 -18.051 1.00 70.76 137 ALA C O 1
ATOM 4395 N N . GLY C 1 139 ? -81.659 34.559 -15.899 1.00 67.51 138 GLY C N 1
ATOM 4396 C CA . GLY C 1 139 ? -80.560 35.491 -16.172 1.00 72.11 138 GLY C CA 1
ATOM 4397 C C . GLY C 1 139 ? -79.704 35.034 -17.343 1.00 75.00 138 GLY C C 1
ATOM 4398 O O . GLY C 1 139 ? -79.584 35.748 -18.341 1.00 78.70 138 GLY C O 1
ATOM 4399 N N . PHE C 1 140 ? -79.145 33.826 -17.238 1.00 69.44 139 PHE C N 1
ATOM 4400 C CA . PHE C 1 140 ? -78.293 33.264 -18.278 1.00 70.70 139 PHE C CA 1
ATOM 4401 C C . PHE C 1 140 ? -78.939 33.205 -19.676 1.00 77.45 139 PHE C C 1
ATOM 4402 O O . PHE C 1 140 ? -78.273 33.469 -20.687 1.00 72.79 139 PHE C O 1
ATOM 4410 N N . ALA C 1 141 ? -80.221 32.842 -19.724 1.00 76.70 140 ALA C N 1
ATOM 4411 C CA . ALA C 1 141 ? -80.975 32.811 -20.969 1.00 75.80 140 ALA C CA 1
ATOM 4412 C C . ALA C 1 141 ? -80.946 34.191 -21.657 1.00 74.81 140 ALA C C 1
ATOM 4413 O O . ALA C 1 141 ? -80.606 34.303 -22.848 1.00 67.22 140 ALA C O 1
ATOM 4415 N N . GLY C 1 142 ? -81.277 35.232 -20.892 1.00 69.41 141 GLY C N 1
ATOM 4416 C CA . GLY C 1 142 ? -81.140 36.613 -21.350 1.00 69.33 141 GLY C CA 1
ATOM 4417 C C . GLY C 1 142 ? -79.790 36.886 -21.996 1.00 75.11 141 GLY C C 1
ATOM 4418 O O . GLY C 1 142 ? -79.719 37.188 -23.192 1.00 79.53 141 GLY C O 1
ATOM 4419 N N . GLU C 1 143 ? -78.718 36.749 -21.216 1.00 77.27 142 GLU C N 1
ATOM 4420 C CA . GLU C 1 143 ? -77.360 37.084 -21.686 1.00 77.34 142 GLU C CA 1
ATOM 4421 C C . GLU C 1 143 ? -76.852 36.139 -22.778 1.00 77.82 142 GLU C C 1
ATOM 4422 O O . GLU C 1 143 ? -76.119 36.566 -23.666 1.00 82.90 142 GLU C O 1
ATOM 4428 N N . ALA C 1 144 ? -77.238 34.865 -22.717 1.00 76.11 143 ALA C N 1
ATOM 4429 C CA . ALA C 1 144 ? -76.844 33.901 -23.753 1.00 81.94 143 ALA C CA 1
ATOM 4430 C C . ALA C 1 144 ? -77.542 34.113 -25.099 1.00 85.55 143 ALA C C 1
ATOM 4431 O O . ALA C 1 144 ? -77.163 33.491 -26.087 1.00 87.50 143 ALA C O 1
ATOM 4433 N N . GLY C 1 145 ? -78.557 34.979 -25.130 1.00 88.38 144 GLY C N 1
ATOM 4434 C CA . GLY C 1 145 ? -79.425 35.139 -26.302 1.00 77.75 144 GLY C CA 1
ATOM 4435 C C . GLY C 1 145 ? -80.275 33.905 -26.599 1.00 76.11 144 GLY C C 1
ATOM 4436 O O . GLY C 1 145 ? -80.579 33.617 -27.759 1.00 81.03 144 GLY C O 1
ATOM 4437 N N . LEU C 1 146 ? -80.625 33.156 -25.557 1.00 75.75 145 LEU C N 1
ATOM 4438 C CA . LEU C 1 146 ? -81.529 32.009 -25.665 1.00 77.00 145 LEU C CA 1
ATOM 4439 C C . LEU C 1 146 ? -82.962 32.425 -25.333 1.00 79.62 145 LEU C C 1
ATOM 4440 O O . LEU C 1 146 ? -83.851 31.578 -25.240 1.00 81.94 145 LEU C O 1
ATOM 4445 N N . ALA C 1 147 ? -83.170 33.725 -25.130 1.00 72.24 146 ALA C N 1
ATOM 4446 C CA . ALA C 1 147 ? -84.457 34.277 -24.738 1.00 71.58 146 ALA C CA 1
ATOM 4447 C C . ALA C 1 147 ? -84.337 35.791 -24.796 1.00 75.31 146 ALA C C 1
ATOM 4448 O O . ALA C 1 147 ? -83.249 36.334 -24.599 1.00 84.37 146 ALA C O 1
ATOM 4450 N N . PRO C 1 148 ? -85.449 36.490 -25.067 1.00 75.52 147 PRO C N 1
ATOM 4451 C CA . PRO C 1 148 ? -85.349 37.951 -25.140 1.00 72.91 147 PRO C CA 1
ATOM 4452 C C . PRO C 1 148 ? -85.020 38.549 -23.768 1.00 76.60 147 PRO C C 1
ATOM 4453 O O . PRO C 1 148 ? -85.495 38.054 -22.734 1.00 76.26 147 PRO C O 1
ATOM 4457 N N . VAL C 1 149 ? -84.204 39.597 -23.776 1.00 76.46 148 VAL C N 1
ATOM 4458 C CA . VAL C 1 149 ? -83.663 40.177 -22.549 1.00 80.22 148 VAL C CA 1
ATOM 4459 C C . VAL C 1 149 ? -84.695 40.450 -21.445 1.00 80.19 148 VAL C C 1
ATOM 4460 O O . VAL C 1 149 ? -84.600 39.878 -20.357 1.00 80.88 148 VAL C O 1
ATOM 4464 N N . LEU C 1 150 ? -85.690 41.285 -21.739 1.00 85.15 149 LEU C N 1
ATOM 4465 C CA . LEU C 1 150 ? -86.653 41.733 -20.729 1.00 84.20 149 LEU C CA 1
ATOM 4466 C C . LEU C 1 150 ? -87.536 40.613 -20.124 1.00 84.22 149 LEU C C 1
ATOM 4467 O O . LEU C 1 150 ? -87.636 40.499 -18.901 1.00 83.61 149 LEU C O 1
ATOM 4472 N N . PRO C 1 151 ? -88.168 39.776 -20.966 1.00 81.46 150 PRO C N 1
ATOM 4473 C CA . PRO C 1 151 ? -88.832 38.596 -20.410 1.00 84.75 150 PRO C CA 1
ATOM 4474 C C . PRO C 1 151 ? -87.948 37.811 -19.440 1.00 84.37 150 PRO C C 1
ATOM 4475 O O . PRO C 1 151 ? -88.384 37.499 -18.323 1.00 85.19 150 PRO C O 1
ATOM 4479 N N . ALA C 1 152 ? -86.720 37.512 -19.873 1.00 81.90 151 ALA C N 1
ATOM 4480 C CA . ALA C 1 152 ? -85.757 36.749 -19.077 1.00 73.15 151 ALA C CA 1
ATOM 4481 C C . ALA C 1 152 ? -85.430 37.435 -17.741 1.00 72.57 151 ALA C C 1
ATOM 4482 O O . ALA C 1 152 ? -85.426 36.786 -16.675 1.00 65.29 151 ALA C O 1
ATOM 4484 N N . PHE C 1 153 ? -85.176 38.742 -17.808 1.00 66.35 152 PHE C N 1
ATOM 4485 C CA . PHE C 1 153 ? -85.044 39.573 -16.618 1.00 68.77 152 PHE C CA 1
ATOM 4486 C C . PHE C 1 153 ? -86.226 39.398 -15.656 1.00 75.25 152 PHE C C 1
ATOM 4487 O O . PHE C 1 153 ? -86.018 39.192 -14.450 1.00 74.87 152 PHE C O 1
ATOM 4495 N N . ILE C 1 154 ? -87.454 39.455 -16.191 1.00 74.39 153 ILE C N 1
ATOM 4496 C CA . ILE C 1 154 ? -88.668 39.326 -15.376 1.00 72.92 153 ILE C CA 1
ATOM 4497 C C . ILE C 1 154 ? -88.722 37.983 -14.637 1.00 72.09 153 ILE C C 1
ATOM 4498 O O . ILE C 1 154 ? -88.872 37.961 -13.395 1.00 66.87 153 ILE C O 1
ATOM 4503 N N . ILE C 1 155 ? -88.572 36.875 -15.375 1.00 65.70 154 ILE C N 1
ATOM 4504 C CA . ILE C 1 155 ? -88.489 35.540 -14.741 1.00 61.35 154 ILE C CA 1
ATOM 4505 C C . ILE C 1 155 ? -87.380 35.449 -13.671 1.00 69.21 154 ILE C C 1
ATOM 4506 O O . ILE C 1 155 ? -87.610 34.878 -12.592 1.00 66.34 154 ILE C O 1
ATOM 4511 N N . GLY C 1 156 ? -86.188 35.999 -13.980 1.00 66.36 155 GLY C N 1
ATOM 4512 C CA . GLY C 1 156 ? -85.065 36.067 -13.033 1.00 60.33 155 GLY C CA 1
ATOM 4513 C C . GLY C 1 156 ? -85.446 36.750 -11.720 1.00 65.98 155 GLY C C 1
ATOM 4514 O O . GLY C 1 156 ? -85.265 36.195 -10.611 1.00 53.98 155 GLY C O 1
ATOM 4515 N N . MET C 1 157 ? -85.997 37.956 -11.868 1.00 66.49 156 MET C N 1
ATOM 4516 C CA . MET C 1 157 ? -86.580 38.712 -10.776 1.00 63.45 156 MET C CA 1
ATOM 4517 C C . MET C 1 157 ? -87.605 37.901 -9.981 1.00 64.95 156 MET C C 1
ATOM 4518 O O . MET C 1 157 ? -87.604 37.928 -8.741 1.00 59.82 156 MET C O 1
ATOM 4523 N N . ALA C 1 158 ? -88.454 37.156 -10.685 1.00 60.22 157 ALA C N 1
ATOM 4524 C CA . ALA C 1 158 ? -89.392 36.271 -10.014 1.00 61.88 157 ALA C CA 1
ATOM 4525 C C . ALA C 1 158 ? -88.648 35.334 -9.086 1.00 64.67 157 ALA C C 1
ATOM 4526 O O . ALA C 1 158 ? -88.958 35.276 -7.879 1.00 68.13 157 ALA C O 1
ATOM 4528 N N . GLY C 1 159 ? -87.662 34.621 -9.651 1.00 61.98 158 GLY C N 1
ATOM 4529 C CA . GLY C 1 159 ? -86.800 33.700 -8.898 1.00 54.29 158 GLY C CA 1
ATOM 4530 C C . GLY C 1 159 ? -86.283 34.362 -7.625 1.00 62.48 158 GLY C C 1
ATOM 4531 O O . GLY C 1 159 ? -86.578 33.892 -6.504 1.00 58.55 158 GLY C O 1
ATOM 4532 N N . TRP C 1 160 ? -85.555 35.476 -7.788 1.00 56.60 159 TRP C N 1
ATOM 4533 C CA . TRP C 1 160 ? -85.015 36.206 -6.643 1.00 61.53 159 TRP C CA 1
ATOM 4534 C C . TRP C 1 160 ? -86.074 36.597 -5.614 1.00 66.21 159 TRP C C 1
ATOM 4535 O O . TRP C 1 160 ? -85.885 36.357 -4.418 1.00 63.19 159 TRP C O 1
ATOM 4546 N N . LEU C 1 161 ? -87.177 37.193 -6.091 1.00 68.74 160 LEU C N 1
ATOM 4547 C CA . LEU C 1 161 ? -88.263 37.665 -5.228 1.00 63.64 160 LEU C CA 1
ATOM 4548 C C . LEU C 1 161 ? -89.005 36.530 -4.533 1.00 63.28 160 LEU C C 1
ATOM 4549 O O . LEU C 1 161 ? -89.322 36.626 -3.344 1.00 62.96 160 LEU C O 1
ATOM 4554 N N . TYR C 1 162 ? -89.232 35.435 -5.253 1.00 63.33 161 TYR C N 1
ATOM 4555 C CA . TYR C 1 162 ? -89.743 34.217 -4.626 1.00 65.02 161 TYR C CA 1
ATOM 4556 C C . TYR C 1 162 ? -88.954 33.822 -3.362 1.00 72.49 161 TYR C C 1
ATOM 4557 O O . TYR C 1 162 ? -89.554 33.414 -2.349 1.00 75.84 161 TYR C O 1
ATOM 4566 N N . MET C 1 163 ? -87.619 33.930 -3.433 1.00 70.10 162 MET C N 1
ATOM 4567 C CA . MET C 1 163 ? -86.750 33.606 -2.304 1.00 70.47 162 MET C CA 1
ATOM 4568 C C . MET C 1 163 ? -87.038 34.551 -1.141 1.00 70.47 162 MET C C 1
ATOM 4569 O O . MET C 1 163 ? -87.225 34.114 0.000 1.00 61.35 162 MET C O 1
ATOM 4574 N N . ILE C 1 164 ? -87.058 35.851 -1.439 1.00 72.43 163 ILE C N 1
ATOM 4575 C CA . ILE C 1 164 ? -87.363 36.863 -0.432 1.00 69.58 163 ILE C CA 1
ATOM 4576 C C . ILE C 1 164 ? -88.732 36.593 0.166 1.00 69.10 163 ILE C C 1
ATOM 4577 O O . ILE C 1 164 ? -88.871 36.497 1.402 1.00 65.83 163 ILE C O 1
ATOM 4582 N N . TYR C 1 165 ? -89.719 36.416 -0.715 1.00 64.62 164 TYR C N 1
ATOM 4583 C CA . TYR C 1 165 ? -91.060 36.082 -0.282 1.00 68.45 164 TYR C CA 1
ATOM 4584 C C . TYR C 1 165 ? -91.028 34.944 0.734 1.00 70.49 164 TYR C C 1
ATOM 4585 O O . TYR C 1 165 ? -91.447 35.139 1.877 1.00 67.03 164 TYR C O 1
ATOM 4594 N N . GLU C 1 166 ? -90.513 33.778 0.317 1.00 70.89 165 GLU C N 1
ATOM 4595 C CA . GLU C 1 166 ? -90.566 32.553 1.130 1.00 68.87 165 GLU C CA 1
ATOM 4596 C C . GLU C 1 166 ? -89.819 32.665 2.454 1.00 73.74 165 GLU C C 1
ATOM 4597 O O . GLU C 1 166 ? -90.118 31.959 3.421 1.00 74.68 165 GLU C O 1
ATOM 4603 N N . LEU C 1 167 ? -88.841 33.556 2.485 1.00 74.05 166 LEU C N 1
ATOM 4604 C CA . LEU C 1 167 ? -87.972 33.695 3.625 1.00 73.56 166 LEU C CA 1
ATOM 4605 C C . LEU C 1 167 ? -88.677 34.483 4.728 1.00 80.48 166 LEU C C 1
ATOM 4606 O O . LEU C 1 167 ? -88.564 34.131 5.906 1.00 79.85 166 LEU C O 1
ATOM 4611 N N . TYR C 1 168 ? -89.416 35.532 4.349 1.00 80.96 167 TYR C N 1
ATOM 4612 C CA . TYR C 1 168 ? -90.022 36.433 5.338 1.00 77.52 167 TYR C CA 1
ATOM 4613 C C . TYR C 1 168 ? -91.558 36.455 5.367 1.00 80.10 167 TYR C C 1
ATOM 4614 O O . TYR C 1 168 ? -92.145 36.902 6.349 1.00 85.01 167 TYR C O 1
ATOM 4623 N N . MET C 1 169 ? -92.198 35.934 4.323 1.00 78.07 168 MET C N 1
ATOM 4624 C CA . MET C 1 169 ? -93.653 36.022 4.190 1.00 85.47 168 MET C CA 1
ATOM 4625 C C . MET C 1 169 ? -94.378 34.716 3.901 1.00 93.72 168 MET C C 1
ATOM 4626 O O . MET C 1 169 ? -95.557 34.580 4.225 1.00 98.61 168 MET C O 1
ATOM 4631 N N . GLY C 1 170 ? -93.689 33.775 3.264 1.00 100.45 169 GLY C N 1
ATOM 4632 C CA . GLY C 1 170 ? -94.250 32.455 2.999 1.00 103.33 169 GLY C CA 1
ATOM 4633 C C . GLY C 1 170 ? -94.031 31.532 4.179 1.00 108.59 169 GLY C C 1
ATOM 4634 O O . GLY C 1 170 ? -94.469 31.826 5.292 1.00 107.02 169 GLY C O 1
ATOM 4635 N N . GLU C 1 171 ? -93.329 30.425 3.937 1.00 108.78 170 GLU C N 1
ATOM 4636 C CA . GLU C 1 171 ? -93.033 29.442 4.979 1.00 104.82 170 GLU C CA 1
ATOM 4637 C C . GLU C 1 171 ? -92.101 29.989 6.058 1.00 102.73 170 GLU C C 1
ATOM 4638 O O . GLU C 1 171 ? -92.122 29.519 7.194 1.00 110.25 170 GLU C O 1
ATOM 4644 N N . GLY C 1 172 ? -91.291 30.981 5.695 1.00 103.08 171 GLY C N 1
ATOM 4645 C CA . GLY C 1 172 ? -90.343 31.608 6.618 1.00 98.57 171 GLY C CA 1
ATOM 4646 C C . GLY C 1 172 ? -90.943 32.343 7.807 1.00 100.62 171 GLY C C 1
ATOM 4647 O O . GLY C 1 172 ? -90.300 32.449 8.854 1.00 108.00 171 GLY C O 1
ATOM 4648 N N . LYS C 1 173 ? -92.171 32.841 7.659 1.00 98.03 172 LYS C N 1
ATOM 4649 C CA . LYS C 1 173 ? -92.866 33.551 8.741 1.00 102.53 172 LYS C CA 1
ATOM 4650 C C . LYS C 1 173 ? -93.066 32.694 10.000 1.00 117.39 172 LYS C C 1
ATOM 4651 O O . LYS C 1 173 ? -93.680 33.145 10.970 1.00 128.86 172 LYS C O 1
ATOM 4657 N N . ALA C 1 174 ? -92.530 31.472 9.977 1.00 126.40 173 ALA C N 1
ATOM 4658 C CA . ALA C 1 174 ? -92.720 30.479 11.041 1.00 130.23 173 ALA C CA 1
ATOM 4659 C C . ALA C 1 174 ? -92.168 30.869 12.417 1.00 131.22 173 ALA C C 1
ATOM 4660 O O . ALA C 1 174 ? -92.878 30.769 13.417 1.00 137.31 173 ALA C O 1
ATOM 4662 N N . ALA C 1 175 ? -90.910 31.304 12.465 1.00 133.08 174 ALA C N 1
ATOM 4663 C CA . ALA C 1 175 ? -90.242 31.611 13.729 1.00 128.26 174 ALA C CA 1
ATOM 4664 C C . ALA C 1 175 ? -89.218 32.732 13.575 1.00 134.89 174 ALA C C 1
ATOM 4665 O O . ALA C 1 175 ? -88.384 32.703 12.667 1.00 140.60 174 ALA C O 1
ATOM 4667 N N . VAL C 1 176 ? -89.300 33.729 14.454 1.00 140.17 175 VAL C N 1
ATOM 4668 C CA . VAL C 1 176 ? -88.288 34.787 14.537 1.00 142.46 175 VAL C CA 1
ATOM 4669 C C . VAL C 1 176 ? -87.699 34.762 15.954 1.00 142.59 175 VAL C C 1
ATOM 4670 O O . VAL C 1 176 ? -87.809 35.738 16.710 1.00 148.44 175 VAL C O 1
ATOM 4674 N N . SER C 1 177 ? -87.086 33.626 16.305 1.00 133.11 176 SER C N 1
ATOM 4675 C CA . SER C 1 177 ? -86.539 33.399 17.648 1.00 123.59 176 SER C CA 1
ATOM 4676 C C . SER C 1 177 ? -85.524 34.476 18.022 1.00 124.12 176 SER C C 1
ATOM 4677 O O . SER C 1 177 ? -84.531 34.680 17.318 1.00 125.05 176 SER C O 1
ATOM 4680 N N . THR C 1 178 ? -85.805 35.171 19.124 1.00 122.07 177 THR C N 1
ATOM 4681 C CA . THR C 1 178 ? -84.992 36.297 19.596 1.00 115.77 177 THR C CA 1
ATOM 4682 C C . THR C 1 178 ? -83.818 35.847 20.488 1.00 113.96 177 THR C C 1
ATOM 4683 O O . THR C 1 178 ? -83.026 36.677 20.943 1.00 111.64 177 THR C O 1
ATOM 4687 N N . ALA C 1 179 ? -83.707 34.531 20.690 1.00 108.09 178 ALA C N 1
ATOM 4688 C CA . ALA C 1 179 ? -82.842 33.905 21.709 1.00 107.19 178 ALA C CA 1
ATOM 4689 C C . ALA C 1 179 ? -81.386 34.391 21.839 1.00 112.86 178 ALA C C 1
ATOM 4690 O O . ALA C 1 179 ? -80.924 34.649 22.955 1.00 119.52 178 ALA C O 1
ATOM 4692 N N . SER C 1 180 ? -80.668 34.507 20.721 1.00 109.88 179 SER C N 1
ATOM 4693 C CA . SER C 1 180 ? -79.248 34.891 20.754 1.00 101.30 179 SER C CA 1
ATOM 4694 C C . SER C 1 180 ? -78.956 36.198 19.991 1.00 98.88 179 SER C C 1
ATOM 4695 O O . SER C 1 180 ? -79.357 36.341 18.827 1.00 98.77 179 SER C O 1
ATOM 4698 N N . PRO C 1 181 ? -78.256 37.155 20.645 1.00 91.06 180 PRO C N 1
ATOM 4699 C CA . PRO C 1 181 ? -77.884 38.414 19.979 1.00 86.18 180 PRO C CA 1
ATOM 4700 C C . PRO C 1 181 ? -77.047 38.183 18.713 1.00 92.12 180 PRO C C 1
ATOM 4701 O O . PRO C 1 181 ? -77.231 38.888 17.719 1.00 102.13 180 PRO C O 1
ATOM 4705 N N . ALA C 1 182 ? -76.146 37.199 18.757 1.00 88.68 181 ALA C N 1
ATOM 4706 C CA . ALA C 1 182 ? -75.330 36.829 17.604 1.00 79.24 181 ALA C CA 1
ATOM 4707 C C . ALA C 1 182 ? -76.167 36.252 16.451 1.00 82.94 181 ALA C C 1
ATOM 4708 O O . ALA C 1 182 ? -75.966 36.623 15.281 1.00 74.67 181 ALA C O 1
ATOM 4710 N N . VAL C 1 183 ? -77.106 35.359 16.780 1.00 81.69 182 VAL C N 1
ATOM 4711 C CA . VAL C 1 183 ? -78.029 34.796 15.778 1.00 81.72 182 VAL C CA 1
ATOM 4712 C C . VAL C 1 183 ? -78.984 35.842 15.179 1.00 81.11 182 VAL C C 1
ATOM 4713 O O . VAL C 1 183 ? -79.324 35.778 13.989 1.00 82.37 182 VAL C O 1
ATOM 4717 N N . ASN C 1 184 ? -79.391 36.815 15.983 1.00 76.10 183 ASN C N 1
ATOM 4718 C CA . ASN C 1 184 ? -80.156 37.928 15.441 1.00 81.76 183 ASN C CA 1
ATOM 4719 C C . ASN C 1 184 ? -79.350 38.749 14.434 1.00 82.03 183 ASN C C 1
ATOM 4720 O O . ASN C 1 184 ? -79.895 39.176 13.409 1.00 73.26 183 ASN C O 1
ATOM 4725 N N . SER C 1 185 ? -78.058 38.938 14.734 1.00 80.80 184 SER C N 1
ATOM 4726 C CA . SER C 1 185 ? -77.102 39.644 13.866 1.00 69.42 184 SER C CA 1
ATOM 4727 C C . SER C 1 185 ? -76.913 38.937 12.526 1.00 73.24 184 SER C C 1
ATOM 4728 O O . SER C 1 185 ? -77.036 39.550 11.458 1.00 71.71 184 SER C O 1
ATOM 4731 N N . ALA C 1 186 ? -76.619 37.640 12.592 1.00 74.07 185 ALA C N 1
ATOM 4732 C CA . ALA C 1 186 ? -76.506 36.806 11.401 1.00 73.75 185 ALA C CA 1
ATOM 4733 C C . ALA C 1 186 ? -77.768 36.937 10.552 1.00 77.33 185 ALA C C 1
ATOM 4734 O O . ALA C 1 186 ? -77.697 37.274 9.359 1.00 73.75 185 ALA C O 1
ATOM 4736 N N . TYR C 1 187 ? -78.914 36.687 11.190 1.00 79.90 186 TYR C N 1
ATOM 4737 C CA . TYR C 1 187 ? -80.231 36.845 10.572 1.00 77.25 186 TYR C CA 1
ATOM 4738 C C . TYR C 1 187 ? -80.452 38.223 9.968 1.00 70.28 186 TYR C C 1
ATOM 4739 O O . TYR C 1 187 ? -81.004 38.352 8.879 1.00 75.74 186 TYR C O 1
ATOM 4748 N N . ASN C 1 188 ? -80.030 39.246 10.691 1.00 71.16 187 ASN C N 1
ATOM 4749 C CA . ASN C 1 188 ? -80.122 40.606 10.207 1.00 83.02 187 ASN C CA 1
ATOM 4750 C C . ASN C 1 188 ? -79.256 40.773 8.968 1.00 83.27 187 ASN C C 1
ATOM 4751 O O . ASN C 1 188 ? -79.736 41.254 7.944 1.00 85.38 187 ASN C O 1
ATOM 4756 N N . ALA C 1 189 ? -77.992 40.350 9.072 1.00 81.56 188 ALA C N 1
ATOM 4757 C CA . ALA C 1 189 ? -77.032 40.418 7.973 1.00 72.18 188 ALA C CA 1
ATOM 4758 C C . ALA C 1 189 ? -77.536 39.697 6.723 1.00 73.31 188 ALA C C 1
ATOM 4759 O O . ALA C 1 189 ? -77.506 40.257 5.618 1.00 72.08 188 ALA C O 1
ATOM 4761 N N . MET C 1 190 ? -78.000 38.462 6.908 1.00 68.99 189 MET C N 1
ATOM 4762 C CA . MET C 1 190 ? -78.603 37.664 5.840 1.00 74.24 189 MET C CA 1
ATOM 4763 C C . MET C 1 190 ? -79.708 38.386 5.053 1.00 79.45 189 MET C C 1
ATOM 4764 O O . MET C 1 190 ? -79.714 38.370 3.813 1.00 80.30 189 MET C O 1
ATOM 4769 N N . MET C 1 191 ? -80.648 38.989 5.782 1.00 80.77 190 MET C N 1
ATOM 4770 C CA . MET C 1 191 ? -81.715 39.794 5.193 1.00 78.00 190 MET C CA 1
ATOM 4771 C C . MET C 1 191 ? -81.133 40.937 4.372 1.00 76.71 190 MET C C 1
ATOM 4772 O O . MET C 1 191 ? -81.501 41.151 3.197 1.00 70.24 190 MET C O 1
ATOM 4777 N N . MET C 1 192 ? -80.214 41.656 5.009 1.00 66.08 191 MET C N 1
ATOM 4778 C CA . MET C 1 192 ? -79.530 42.765 4.394 1.00 65.31 191 MET C CA 1
ATOM 4779 C C . MET C 1 192 ? -78.864 42.385 3.061 1.00 69.40 191 MET C C 1
ATOM 4780 O O . MET C 1 192 ? -78.883 43.166 2.108 1.00 71.26 191 MET C O 1
ATOM 4785 N N . ILE C 1 193 ? -78.297 41.182 2.991 1.00 63.28 192 ILE C N 1
ATOM 4786 C CA . ILE C 1 193 ? -77.530 40.803 1.826 1.00 63.96 192 ILE C CA 1
ATOM 4787 C C . ILE C 1 193 ? -78.450 40.374 0.673 1.00 63.85 192 ILE C C 1
ATOM 4788 O O . ILE C 1 193 ? -78.310 40.855 -0.451 1.00 55.90 192 ILE C O 1
ATOM 4793 N N . ILE C 1 194 ? -79.408 39.497 0.984 1.00 62.73 193 ILE C N 1
ATOM 4794 C CA . ILE C 1 194 ? -80.386 38.989 0.024 1.00 60.83 193 ILE C CA 1
ATOM 4795 C C . ILE C 1 194 ? -81.375 40.050 -0.502 1.00 61.92 193 ILE C C 1
ATOM 4796 O O . ILE C 1 194 ? -81.860 39.940 -1.632 1.00 65.38 193 ILE C O 1
ATOM 4801 N N . VAL C 1 195 ? -81.654 41.081 0.294 1.00 60.90 194 VAL C N 1
ATOM 4802 C CA . VAL C 1 195 ? -82.552 42.146 -0.144 1.00 70.33 194 VAL C CA 1
ATOM 4803 C C . VAL C 1 195 ? -81.785 43.270 -0.849 1.00 72.52 194 VAL C C 1
ATOM 4804 O O . VAL C 1 195 ? -81.929 43.457 -2.054 1.00 78.48 194 VAL C O 1
ATOM 4808 N N . VAL C 1 196 ? -80.976 44.025 -0.122 1.00 71.11 195 VAL C N 1
ATOM 4809 C CA . VAL C 1 196 ? -80.228 45.079 -0.795 1.00 73.94 195 VAL C CA 1
ATOM 4810 C C . VAL C 1 196 ? -78.962 44.519 -1.431 1.00 76.44 195 VAL C C 1
ATOM 4811 O O . VAL C 1 196 ? -78.674 44.817 -2.601 1.00 81.95 195 VAL C O 1
ATOM 4815 N N . GLY C 1 197 ? -78.239 43.675 -0.692 1.00 72.29 196 GLY C N 1
ATOM 4816 C CA . GLY C 1 197 ? -77.008 43.066 -1.220 1.00 65.30 196 GLY C CA 1
ATOM 4817 C C . GLY C 1 197 ? -77.151 42.586 -2.667 1.00 60.96 196 GLY C C 1
ATOM 4818 O O . GLY C 1 197 ? -76.566 43.166 -3.586 1.00 57.37 196 GLY C O 1
ATOM 4819 N N . TRP C 1 198 ? -77.958 41.540 -2.848 1.00 54.87 197 TRP C N 1
ATOM 4820 C CA . TRP C 1 198 ? -78.178 40.900 -4.132 1.00 60.04 197 TRP C CA 1
ATOM 4821 C C . TRP C 1 198 ? -78.787 41.802 -5.209 1.00 64.98 197 TRP C C 1
ATOM 4822 O O . TRP C 1 198 ? -78.659 41.509 -6.396 1.00 66.18 197 TRP C O 1
ATOM 4833 N N . ALA C 1 199 ? -79.434 42.897 -4.793 1.00 71.04 198 ALA C N 1
ATOM 4834 C CA . ALA C 1 199 ? -80.113 43.814 -5.713 1.00 63.44 198 ALA C CA 1
ATOM 4835 C C . ALA C 1 199 ? -79.148 44.403 -6.736 1.00 68.64 198 ALA C C 1
ATOM 4836 O O . ALA C 1 199 ? -79.570 44.862 -7.824 1.00 65.19 198 ALA C O 1
ATOM 4838 N N . ILE C 1 200 ? -77.856 44.368 -6.397 1.00 57.95 199 ILE C N 1
ATOM 4839 C CA . ILE C 1 200 ? -76.836 44.896 -7.282 1.00 56.99 199 ILE C CA 1
ATOM 4840 C C . ILE C 1 200 ? -76.741 44.140 -8.633 1.00 61.78 199 ILE C C 1
ATOM 4841 O O . ILE C 1 200 ? -76.495 44.762 -9.677 1.00 60.98 199 ILE C O 1
ATOM 4846 N N . TYR C 1 201 ? -76.986 42.827 -8.625 1.00 57.27 200 TYR C N 1
ATOM 4847 C CA . TYR C 1 201 ? -76.845 42.034 -9.846 1.00 59.23 200 TYR C CA 1
ATOM 4848 C C . TYR C 1 201 ? -77.857 42.443 -10.898 1.00 63.98 200 TYR C C 1
ATOM 4849 O O . TYR C 1 201 ? -77.441 42.898 -11.956 1.00 56.79 200 TYR C O 1
ATOM 4858 N N . PRO C 1 202 ? -79.182 42.333 -10.595 1.00 75.23 201 PRO C N 1
ATOM 4859 C CA . PRO C 1 202 ? -80.237 42.795 -11.530 1.00 68.41 201 PRO C CA 1
ATOM 4860 C C . PRO C 1 202 ? -80.075 44.275 -11.953 1.00 63.26 201 PRO C C 1
ATOM 4861 O O . PRO C 1 202 ? -80.333 44.605 -13.116 1.00 59.65 201 PRO C O 1
ATOM 4865 N N . ALA C 1 203 ? -79.615 45.145 -11.045 1.00 58.25 202 ALA C N 1
ATOM 4866 C CA . ALA C 1 203 ? -79.136 46.481 -11.454 1.00 60.06 202 ALA C CA 1
ATOM 4867 C C . ALA C 1 203 ? -78.109 46.385 -12.589 1.00 67.78 202 ALA C C 1
ATOM 4868 O O . ALA C 1 203 ? -78.260 47.065 -13.616 1.00 71.66 202 ALA C O 1
ATOM 4870 N N . GLY C 1 204 ? -77.085 45.534 -12.401 1.00 62.91 203 GLY C N 1
ATOM 4871 C CA . GLY C 1 204 ? -76.078 45.268 -13.424 1.00 54.59 203 GLY C CA 1
ATOM 4872 C C . GLY C 1 204 ? -76.705 44.824 -14.737 1.00 61.30 203 GLY C C 1
ATOM 4873 O O . GLY C 1 204 ? -76.432 45.397 -15.806 1.00 60.41 203 GLY C O 1
ATOM 4874 N N . TYR C 1 205 ? -77.559 43.809 -14.654 1.00 64.75 204 TYR C N 1
ATOM 4875 C CA . TYR C 1 205 ? -78.230 43.254 -15.826 1.00 74.81 204 TYR C CA 1
ATOM 4876 C C . TYR C 1 205 ? -79.020 44.315 -16.614 1.00 77.27 204 TYR C C 1
ATOM 4877 O O . TYR C 1 205 ? -78.948 44.359 -17.846 1.00 71.94 204 TYR C O 1
ATOM 4886 N N . ALA C 1 206 ? -79.768 45.155 -15.897 1.00 72.92 205 ALA C N 1
ATOM 4887 C CA . ALA C 1 206 ? -80.513 46.246 -16.519 1.00 77.89 205 ALA C CA 1
ATOM 4888 C C . ALA C 1 206 ? -79.579 47.217 -17.277 1.00 79.38 205 ALA C C 1
ATOM 4889 O O . ALA C 1 206 ? -79.751 47.415 -18.489 1.00 79.28 205 ALA C O 1
ATOM 4891 N N . ALA C 1 207 ? -78.587 47.781 -16.576 1.00 72.31 206 ALA C N 1
ATOM 4892 C CA . ALA C 1 207 ? -77.569 48.663 -17.182 1.00 72.89 206 ALA C CA 1
ATOM 4893 C C . ALA C 1 207 ? -76.955 48.136 -18.485 1.00 79.32 206 ALA C C 1
ATOM 4894 O O . ALA C 1 207 ? -76.615 48.917 -19.384 1.00 80.69 206 ALA C O 1
ATOM 4896 N N . GLY C 1 208 ? -76.802 46.818 -18.579 1.00 76.10 207 GLY C N 1
ATOM 4897 C CA . GLY C 1 208 ? -76.170 46.210 -19.738 1.00 77.19 207 GLY C CA 1
ATOM 4898 C C . GLY C 1 208 ? -77.102 45.852 -20.888 1.00 85.60 207 GLY C C 1
ATOM 4899 O O . GLY C 1 208 ? -76.688 45.874 -22.054 1.00 76.90 207 GLY C O 1
ATOM 4900 N N . TYR C 1 209 ? -78.358 45.533 -20.567 1.00 84.04 208 TYR C N 1
ATOM 4901 C CA . TYR C 1 209 ? -79.252 44.909 -21.535 1.00 79.31 208 TYR C CA 1
ATOM 4902 C C . TYR C 1 209 ? -80.608 45.587 -21.713 1.00 84.13 208 TYR C C 1
ATOM 4903 O O . TYR C 1 209 ? -81.370 45.208 -22.605 1.00 83.97 208 TYR C O 1
ATOM 4912 N N . LEU C 1 210 ? -80.921 46.563 -20.869 1.00 82.99 209 LEU C N 1
ATOM 4913 C CA . LEU C 1 210 ? -82.286 47.079 -20.797 1.00 82.11 209 LEU C CA 1
ATOM 4914 C C . LEU C 1 210 ? -82.379 48.597 -20.878 1.00 84.08 209 LEU C C 1
ATOM 4915 O O . LEU C 1 210 ? -83.295 49.186 -20.319 1.00 89.27 209 LEU C O 1
ATOM 4920 N N . MET C 1 211 ? -81.436 49.225 -21.574 1.00 89.10 210 MET C N 1
ATOM 4921 C CA . MET C 1 211 ? -81.471 50.675 -21.791 1.00 96.81 210 MET C CA 1
ATOM 4922 C C . MET C 1 211 ? -81.924 51.056 -23.221 1.00 104.64 210 MET C C 1
ATOM 4923 O O . MET C 1 211 ? -82.927 51.754 -23.390 1.00 107.58 210 MET C O 1
ATOM 4928 N N . GLY C 1 212 ? -81.196 50.595 -24.239 1.00 106.04 211 GLY C N 1
ATOM 4929 C CA . GLY C 1 212 ? -81.510 50.926 -25.633 1.00 109.11 211 GLY C CA 1
ATOM 4930 C C . GLY C 1 212 ? -80.865 50.002 -26.653 1.00 111.79 211 GLY C C 1
ATOM 4931 O O . GLY C 1 212 ? -79.683 50.150 -26.979 1.00 111.40 211 GLY C O 1
ATOM 4932 N N . GLY C 1 213 ? -81.654 49.054 -27.160 1.00 110.70 212 GLY C N 1
ATOM 4933 C CA . GLY C 1 213 ? -81.177 48.042 -28.099 1.00 106.72 212 GLY C CA 1
ATOM 4934 C C . GLY C 1 213 ? -80.905 48.613 -29.476 1.00 111.86 212 GLY C C 1
ATOM 4935 O O . GLY C 1 213 ? -79.847 48.367 -30.056 1.00 117.52 212 GLY C O 1
ATOM 4936 N N . GLY C 1 215 ? -77.641 47.197 -28.845 1.00 107.63 214 GLY C N 1
ATOM 4937 C CA . GLY C 1 215 ? -76.365 46.662 -28.371 1.00 110.05 214 GLY C CA 1
ATOM 4938 C C . GLY C 1 215 ? -76.280 46.528 -26.857 1.00 107.63 214 GLY C C 1
ATOM 4939 O O . GLY C 1 215 ? -77.193 46.939 -26.138 1.00 111.36 214 GLY C O 1
ATOM 4940 N N . VAL C 1 216 ? -75.171 45.957 -26.385 1.00 103.13 215 VAL C N 1
ATOM 4941 C CA . VAL C 1 216 ? -74.926 45.702 -24.957 1.00 90.08 215 VAL C CA 1
ATOM 4942 C C . VAL C 1 216 ? -73.913 46.702 -24.382 1.00 85.89 215 VAL C C 1
ATOM 4943 O O . VAL C 1 216 ? -72.862 46.938 -24.987 1.00 82.12 215 VAL C O 1
ATOM 4947 N N . TYR C 1 217 ? -74.228 47.282 -23.222 1.00 83.58 216 TYR C N 1
ATOM 4948 C CA . TYR C 1 217 ? -73.307 48.194 -22.533 1.00 81.95 216 TYR C CA 1
ATOM 4949 C C . TYR C 1 217 ? -72.377 47.401 -21.642 1.00 81.03 216 TYR C C 1
ATOM 4950 O O . TYR C 1 217 ? -72.482 47.436 -20.403 1.00 88.27 216 TYR C O 1
ATOM 4959 N N . ALA C 1 218 ? -71.457 46.702 -22.303 1.00 77.21 217 ALA C N 1
ATOM 4960 C CA . ALA C 1 218 ? -70.592 45.674 -21.709 1.00 68.93 217 ALA C CA 1
ATOM 4961 C C . ALA C 1 218 ? -69.761 46.107 -20.500 1.00 64.43 217 ALA C C 1
ATOM 4962 O O . ALA C 1 218 ? -69.528 45.298 -19.592 1.00 66.75 217 ALA C O 1
ATOM 4964 N N . SER C 1 219 ? -69.307 47.357 -20.495 1.00 56.71 218 SER C N 1
ATOM 4965 C CA . SER C 1 219 ? -68.436 47.828 -19.436 1.00 70.93 218 SER C CA 1
ATOM 4966 C C . SER C 1 219 ? -69.207 47.909 -18.125 1.00 78.20 218 SER C C 1
ATOM 4967 O O . SER C 1 219 ? -68.797 47.336 -17.112 1.00 77.40 218 SER C O 1
ATOM 4970 N N . ASN C 1 220 ? -70.353 48.576 -18.180 1.00 78.32 219 ASN C N 1
ATOM 4971 C CA . ASN C 1 220 ? -71.151 48.840 -17.001 1.00 79.35 219 ASN C CA 1
ATOM 4972 C C . ASN C 1 220 ? -71.756 47.585 -16.412 1.00 77.10 219 ASN C C 1
ATOM 4973 O O . ASN C 1 220 ? -71.930 47.497 -15.204 1.00 73.15 219 ASN C O 1
ATOM 4978 N N . LEU C 1 221 ? -72.041 46.613 -17.276 1.00 73.63 220 LEU C N 1
ATOM 4979 C CA . LEU C 1 221 ? -72.482 45.279 -16.866 1.00 69.36 220 LEU C CA 1
ATOM 4980 C C . LEU C 1 221 ? -71.474 44.628 -15.933 1.00 72.27 220 LEU C C 1
ATOM 4981 O O . LEU C 1 221 ? -71.820 44.180 -14.836 1.00 68.27 220 LEU C O 1
ATOM 4986 N N . ASN C 1 222 ? -70.222 44.582 -16.391 1.00 72.27 221 ASN C N 1
ATOM 4987 C CA . ASN C 1 222 ? -69.169 43.858 -15.695 1.00 65.97 221 ASN C CA 1
ATOM 4988 C C . ASN C 1 222 ? -68.653 44.605 -14.479 1.00 64.64 221 ASN C C 1
ATOM 4989 O O . ASN C 1 222 ? -68.319 43.992 -13.460 1.00 65.06 221 ASN C O 1
ATOM 4994 N N . LEU C 1 223 ? -68.631 45.932 -14.584 1.00 57.84 222 LEU C N 1
ATOM 4995 C CA . LEU C 1 223 ? -68.217 46.783 -13.495 1.00 58.17 222 LEU C CA 1
ATOM 4996 C C . LEU C 1 223 ? -69.116 46.556 -12.276 1.00 61.83 222 LEU C C 1
ATOM 4997 O O . LEU C 1 223 ? -68.616 46.374 -11.151 1.00 52.72 222 LEU C O 1
ATOM 5002 N N . ILE C 1 224 ? -70.427 46.514 -12.545 1.00 60.52 223 ILE C N 1
ATOM 5003 C CA . ILE C 1 224 ? -71.462 46.297 -11.541 1.00 58.90 223 ILE C CA 1
ATOM 5004 C C . ILE C 1 224 ? -71.468 44.873 -11.011 1.00 58.30 223 ILE C C 1
ATOM 5005 O O . ILE C 1 224 ? -71.469 44.684 -9.788 1.00 59.72 223 ILE C O 1
ATOM 5010 N N . TYR C 1 225 ? -71.451 43.875 -11.901 1.00 56.41 224 TYR C N 1
ATOM 5011 C CA . TYR C 1 225 ? -71.275 42.472 -11.453 1.00 57.80 224 TYR C CA 1
ATOM 5012 C C . TYR C 1 225 ? -70.098 42.322 -10.491 1.00 61.34 224 TYR C C 1
ATOM 5013 O O . TYR C 1 225 ? -70.252 41.727 -9.418 1.00 62.87 224 TYR C O 1
ATOM 5022 N N . ASN C 1 226 ? -68.948 42.896 -10.873 1.00 61.10 225 ASN C N 1
ATOM 5023 C CA . ASN C 1 226 ? -67.729 42.877 -10.065 1.00 59.44 225 ASN C CA 1
ATOM 5024 C C . ASN C 1 226 ? -67.854 43.527 -8.684 1.00 61.66 225 ASN C C 1
ATOM 5025 O O . ASN C 1 226 ? -67.318 43.006 -7.708 1.00 61.26 225 ASN C O 1
ATOM 5030 N N . LEU C 1 227 ? -68.560 44.652 -8.607 1.00 62.06 226 LEU C N 1
ATOM 5031 C CA . LEU C 1 227 ? -68.870 45.264 -7.321 1.00 65.61 226 LEU C CA 1
ATOM 5032 C C . LEU C 1 227 ? -69.843 44.397 -6.523 1.00 66.19 226 LEU C C 1
ATOM 5033 O O . LEU C 1 227 ? -69.787 44.361 -5.293 1.00 66.46 226 LEU C O 1
ATOM 5038 N N . ALA C 1 228 ? -70.733 43.699 -7.221 1.00 65.47 227 ALA C N 1
ATOM 5039 C CA . ALA C 1 228 ? -71.728 42.873 -6.547 1.00 62.88 227 ALA C CA 1
ATOM 5040 C C . ALA C 1 228 ? -71.096 41.650 -5.880 1.00 62.15 227 ALA C C 1
ATOM 5041 O O . ALA C 1 228 ? -71.415 41.345 -4.726 1.00 63.39 227 ALA C O 1
ATOM 5043 N N . ASP C 1 229 ? -70.185 40.969 -6.587 1.00 64.63 228 ASP C N 1
ATOM 5044 C CA . ASP C 1 229 ? -69.445 39.812 -6.009 1.00 58.80 228 ASP C CA 1
ATOM 5045 C C . ASP C 1 229 ? -68.562 40.232 -4.795 1.00 58.37 228 ASP C C 1
ATOM 5046 O O . ASP C 1 229 ? -68.474 39.510 -3.804 1.00 57.98 228 ASP C O 1
ATOM 5051 N N . PHE C 1 230 ? -67.923 41.399 -4.882 1.00 48.69 229 PHE C N 1
ATOM 5052 C CA . PHE C 1 230 ? -67.189 41.981 -3.774 1.00 51.40 229 PHE C CA 1
ATOM 5053 C C . PHE C 1 230 ? -68.055 42.191 -2.504 1.00 60.10 229 PHE C C 1
ATOM 5054 O O . PHE C 1 230 ? -67.718 41.760 -1.380 1.00 56.48 229 PHE C O 1
ATOM 5062 N N . VAL C 1 231 ? -69.177 42.872 -2.695 1.00 63.83 230 VAL C N 1
ATOM 5063 C CA . VAL C 1 231 ? -70.106 43.149 -1.622 1.00 64.99 230 VAL C CA 1
ATOM 5064 C C . VAL C 1 231 ? -70.692 41.815 -1.128 1.00 64.17 230 VAL C C 1
ATOM 5065 O O . VAL C 1 231 ? -70.684 41.521 0.077 1.00 64.91 230 VAL C O 1
ATOM 5069 N N . ASN C 1 232 ? -71.154 40.987 -2.056 1.00 55.69 231 ASN C N 1
ATOM 5070 C CA . ASN C 1 232 ? -71.887 39.788 -1.638 1.00 65.97 231 ASN C CA 1
ATOM 5071 C C . ASN C 1 232 ? -71.068 38.573 -1.185 1.00 66.25 231 ASN C C 1
ATOM 5072 O O . ASN C 1 232 ? -71.512 37.804 -0.338 1.00 67.61 231 ASN C O 1
ATOM 5077 N N . LYS C 1 233 ? -69.870 38.417 -1.737 1.00 68.47 232 LYS C N 1
ATOM 5078 C CA . LYS C 1 233 ? -68.978 37.340 -1.338 1.00 58.38 232 LYS C CA 1
ATOM 5079 C C . LYS C 1 233 ? -68.018 37.795 -0.241 1.00 55.78 232 LYS C C 1
ATOM 5080 O O . LYS C 1 233 ? -67.937 37.140 0.801 1.00 55.12 232 LYS C O 1
ATOM 5086 N N . ILE C 1 234 ? -67.325 38.922 -0.447 1.00 48.32 233 ILE C N 1
ATOM 5087 C CA . ILE C 1 234 ? -66.311 39.341 0.515 1.00 50.31 233 ILE C CA 1
ATOM 5088 C C . ILE C 1 234 ? -66.954 39.991 1.753 1.00 54.58 233 ILE C C 1
ATOM 5089 O O . ILE C 1 234 ? -66.834 39.456 2.853 1.00 50.86 233 ILE C O 1
ATOM 5094 N N . LEU C 1 235 ? -67.674 41.099 1.559 1.00 58.85 234 LEU C N 1
ATOM 5095 C CA . LEU C 1 235 ? -68.315 41.806 2.671 1.00 62.10 234 LEU C CA 1
ATOM 5096 C C . LEU C 1 235 ? -69.305 40.985 3.528 1.00 67.65 234 LEU C C 1
ATOM 5097 O O . LEU C 1 235 ? -69.257 41.066 4.766 1.00 70.25 234 LEU C O 1
ATOM 5102 N N . PHE C 1 236 ? -70.155 40.170 2.900 1.00 63.42 235 PHE C N 1
ATOM 5103 C CA . PHE C 1 236 ? -70.968 39.218 3.670 1.00 66.90 235 PHE C CA 1
ATOM 5104 C C . PHE C 1 236 ? -70.104 38.304 4.541 1.00 71.05 235 PHE C C 1
ATOM 5105 O O . PHE C 1 236 ? -70.289 38.262 5.766 1.00 65.88 235 PHE C O 1
ATOM 5113 N N . GLY C 1 237 ? -69.172 37.577 3.905 1.00 68.97 236 GLY C N 1
ATOM 5114 C CA . GLY C 1 237 ? -68.182 36.780 4.628 1.00 57.32 236 GLY C CA 1
ATOM 5115 C C . GLY C 1 237 ? -67.618 37.555 5.812 1.00 60.12 236 GLY C C 1
ATOM 5116 O O . GLY C 1 237 ? -67.553 37.034 6.931 1.00 55.88 236 GLY C O 1
ATOM 5117 N N . LEU C 1 238 ? -67.225 38.811 5.568 1.00 55.72 237 LEU C N 1
ATOM 5118 C CA . LEU C 1 238 ? -66.626 39.632 6.595 1.00 55.47 237 LEU C CA 1
ATOM 5119 C C . LEU C 1 238 ? -67.552 39.935 7.791 1.00 61.05 237 LEU C C 1
ATOM 5120 O O . LEU C 1 238 ? -67.109 39.928 8.936 1.00 60.97 237 LEU C O 1
ATOM 5125 N N . ILE C 1 239 ? -68.831 40.189 7.519 1.00 64.69 238 ILE C N 1
ATOM 5126 C CA . ILE C 1 239 ? -69.805 40.460 8.566 1.00 61.36 238 ILE C CA 1
ATOM 5127 C C . ILE C 1 239 ? -69.994 39.220 9.431 1.00 62.75 238 ILE C C 1
ATOM 5128 O O . ILE C 1 239 ? -69.905 39.297 10.665 1.00 67.74 238 ILE C O 1
ATOM 5133 N N . ILE C 1 240 ? -70.235 38.075 8.794 1.00 56.62 239 ILE C N 1
ATOM 5134 C CA . ILE C 1 240 ? -70.343 36.810 9.527 1.00 56.17 239 ILE C CA 1
ATOM 5135 C C . ILE C 1 240 ? -69.125 36.540 10.423 1.00 62.26 239 ILE C C 1
ATOM 5136 O O . ILE C 1 240 ? -69.279 36.135 11.588 1.00 67.95 239 ILE C O 1
ATOM 5141 N N . TRP C 1 241 ? -67.921 36.791 9.904 1.00 56.19 240 TRP C N 1
ATOM 5142 C CA . TRP C 1 241 ? -66.720 36.615 10.703 1.00 54.75 240 TRP C CA 1
ATOM 5143 C C . TRP C 1 241 ? -66.716 37.529 11.930 1.00 62.87 240 TRP C C 1
ATOM 5144 O O . TRP C 1 241 ? -66.330 37.100 13.020 1.00 60.06 240 TRP C O 1
ATOM 5155 N N . ASN C 1 242 ? -67.148 38.780 11.752 1.00 60.34 241 ASN C N 1
ATOM 5156 C CA . ASN C 1 242 ? -67.206 39.705 12.869 1.00 63.33 241 ASN C CA 1
ATOM 5157 C C . ASN C 1 242 ? -68.205 39.268 13.946 1.00 66.66 241 ASN C C 1
ATOM 5158 O O . ASN C 1 242 ? -67.879 39.286 15.137 1.00 65.58 241 ASN C O 1
ATOM 5163 N N . VAL C 1 243 ? -69.401 38.839 13.532 1.00 64.93 242 VAL C N 1
ATOM 5164 C CA . VAL C 1 243 ? -70.359 38.261 14.477 1.00 63.47 242 VAL C CA 1
ATOM 5165 C C . VAL C 1 243 ? -69.697 37.069 15.146 1.00 66.56 242 VAL C C 1
ATOM 5166 O O . VAL C 1 243 ? -69.618 37.005 16.381 1.00 65.67 242 VAL C O 1
ATOM 5170 N N . ALA C 1 244 ? -69.180 36.159 14.314 1.00 64.31 243 ALA C N 1
ATOM 5171 C CA . ALA C 1 244 ? -68.517 34.942 14.792 1.00 61.39 243 ALA C CA 1
ATOM 5172 C C . ALA C 1 244 ? -67.428 35.177 15.846 1.00 60.20 243 ALA C C 1
ATOM 5173 O O . ALA C 1 244 ? -67.392 34.459 16.831 1.00 63.00 243 ALA C O 1
ATOM 5175 N N . VAL C 1 245 ? -66.559 36.173 15.636 1.00 59.72 244 VAL C N 1
ATOM 5176 C CA . VAL C 1 245 ? -65.462 36.453 16.557 1.00 63.12 244 VAL C CA 1
ATOM 5177 C C . VAL C 1 245 ? -65.996 37.085 17.849 1.00 73.69 244 VAL C C 1
ATOM 5178 O O . VAL C 1 245 ? -65.652 36.635 18.946 1.00 70.26 244 VAL C O 1
ATOM 5182 N N . LYS C 1 246 ? -66.846 38.108 17.714 1.00 75.93 245 LYS C N 1
ATOM 5183 C CA . LYS C 1 246 ? -67.485 38.748 18.868 1.00 68.24 245 LYS C CA 1
ATOM 5184 C C . LYS C 1 246 ? -68.192 37.735 19.795 1.00 73.62 245 LYS C C 1
ATOM 5185 O O . LYS C 1 246 ? -67.985 37.745 21.020 1.00 76.62 245 LYS C O 1
ATOM 5191 N N . GLU C 1 247 ? -69.012 36.863 19.210 1.00 68.70 246 GLU C N 1
ATOM 5192 C CA . GLU C 1 247 ? -69.759 35.877 19.977 1.00 71.15 246 GLU C CA 1
ATOM 5193 C C . GLU C 1 247 ? -68.802 34.885 20.606 1.00 75.04 246 GLU C C 1
ATOM 5194 O O . GLU C 1 247 ? -68.959 34.495 21.771 1.00 82.49 246 GLU C O 1
ATOM 5200 N N . SER C 1 248 ? -67.807 34.476 19.828 1.00 72.92 247 SER C N 1
ATOM 5201 C CA . SER C 1 248 ? -66.831 33.510 20.293 1.00 69.74 247 SER C CA 1
ATOM 5202 C C . SER C 1 248 ? -66.065 33.997 21.525 1.00 70.97 247 SER C C 1
ATOM 5203 O O . SER C 1 248 ? -65.769 33.213 22.430 1.00 64.29 247 SER C O 1
ATOM 5206 N N . SER C 1 249 ? -65.770 35.295 21.531 1.00 74.04 248 SER C N 1
ATOM 5207 C CA . SER C 1 249 ? -64.971 35.945 22.552 1.00 82.23 248 SER C CA 1
ATOM 5208 C C . SER C 1 249 ? -65.759 36.158 23.850 1.00 96.35 248 SER C C 1
ATOM 5209 O O . SER C 1 249 ? -65.213 35.978 24.938 1.00 102.72 248 SER C O 1
ATOM 5212 N N . ASN C 1 250 ? -67.032 36.543 23.729 1.00 102.71 249 ASN C N 1
ATOM 5213 C CA . ASN C 1 250 ? -67.913 36.699 24.891 1.00 97.04 249 ASN C CA 1
ATOM 5214 C C . ASN C 1 250 ? -68.127 35.395 25.651 1.00 100.80 249 ASN C C 1
ATOM 5215 O O . ASN C 1 250 ? -68.103 35.394 26.878 1.00 115.58 249 ASN C O 1
ATOM 5220 N N . ALA C 1 251 ? -68.328 34.294 24.924 1.00 101.06 250 ALA C N 1
ATOM 5221 C CA . ALA C 1 251 ? -68.418 32.961 25.527 1.00 98.20 250 ALA C CA 1
ATOM 5222 C C . ALA C 1 251 ? -67.134 32.586 26.274 1.00 103.99 250 ALA C C 1
ATOM 5223 O O . ALA C 1 251 ? -67.201 31.947 27.323 1.00 107.50 250 ALA C O 1
ATOM 5225 N N . LYS C 1 252 ? -65.977 32.991 25.742 1.00 106.36 251 LYS C N 1
ATOM 5226 C CA . LYS C 1 252 ? -64.685 32.769 26.417 1.00 109.11 251 LYS C CA 1
ATOM 5227 C C . LYS C 1 252 ? -64.631 33.430 27.800 1.00 107.31 251 LYS C C 1
ATOM 5228 O O . LYS C 1 252 ? -64.319 32.760 28.786 1.00 114.11 251 LYS C O 1
ATOM 5234 N N . LEU C 1 253 ? -64.946 34.729 27.859 1.00 100.68 252 LEU C N 1
ATOM 5235 C CA . LEU C 1 253 ? -64.985 35.497 29.117 1.00 101.92 252 LEU C CA 1
ATOM 5236 C C . LEU C 1 253 ? -65.696 34.743 30.264 1.00 103.61 252 LEU C C 1
ATOM 5237 O O . LEU C 1 253 ? -65.119 34.537 31.341 1.00 98.96 252 LEU C O 1
ATOM 5242 N N . LEU C 1 254 ? -66.931 34.314 30.003 1.00 97.04 253 LEU C N 1
ATOM 5243 C CA . LEU C 1 254 ? -67.705 33.485 30.929 1.00 94.49 253 LEU C CA 1
ATOM 5244 C C . LEU C 1 254 ? -66.956 32.182 31.298 1.00 91.91 253 LEU C C 1
ATOM 5245 O O . LEU C 1 254 ? -67.380 31.064 30.971 1.00 80.54 253 LEU C O 1
ATOM 5250 N N . GLY D 1 21 ? -33.165 32.750 -19.127 1.00 104.64 20 GLY D N 1
ATOM 5251 C CA . GLY D 1 21 ? -32.509 31.596 -18.442 1.00 100.86 20 GLY D CA 1
ATOM 5252 C C . GLY D 1 21 ? -31.070 31.854 -18.020 1.00 101.53 20 GLY D C 1
ATOM 5253 O O . GLY D 1 21 ? -30.373 30.929 -17.592 1.00 110.97 20 GLY D O 1
ATOM 5254 N N . GLY D 1 22 ? -30.622 33.105 -18.149 1.00 93.25 21 GLY D N 1
ATOM 5255 C CA . GLY D 1 22 ? -29.281 33.506 -17.714 1.00 83.41 21 GLY D CA 1
ATOM 5256 C C . GLY D 1 22 ? -29.259 33.917 -16.248 1.00 85.09 21 GLY D C 1
ATOM 5257 O O . GLY D 1 22 ? -30.275 33.845 -15.548 1.00 75.77 21 GLY D O 1
ATOM 5258 N N . ASP D 1 23 ? -28.087 34.331 -15.774 1.00 85.95 22 ASP D N 1
ATOM 5259 C CA . ASP D 1 23 ? -27.928 34.857 -14.420 1.00 73.57 22 ASP D CA 1
ATOM 5260 C C . ASP D 1 23 ? -28.611 36.225 -14.329 1.00 75.98 22 ASP D C 1
ATOM 5261 O O . ASP D 1 23 ? -28.822 36.879 -15.352 1.00 81.02 22 ASP D O 1
ATOM 5266 N N . LEU D 1 24 ? -28.983 36.636 -13.115 1.00 78.32 23 LEU D N 1
ATOM 5267 C CA . LEU D 1 24 ? -29.568 37.962 -12.882 1.00 81.03 23 LEU D CA 1
ATOM 5268 C C . LEU D 1 24 ? -28.644 39.060 -13.415 1.00 86.57 23 LEU D C 1
ATOM 5269 O O . LEU D 1 24 ? -27.426 39.032 -13.190 1.00 89.46 23 LEU D O 1
ATOM 5274 N N . ASP D 1 25 ? -29.213 40.021 -14.132 1.00 87.16 24 ASP D N 1
ATOM 5275 C CA . ASP D 1 25 ? -28.408 41.099 -14.673 1.00 89.62 24 ASP D CA 1
ATOM 5276 C C . ASP D 1 25 ? -27.938 42.005 -13.529 1.00 90.42 24 ASP D C 1
ATOM 5277 O O . ASP D 1 25 ? -28.749 42.613 -12.832 1.00 95.20 24 ASP D O 1
ATOM 5282 N N . ILE D 1 26 ? -26.623 42.063 -13.324 1.00 87.91 25 ILE D N 1
ATOM 5283 C CA . ILE D 1 26 ? -26.051 42.857 -12.242 1.00 82.72 25 ILE D CA 1
ATOM 5284 C C . ILE D 1 26 ? -26.069 44.353 -12.547 1.00 88.48 25 ILE D C 1
ATOM 5285 O O . ILE D 1 26 ? -26.266 45.178 -11.646 1.00 86.77 25 ILE D O 1
ATOM 5290 N N . SER D 1 27 ? -25.881 44.695 -13.820 1.00 88.12 26 SER D N 1
ATOM 5291 C CA . SER D 1 27 ? -25.965 46.076 -14.259 1.00 84.09 26 SER D CA 1
ATOM 5292 C C . SER D 1 27 ? -27.333 46.678 -13.916 1.00 88.34 26 SER D C 1
ATOM 5293 O O . SER D 1 27 ? -27.422 47.855 -13.548 1.00 95.46 26 SER D O 1
ATOM 5296 N N . ASP D 1 28 ? -28.385 45.858 -14.012 1.00 85.49 27 ASP D N 1
ATOM 5297 C CA . ASP D 1 28 ? -29.767 46.297 -13.792 1.00 76.13 27 ASP D CA 1
ATOM 5298 C C . ASP D 1 28 ? -30.112 46.437 -12.301 1.00 74.91 27 ASP D C 1
ATOM 5299 O O . ASP D 1 28 ? -30.766 45.571 -11.723 1.00 72.71 27 ASP D O 1
ATOM 5304 N N . THR D 1 29 ? -29.680 47.547 -11.703 1.00 77.14 28 THR D N 1
ATOM 5305 C CA . THR D 1 29 ? -29.783 47.777 -10.251 1.00 78.77 28 THR D CA 1
ATOM 5306 C C . THR D 1 29 ? -31.238 47.711 -9.787 1.00 80.05 28 THR D C 1
ATOM 5307 O O . THR D 1 29 ? -31.527 47.156 -8.728 1.00 74.81 28 THR D O 1
ATOM 5311 N N . VAL D 1 30 ? -32.144 48.251 -10.599 1.00 83.14 29 VAL D N 1
ATOM 5312 C CA . VAL D 1 30 ? -33.573 48.263 -10.274 1.00 83.63 29 VAL D CA 1
ATOM 5313 C C . VAL D 1 30 ? -34.154 46.840 -10.192 1.00 82.41 29 VAL D C 1
ATOM 5314 O O . VAL D 1 30 ? -34.835 46.501 -9.216 1.00 87.39 29 VAL D O 1
ATOM 5318 N N . GLY D 1 31 ? -33.858 46.010 -11.193 1.00 78.91 30 GLY D N 1
ATOM 5319 C CA . GLY D 1 31 ? -34.149 44.564 -11.130 1.00 73.50 30 GLY D CA 1
ATOM 5320 C C . GLY D 1 31 ? -33.720 43.849 -9.833 1.00 64.15 30 GLY D C 1
ATOM 5321 O O . GLY D 1 31 ? -34.458 43.047 -9.273 1.00 58.65 30 GLY D O 1
ATOM 5322 N N . VAL D 1 32 ? -32.524 44.124 -9.351 1.00 52.79 31 VAL D N 1
ATOM 5323 C CA . VAL D 1 32 ? -32.037 43.418 -8.186 1.00 62.65 31 VAL D CA 1
ATOM 5324 C C . VAL D 1 32 ? -32.948 43.748 -6.991 1.00 57.51 31 VAL D C 1
ATOM 5325 O O . VAL D 1 32 ? -33.410 42.867 -6.278 1.00 53.28 31 VAL D O 1
ATOM 5329 N N . SER D 1 33 ? -33.241 45.032 -6.856 1.00 59.13 32 SER D N 1
ATOM 5330 C CA . SER D 1 33 ? -34.090 45.577 -5.818 1.00 59.49 32 SER D CA 1
ATOM 5331 C C . SER D 1 33 ? -35.514 44.976 -5.845 1.00 62.73 32 SER D C 1
ATOM 5332 O O . SER D 1 33 ? -36.037 44.535 -4.803 1.00 69.60 32 SER D O 1
ATOM 5335 N N . PHE D 1 34 ? -36.121 44.930 -7.025 1.00 57.75 33 PHE D N 1
ATOM 5336 C CA . PHE D 1 34 ? -37.402 44.251 -7.193 1.00 62.36 33 PHE D CA 1
ATOM 5337 C C . PHE D 1 34 ? -37.317 42.799 -6.732 1.00 64.31 33 PHE D C 1
ATOM 5338 O O . PHE D 1 34 ? -38.153 42.328 -5.936 1.00 58.95 33 PHE D O 1
ATOM 5346 N N . TRP D 1 35 ? -36.289 42.111 -7.243 1.00 62.24 34 TRP D N 1
ATOM 5347 C CA . TRP D 1 35 ? -36.050 40.715 -6.960 1.00 54.66 34 TRP D CA 1
ATOM 5348 C C . TRP D 1 35 ? -35.997 40.523 -5.453 1.00 57.85 34 TRP D C 1
ATOM 5349 O O . TRP D 1 35 ? -36.729 39.712 -4.909 1.00 66.49 34 TRP D O 1
ATOM 5360 N N . LEU D 1 36 ? -35.131 41.278 -4.792 1.00 56.32 35 LEU D N 1
ATOM 5361 C CA . LEU D 1 36 ? -34.945 41.186 -3.341 1.00 57.52 35 LEU D CA 1
ATOM 5362 C C . LEU D 1 36 ? -36.226 41.386 -2.549 1.00 56.76 35 LEU D C 1
ATOM 5363 O O . LEU D 1 36 ? -36.519 40.607 -1.646 1.00 59.77 35 LEU D O 1
ATOM 5368 N N . VAL D 1 37 ? -36.965 42.442 -2.879 1.00 54.90 36 VAL D N 1
ATOM 5369 C CA . VAL D 1 37 ? -38.144 42.829 -2.103 1.00 50.85 36 VAL D CA 1
ATOM 5370 C C . VAL D 1 37 ? -39.262 41.818 -2.321 1.00 46.79 36 VAL D C 1
ATOM 5371 O O . VAL D 1 37 ? -39.917 41.411 -1.375 1.00 51.73 36 VAL D O 1
ATOM 5375 N N . THR D 1 38 ? -39.413 41.367 -3.560 1.00 43.19 37 THR D N 1
ATOM 5376 C CA . THR D 1 38 ? -40.227 40.202 -3.868 1.00 44.14 37 THR D CA 1
ATOM 5377 C C . THR D 1 38 ? -39.968 39.086 -2.885 1.00 45.80 37 THR D C 1
ATOM 5378 O O . THR D 1 38 ? -40.911 38.572 -2.295 1.00 58.30 37 THR D O 1
ATOM 5382 N N . ALA D 1 39 ? -38.700 38.716 -2.702 1.00 45.77 38 ALA D N 1
ATOM 5383 C CA . ALA D 1 39 ? -38.350 37.605 -1.836 1.00 47.49 38 ALA D CA 1
ATOM 5384 C C . ALA D 1 39 ? -38.756 37.960 -0.412 1.00 52.80 38 ALA D C 1
ATOM 5385 O O . ALA D 1 39 ? -39.227 37.105 0.339 1.00 54.74 38 ALA D O 1
ATOM 5387 N N . GLY D 1 40 ? -38.597 39.235 -0.072 1.00 52.64 39 GLY D N 1
ATOM 5388 C CA . GLY D 1 40 ? -38.785 39.715 1.275 1.00 54.87 39 GLY D CA 1
ATOM 5389 C C . GLY D 1 40 ? -40.242 39.625 1.614 1.00 59.64 39 GLY D C 1
ATOM 5390 O O . GLY D 1 40 ? -40.603 39.143 2.683 1.00 64.31 39 GLY D O 1
ATOM 5391 N N . MET D 1 41 ? -41.091 40.066 0.697 1.00 57.06 40 MET D N 1
ATOM 5392 C CA . MET D 1 41 ? -42.529 39.933 0.921 1.00 56.73 40 MET D CA 1
ATOM 5393 C C . MET D 1 41 ? -42.888 38.456 1.050 1.00 59.01 40 MET D C 1
ATOM 5394 O O . MET D 1 41 ? -43.542 38.047 2.018 1.00 57.99 40 MET D O 1
ATOM 5399 N N . LEU D 1 42 ? -42.448 37.644 0.088 1.00 55.97 41 LEU D N 1
ATOM 5400 C CA . LEU D 1 42 ? -42.614 36.198 0.257 1.00 54.01 41 LEU D CA 1
ATOM 5401 C C . LEU D 1 42 ? -42.226 35.636 1.663 1.00 47.00 41 LEU D C 1
ATOM 5402 O O . LEU D 1 42 ? -43.027 34.957 2.278 1.00 50.63 41 LEU D O 1
ATOM 5407 N N . ALA D 1 43 ? -41.004 35.879 2.122 1.00 46.96 42 ALA D N 1
ATOM 5408 C CA . ALA D 1 43 ? -40.546 35.411 3.451 1.00 50.21 42 ALA D CA 1
ATOM 5409 C C . ALA D 1 43 ? -41.497 35.932 4.525 1.00 45.76 42 ALA D C 1
ATOM 5410 O O . ALA D 1 43 ? -42.140 35.155 5.201 1.00 46.19 42 ALA D O 1
ATOM 5412 N N . ALA D 1 44 ? -41.633 37.252 4.577 1.00 47.63 43 ALA D N 1
ATOM 5413 C CA . ALA D 1 44 ? -42.549 37.984 5.449 1.00 49.71 43 ALA D CA 1
ATOM 5414 C C . ALA D 1 44 ? -43.951 37.404 5.579 1.00 51.82 43 ALA D C 1
ATOM 5415 O O . ALA D 1 44 ? -44.485 37.257 6.687 1.00 60.74 43 ALA D O 1
ATOM 5417 N N . THR D 1 45 ? -44.559 37.093 4.456 1.00 51.80 44 THR D N 1
ATOM 5418 C CA . THR D 1 45 ? -45.905 36.529 4.457 1.00 56.14 44 THR D CA 1
ATOM 5419 C C . THR D 1 45 ? -45.928 35.224 5.214 1.00 56.58 44 THR D C 1
ATOM 5420 O O . THR D 1 45 ? -46.842 34.985 6.005 1.00 53.83 44 THR D O 1
ATOM 5424 N N . VAL D 1 46 ? -44.923 34.384 4.938 1.00 53.58 45 VAL D N 1
ATOM 5425 C CA . VAL D 1 46 ? -44.807 33.088 5.563 1.00 55.25 45 VAL D CA 1
ATOM 5426 C C . VAL D 1 46 ? -44.574 33.329 7.059 1.00 56.22 45 VAL D C 1
ATOM 5427 O O . VAL D 1 46 ? -45.275 32.784 7.895 1.00 60.74 45 VAL D O 1
ATOM 5431 N N . PHE D 1 47 ? -43.624 34.196 7.375 1.00 56.57 46 PHE D N 1
ATOM 5432 C CA . PHE D 1 47 ? -43.327 34.547 8.747 1.00 58.05 46 PHE D CA 1
ATOM 5433 C C . PHE D 1 47 ? -44.599 34.940 9.516 1.00 57.72 46 PHE D C 1
ATOM 5434 O O . PHE D 1 47 ? -44.885 34.335 10.539 1.00 57.73 46 PHE D O 1
ATOM 5442 N N . PHE D 1 48 ? -45.356 35.922 9.013 1.00 56.22 47 PHE D N 1
ATOM 5443 C CA . PHE D 1 48 ? -46.551 36.427 9.718 1.00 57.68 47 PHE D CA 1
ATOM 5444 C C . PHE D 1 48 ? -47.622 35.398 9.884 1.00 57.10 47 PHE D C 1
ATOM 5445 O O . PHE D 1 48 ? -48.177 35.266 10.979 1.00 64.20 47 PHE D O 1
ATOM 5453 N N . PHE D 1 49 ? -47.936 34.677 8.812 1.00 52.38 48 PHE D N 1
ATOM 5454 C CA . PHE D 1 49 ? -48.939 33.614 8.928 1.00 57.23 48 PHE D CA 1
ATOM 5455 C C . PHE D 1 49 ? -48.562 32.490 9.881 1.00 58.71 48 PHE D C 1
ATOM 5456 O O . PHE D 1 49 ? -49.399 32.027 10.653 1.00 68.29 48 PHE D O 1
ATOM 5464 N N . VAL D 1 50 ? -47.310 32.057 9.825 1.00 58.62 49 VAL D N 1
ATOM 5465 C CA . VAL D 1 50 ? -46.867 30.939 10.632 1.00 55.96 49 VAL D CA 1
ATOM 5466 C C . VAL D 1 50 ? -46.845 31.319 12.116 1.00 56.76 49 VAL D C 1
ATOM 5467 O O . VAL D 1 50 ? -47.310 30.561 12.957 1.00 56.33 49 VAL D O 1
ATOM 5471 N N . GLU D 1 51 ? -46.360 32.521 12.410 1.00 57.80 50 GLU D N 1
ATOM 5472 C CA . GLU D 1 51 ? -46.107 32.960 13.780 1.00 56.31 50 GLU D CA 1
ATOM 5473 C C . GLU D 1 51 ? -47.378 33.262 14.573 1.00 57.71 50 GLU D C 1
ATOM 5474 O O . GLU D 1 51 ? -47.313 33.479 15.780 1.00 57.62 50 GLU D O 1
ATOM 5480 N N . ARG D 1 52 ? -48.526 33.269 13.899 1.00 58.34 51 ARG D N 1
ATOM 5481 C CA . ARG D 1 52 ? -49.822 33.491 14.553 1.00 55.99 51 ARG D CA 1
ATOM 5482 C C . ARG D 1 52 ? -50.070 32.642 15.789 1.00 58.60 51 ARG D C 1
ATOM 5483 O O . ARG D 1 52 ? -50.838 33.036 16.691 1.00 54.44 51 ARG D O 1
ATOM 5491 N N . ASP D 1 53 ? -49.434 31.473 15.817 1.00 51.26 52 ASP D N 1
ATOM 5492 C CA . ASP D 1 53 ? -49.647 30.552 16.892 1.00 53.08 52 ASP D CA 1
ATOM 5493 C C . ASP D 1 53 ? -48.745 30.860 18.104 1.00 54.19 52 ASP D C 1
ATOM 5494 O O . ASP D 1 53 ? -48.778 30.143 19.091 1.00 59.06 52 ASP D O 1
ATOM 5499 N N . GLN D 1 54 ? -47.944 31.918 17.992 1.00 59.97 53 GLN D N 1
ATOM 5500 C CA . GLN D 1 54 ? -47.104 32.452 19.067 1.00 61.01 53 GLN D CA 1
ATOM 5501 C C . GLN D 1 54 ? -47.716 33.686 19.710 1.00 64.91 53 GLN D C 1
ATOM 5502 O O . GLN D 1 54 ? -47.070 34.324 20.525 1.00 68.14 53 GLN D O 1
ATOM 5508 N N . VAL D 1 55 ? -48.926 34.058 19.296 1.00 68.20 54 VAL D N 1
ATOM 5509 C CA . VAL D 1 55 ? -49.630 35.221 19.853 1.00 61.55 54 VAL D CA 1
ATOM 5510 C C . VAL D 1 55 ? -51.054 34.802 20.223 1.00 63.90 54 VAL D C 1
ATOM 5511 O O . VAL D 1 55 ? -51.587 33.840 19.670 1.00 67.33 54 VAL D O 1
ATOM 5515 N N . SER D 1 56 ? -51.657 35.527 21.160 1.00 64.42 55 SER D N 1
ATOM 5516 C CA . SER D 1 56 ? -53.007 35.256 21.643 1.00 60.24 55 SER D CA 1
ATOM 5517 C C . SER D 1 56 ? -54.097 35.694 20.651 1.00 63.69 55 SER D C 1
ATOM 5518 O O . SER D 1 56 ? -53.834 36.466 19.702 1.00 61.31 55 SER D O 1
ATOM 5521 N N . ALA D 1 57 ? -55.320 35.218 20.908 1.00 55.22 56 ALA D N 1
ATOM 5522 C CA . ALA D 1 57 ? -56.525 35.692 20.225 1.00 54.71 56 ALA D CA 1
ATOM 5523 C C . ALA D 1 57 ? -56.592 37.216 20.008 1.00 58.81 56 ALA D C 1
ATOM 5524 O O . ALA D 1 57 ? -56.997 37.690 18.938 1.00 64.74 56 ALA D O 1
ATOM 5526 N N . LYS D 1 58 ? -56.167 37.972 21.012 1.00 63.80 57 LYS D N 1
ATOM 5527 C CA . LYS D 1 58 ? -56.134 39.435 20.951 1.00 64.53 57 LYS D CA 1
ATOM 5528 C C . LYS D 1 58 ? -55.282 39.961 19.793 1.00 64.50 57 LYS D C 1
ATOM 5529 O O . LYS D 1 58 ? -55.497 41.089 19.358 1.00 58.56 57 LYS D O 1
ATOM 5535 N N . TRP D 1 59 ? -54.305 39.162 19.327 1.00 63.46 58 TRP D N 1
ATOM 5536 C CA . TRP D 1 59 ? -53.319 39.615 18.320 1.00 57.80 58 TRP D CA 1
ATOM 5537 C C . TRP D 1 59 ? -53.379 38.920 16.952 1.00 59.51 58 TRP D C 1
ATOM 5538 O O . TRP D 1 59 ? -52.829 39.435 15.972 1.00 57.14 58 TRP D O 1
ATOM 5549 N N . LYS D 1 60 ? -54.030 37.761 16.893 1.00 50.51 59 LYS D N 1
ATOM 5550 C CA . LYS D 1 60 ? -53.991 36.926 15.725 1.00 48.89 59 LYS D CA 1
ATOM 5551 C C . LYS D 1 60 ? -54.469 37.614 14.422 1.00 58.16 59 LYS D C 1
ATOM 5552 O O . LYS D 1 60 ? -53.835 37.458 13.362 1.00 52.13 59 LYS D O 1
ATOM 5558 N N . THR D 1 61 ? -55.558 38.388 14.497 1.00 59.95 60 THR D N 1
ATOM 5559 C CA . THR D 1 61 ? -56.090 39.048 13.302 1.00 55.93 60 THR D CA 1
ATOM 5560 C C . THR D 1 61 ? -55.113 40.081 12.788 1.00 59.60 60 THR D C 1
ATOM 5561 O O . THR D 1 61 ? -55.049 40.352 11.581 1.00 67.16 60 THR D O 1
ATOM 5565 N N . SER D 1 62 ? -54.337 40.645 13.706 1.00 60.65 61 SER D N 1
ATOM 5566 C CA . SER D 1 62 ? -53.315 41.617 13.349 1.00 63.26 61 SER D CA 1
ATOM 5567 C C . SER D 1 62 ? -52.323 40.949 12.431 1.00 61.33 61 SER D C 1
ATOM 5568 O O . SER D 1 62 ? -52.055 41.434 11.322 1.00 59.79 61 SER D O 1
ATOM 5571 N N . LEU D 1 63 ? -51.818 39.804 12.881 1.00 56.48 62 LEU D N 1
ATOM 5572 C CA . LEU D 1 63 ? -50.833 39.080 12.116 1.00 54.29 62 LEU D CA 1
ATOM 5573 C C . LEU D 1 63 ? -51.390 38.631 10.750 1.00 53.56 62 LEU D C 1
ATOM 5574 O O . LEU D 1 63 ? -50.665 38.637 9.749 1.00 49.30 62 LEU D O 1
ATOM 5579 N N . THR D 1 64 ? -52.670 38.261 10.717 1.00 50.37 63 THR D N 1
ATOM 5580 C CA . THR D 1 64 ? -53.301 37.830 9.490 1.00 55.07 63 THR D CA 1
ATOM 5581 C C . THR D 1 64 ? -53.198 38.996 8.514 1.00 61.62 63 THR D C 1
ATOM 5582 O O . THR D 1 64 ? -52.708 38.826 7.381 1.00 56.26 63 THR D O 1
ATOM 5586 N N . VAL D 1 65 ? -53.641 40.172 8.985 1.00 61.46 64 VAL D N 1
ATOM 5587 C CA . VAL D 1 65 ? -53.742 41.379 8.169 1.00 58.26 64 VAL D CA 1
ATOM 5588 C C . VAL D 1 65 ? -52.357 41.766 7.698 1.00 56.01 64 VAL D C 1
ATOM 5589 O O . VAL D 1 65 ? -52.130 42.007 6.507 1.00 54.23 64 VAL D O 1
ATOM 5593 N N . SER D 1 66 ? -51.422 41.750 8.633 1.00 58.80 65 SER D N 1
ATOM 5594 C CA . SER D 1 66 ? -50.006 41.902 8.311 1.00 58.43 65 SER D CA 1
ATOM 5595 C C . SER D 1 66 ? -49.560 40.985 7.165 1.00 57.85 65 SER D C 1
ATOM 5596 O O . SER D 1 66 ? -48.858 41.461 6.271 1.00 54.08 65 SER D O 1
ATOM 5599 N N . GLY D 1 67 ? -49.984 39.697 7.209 1.00 49.28 66 GLY D N 1
ATOM 5600 C CA . GLY D 1 67 ? -49.607 38.678 6.246 1.00 42.30 66 GLY D CA 1
ATOM 5601 C C . GLY D 1 67 ? -50.235 38.890 4.869 1.00 50.93 66 GLY D C 1
ATOM 5602 O O . GLY D 1 67 ? -49.573 38.702 3.833 1.00 45.29 66 GLY D O 1
ATOM 5603 N N . LEU D 1 68 ? -51.517 39.272 4.870 1.00 51.84 67 LEU D N 1
ATOM 5604 C CA . LEU D 1 68 ? -52.244 39.633 3.665 1.00 55.01 67 LEU D CA 1
ATOM 5605 C C . LEU D 1 68 ? -51.665 40.863 2.951 1.00 58.93 67 LEU D C 1
ATOM 5606 O O . LEU D 1 68 ? -51.651 40.920 1.712 1.00 56.85 67 LEU D O 1
ATOM 5611 N N . ILE D 1 69 ? -51.216 41.850 3.730 1.00 55.65 68 ILE D N 1
ATOM 5612 C CA . ILE D 1 69 ? -50.489 43.005 3.173 1.00 57.34 68 ILE D CA 1
ATOM 5613 C C . ILE D 1 69 ? -49.247 42.498 2.427 1.00 55.41 68 ILE D C 1
ATOM 5614 O O . ILE D 1 69 ? -49.094 42.740 1.222 1.00 52.30 68 ILE D O 1
ATOM 5619 N N . THR D 1 70 ? -48.374 41.768 3.117 1.00 48.44 69 THR D N 1
ATOM 5620 C CA . THR D 1 70 ? -47.186 41.261 2.415 1.00 51.53 69 THR D CA 1
ATOM 5621 C C . THR D 1 70 ? -47.446 40.254 1.266 1.00 51.77 69 THR D C 1
ATOM 5622 O O . THR D 1 70 ? -46.615 40.164 0.362 1.00 49.48 69 THR D O 1
ATOM 5626 N N . GLY D 1 71 ? -48.564 39.505 1.319 1.00 48.40 70 GLY D N 1
ATOM 5627 C CA . GLY D 1 71 ? -48.866 38.465 0.343 1.00 42.55 70 GLY D CA 1
ATOM 5628 C C . GLY D 1 71 ? -49.284 39.114 -0.970 1.00 53.61 70 GLY D C 1
ATOM 5629 O O . GLY D 1 71 ? -48.826 38.737 -2.072 1.00 48.76 70 GLY D O 1
ATOM 5630 N N . ILE D 1 72 ? -50.152 40.115 -0.835 1.00 53.17 71 ILE D N 1
ATOM 5631 C CA . ILE D 1 72 ? -50.663 40.876 -1.947 1.00 50.06 71 ILE D CA 1
ATOM 5632 C C . ILE D 1 72 ? -49.519 41.688 -2.569 1.00 53.87 71 ILE D C 1
ATOM 5633 O O . ILE D 1 72 ? -49.396 41.784 -3.797 1.00 58.15 71 ILE D O 1
ATOM 5638 N N . ALA D 1 73 ? -48.667 42.257 -1.732 1.00 51.49 72 ALA D N 1
ATOM 5639 C CA . ALA D 1 73 ? -47.456 42.885 -2.248 1.00 53.11 72 ALA D CA 1
ATOM 5640 C C . ALA D 1 73 ? -46.616 41.910 -3.071 1.00 52.52 72 ALA D C 1
ATOM 5641 O O . ALA D 1 73 ? -46.241 42.229 -4.217 1.00 53.79 72 ALA D O 1
ATOM 5643 N N . PHE D 1 74 ? -46.346 40.722 -2.510 1.00 47.54 73 PHE D N 1
ATOM 5644 C CA . PHE D 1 74 ? -45.586 39.704 -3.234 1.00 48.39 73 PHE D CA 1
ATOM 5645 C C . PHE D 1 74 ? -46.047 39.498 -4.723 1.00 52.27 73 PHE D C 1
ATOM 5646 O O . PHE D 1 74 ? -45.237 39.594 -5.651 1.00 47.96 73 PHE D O 1
ATOM 5654 N N . TRP D 1 75 ? -47.340 39.224 -4.928 1.00 50.67 74 TRP D N 1
ATOM 5655 C CA . TRP D 1 75 ? -47.886 38.980 -6.255 1.00 53.31 74 TRP D CA 1
ATOM 5656 C C . TRP D 1 75 ? -47.628 40.144 -7.194 1.00 58.66 74 TRP D C 1
ATOM 5657 O O . TRP D 1 75 ? -47.190 39.940 -8.329 1.00 57.04 74 TRP D O 1
ATOM 5668 N N . HIS D 1 76 ? -47.867 41.360 -6.698 1.00 61.75 75 HIS D N 1
ATOM 5669 C CA . HIS D 1 76 ? -47.671 42.578 -7.479 1.00 58.00 75 HIS D CA 1
ATOM 5670 C C . HIS D 1 76 ? -46.198 42.845 -7.716 1.00 59.66 75 HIS D C 1
ATOM 5671 O O . HIS D 1 76 ? -45.817 43.290 -8.796 1.00 59.86 75 HIS D O 1
ATOM 5678 N N . TYR D 1 77 ? -45.354 42.540 -6.735 1.00 57.32 76 TYR D N 1
ATOM 5679 C CA . TYR D 1 77 ? -43.910 42.587 -7.010 1.00 60.32 76 TYR D CA 1
ATOM 5680 C C . TYR D 1 77 ? -43.452 41.677 -8.148 1.00 53.30 76 TYR D C 1
ATOM 5681 O O . TYR D 1 77 ? -42.479 41.996 -8.806 1.00 59.33 76 TYR D O 1
ATOM 5690 N N . LEU D 1 78 ? -44.135 40.554 -8.352 1.00 43.79 77 LEU D N 1
ATOM 5691 C CA . LEU D 1 78 ? -43.766 39.642 -9.384 1.00 47.61 77 LEU D CA 1
ATOM 5692 C C . LEU D 1 78 ? -44.076 40.297 -10.722 1.00 51.90 77 LEU D C 1
ATOM 5693 O O . LEU D 1 78 ? -43.260 40.299 -11.609 1.00 56.51 77 LEU D O 1
ATOM 5698 N N . TYR D 1 79 ? -45.268 40.865 -10.840 1.00 57.83 78 TYR D N 1
ATOM 5699 C CA . TYR D 1 79 ? -45.693 41.579 -12.038 1.00 60.46 78 TYR D CA 1
ATOM 5700 C C . TYR D 1 79 ? -44.904 42.842 -12.298 1.00 55.43 78 TYR D C 1
ATOM 5701 O O . TYR D 1 79 ? -44.595 43.153 -13.446 1.00 57.30 78 TYR D O 1
ATOM 5710 N N . MET D 1 80 ? -44.606 43.582 -11.245 1.00 55.61 79 MET D N 1
ATOM 5711 C CA . MET D 1 80 ? -43.832 44.810 -11.401 1.00 60.95 79 MET D CA 1
ATOM 5712 C C . MET D 1 80 ? -42.471 44.490 -11.990 1.00 64.76 79 MET D C 1
ATOM 5713 O O . MET D 1 80 ? -42.106 45.032 -13.050 1.00 66.49 79 MET D O 1
ATOM 5718 N N . ARG D 1 81 ? -41.749 43.576 -11.339 1.00 61.87 80 ARG D N 1
ATOM 5719 C CA . ARG D 1 81 ? -40.442 43.178 -11.828 1.00 65.47 80 ARG D CA 1
ATOM 5720 C C . ARG D 1 81 ? -40.452 42.665 -13.287 1.00 67.09 80 ARG D C 1
ATOM 5721 O O . ARG D 1 81 ? -39.485 42.863 -14.006 1.00 71.66 80 ARG D O 1
ATOM 5729 N N . GLY D 1 82 ? -41.530 42.013 -13.709 1.00 58.33 81 GLY D N 1
ATOM 5730 C CA . GLY D 1 82 ? -41.618 41.481 -15.061 1.00 64.10 81 GLY D CA 1
ATOM 5731 C C . GLY D 1 82 ? -41.829 42.591 -16.077 1.00 71.31 81 GLY D C 1
ATOM 5732 O O . GLY D 1 82 ? -41.352 42.514 -17.203 1.00 73.96 81 GLY D O 1
ATOM 5733 N N . VAL D 1 83 ? -42.555 43.625 -15.661 1.00 72.83 82 VAL D N 1
ATOM 5734 C CA . VAL D 1 83 ? -42.805 44.792 -16.472 1.00 66.41 82 VAL D CA 1
ATOM 5735 C C . VAL D 1 83 ? -41.481 45.524 -16.666 1.00 69.12 82 VAL D C 1
ATOM 5736 O O . VAL D 1 83 ? -41.129 45.883 -17.790 1.00 77.76 82 VAL D O 1
ATOM 5740 N N . TRP D 1 84 ? -40.728 45.699 -15.586 1.00 72.36 83 TRP D N 1
ATOM 5741 C CA . TRP D 1 84 ? -39.391 46.304 -15.668 1.00 76.63 83 TRP D CA 1
ATOM 5742 C C . TRP D 1 84 ? -38.452 45.581 -16.632 1.00 81.79 83 TRP D C 1
ATOM 5743 O O . TRP D 1 84 ? -37.890 46.207 -17.521 1.00 91.54 83 TRP D O 1
ATOM 5754 N N . ILE D 1 85 ? -38.285 44.272 -16.466 1.00 82.23 84 ILE D N 1
ATOM 5755 C CA . ILE D 1 85 ? -37.277 43.558 -17.250 1.00 87.49 84 ILE D CA 1
ATOM 5756 C C . ILE D 1 85 ? -37.682 43.386 -18.710 1.00 89.40 84 ILE D C 1
ATOM 5757 O O . ILE D 1 85 ? -36.829 43.355 -19.586 1.00 93.37 84 ILE D O 1
ATOM 5762 N N . ASP D 1 86 ? -38.977 43.282 -18.970 1.00 96.79 85 ASP D N 1
ATOM 5763 C CA . ASP D 1 86 ? -39.441 43.015 -20.326 1.00 99.28 85 ASP D CA 1
ATOM 5764 C C . ASP D 1 86 ? -39.560 44.270 -21.190 1.00 101.91 85 ASP D C 1
ATOM 5765 O O . ASP D 1 86 ? -39.458 44.189 -22.416 1.00 108.70 85 ASP D O 1
ATOM 5770 N N . THR D 1 87 ? -39.759 45.427 -20.563 1.00 90.68 86 THR D N 1
ATOM 5771 C CA . THR D 1 87 ? -39.928 46.664 -21.327 1.00 85.13 86 THR D CA 1
ATOM 5772 C C . THR D 1 87 ? -39.059 47.821 -20.826 1.00 84.40 86 THR D C 1
ATOM 5773 O O . THR D 1 87 ? -38.817 48.770 -21.566 1.00 90.70 86 THR D O 1
ATOM 5777 N N . GLY D 1 88 ? -38.617 47.757 -19.571 1.00 79.79 87 GLY D N 1
ATOM 5778 C CA . GLY D 1 88 ? -37.849 48.840 -18.959 1.00 74.24 87 GLY D CA 1
ATOM 5779 C C . GLY D 1 88 ? -38.649 50.029 -18.449 1.00 80.36 87 GLY D C 1
ATOM 5780 O O . GLY D 1 88 ? -38.082 50.927 -17.818 1.00 81.07 87 GLY D O 1
ATOM 5781 N N . ASP D 1 89 ? -39.959 50.044 -18.714 1.00 84.07 88 ASP D N 1
ATOM 5782 C CA . ASP D 1 89 ? -40.847 51.142 -18.283 1.00 88.03 88 ASP D CA 1
ATOM 5783 C C . ASP D 1 89 ? -41.231 51.038 -16.787 1.00 85.37 88 ASP D C 1
ATOM 5784 O O . ASP D 1 89 ? -41.183 49.959 -16.203 1.00 79.35 88 ASP D O 1
ATOM 5789 N N . THR D 1 90 ? -41.602 52.156 -16.167 1.00 81.14 89 THR D N 1
ATOM 5790 C CA . THR D 1 90 ? -41.976 52.147 -14.753 1.00 81.28 89 THR D CA 1
ATOM 5791 C C . THR D 1 90 ? -43.408 51.579 -14.538 1.00 82.56 89 THR D C 1
ATOM 5792 O O . THR D 1 90 ? -44.331 51.920 -15.294 1.00 79.50 89 THR D O 1
ATOM 5796 N N . PRO D 1 91 ? -43.583 50.674 -13.531 1.00 79.03 90 PRO D N 1
ATOM 5797 C CA . PRO D 1 91 ? -44.859 49.953 -13.352 1.00 72.63 90 PRO D CA 1
ATOM 5798 C C . PRO D 1 91 ? -45.898 50.689 -12.510 1.00 64.55 90 PRO D C 1
ATOM 5799 O O . PRO D 1 91 ? -46.476 50.115 -11.605 1.00 65.98 90 PRO D O 1
ATOM 5803 N N . THR D 1 92 ? -46.150 51.940 -12.867 1.00 61.37 91 THR D N 1
ATOM 5804 C CA . THR D 1 92 ? -47.054 52.830 -12.157 1.00 59.74 91 THR D CA 1
ATOM 5805 C C . THR D 1 92 ? -48.394 52.183 -11.759 1.00 61.82 91 THR D C 1
ATOM 5806 O O . THR D 1 92 ? -48.771 52.201 -10.586 1.00 67.29 91 THR D O 1
ATOM 5810 N N . VAL D 1 93 ? -49.102 51.607 -12.716 1.00 61.67 92 VAL D N 1
ATOM 5811 C CA . VAL D 1 93 ? -50.404 51.022 -12.419 1.00 64.25 92 VAL D CA 1
ATOM 5812 C C . VAL D 1 93 ? -50.303 49.852 -11.432 1.00 66.82 92 VAL D C 1
ATOM 5813 O O . VAL D 1 93 ? -51.093 49.784 -10.481 1.00 64.39 92 VAL D O 1
ATOM 5817 N N . PHE D 1 94 ? -49.340 48.946 -11.650 1.00 58.11 93 PHE D N 1
ATOM 5818 C CA . PHE D 1 94 ? -49.156 47.825 -10.734 1.00 60.96 93 PHE D CA 1
ATOM 5819 C C . PHE D 1 94 ? -48.784 48.326 -9.342 1.00 60.42 93 PHE D C 1
ATOM 5820 O O . PHE D 1 94 ? -49.271 47.816 -8.340 1.00 60.92 93 PHE D O 1
ATOM 5828 N N . ARG D 1 95 ? -47.917 49.333 -9.309 1.00 59.56 94 ARG D N 1
ATOM 5829 C CA . ARG D 1 95 ? -47.485 49.973 -8.084 1.00 63.53 94 ARG D CA 1
ATOM 5830 C C . ARG D 1 95 ? -48.659 50.586 -7.275 1.00 69.94 94 ARG D C 1
ATOM 5831 O O . ARG D 1 95 ? -48.774 50.334 -6.063 1.00 72.59 94 ARG D O 1
ATOM 5839 N N . TYR D 1 96 ? -49.506 51.375 -7.947 1.00 66.11 95 TYR D N 1
ATOM 5840 C CA . TYR D 1 96 ? -50.701 51.998 -7.328 1.00 68.14 95 TYR D CA 1
ATOM 5841 C C . TYR D 1 96 ? -51.853 51.032 -6.997 1.00 64.38 95 TYR D C 1
ATOM 5842 O O . TYR D 1 96 ? -52.448 51.128 -5.921 1.00 67.33 95 TYR D O 1
ATOM 5851 N N . ILE D 1 97 ? -52.153 50.097 -7.897 1.00 60.89 96 ILE D N 1
ATOM 5852 C CA . ILE D 1 97 ? -53.089 48.999 -7.580 1.00 57.95 96 ILE D CA 1
ATOM 5853 C C . ILE D 1 97 ? -52.673 48.221 -6.320 1.00 56.53 96 ILE D C 1
ATOM 5854 O O . ILE D 1 97 ? -53.513 47.869 -5.481 1.00 56.41 96 ILE D O 1
ATOM 5859 N N . ASN D 1 98 ? -51.378 47.973 -6.185 1.00 48.92 97 ASN D N 1
ATOM 5860 C CA . ASN D 1 98 ? -50.853 47.344 -4.995 1.00 52.22 97 ASN D CA 1
ATOM 5861 C C . ASN D 1 98 ? -51.166 48.149 -3.731 1.00 54.13 97 ASN D C 1
ATOM 5862 O O . ASN D 1 98 ? -51.642 47.605 -2.745 1.00 51.86 97 ASN D O 1
ATOM 5867 N N . TRP D 1 99 ? -50.917 49.454 -3.779 1.00 62.77 98 TRP D N 1
ATOM 5868 C CA . TRP D 1 99 ? -51.146 50.330 -2.634 1.00 65.94 98 TRP D CA 1
ATOM 5869 C C . TRP D 1 99 ? -52.625 50.526 -2.348 1.00 64.21 98 TRP D C 1
ATOM 5870 O O . TRP D 1 99 ? -53.043 50.607 -1.192 1.00 66.55 98 TRP D O 1
ATOM 5881 N N . LEU D 1 100 ? -53.413 50.596 -3.408 1.00 61.22 99 LEU D N 1
ATOM 5882 C CA . LEU D 1 100 ? -54.852 50.659 -3.269 1.00 62.09 99 LEU D CA 1
ATOM 5883 C C . LEU D 1 100 ? -55.376 49.498 -2.433 1.00 62.35 99 LEU D C 1
ATOM 5884 O O . LEU D 1 100 ? -56.307 49.689 -1.647 1.00 62.24 99 LEU D O 1
ATOM 5889 N N . LEU D 1 101 ? -54.771 48.309 -2.596 1.00 58.23 100 LEU D N 1
ATOM 5890 C CA . LEU D 1 101 ? -55.217 47.098 -1.892 1.00 52.01 100 LEU D CA 1
ATOM 5891 C C . LEU D 1 101 ? -54.618 46.959 -0.475 1.00 56.14 100 LEU D C 1
ATOM 5892 O O . LEU D 1 101 ? -55.257 46.437 0.442 1.00 50.02 100 LEU D O 1
ATOM 5897 N N . THR D 1 102 ? -53.391 47.441 -0.313 1.00 53.46 101 THR D N 1
ATOM 5898 C CA . THR D 1 102 ? -52.644 47.243 0.900 1.00 55.65 101 THR D CA 1
ATOM 5899 C C . THR D 1 102 ? -52.802 48.369 1.923 1.00 63.20 101 THR D C 1
ATOM 5900 O O . THR D 1 102 ? -52.844 48.105 3.128 1.00 58.86 101 THR D O 1
ATOM 5904 N N . VAL D 1 103 ? -52.878 49.619 1.454 1.00 65.11 102 VAL D N 1
ATOM 5905 C CA . VAL D 1 103 ? -53.007 50.759 2.368 1.00 66.81 102 VAL D CA 1
ATOM 5906 C C . VAL D 1 103 ? -54.252 50.679 3.285 1.00 64.78 102 VAL D C 1
ATOM 5907 O O . VAL D 1 103 ? -54.098 50.737 4.503 1.00 69.77 102 VAL D O 1
ATOM 5911 N N . PRO D 1 104 ? -55.467 50.490 2.717 1.00 62.47 103 PRO D N 1
ATOM 5912 C CA . PRO D 1 104 ? -56.660 50.291 3.539 1.00 58.10 103 PRO D CA 1
ATOM 5913 C C . PRO D 1 104 ? -56.472 49.161 4.525 1.00 62.87 103 PRO D C 1
ATOM 5914 O O . PRO D 1 104 ? -56.909 49.265 5.681 1.00 61.25 103 PRO D O 1
ATOM 5918 N N . LEU D 1 105 ? -55.824 48.089 4.056 1.00 61.80 104 LEU D N 1
ATOM 5919 C CA . LEU D 1 105 ? -55.472 46.965 4.907 1.00 60.38 104 LEU D CA 1
ATOM 5920 C C . LEU D 1 105 ? -54.613 47.442 6.088 1.00 60.71 104 LEU D C 1
ATOM 5921 O O . LEU D 1 105 ? -54.879 47.072 7.230 1.00 61.02 104 LEU D O 1
ATOM 5926 N N . LEU D 1 106 ? -53.628 48.307 5.817 1.00 65.50 105 LEU D N 1
ATOM 5927 C CA . LEU D 1 106 ? -52.814 48.921 6.881 1.00 70.97 105 LEU D CA 1
ATOM 5928 C C . LEU D 1 106 ? -53.657 49.842 7.773 1.00 72.77 105 LEU D C 1
ATOM 5929 O O . LEU D 1 106 ? -53.507 49.824 8.997 1.00 65.53 105 LEU D O 1
ATOM 5934 N N . VAL D 1 107 ? -54.565 50.613 7.170 1.00 74.41 106 VAL D N 1
ATOM 5935 C CA . VAL D 1 107 ? -55.531 51.379 7.959 1.00 76.78 106 VAL D CA 1
ATOM 5936 C C . VAL D 1 107 ? -56.391 50.478 8.850 1.00 73.08 106 VAL D C 1
ATOM 5937 O O . VAL D 1 107 ? -56.628 50.809 10.017 1.00 75.05 106 VAL D O 1
ATOM 5941 N N . VAL D 1 108 ? -56.825 49.328 8.336 1.00 64.43 107 VAL D N 1
ATOM 5942 C CA . VAL D 1 108 ? -57.582 48.397 9.180 1.00 65.32 107 VAL D CA 1
ATOM 5943 C C . VAL D 1 108 ? -56.818 47.999 10.467 1.00 73.44 107 VAL D C 1
ATOM 5944 O O . VAL D 1 108 ? -57.418 47.857 11.542 1.00 66.31 107 VAL D O 1
ATOM 5948 N N . GLU D 1 109 ? -55.495 47.867 10.340 1.00 82.18 108 GLU D N 1
ATOM 5949 C CA . GLU D 1 109 ? -54.596 47.554 11.449 1.00 85.65 108 GLU D CA 1
ATOM 5950 C C . GLU D 1 109 ? -54.616 48.663 12.494 1.00 86.71 108 GLU D C 1
ATOM 5951 O O . GLU D 1 109 ? -54.615 48.395 13.702 1.00 76.29 108 GLU D O 1
ATOM 5957 N N . PHE D 1 110 ? -54.632 49.907 12.017 1.00 91.49 109 PHE D N 1
ATOM 5958 C CA . PHE D 1 110 ? -54.724 51.071 12.894 1.00 92.74 109 PHE D CA 1
ATOM 5959 C C . PHE D 1 110 ? -56.064 51.072 13.623 1.00 87.59 109 PHE D C 1
ATOM 5960 O O . PHE D 1 110 ? -56.121 51.369 14.814 1.00 91.44 109 PHE D O 1
ATOM 5968 N N . TYR D 1 111 ? -57.129 50.718 12.905 1.00 81.22 110 TYR D N 1
ATOM 5969 C CA . TYR D 1 111 ? -58.452 50.573 13.497 1.00 82.10 110 TYR D CA 1
ATOM 5970 C C . TYR D 1 111 ? -58.466 49.501 14.582 1.00 87.97 110 TYR D C 1
ATOM 5971 O O . TYR D 1 111 ? -58.984 49.735 15.672 1.00 89.86 110 TYR D O 1
ATOM 5980 N N . LEU D 1 112 ? -57.901 48.330 14.268 1.00 90.36 111 LEU D N 1
ATOM 5981 C CA . LEU D 1 112 ? -57.832 47.196 15.197 1.00 84.41 111 LEU D CA 1
ATOM 5982 C C . LEU D 1 112 ? -57.125 47.564 16.500 1.00 85.75 111 LEU D C 1
ATOM 5983 O O . LEU D 1 112 ? -57.642 47.301 17.581 1.00 85.39 111 LEU D O 1
ATOM 5988 N N . ILE D 1 113 ? -55.950 48.181 16.379 1.00 89.51 112 ILE D N 1
ATOM 5989 C CA . ILE D 1 113 ? -55.223 48.728 17.524 1.00 89.76 112 ILE D CA 1
ATOM 5990 C C . ILE D 1 113 ? -56.115 49.736 18.259 1.00 92.48 112 ILE D C 1
ATOM 5991 O O . ILE D 1 113 ? -56.493 49.508 19.408 1.00 91.24 112 ILE D O 1
ATOM 5996 N N . LEU D 1 114 ? -56.473 50.823 17.575 1.00 93.28 113 LEU D N 1
ATOM 5997 C CA . LEU D 1 114 ? -57.265 51.908 18.164 1.00 92.50 113 LEU D CA 1
ATOM 5998 C C . LEU D 1 114 ? -58.599 51.485 18.817 1.00 99.45 113 LEU D C 1
ATOM 5999 O O . LEU D 1 114 ? -59.201 52.282 19.532 1.00 111.67 113 LEU D O 1
ATOM 6004 N N . ALA D 1 115 ? -59.061 50.253 18.583 1.00 92.10 114 ALA D N 1
ATOM 6005 C CA . ALA D 1 115 ? -60.311 49.771 19.188 1.00 86.04 114 ALA D CA 1
ATOM 6006 C C . ALA D 1 115 ? -60.194 49.597 20.718 1.00 90.17 114 ALA D C 1
ATOM 6007 O O . ALA D 1 115 ? -61.198 49.551 21.432 1.00 85.43 114 ALA D O 1
ATOM 6009 N N . ALA D 1 116 ? -58.960 49.500 21.207 1.00 93.17 115 ALA D N 1
ATOM 6010 C CA . ALA D 1 116 ? -58.683 49.536 22.636 1.00 97.07 115 ALA D CA 1
ATOM 6011 C C . ALA D 1 116 ? -58.675 50.987 23.128 1.00 104.24 115 ALA D C 1
ATOM 6012 O O . ALA D 1 116 ? -59.565 51.395 23.880 1.00 115.39 115 ALA D O 1
ATOM 6014 N N . CYS D 1 117 ? -57.688 51.754 22.655 1.00 104.95 116 CYS D N 1
ATOM 6015 C CA . CYS D 1 117 ? -57.379 53.129 23.098 1.00 112.69 116 CYS D CA 1
ATOM 6016 C C . CYS D 1 117 ? -58.525 54.148 23.183 1.00 114.34 116 CYS D C 1
ATOM 6017 O O . CYS D 1 117 ? -58.492 55.043 24.034 1.00 124.85 116 CYS D O 1
ATOM 6020 N N . THR D 1 118 ? -59.501 54.040 22.282 1.00 110.56 117 THR D N 1
ATOM 6021 C CA . THR D 1 118 ? -60.640 54.966 22.233 1.00 106.18 117 THR D CA 1
ATOM 6022 C C . THR D 1 118 ? -61.948 54.230 21.886 1.00 99.88 117 THR D C 1
ATOM 6023 O O . THR D 1 118 ? -61.945 53.041 21.557 1.00 95.28 117 THR D O 1
ATOM 6027 N N . SER D 1 119 ? -63.066 54.943 21.980 1.00 102.96 118 SER D N 1
ATOM 6028 C CA . SER D 1 119 ? -64.364 54.426 21.543 1.00 105.95 118 SER D CA 1
ATOM 6029 C C . SER D 1 119 ? -64.731 55.094 20.227 1.00 107.17 118 SER D C 1
ATOM 6030 O O . SER D 1 119 ? -65.756 54.786 19.611 1.00 113.16 118 SER D O 1
ATOM 6033 N N . VAL D 1 120 ? -63.858 56.003 19.802 1.00 104.73 119 VAL D N 1
ATOM 6034 C CA . VAL D 1 120 ? -64.032 56.771 18.582 1.00 104.32 119 VAL D CA 1
ATOM 6035 C C . VAL D 1 120 ? -63.344 56.075 17.410 1.00 102.41 119 VAL D C 1
ATOM 6036 O O . VAL D 1 120 ? -63.242 56.646 16.320 1.00 105.22 119 VAL D O 1
ATOM 6040 N N . ALA D 1 121 ? -62.892 54.839 17.638 1.00 97.17 120 ALA D N 1
ATOM 6041 C CA . ALA D 1 121 ? -62.068 54.089 16.675 1.00 88.62 120 ALA D CA 1
ATOM 6042 C C . ALA D 1 121 ? -62.665 53.945 15.268 1.00 85.75 120 ALA D C 1
ATOM 6043 O O . ALA D 1 121 ? -61.917 53.986 14.281 1.00 85.92 120 ALA D O 1
ATOM 6045 N N . ALA D 1 122 ? -63.991 53.774 15.181 1.00 81.68 121 ALA D N 1
ATOM 6046 C CA . ALA D 1 122 ? -64.666 53.557 13.895 1.00 79.84 121 ALA D CA 1
ATOM 6047 C C . ALA D 1 122 ? -64.734 54.838 13.088 1.00 82.87 121 ALA D C 1
ATOM 6048 O O . ALA D 1 122 ? -64.779 54.809 11.856 1.00 85.40 121 ALA D O 1
ATOM 6050 N N . SER D 1 123 ? -64.726 55.963 13.794 1.00 91.38 122 SER D N 1
ATOM 6051 C CA . SER D 1 123 ? -64.723 57.274 13.163 1.00 92.48 122 SER D CA 1
ATOM 6052 C C . SER D 1 123 ? -63.389 57.482 12.451 1.00 91.95 122 SER D C 1
ATOM 6053 O O . SER D 1 123 ? -63.349 57.708 11.238 1.00 98.18 122 SER D O 1
ATOM 6056 N N . LEU D 1 124 ? -62.303 57.364 13.210 1.00 89.32 123 LEU D N 1
ATOM 6057 C CA . LEU D 1 124 ? -60.949 57.488 12.680 1.00 89.00 123 LEU D CA 1
ATOM 6058 C C . LEU D 1 124 ? -60.746 56.661 11.416 1.00 88.15 123 LEU D C 1
ATOM 6059 O O . LEU D 1 124 ? -60.255 57.182 10.412 1.00 84.13 123 LEU D O 1
ATOM 6064 N N . PHE D 1 125 ? -61.147 55.389 11.464 1.00 87.63 124 PHE D N 1
ATOM 6065 C CA . PHE D 1 125 ? -61.011 54.505 10.313 1.00 85.61 124 PHE D CA 1
ATOM 6066 C C . PHE D 1 125 ? -61.583 55.164 9.060 1.00 87.51 124 PHE D C 1
ATOM 6067 O O . PHE D 1 125 ? -60.892 55.249 8.040 1.00 81.62 124 PHE D O 1
ATOM 6075 N N . LYS D 1 126 ? -62.831 55.637 9.151 1.00 90.98 125 LYS D N 1
ATOM 6076 C CA . LYS D 1 126 ? -63.500 56.305 8.034 1.00 87.18 125 LYS D CA 1
ATOM 6077 C C . LYS D 1 126 ? -62.662 57.462 7.506 1.00 88.31 125 LYS D C 1
ATOM 6078 O O . LYS D 1 126 ? -62.482 57.606 6.297 1.00 91.18 125 LYS D O 1
ATOM 6084 N N . LYS D 1 127 ? -62.135 58.270 8.420 1.00 85.39 126 LYS D N 1
ATOM 6085 C CA . LYS D 1 127 ? -61.375 59.459 8.048 1.00 90.42 126 LYS D CA 1
ATOM 6086 C C . LYS D 1 127 ? -60.006 59.129 7.452 1.00 92.41 126 LYS D C 1
ATOM 6087 O O . LYS D 1 127 ? -59.622 59.695 6.423 1.00 98.35 126 LYS D O 1
ATOM 6093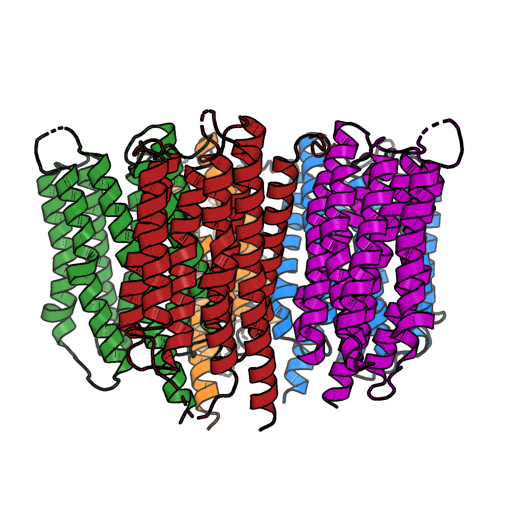 N N . LEU D 1 128 ? -59.277 58.218 8.100 1.00 91.12 127 LEU D N 1
ATOM 6094 C CA . LEU D 1 128 ? -57.963 57.774 7.617 1.00 77.92 127 LEU D CA 1
ATOM 6095 C C . LEU D 1 128 ? -58.054 57.117 6.235 1.00 71.98 127 LEU D C 1
ATOM 6096 O O . LEU D 1 128 ? -57.197 57.346 5.385 1.00 65.09 127 LEU D O 1
ATOM 6101 N N . LEU D 1 129 ? -59.105 56.336 5.998 1.00 66.31 128 LEU D N 1
ATOM 6102 C CA . LEU D 1 129 ? -59.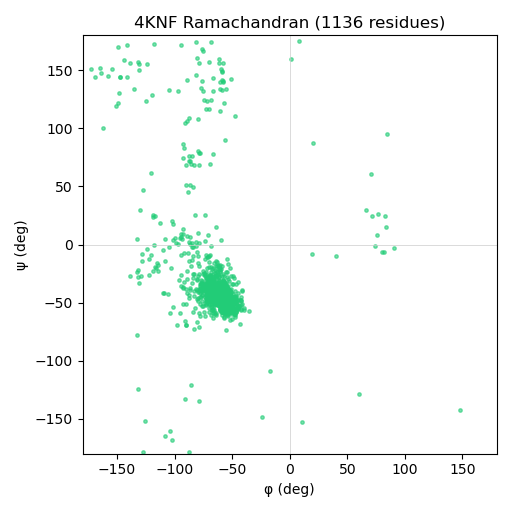306 55.748 4.684 1.00 70.04 128 LEU D CA 1
ATOM 6103 C C . LEU D 1 129 ? -59.427 56.852 3.634 1.00 72.74 128 LEU D C 1
ATOM 6104 O O . LEU D 1 129 ? -58.623 56.911 2.697 1.00 72.38 128 LEU D O 1
ATOM 6109 N N . ALA D 1 130 ? -60.404 57.742 3.830 1.00 82.07 129 ALA D N 1
ATOM 6110 C CA . ALA D 1 130 ? -60.642 58.903 2.954 1.00 76.04 129 ALA D CA 1
ATOM 6111 C C . ALA D 1 130 ? -59.372 59.709 2.683 1.00 72.79 129 ALA D C 1
ATOM 6112 O O . ALA D 1 130 ? -59.084 60.051 1.535 1.00 81.76 129 ALA D O 1
ATOM 6114 N N . GLY D 1 131 ? -58.614 59.995 3.735 1.00 69.24 130 GLY D N 1
ATOM 6115 C CA . GLY D 1 131 ? -57.330 60.678 3.598 1.00 72.78 130 GLY D CA 1
ATOM 6116 C C . GLY D 1 131 ? -56.357 59.944 2.690 1.00 79.48 130 GLY D C 1
ATOM 6117 O O . GLY D 1 131 ? -55.747 60.550 1.797 1.00 82.29 130 GLY D O 1
ATOM 6118 N N . SER D 1 132 ? -56.227 58.635 2.907 1.00 77.23 131 SER D N 1
ATOM 6119 C CA . SER D 1 132 ? -55.247 57.821 2.192 1.00 75.38 131 SER D CA 1
ATOM 6120 C C . SER D 1 132 ? -55.639 57.627 0.736 1.00 71.98 131 SER D C 1
ATOM 6121 O O . SER D 1 132 ? -54.776 57.555 -0.144 1.00 67.27 131 SER D O 1
ATOM 6124 N N . LEU D 1 133 ? -56.944 57.540 0.497 1.00 67.81 132 LEU D N 1
ATOM 6125 C CA . LEU D 1 133 ? -57.479 57.391 -0.840 1.00 69.40 132 LEU D CA 1
ATOM 6126 C C . LEU D 1 133 ? -57.203 58.659 -1.653 1.00 74.43 132 LEU D C 1
ATOM 6127 O O . LEU D 1 133 ? -56.952 58.599 -2.864 1.00 70.04 132 LEU D O 1
ATOM 6132 N N . VAL D 1 134 ? -57.261 59.803 -0.973 1.00 71.49 133 VAL D N 1
ATOM 6133 C CA . VAL D 1 134 ? -56.935 61.087 -1.574 1.00 71.81 133 VAL D CA 1
ATOM 6134 C C . VAL D 1 134 ? -55.434 61.141 -1.863 1.00 68.03 133 VAL D C 1
ATOM 6135 O O . VAL D 1 134 ? -55.009 61.531 -2.954 1.00 71.05 133 VAL D O 1
ATOM 6139 N N . MET D 1 135 ? -54.645 60.718 -0.886 1.00 65.75 134 MET D N 1
ATOM 6140 C CA . MET D 1 135 ? -53.192 60.664 -1.016 1.00 68.75 134 MET D CA 1
ATOM 6141 C C . MET D 1 135 ? -52.709 59.859 -2.230 1.00 75.16 134 MET D C 1
ATOM 6142 O O . MET D 1 135 ? -51.793 60.280 -2.945 1.00 81.52 134 MET D O 1
ATOM 6147 N N . LEU D 1 136 ? -53.329 58.699 -2.444 1.00 70.09 135 LEU D N 1
ATOM 6148 C CA . LEU D 1 136 ? -52.997 57.826 -3.550 1.00 66.16 135 LEU D CA 1
ATOM 6149 C C . LEU D 1 136 ? -53.568 58.332 -4.875 1.00 70.56 135 LEU D C 1
ATOM 6150 O O . LEU D 1 136 ? -52.965 58.132 -5.936 1.00 63.76 135 LEU D O 1
ATOM 6155 N N . GLY D 1 137 ? -54.746 58.958 -4.806 1.00 75.40 136 GLY D N 1
ATOM 6156 C CA . GLY D 1 137 ? -55.408 59.547 -5.975 1.00 69.97 136 GLY D CA 1
ATOM 6157 C C . GLY D 1 137 ? -54.565 60.672 -6.549 1.00 72.82 136 GLY D C 1
ATOM 6158 O O . GLY D 1 137 ? -54.288 60.715 -7.761 1.00 68.42 136 GLY D O 1
ATOM 6159 N N . ALA D 1 138 ? -54.138 61.579 -5.674 1.00 72.91 137 ALA D N 1
ATOM 6160 C CA . ALA D 1 138 ? -53.262 62.672 -6.086 1.00 76.20 137 ALA D CA 1
ATOM 6161 C C . ALA D 1 138 ? -51.994 62.117 -6.740 1.00 76.63 137 ALA D C 1
ATOM 6162 O O . ALA D 1 138 ? -51.747 62.386 -7.927 1.00 74.18 137 ALA D O 1
ATOM 6164 N N . GLY D 1 139 ? -51.228 61.315 -5.985 1.00 73.53 138 GLY D N 1
ATOM 6165 C CA . GLY D 1 139 ? -50.021 60.651 -6.500 1.00 66.79 138 GLY D CA 1
ATOM 6166 C C . GLY D 1 139 ? -50.225 59.983 -7.857 1.00 67.29 138 GLY D C 1
ATOM 6167 O O . GLY D 1 139 ? -49.438 60.182 -8.793 1.00 71.16 138 GLY D O 1
ATOM 6168 N N . PHE D 1 140 ? -51.292 59.207 -7.983 1.00 62.80 139 PHE D N 1
ATOM 6169 C CA . PHE D 1 140 ? -51.535 58.521 -9.234 1.00 65.36 139 PHE D CA 1
ATOM 6170 C C . PHE D 1 140 ? -51.712 59.512 -10.388 1.00 69.51 139 PHE D C 1
ATOM 6171 O O . PHE D 1 140 ? -51.074 59.358 -11.439 1.00 67.20 139 PHE D O 1
ATOM 6179 N N . ALA D 1 141 ? -52.555 60.530 -10.182 1.00 76.68 140 ALA D N 1
ATOM 6180 C CA . ALA D 1 141 ? -52.808 61.567 -11.199 1.00 72.85 140 ALA D CA 1
ATOM 6181 C C . ALA D 1 141 ? -51.496 62.183 -11.672 1.00 68.29 140 ALA D C 1
ATOM 6182 O O . ALA D 1 141 ? -51.301 62.403 -12.866 1.00 71.47 140 ALA D O 1
ATOM 6184 N N . GLY D 1 142 ? -50.585 62.407 -10.731 1.00 67.40 141 GLY D N 1
ATOM 6185 C CA . GLY D 1 142 ? -49.225 62.844 -11.036 1.00 70.24 141 GLY D CA 1
ATOM 6186 C C . GLY D 1 142 ? -48.438 61.939 -11.970 1.00 71.54 141 GLY D C 1
ATOM 6187 O O . GLY D 1 142 ? -48.056 62.364 -13.060 1.00 78.11 141 GLY D O 1
ATOM 6188 N N . GLU D 1 143 ? -48.194 60.695 -11.539 1.00 71.85 142 GLU D N 1
ATOM 6189 C CA . GLU D 1 143 ? -47.366 59.738 -12.300 1.00 63.17 142 GLU D CA 1
ATOM 6190 C C . GLU D 1 143 ? -48.036 59.292 -13.598 1.00 68.15 142 GLU D C 1
ATOM 6191 O O . GLU D 1 143 ? -47.346 58.968 -14.572 1.00 64.38 142 GLU D O 1
ATOM 6197 N N . ALA D 1 144 ? -49.372 59.279 -13.602 1.00 67.24 143 ALA D N 1
ATOM 6198 C CA . ALA D 1 144 ? -50.154 58.911 -14.776 1.00 66.13 143 ALA D CA 1
ATOM 6199 C C . ALA D 1 144 ? -50.271 60.045 -15.807 1.00 74.94 143 ALA D C 1
ATOM 6200 O O . ALA D 1 144 ? -50.750 59.831 -16.925 1.00 70.76 143 ALA D O 1
ATOM 6202 N N . GLY D 1 145 ? -49.835 61.247 -15.431 1.00 78.34 144 GLY D N 1
ATOM 6203 C CA . GLY D 1 145 ? -49.889 62.399 -16.328 1.00 78.32 144 GLY D CA 1
ATOM 6204 C C . GLY D 1 145 ? -51.313 62.877 -16.531 1.00 78.81 144 GLY D C 1
ATOM 6205 O O . GLY D 1 145 ? -51.638 63.494 -17.546 1.00 80.36 144 GLY D O 1
ATOM 6206 N N . LEU D 1 146 ? -52.167 62.586 -15.560 1.00 76.23 145 LEU D N 1
ATOM 6207 C CA . LEU D 1 146 ? -53.553 63.035 -15.595 1.00 78.91 145 LEU D CA 1
ATOM 6208 C C . LEU D 1 146 ? -53.695 64.427 -14.985 1.00 77.24 145 LEU D C 1
ATOM 6209 O O . LEU D 1 146 ? -54.722 65.092 -15.130 1.00 78.06 145 LEU D O 1
ATOM 6214 N N . ALA D 1 147 ? -52.646 64.851 -14.293 1.00 73.79 146 ALA D N 1
ATOM 6215 C CA . ALA D 1 147 ? -52.604 66.131 -13.622 1.00 68.31 146 ALA D CA 1
ATOM 6216 C C . ALA D 1 147 ? -51.137 66.523 -13.513 1.00 67.68 146 ALA D C 1
ATOM 6217 O O . ALA D 1 147 ? -50.262 65.652 -13.481 1.00 71.45 146 ALA D O 1
ATOM 6219 N N . PRO D 1 148 ? -50.852 67.835 -13.490 1.00 64.18 147 PRO D N 1
ATOM 6220 C CA . PRO D 1 148 ? -49.455 68.260 -13.395 1.00 60.05 147 PRO D CA 1
ATOM 6221 C C . PRO D 1 148 ? -48.797 67.718 -12.140 1.00 64.44 147 PRO D C 1
ATOM 6222 O O . PRO D 1 148 ? -49.421 67.567 -11.078 1.00 66.74 147 PRO D O 1
ATOM 6226 N N . VAL D 1 149 ? -47.516 67.470 -12.283 1.00 63.88 148 VAL D N 1
ATOM 6227 C CA . VAL D 1 149 ? -46.744 66.768 -11.318 1.00 64.56 148 VAL D CA 1
ATOM 6228 C C . VAL D 1 149 ? -46.652 67.402 -9.907 1.00 75.77 148 VAL D C 1
ATOM 6229 O O . VAL D 1 149 ? -46.857 66.712 -8.902 1.00 73.62 148 VAL D O 1
ATOM 6233 N N . LEU D 1 150 ? -46.394 68.709 -9.833 1.00 82.41 149 LEU D N 1
ATOM 6234 C CA . LEU D 1 150 ? -46.166 69.374 -8.542 1.00 76.94 149 LEU D CA 1
ATOM 6235 C C . LEU D 1 150 ? -47.445 69.681 -7.732 1.00 77.80 149 LEU D C 1
ATOM 6236 O O . LEU D 1 150 ? -47.447 69.486 -6.512 1.00 75.48 149 LEU D O 1
ATOM 6241 N N . PRO D 1 151 ? -48.530 70.153 -8.391 1.00 81.78 150 PRO D N 1
ATOM 6242 C CA . PRO D 1 151 ? -49.777 70.270 -7.625 1.00 78.84 150 PRO D CA 1
ATOM 6243 C C . PRO D 1 151 ? -50.284 68.915 -7.124 1.00 76.36 150 PRO D C 1
ATOM 6244 O O . PRO D 1 151 ? -50.784 68.820 -6.005 1.00 84.46 150 PRO D O 1
ATOM 6248 N N . ALA D 1 152 ? -50.135 67.878 -7.945 1.00 78.44 151 ALA D N 1
ATOM 6249 C CA . ALA D 1 152 ? -50.489 66.507 -7.552 1.00 73.90 151 ALA D CA 1
ATOM 6250 C C . ALA D 1 152 ? -49.722 66.079 -6.302 1.00 70.79 151 ALA D C 1
ATOM 6251 O O . ALA D 1 152 ? -50.283 65.445 -5.421 1.00 69.45 151 ALA D O 1
ATOM 6253 N N . PHE D 1 153 ? -48.439 66.426 -6.239 1.00 67.88 152 PHE D N 1
ATOM 6254 C CA . PHE D 1 153 ? -47.657 66.172 -5.061 1.00 70.22 152 PHE D CA 1
ATOM 6255 C C . PHE D 1 153 ? -48.268 66.870 -3.836 1.00 83.24 152 PHE D C 1
ATOM 6256 O O . PHE D 1 153 ? -48.246 66.321 -2.724 1.00 82.90 152 PHE D O 1
ATOM 6264 N N . ILE D 1 154 ? -48.819 68.069 -4.054 1.00 89.04 153 ILE D N 1
ATOM 6265 C CA . ILE D 1 154 ? -49.322 68.930 -2.976 1.00 84.68 153 ILE D CA 1
ATOM 6266 C C . ILE D 1 154 ? -50.550 68.305 -2.327 1.00 80.49 153 ILE D C 1
ATOM 6267 O O . ILE D 1 154 ? -50.589 68.125 -1.104 1.00 78.61 153 ILE D O 1
ATOM 6272 N N . ILE D 1 155 ? -51.533 67.960 -3.157 1.00 76.85 154 ILE D N 1
ATOM 6273 C CA . ILE D 1 155 ? -52.759 67.284 -2.714 1.00 75.68 154 ILE D CA 1
ATOM 6274 C C . ILE D 1 155 ? -52.412 65.931 -2.096 1.00 81.89 154 ILE D C 1
ATOM 6275 O O . ILE D 1 155 ? -53.105 65.455 -1.184 1.00 85.16 154 ILE D O 1
ATOM 6280 N N . GLY D 1 156 ? -51.330 65.329 -2.603 1.00 79.25 155 GLY D N 1
ATOM 6281 C CA . GLY D 1 156 ? -50.749 64.118 -2.036 1.00 72.86 155 GLY D CA 1
ATOM 6282 C C . GLY D 1 156 ? -50.381 64.277 -0.566 1.00 73.27 155 GLY D C 1
ATOM 6283 O O . GLY D 1 156 ? -50.836 63.507 0.285 1.00 70.40 155 GLY D O 1
ATOM 6284 N N . MET D 1 157 ? -49.569 65.285 -0.270 1.00 67.89 156 MET D N 1
ATOM 6285 C CA . MET D 1 157 ? -49.177 65.574 1.094 1.00 70.30 156 MET D CA 1
ATOM 6286 C C . MET D 1 157 ? -50.381 65.973 1.951 1.00 75.29 156 MET D C 1
ATOM 6287 O O . MET D 1 157 ? -50.415 65.654 3.152 1.00 68.20 156 MET D O 1
ATOM 6292 N N . ALA D 1 158 ? -51.365 66.647 1.334 1.00 71.19 157 ALA D N 1
ATOM 6293 C CA . ALA D 1 158 ? -52.583 67.067 2.053 1.00 74.15 157 ALA D CA 1
ATOM 6294 C C . ALA D 1 158 ? -53.224 65.869 2.741 1.00 76.18 157 ALA D C 1
ATOM 6295 O O . ALA D 1 158 ? -53.313 65.827 3.975 1.00 76.85 157 ALA D O 1
ATOM 6297 N N . GLY D 1 159 ? -53.623 64.886 1.929 1.00 72.61 158 GLY D N 1
ATOM 6298 C CA . GLY D 1 159 ? -54.178 63.627 2.412 1.00 69.67 158 GLY D CA 1
ATOM 6299 C C . GLY D 1 159 ? -53.314 62.964 3.472 1.00 70.99 158 GLY D C 1
ATOM 6300 O O . GLY D 1 159 ? -53.842 62.445 4.463 1.00 68.27 158 GLY D O 1
ATOM 6301 N N . TRP D 1 160 ? -51.991 63.000 3.277 1.00 63.32 159 TRP D N 1
ATOM 6302 C CA . TRP D 1 160 ? -51.069 62.364 4.199 1.00 63.38 159 TRP D CA 1
ATOM 6303 C C . TRP D 1 160 ? -51.012 63.095 5.523 1.00 75.92 159 TRP D C 1
ATOM 6304 O O . TRP D 1 160 ? -51.142 62.486 6.590 1.00 70.81 159 TRP D O 1
ATOM 6315 N N . LEU D 1 161 ? -50.793 64.406 5.436 1.00 81.19 160 LEU D N 1
ATOM 6316 C CA . LEU D 1 161 ? -50.698 65.246 6.608 1.00 74.49 160 LEU D CA 1
ATOM 6317 C C . LEU D 1 161 ? -52.038 65.274 7.354 1.00 77.43 160 LEU D C 1
ATOM 6318 O O . LEU D 1 161 ? -52.063 65.234 8.595 1.00 70.88 160 LEU D O 1
ATOM 6323 N N . TYR D 1 162 ? -53.141 65.277 6.605 1.00 73.37 161 TYR D N 1
ATOM 6324 C CA . TYR D 1 162 ? -54.461 65.143 7.214 1.00 76.69 161 TYR D CA 1
ATOM 6325 C C . TYR D 1 162 ? -54.563 63.881 8.058 1.00 84.26 161 TYR D C 1
ATOM 6326 O O . TYR D 1 162 ? -55.106 63.921 9.169 1.00 83.02 161 TYR D O 1
ATOM 6335 N N . MET D 1 163 ? -54.056 62.765 7.522 1.00 84.86 162 MET D N 1
ATOM 6336 C CA . MET D 1 163 ? -54.031 61.506 8.268 1.00 81.23 162 MET D CA 1
ATOM 6337 C C . MET D 1 163 ? -53.239 61.700 9.549 1.00 78.88 162 MET D C 1
ATOM 6338 O O . MET D 1 163 ? -53.753 61.448 10.640 1.00 74.68 162 MET D O 1
ATOM 6343 N N . ILE D 1 164 ? -52.003 62.179 9.407 1.00 76.52 163 ILE D N 1
ATOM 6344 C CA . ILE D 1 164 ? -51.124 62.399 10.546 1.00 77.86 163 ILE D CA 1
ATOM 6345 C C . ILE D 1 164 ? -51.783 63.339 11.552 1.00 82.75 163 ILE D C 1
ATOM 6346 O O . ILE D 1 164 ? -51.686 63.133 12.764 1.00 85.90 163 ILE D O 1
ATOM 6351 N N . TYR D 1 165 ? -52.476 64.352 11.044 1.00 90.09 164 TYR D N 1
ATOM 6352 C CA . TYR D 1 165 ? -53.166 65.312 11.904 1.00 94.93 164 TYR D CA 1
ATOM 6353 C C . TYR D 1 165 ? -54.214 64.654 12.798 1.00 92.39 164 TYR D C 1
ATOM 6354 O O . TYR D 1 165 ? -54.163 64.810 14.019 1.00 89.77 164 TYR D O 1
ATOM 6363 N N . GLU D 1 166 ? -55.147 63.919 12.188 1.00 92.35 165 GLU D N 1
ATOM 6364 C CA . GLU D 1 166 ? -56.242 63.280 12.927 1.00 94.53 165 GLU D CA 1
ATOM 6365 C C . GLU D 1 166 ? -55.776 62.264 13.975 1.00 93.74 165 GLU D C 1
ATOM 6366 O O . GLU D 1 166 ? -56.495 61.998 14.937 1.00 94.65 165 GLU D O 1
ATOM 6372 N N . LEU D 1 167 ? -54.573 61.720 13.798 1.00 88.52 166 LEU D N 1
ATOM 6373 C CA . LEU D 1 167 ? -53.983 60.849 14.803 1.00 90.24 166 LEU D CA 1
ATOM 6374 C C . LEU D 1 167 ? -53.393 61.615 15.987 1.00 97.73 166 LEU D C 1
ATOM 6375 O O . LEU D 1 167 ? -53.716 61.315 17.135 1.00 102.08 166 LEU D O 1
ATOM 6380 N N . TYR D 1 168 ? -52.544 62.606 15.704 1.00 105.15 167 TYR D N 1
ATOM 6381 C CA . TYR D 1 168 ? -51.855 63.388 16.743 1.00 103.86 167 TYR D CA 1
ATOM 6382 C C . TYR D 1 168 ? -52.723 64.447 17.459 1.00 109.14 167 TYR D C 1
ATOM 6383 O O . TYR D 1 168 ? -52.772 64.494 18.696 1.00 107.53 167 TYR D O 1
ATOM 6392 N N . MET D 1 169 ? -53.379 65.307 16.682 1.00 113.00 168 MET D N 1
ATOM 6393 C CA . MET D 1 169 ? -54.372 66.240 17.213 1.00 117.32 168 MET D CA 1
ATOM 6394 C C . MET D 1 169 ? -55.748 65.693 16.855 1.00 127.20 168 MET D C 1
ATOM 6395 O O . MET D 1 169 ? -55.879 64.500 16.565 1.00 134.69 168 MET D O 1
ATOM 6400 N N . GLY D 1 170 ? -56.769 66.550 16.878 1.00 132.66 169 GLY D N 1
ATOM 6401 C CA . GLY D 1 170 ? -58.122 66.154 16.484 1.00 136.88 169 GLY D CA 1
ATOM 6402 C C . GLY D 1 170 ? -58.712 65.031 17.322 1.00 138.22 169 GLY D C 1
ATOM 6403 O O . GLY D 1 170 ? -58.695 65.091 18.557 1.00 141.02 169 GLY D O 1
ATOM 6404 N N . GLU D 1 171 ? -59.210 63.999 16.641 1.00 130.45 170 GLU D N 1
ATOM 6405 C CA . GLU D 1 171 ? -59.960 62.907 17.274 1.00 126.22 170 GLU D CA 1
ATOM 6406 C C . GLU D 1 171 ? -59.136 61.825 17.974 1.00 131.54 170 GLU D C 1
ATOM 6407 O O . GLU D 1 171 ? -59.471 61.416 19.090 1.00 132.81 170 GLU D O 1
ATOM 6413 N N . GLY D 1 172 ? -58.078 61.353 17.316 1.00 136.12 171 GLY D N 1
ATOM 6414 C CA . GLY D 1 172 ? -57.221 60.296 17.863 1.00 133.62 171 GLY D CA 1
ATOM 6415 C C . GLY D 1 172 ? -56.499 60.701 19.135 1.00 131.23 171 GLY D C 1
ATOM 6416 O O . GLY D 1 172 ? -55.559 60.030 19.563 1.00 132.33 171 GLY D O 1
ATOM 6417 N N . LYS D 1 173 ? -56.965 61.794 19.736 1.00 129.24 172 LYS D N 1
ATOM 6418 C CA . LYS D 1 173 ? -56.393 62.379 20.941 1.00 127.20 172 LYS D CA 1
ATOM 6419 C C . LYS D 1 173 ? -57.003 61.760 22.221 1.00 128.97 172 LYS D C 1
ATOM 6420 O O . LYS D 1 173 ? -57.353 62.481 23.161 1.00 128.29 172 LYS D O 1
ATOM 6426 N N . ALA D 1 174 ? -57.127 60.429 22.252 1.00 129.25 173 ALA D N 1
ATOM 6427 C CA . ALA D 1 174 ? -57.606 59.710 23.447 1.00 124.86 173 ALA D CA 1
ATOM 6428 C C . ALA D 1 174 ? -56.551 58.734 24.018 1.00 122.91 173 ALA D C 1
ATOM 6429 O O . ALA D 1 174 ? -55.504 58.520 23.393 1.00 120.24 173 ALA D O 1
ATOM 6431 N N . ALA D 1 175 ? -56.839 58.159 25.196 1.00 118.84 174 ALA D N 1
ATOM 6432 C CA . ALA D 1 175 ? -55.913 57.302 25.978 1.00 114.30 174 ALA D CA 1
ATOM 6433 C C . ALA D 1 175 ? -54.799 56.614 25.185 1.00 116.10 174 ALA D C 1
ATOM 6434 O O . ALA D 1 175 ? -55.056 56.027 24.121 1.00 124.75 174 ALA D O 1
ATOM 6436 N N . ALA D 1 179 ? -55.256 49.020 31.638 1.00 130.02 178 ALA D N 1
ATOM 6437 C CA . ALA D 1 179 ? -55.051 47.627 32.015 1.00 134.39 178 ALA D CA 1
ATOM 6438 C C . ALA D 1 179 ? -54.041 46.908 31.102 1.00 142.12 178 ALA D C 1
ATOM 6439 O O . ALA D 1 179 ? -53.639 45.775 31.394 1.00 147.20 178 ALA D O 1
ATOM 6441 N N . SER D 1 180 ? -53.624 47.570 30.015 1.00 143.97 179 SER D N 1
ATOM 6442 C CA . SER D 1 180 ? -52.713 46.964 29.023 1.00 142.42 179 SER D CA 1
ATOM 6443 C C . SER D 1 180 ? -51.439 47.778 28.748 1.00 135.62 179 SER D C 1
ATOM 6444 O O . SER D 1 180 ? -51.519 48.950 28.357 1.00 125.67 179 SER D O 1
ATOM 6447 N N . PRO D 1 181 ? -50.259 47.146 28.937 1.00 133.88 180 PRO D N 1
ATOM 6448 C CA . PRO D 1 181 ? -48.968 47.778 28.675 1.00 128.33 180 PRO D CA 1
ATOM 6449 C C . PRO D 1 181 ? -48.406 47.495 27.268 1.00 128.37 180 PRO D C 1
ATOM 6450 O O . PRO D 1 181 ? -47.257 47.843 26.989 1.00 128.54 180 PRO D O 1
ATOM 6454 N N . ALA D 1 182 ? -49.208 46.883 26.395 1.00 119.82 181 ALA D N 1
ATOM 6455 C CA . ALA D 1 182 ? -48.764 46.521 25.045 1.00 105.33 181 ALA D CA 1
ATOM 6456 C C . ALA D 1 182 ? -49.425 47.386 23.979 1.00 96.37 181 ALA D C 1
ATOM 6457 O O . ALA D 1 182 ? -48.772 47.812 23.020 1.00 91.13 181 ALA D O 1
ATOM 6459 N N . VAL D 1 183 ? -50.723 47.635 24.147 1.00 93.99 182 VAL D N 1
ATOM 6460 C CA . VAL D 1 183 ? -51.488 48.480 23.220 1.00 94.78 182 VAL D CA 1
ATOM 6461 C C . VAL D 1 183 ? -50.861 49.874 23.094 1.00 97.56 182 VAL D C 1
ATOM 6462 O O . VAL D 1 183 ? -50.982 50.532 22.059 1.00 96.64 182 VAL D O 1
ATOM 6466 N N . ASN D 1 184 ? -50.171 50.303 24.145 1.00 101.72 183 ASN D N 1
ATOM 6467 C CA . ASN D 1 184 ? -49.409 51.547 24.107 1.00 102.13 183 ASN D CA 1
ATOM 6468 C C . ASN D 1 184 ? -48.221 51.518 23.133 1.00 89.95 183 ASN D C 1
ATOM 6469 O O . ASN D 1 184 ? -48.065 52.454 22.347 1.00 86.90 183 ASN D O 1
ATOM 6474 N N . SER D 1 185 ? -47.406 50.457 23.176 1.00 79.01 184 SER D N 1
ATOM 6475 C CA . SER D 1 185 ? -46.248 50.318 22.281 1.00 79.35 184 SER D CA 1
ATOM 6476 C C . SER D 1 185 ? -46.692 50.267 20.812 1.00 84.56 184 SER D C 1
ATOM 6477 O O . SER D 1 185 ? -46.042 50.851 19.933 1.00 78.73 184 SER D O 1
ATOM 6480 N N . ALA D 1 186 ? -47.799 49.562 20.569 1.00 82.65 185 ALA D N 1
ATOM 6481 C CA . ALA D 1 186 ? -48.355 49.383 19.236 1.00 82.46 185 ALA D CA 1
ATOM 6482 C C . ALA D 1 186 ? -48.935 50.692 18.714 1.00 85.10 185 ALA D C 1
ATOM 6483 O O . ALA D 1 186 ? -48.804 51.008 17.530 1.00 84.51 185 ALA D O 1
ATOM 6485 N N . TYR D 1 187 ? -49.575 51.442 19.609 1.00 88.74 186 TYR D N 1
ATOM 6486 C CA . TYR D 1 187 ? -50.004 52.810 19.332 1.00 95.35 186 TYR D CA 1
ATOM 6487 C C . TYR D 1 187 ? -48.818 53.654 18.838 1.00 89.20 186 TYR D C 1
ATOM 6488 O O . TYR D 1 187 ? -48.839 54.175 17.720 1.00 81.64 186 TYR D O 1
ATOM 6497 N N . ASN D 1 188 ? -47.779 53.762 19.664 1.00 85.52 187 ASN D N 1
ATOM 6498 C CA . ASN D 1 188 ? -46.583 54.521 19.299 1.00 90.40 187 ASN D CA 1
ATOM 6499 C C . ASN D 1 188 ? -46.030 54.069 17.953 1.00 90.22 187 ASN D C 1
ATOM 6500 O O . ASN D 1 188 ? -45.818 54.888 17.057 1.00 85.68 187 ASN D O 1
ATOM 6505 N N . ALA D 1 189 ? -45.833 52.756 17.827 1.00 90.16 188 ALA D N 1
ATOM 6506 C CA . ALA D 1 189 ? -45.418 52.101 16.591 1.00 81.81 188 ALA D CA 1
ATOM 6507 C C . ALA D 1 189 ? -46.151 52.655 15.368 1.00 91.62 188 ALA D C 1
ATOM 6508 O O . ALA D 1 189 ? -45.527 52.967 14.345 1.00 83.51 188 ALA D O 1
ATOM 6510 N N . MET D 1 190 ? -47.475 52.772 15.501 1.00 95.62 189 MET D N 1
ATOM 6511 C CA . MET D 1 190 ? -48.360 53.317 14.473 1.00 95.01 189 MET D CA 1
ATOM 6512 C C . MET D 1 190 ? -48.105 54.807 14.212 1.00 99.20 189 MET D C 1
ATOM 6513 O O . MET D 1 190 ? -47.828 55.211 13.077 1.00 105.89 189 MET D O 1
ATOM 6518 N N . MET D 1 191 ? -48.194 55.615 15.263 1.00 100.93 190 MET D N 1
ATOM 6519 C CA . MET D 1 191 ? -47.954 57.051 15.152 1.00 103.48 190 MET D CA 1
ATOM 6520 C C . MET D 1 191 ? -46.580 57.289 14.518 1.00 103.82 190 MET D C 1
ATOM 6521 O O . MET D 1 191 ? -46.428 58.122 13.625 1.00 110.24 190 MET D O 1
ATOM 6526 N N . MET D 1 192 ? -45.601 56.505 14.958 1.00 96.14 191 MET D N 1
ATOM 6527 C CA . MET D 1 192 ? -44.228 56.597 14.493 1.00 94.50 191 MET D CA 1
ATOM 6528 C C . MET D 1 192 ? -44.105 56.286 12.999 1.00 93.11 191 MET D C 1
ATOM 6529 O O . MET D 1 192 ? -43.462 57.022 12.264 1.00 92.79 191 MET D O 1
ATOM 6534 N N . ILE D 1 193 ? -44.752 55.219 12.549 1.00 90.46 192 ILE D N 1
ATOM 6535 C CA . ILE D 1 193 ? -44.543 54.700 11.196 1.00 81.71 192 ILE D CA 1
ATOM 6536 C C . ILE D 1 193 ? -45.221 55.546 10.113 1.00 84.51 192 ILE D C 1
ATOM 6537 O O . ILE D 1 193 ? -44.667 55.770 9.024 1.00 74.00 192 ILE D O 1
ATOM 6542 N N . ILE D 1 194 ? -46.425 56.009 10.429 1.00 86.27 193 ILE D N 1
ATOM 6543 C CA . ILE D 1 194 ? -47.223 56.792 9.502 1.00 83.44 193 ILE D CA 1
ATOM 6544 C C . ILE D 1 194 ? -46.575 58.165 9.282 1.00 83.79 193 ILE D C 1
ATOM 6545 O O . ILE D 1 194 ? -46.794 58.803 8.250 1.00 86.98 193 ILE D O 1
ATOM 6550 N N . VAL D 1 195 ? -45.769 58.607 10.249 1.00 79.05 194 VAL D N 1
ATOM 6551 C CA . VAL D 1 195 ? -44.992 59.834 10.091 1.00 78.35 194 VAL D CA 1
ATOM 6552 C C . VAL D 1 195 ? -43.621 59.549 9.483 1.00 77.88 194 VAL D C 1
ATOM 6553 O O . VAL D 1 195 ? -43.369 59.916 8.333 1.00 84.08 194 VAL D O 1
ATOM 6557 N N . VAL D 1 196 ? -42.750 58.896 10.253 1.00 71.40 195 VAL D N 1
ATOM 6558 C CA . VAL D 1 196 ? -41.361 58.671 9.842 1.00 68.19 195 VAL D CA 1
ATOM 6559 C C . VAL D 1 196 ? -41.239 57.668 8.692 1.00 71.04 195 VAL D C 1
ATOM 6560 O O . VAL D 1 196 ? -40.483 57.902 7.741 1.00 69.78 195 VAL D O 1
ATOM 6564 N N . GLY D 1 197 ? -41.985 56.564 8.782 1.00 68.21 196 GLY D N 1
ATOM 6565 C CA . GLY D 1 197 ? -41.897 55.494 7.797 1.00 65.49 196 GLY D CA 1
ATOM 6566 C C . GLY D 1 197 ? -42.469 55.876 6.446 1.00 70.10 196 GLY D C 1
ATOM 6567 O O . GLY D 1 197 ? -41.780 55.793 5.420 1.00 72.22 196 GLY D O 1
ATOM 6568 N N . TRP D 1 198 ? -43.724 56.319 6.457 1.00 67.65 197 TRP D N 1
ATOM 6569 C CA . TRP D 1 198 ? -44.439 56.693 5.242 1.00 70.38 197 TRP D CA 1
ATOM 6570 C C . TRP D 1 198 ? -43.796 57.836 4.445 1.00 73.32 197 TRP D C 1
ATOM 6571 O O . TRP D 1 198 ? -44.052 57.984 3.239 1.00 66.86 197 TRP D O 1
ATOM 6582 N N . ALA D 1 199 ? -42.961 58.628 5.121 1.00 76.32 198 ALA D N 1
ATOM 6583 C CA . ALA D 1 199 ? -42.242 59.741 4.494 1.00 77.13 198 ALA D CA 1
ATOM 6584 C C . ALA D 1 199 ? -41.439 59.343 3.247 1.00 83.58 198 ALA D C 1
ATOM 6585 O O . ALA D 1 199 ? -41.412 60.101 2.268 1.00 78.33 198 ALA D O 1
ATOM 6587 N N . ILE D 1 200 ? -40.799 58.165 3.279 1.00 78.37 199 ILE D N 1
ATOM 6588 C CA . ILE D 1 200 ? -40.005 57.678 2.128 1.00 74.95 199 ILE D CA 1
ATOM 6589 C C . ILE D 1 200 ? -40.775 57.713 0.790 1.00 77.60 199 ILE D C 1
ATOM 6590 O O . ILE D 1 200 ? -40.160 57.835 -0.288 1.00 74.87 199 ILE D O 1
ATOM 6595 N N . TYR D 1 201 ? -42.110 57.621 0.858 1.00 72.82 200 TYR D N 1
ATOM 6596 C CA . TYR D 1 201 ? -42.928 57.605 -0.357 1.00 69.34 200 TYR D CA 1
ATOM 6597 C C . TYR D 1 201 ? -42.896 58.929 -1.124 1.00 69.64 200 TYR D C 1
ATOM 6598 O O . TYR D 1 201 ? -42.404 58.951 -2.246 1.00 68.38 200 TYR D O 1
ATOM 6607 N N . PRO D 1 202 ? -43.394 60.035 -0.521 1.00 74.65 201 PRO D N 1
ATOM 6608 C CA . PRO D 1 202 ? -43.242 61.356 -1.146 1.00 69.20 201 PRO D CA 1
ATOM 6609 C C . PRO D 1 202 ? -41.770 61.723 -1.401 1.00 69.28 201 PRO D C 1
ATOM 6610 O O . PRO D 1 202 ? -41.460 62.420 -2.367 1.00 75.94 201 PRO D O 1
ATOM 6614 N N . ALA D 1 203 ? -40.869 61.241 -0.553 1.00 63.71 202 ALA D N 1
ATOM 6615 C CA . ALA D 1 203 ? -39.436 61.387 -0.804 1.00 65.97 202 ALA D CA 1
ATOM 6616 C C . ALA D 1 203 ? -39.047 60.761 -2.148 1.00 68.42 202 ALA D C 1
ATOM 6617 O O . ALA D 1 203 ? -38.276 61.348 -2.904 1.00 70.60 202 ALA D O 1
ATOM 6619 N N . GLY D 1 204 ? -39.594 59.578 -2.433 1.00 68.90 203 GLY D N 1
ATOM 6620 C CA . GLY D 1 204 ? -39.360 58.891 -3.695 1.00 65.59 203 GLY D CA 1
ATOM 6621 C C . GLY D 1 204 ? -40.010 59.566 -4.887 1.00 68.34 203 GLY D C 1
ATOM 6622 O O . GLY D 1 204 ? -39.396 59.669 -5.959 1.00 64.34 203 GLY D O 1
ATOM 6623 N N . TYR D 1 205 ? -41.253 60.018 -4.696 1.00 68.77 204 TYR D N 1
ATOM 6624 C CA . TYR D 1 205 ? -42.002 60.760 -5.716 1.00 69.25 204 TYR D CA 1
ATOM 6625 C C . TYR D 1 205 ? -41.263 62.037 -6.132 1.00 73.30 204 TYR D C 1
ATOM 6626 O O . TYR D 1 205 ? -41.146 62.331 -7.340 1.00 71.88 204 TYR D O 1
ATOM 6635 N N . ALA D 1 206 ? -40.780 62.786 -5.131 1.00 66.94 205 ALA D N 1
ATOM 6636 C CA . ALA D 1 206 ? -39.948 63.980 -5.362 1.00 69.70 205 ALA D CA 1
ATOM 6637 C C . ALA D 1 206 ? -38.730 63.615 -6.190 1.00 72.42 205 ALA D C 1
ATOM 6638 O O . ALA D 1 206 ? -38.482 64.214 -7.241 1.00 77.91 205 ALA D O 1
ATOM 6640 N N . ALA D 1 207 ? -37.998 62.598 -5.734 1.00 66.16 206 ALA D N 1
ATOM 6641 C CA . ALA D 1 207 ? -36.810 62.139 -6.435 1.00 69.37 206 ALA D CA 1
ATOM 6642 C C . ALA D 1 207 ? -37.072 61.832 -7.912 1.00 69.88 206 ALA D C 1
ATOM 6643 O O . ALA D 1 207 ? -36.194 62.003 -8.738 1.00 79.04 206 ALA D O 1
ATOM 6645 N N . GLY D 1 208 ? -38.279 61.384 -8.233 1.00 72.09 207 GLY D N 1
ATOM 6646 C CA . GLY D 1 208 ? -38.579 60.921 -9.576 1.00 82.41 207 GLY D CA 1
ATOM 6647 C C . GLY D 1 208 ? -39.017 62.016 -10.526 1.00 88.29 207 GLY D C 1
ATOM 6648 O O . GLY D 1 208 ? -38.620 62.020 -11.698 1.00 79.14 207 GLY D O 1
ATOM 6649 N N . TYR D 1 209 ? -39.819 62.947 -10.002 1.00 85.80 208 TYR D N 1
ATOM 6650 C CA . TYR D 1 209 ? -40.545 63.920 -10.809 1.00 82.40 208 TYR D CA 1
ATOM 6651 C C . TYR D 1 209 ? -40.291 65.390 -10.457 1.00 83.84 208 TYR D C 1
ATOM 6652 O O . TYR D 1 209 ? -40.838 66.286 -11.108 1.00 77.07 208 TYR D O 1
ATOM 6661 N N . LEU D 1 210 ? -39.510 65.645 -9.415 1.00 84.78 209 LEU D N 1
ATOM 6662 C CA . LEU D 1 210 ? -39.370 67.013 -8.903 1.00 86.22 209 LEU D CA 1
ATOM 6663 C C . LEU D 1 210 ? -37.932 67.553 -8.968 1.00 90.42 209 LEU D C 1
ATOM 6664 O O . LEU D 1 210 ? -37.567 68.465 -8.233 1.00 90.59 209 LEU D O 1
ATOM 6669 N N . MET D 1 211 ? -37.119 66.994 -9.857 1.00 97.86 210 MET D N 1
ATOM 6670 C CA . MET D 1 211 ? -35.799 67.566 -10.113 1.00 102.09 210 MET D CA 1
ATOM 6671 C C . MET D 1 211 ? -35.849 68.543 -11.299 1.00 104.25 210 MET D C 1
ATOM 6672 O O . MET D 1 211 ? -34.816 69.061 -11.725 1.00 106.32 210 MET D O 1
ATOM 6677 N N . GLY D 1 212 ? -37.053 68.789 -11.821 1.00 104.08 211 GLY D N 1
ATOM 6678 C CA . GLY D 1 212 ? -37.256 69.707 -12.943 1.00 106.93 211 GLY D CA 1
ATOM 6679 C C . GLY D 1 212 ? -36.726 69.161 -14.261 1.00 106.39 211 GLY D C 1
ATOM 6680 O O . GLY D 1 212 ? -35.749 68.403 -14.269 1.00 107.61 211 GLY D O 1
ATOM 6681 N N . GLY D 1 215 ? -37.203 64.840 -18.183 1.00 113.60 214 GLY D N 1
ATOM 6682 C CA . GLY D 1 215 ? -37.554 63.421 -18.117 1.00 112.90 214 GLY D CA 1
ATOM 6683 C C . GLY D 1 215 ? -38.116 63.019 -16.765 1.00 114.86 214 GLY D C 1
ATOM 6684 O O . GLY D 1 215 ? -38.715 63.841 -16.066 1.00 122.67 214 GLY D O 1
ATOM 6685 N N . VAL D 1 216 ? -37.930 61.745 -16.409 1.00 102.48 215 VAL D N 1
ATOM 6686 C CA . VAL D 1 216 ? -38.336 61.196 -15.108 1.00 87.42 215 VAL D CA 1
ATOM 6687 C C . VAL D 1 216 ? -37.188 60.341 -14.575 1.00 85.84 215 VAL D C 1
ATOM 6688 O O . VAL D 1 216 ? -36.627 59.526 -15.311 1.00 87.19 215 VAL D O 1
ATOM 6692 N N . TYR D 1 217 ? -36.836 60.518 -13.303 1.00 89.42 216 TYR D N 1
ATOM 6693 C CA . TYR D 1 217 ? -35.758 59.723 -12.696 1.00 89.44 216 TYR D CA 1
ATOM 6694 C C . TYR D 1 217 ? -36.230 58.313 -12.305 1.00 82.31 216 TYR D C 1
ATOM 6695 O O . TYR D 1 217 ? -36.314 57.960 -11.118 1.00 75.99 216 TYR D O 1
ATOM 6704 N N . ALA D 1 218 ? -36.509 57.518 -13.338 1.00 72.83 217 ALA D N 1
ATOM 6705 C CA . ALA D 1 218 ? -37.131 56.207 -13.209 1.00 70.15 217 ALA D CA 1
ATOM 6706 C C . ALA D 1 218 ? -36.491 55.294 -12.158 1.00 71.09 217 ALA D C 1
ATOM 6707 O O . ALA D 1 218 ? -37.209 54.683 -11.364 1.00 75.52 217 ALA D O 1
ATOM 6709 N N . SER D 1 219 ? -35.160 55.214 -12.145 1.00 63.44 218 SER D N 1
ATOM 6710 C CA . SER D 1 219 ? -34.458 54.295 -11.263 1.00 67.87 218 SER D CA 1
ATOM 6711 C C . SER D 1 219 ? -34.562 54.678 -9.792 1.00 75.54 218 SER D C 1
ATOM 6712 O O . SER D 1 219 ? -34.739 53.820 -8.921 1.00 80.53 218 SER D O 1
ATOM 6715 N N . ASN D 1 220 ? -34.433 55.969 -9.519 1.00 78.28 219 ASN D N 1
ATOM 6716 C CA . ASN D 1 220 ? -34.410 56.465 -8.154 1.00 78.90 219 ASN D CA 1
ATOM 6717 C C . ASN D 1 220 ? -35.764 56.294 -7.524 1.00 79.03 219 ASN D C 1
ATOM 6718 O O . ASN D 1 220 ? -35.871 55.906 -6.348 1.00 73.15 219 ASN D O 1
ATOM 6723 N N . LEU D 1 221 ? -36.785 56.594 -8.331 1.00 70.61 220 LEU D N 1
ATOM 6724 C CA . LEU D 1 221 ? -38.178 56.436 -7.961 1.00 65.50 220 LEU D CA 1
ATOM 6725 C C . LEU D 1 221 ? -38.391 55.019 -7.448 1.00 69.14 220 LEU D C 1
ATOM 6726 O O . LEU D 1 221 ? -38.666 54.800 -6.241 1.00 66.42 220 LEU D O 1
ATOM 6731 N N . ASN D 1 222 ? -38.202 54.063 -8.361 1.00 62.01 221 ASN D N 1
ATOM 6732 C CA . ASN D 1 222 ? -38.385 52.646 -8.058 1.00 62.13 221 ASN D CA 1
ATOM 6733 C C . ASN D 1 222 ? -37.580 52.088 -6.871 1.00 64.44 221 ASN D C 1
ATOM 6734 O O . ASN D 1 222 ? -38.136 51.367 -6.046 1.00 68.07 221 ASN D O 1
ATOM 6739 N N . LEU D 1 223 ? -36.303 52.459 -6.780 1.00 61.59 222 LEU D N 1
ATOM 6740 C CA . LEU D 1 223 ? -35.444 52.097 -5.667 1.00 61.82 222 LEU D CA 1
ATOM 6741 C C . LEU D 1 223 ? -36.015 52.581 -4.317 1.00 65.90 222 LEU D C 1
ATOM 6742 O O . LEU D 1 223 ? -36.075 51.824 -3.346 1.00 62.92 222 LEU D O 1
ATOM 6747 N N . ILE D 1 224 ? -36.477 53.826 -4.276 1.00 74.09 223 ILE D N 1
ATOM 6748 C CA . ILE D 1 224 ? -37.054 54.408 -3.052 1.00 73.66 223 ILE D CA 1
ATOM 6749 C C . ILE D 1 224 ? -38.414 53.777 -2.717 1.00 71.82 223 ILE D C 1
ATOM 6750 O O . ILE D 1 224 ? -38.722 53.500 -1.556 1.00 73.28 223 ILE D O 1
ATOM 6755 N N . TYR D 1 225 ? -39.245 53.573 -3.729 1.00 69.73 224 TYR D N 1
ATOM 6756 C CA . TYR D 1 225 ? -40.535 52.947 -3.486 1.00 67.48 224 TYR D CA 1
ATOM 6757 C C . TYR D 1 225 ? -40.304 51.531 -2.941 1.00 68.92 224 TYR D C 1
ATOM 6758 O O . TYR D 1 225 ? -40.876 51.157 -1.889 1.00 63.32 224 TYR D O 1
ATOM 6767 N N . ASN D 1 226 ? -39.445 50.764 -3.631 1.00 57.71 225 ASN D N 1
ATOM 6768 C CA . ASN D 1 226 ? -39.112 49.409 -3.182 1.00 55.70 225 ASN D CA 1
ATOM 6769 C C . ASN D 1 226 ? -38.561 49.432 -1.754 1.00 61.35 225 ASN D C 1
ATOM 6770 O O . ASN D 1 226 ? -38.845 48.542 -0.955 1.00 64.83 225 ASN D O 1
ATOM 6775 N N . LEU D 1 227 ? -37.776 50.455 -1.434 1.00 62.59 226 LEU D N 1
ATOM 6776 C CA . LEU D 1 227 ? -37.225 50.567 -0.098 1.00 61.64 226 LEU D CA 1
ATOM 6777 C C . LEU D 1 227 ? -38.339 50.898 0.891 1.00 63.25 226 LEU D C 1
ATOM 6778 O O . LEU D 1 227 ? -38.386 50.340 1.992 1.00 61.87 226 LEU D O 1
ATOM 6783 N N . ALA D 1 228 ? -39.234 51.800 0.492 1.00 64.12 227 ALA D N 1
ATOM 6784 C CA . ALA D 1 228 ? -40.355 52.181 1.341 1.00 64.05 227 ALA D CA 1
ATOM 6785 C C . ALA D 1 228 ? -41.251 50.986 1.622 1.00 60.92 227 ALA D C 1
ATOM 6786 O O . ALA D 1 228 ? -41.565 50.725 2.776 1.00 66.63 227 ALA D O 1
ATOM 6788 N N . ASP D 1 229 ? -41.626 50.242 0.579 1.00 67.85 228 ASP D N 1
ATOM 6789 C CA . ASP D 1 229 ? -42.406 48.989 0.744 1.00 69.02 228 ASP D CA 1
ATOM 6790 C C . ASP D 1 229 ? -41.770 47.988 1.733 1.00 69.38 228 ASP D C 1
ATOM 6791 O O . ASP D 1 229 ? -42.453 47.494 2.632 1.00 71.69 228 ASP D O 1
ATOM 6796 N N . PHE D 1 230 ? -40.473 47.723 1.586 1.00 61.14 229 PHE D N 1
ATOM 6797 C CA . PHE D 1 230 ? -39.744 46.894 2.526 1.00 63.51 229 PHE D CA 1
ATOM 6798 C C . PHE D 1 230 ? -39.924 47.383 3.961 1.00 69.87 229 PHE D C 1
ATOM 6799 O O . PHE D 1 230 ? -40.224 46.612 4.867 1.00 69.72 229 PHE D O 1
ATOM 6807 N N . VAL D 1 231 ? -39.728 48.677 4.163 1.00 77.72 230 VAL D N 1
ATOM 6808 C CA . VAL D 1 231 ? -39.701 49.237 5.499 1.00 78.78 230 VAL D CA 1
ATOM 6809 C C . VAL D 1 231 ? -41.093 49.228 6.098 1.00 78.86 230 VAL D C 1
ATOM 6810 O O . VAL D 1 231 ? -41.283 48.830 7.246 1.00 87.97 230 VAL D O 1
ATOM 6814 N N . ASN D 1 232 ? -42.063 49.636 5.296 1.00 74.05 231 ASN D N 1
ATOM 6815 C CA . ASN D 1 232 ? -43.402 49.892 5.799 1.00 78.87 231 ASN D CA 1
ATOM 6816 C C . ASN D 1 232 ? -44.302 48.677 5.858 1.00 72.64 231 ASN D C 1
ATOM 6817 O O . ASN D 1 232 ? -45.322 48.680 6.539 1.00 76.66 231 ASN D O 1
ATOM 6822 N N . LYS D 1 233 ? -43.934 47.640 5.126 1.00 71.99 232 LYS D N 1
ATOM 6823 C CA . LYS D 1 233 ? -44.781 46.468 5.047 1.00 64.95 232 LYS D CA 1
ATOM 6824 C C . LYS D 1 233 ? -44.175 45.354 5.865 1.00 62.77 232 LYS D C 1
ATOM 6825 O O . LYS D 1 233 ? -44.888 44.670 6.590 1.00 57.78 232 LYS D O 1
ATOM 6831 N N . ILE D 1 234 ? -42.860 45.175 5.758 1.00 57.27 233 ILE D N 1
ATOM 6832 C CA . ILE D 1 234 ? -42.217 44.114 6.495 1.00 56.18 233 ILE D CA 1
ATOM 6833 C C . ILE D 1 234 ? -41.902 44.593 7.914 1.00 63.61 233 ILE D C 1
ATOM 6834 O O . ILE D 1 234 ? -42.392 44.017 8.909 1.00 57.03 233 ILE D O 1
ATOM 6839 N N . LEU D 1 235 ? -41.125 45.669 7.998 1.00 62.75 234 LEU D N 1
ATOM 6840 C CA . LEU D 1 235 ? -40.619 46.138 9.270 1.00 68.34 234 LEU D CA 1
ATOM 6841 C C . LEU D 1 235 ? -41.742 46.617 10.214 1.00 71.31 234 LEU D C 1
ATOM 6842 O O . LEU D 1 235 ? -41.689 46.372 11.429 1.00 68.55 234 LEU D O 1
ATOM 6847 N N . PHE D 1 236 ? -42.783 47.238 9.660 1.00 75.29 235 PHE D N 1
ATOM 6848 C CA . PHE D 1 236 ? -43.986 47.519 10.463 1.00 80.56 235 PHE D CA 1
ATOM 6849 C C . PHE D 1 236 ? -44.662 46.256 11.004 1.00 81.11 235 PHE D C 1
ATOM 6850 O O . PHE D 1 236 ? -44.910 46.144 12.214 1.00 84.55 235 PHE D O 1
ATOM 6858 N N . GLY D 1 237 ? -44.960 45.314 10.108 1.00 76.85 236 GLY D N 1
ATOM 6859 C CA . GLY D 1 237 ? -45.413 43.987 10.513 1.00 64.82 236 GLY D CA 1
ATOM 6860 C C . GLY D 1 237 ? -44.568 43.375 11.628 1.00 63.56 236 GLY D C 1
ATOM 6861 O O . GLY D 1 237 ? -45.124 42.815 12.576 1.00 62.40 236 GLY D O 1
ATOM 6862 N N . LEU D 1 238 ? -43.235 43.479 11.516 1.00 54.78 237 LEU D N 1
ATOM 6863 C CA . LEU D 1 238 ? -42.330 42.942 12.524 1.00 58.35 237 LEU D CA 1
ATOM 6864 C C . LEU D 1 238 ? -42.502 43.582 13.915 1.00 65.54 237 LEU D C 1
ATOM 6865 O O . LEU D 1 238 ? -42.435 42.903 14.943 1.00 63.57 237 LEU D O 1
ATOM 6870 N N . ILE D 1 239 ? -42.744 44.885 13.935 1.00 67.86 238 ILE D N 1
ATOM 6871 C CA . ILE D 1 239 ? -42.916 45.596 15.180 1.00 72.42 238 ILE D CA 1
ATOM 6872 C C . ILE D 1 239 ? -44.155 45.075 15.902 1.00 73.93 238 ILE D C 1
ATOM 6873 O O . ILE D 1 239 ? -44.091 44.710 17.091 1.00 73.48 238 ILE D O 1
ATOM 6878 N N . ILE D 1 240 ? -45.265 44.987 15.176 1.00 65.80 239 ILE D N 1
ATOM 6879 C CA . ILE D 1 240 ? -46.486 44.458 15.771 1.00 65.18 239 ILE D CA 1
ATOM 6880 C C . ILE D 1 240 ? -46.248 43.058 16.317 1.00 67.35 239 ILE D C 1
ATOM 6881 O O . ILE D 1 240 ? -46.609 42.759 17.458 1.00 68.30 239 ILE D O 1
ATOM 6886 N N . TRP D 1 241 ? -45.599 42.212 15.520 1.00 65.16 240 TRP D N 1
ATOM 6887 C CA . TRP D 1 241 ? -45.276 40.866 15.969 1.00 58.83 240 TRP D CA 1
ATOM 6888 C C . TRP D 1 241 ? -44.530 40.860 17.313 1.00 61.54 240 TRP D C 1
ATOM 6889 O O . TRP D 1 241 ? -44.798 40.009 18.163 1.00 59.90 240 TRP D O 1
ATOM 6900 N N . ASN D 1 242 ? -43.602 41.800 17.488 1.00 57.94 241 ASN D N 1
ATOM 6901 C CA . ASN D 1 242 ? -42.760 41.831 18.655 1.00 62.26 241 ASN D CA 1
ATOM 6902 C C . ASN D 1 242 ? -43.578 42.216 19.893 1.00 67.03 241 ASN D C 1
ATOM 6903 O O . ASN D 1 242 ? -43.419 41.641 20.975 1.00 63.61 241 ASN D O 1
ATOM 6908 N N . VAL D 1 243 ? -44.488 43.163 19.708 1.00 69.49 242 VAL D N 1
ATOM 6909 C CA . VAL D 1 243 ? -45.399 43.568 20.767 1.00 69.05 242 VAL D CA 1
ATOM 6910 C C . VAL D 1 243 ? -46.333 42.421 21.159 1.00 74.50 242 VAL D C 1
ATOM 6911 O O . VAL D 1 243 ? -46.490 42.113 22.349 1.00 88.28 242 VAL D O 1
ATOM 6915 N N . ALA D 1 244 ? -46.931 41.776 20.164 1.00 72.39 243 ALA D N 1
ATOM 6916 C CA . ALA D 1 244 ? -47.875 40.682 20.412 1.00 71.11 243 ALA D CA 1
ATOM 6917 C C . ALA D 1 244 ? -47.222 39.509 21.122 1.00 71.98 243 ALA D C 1
ATOM 6918 O O . ALA D 1 244 ? -47.827 38.892 22.005 1.00 70.71 243 ALA D O 1
ATOM 6920 N N . VAL D 1 245 ? -45.986 39.209 20.732 1.00 72.67 244 VAL D N 1
ATOM 6921 C CA . VAL D 1 245 ? -45.262 38.073 21.285 1.00 75.76 244 VAL D CA 1
ATOM 6922 C C . VAL D 1 245 ? -44.922 38.313 22.746 1.00 76.76 244 VAL D C 1
ATOM 6923 O O . VAL D 1 245 ? -45.113 37.431 23.592 1.00 78.34 244 VAL D O 1
ATOM 6927 N N . LYS D 1 246 ? -44.431 39.513 23.035 1.00 75.77 245 LYS D N 1
ATOM 6928 C CA . LYS D 1 246 ? -44.111 39.880 24.397 1.00 73.27 245 LYS D CA 1
ATOM 6929 C C . LYS D 1 246 ? -45.353 39.805 25.281 1.00 77.77 245 LYS D C 1
ATOM 6930 O O . LYS D 1 246 ? -45.305 39.188 26.355 1.00 75.75 245 LYS D O 1
ATOM 6936 N N . GLU D 1 247 ? -46.459 40.394 24.815 1.00 73.44 246 GLU D N 1
ATOM 6937 C CA . GLU D 1 247 ? -47.688 40.462 25.609 1.00 74.97 246 GLU D CA 1
ATOM 6938 C C . GLU D 1 247 ? -48.297 39.093 25.876 1.00 77.08 246 GLU D C 1
ATOM 6939 O O . GLU D 1 247 ? -48.828 38.842 26.953 1.00 88.93 246 GLU D O 1
ATOM 6945 N N . SER D 1 248 ? -48.221 38.210 24.894 1.00 78.09 247 SER D N 1
ATOM 6946 C CA . SER D 1 248 ? -48.860 36.907 24.999 1.00 75.18 247 SER D CA 1
ATOM 6947 C C . SER D 1 248 ? -48.141 35.997 25.998 1.00 75.51 247 SER D C 1
ATOM 6948 O O . SER D 1 248 ? -48.786 35.232 26.723 1.00 74.31 247 SER D O 1
ATOM 6951 N N . SER D 1 249 ? -46.815 36.088 26.041 1.00 74.03 248 SER D N 1
ATOM 6952 C CA . SER D 1 249 ? -46.027 35.276 26.963 1.00 82.66 248 SER D CA 1
ATOM 6953 C C . SER D 1 249 ? -46.059 35.864 28.393 1.00 93.30 248 SER D C 1
ATOM 6954 O O . SER D 1 249 ? -45.883 35.141 29.383 1.00 91.52 248 SER D O 1
ATOM 6957 N N . ASN D 1 250 ? -46.285 37.174 28.479 1.00 94.78 249 ASN D N 1
ATOM 6958 C CA . ASN D 1 250 ? -46.457 37.858 29.751 1.00 100.65 249 ASN D CA 1
ATOM 6959 C C . ASN D 1 250 ? -47.799 37.522 30.383 1.00 105.74 249 ASN D C 1
ATOM 6960 O O . ASN D 1 250 ? -47.855 37.105 31.545 1.00 110.23 249 ASN D O 1
ATOM 6965 N N . ALA D 1 251 ? -48.870 37.698 29.608 1.00 99.53 250 ALA D N 1
ATOM 6966 C CA . ALA D 1 251 ? -50.221 37.351 30.042 1.00 96.81 250 ALA D CA 1
ATOM 6967 C C . ALA D 1 251 ? -50.372 35.850 30.319 1.00 103.03 250 ALA D C 1
ATOM 6968 O O . ALA D 1 251 ? -51.320 35.439 30.991 1.00 109.32 250 ALA D O 1
ATOM 6970 N N . LYS D 1 252 ? -49.436 35.043 29.812 1.00 110.21 251 LYS D N 1
ATOM 6971 C CA . LYS D 1 252 ? -49.439 33.588 30.042 1.00 113.86 251 LYS D CA 1
ATOM 6972 C C . LYS D 1 252 ? -48.986 33.203 31.441 1.00 116.07 251 LYS D C 1
ATOM 6973 O O . LYS D 1 252 ? -49.364 32.144 31.949 1.00 119.87 251 LYS D O 1
ATOM 6979 N N . LEU D 1 253 ? -48.184 34.070 32.056 1.00 115.71 252 LEU D N 1
ATOM 6980 C CA . LEU D 1 253 ? -47.614 33.813 33.378 1.00 114.57 252 LEU D CA 1
ATOM 6981 C C . LEU D 1 253 ? -48.668 33.615 34.489 1.00 115.81 252 LEU D C 1
ATOM 6982 O O . LEU D 1 253 ? -48.364 33.052 35.546 1.00 125.26 252 LEU D O 1
ATOM 6987 N N . LEU D 1 254 ? -49.903 34.042 34.232 1.00 108.85 253 LEU D N 1
ATOM 6988 C CA . LEU D 1 254 ? -51.016 33.816 35.158 1.00 104.99 253 LEU D CA 1
ATOM 6989 C C . LEU D 1 254 ? -51.559 32.390 35.061 1.00 101.12 253 LEU D C 1
ATOM 6990 O O . LEU D 1 254 ? -50.796 31.421 35.064 1.00 98.06 253 LEU D O 1
ATOM 6995 N N . GLY E 1 22 ? -34.821 14.817 -21.284 1.00 74.56 21 GLY E N 1
ATOM 6996 C CA . GLY E 1 22 ? -34.298 13.426 -21.126 1.00 72.30 21 GLY E CA 1
ATOM 6997 C C . GLY E 1 22 ? -33.989 13.120 -19.669 1.00 76.01 21 GLY E C 1
ATOM 6998 O O . GLY E 1 22 ? -34.335 13.906 -18.778 1.00 65.53 21 GLY E O 1
ATOM 6999 N N . ASP E 1 23 ? -33.357 11.971 -19.415 1.00 76.11 22 ASP E N 1
ATOM 7000 C CA . ASP E 1 23 ? -32.909 11.636 -18.064 1.00 71.67 22 ASP E CA 1
ATOM 7001 C C . ASP E 1 23 ? -31.885 12.704 -17.620 1.00 75.44 22 ASP E C 1
ATOM 7002 O O . ASP E 1 23 ? -31.272 13.388 -18.450 1.00 77.55 22 ASP E O 1
ATOM 7007 N N . LEU E 1 24 ? -31.738 12.877 -16.310 1.00 77.30 23 LEU E N 1
ATOM 7008 C CA . LEU E 1 24 ? -30.740 13.781 -15.760 1.00 74.03 23 LEU E CA 1
ATOM 7009 C C . LEU E 1 24 ? -29.361 13.344 -16.246 1.00 72.88 23 LEU E C 1
ATOM 7010 O O . LEU E 1 24 ? -29.079 12.139 -16.334 1.00 75.80 23 LEU E O 1
ATOM 7015 N N . ASP E 1 25 ? -28.506 14.312 -16.571 1.00 73.75 24 ASP E N 1
ATOM 7016 C CA . ASP E 1 25 ? -27.180 14.008 -17.143 1.00 72.87 24 ASP E CA 1
ATOM 7017 C C . ASP E 1 25 ? -26.073 13.846 -16.095 1.00 68.23 24 ASP E C 1
ATOM 7018 O O . ASP E 1 25 ? -25.559 14.827 -15.565 1.00 71.56 24 ASP E O 1
ATOM 7023 N N . ILE E 1 26 ? -25.683 12.598 -15.846 1.00 68.37 25 ILE E N 1
ATOM 7024 C CA . ILE E 1 26 ? -24.775 12.253 -14.742 1.00 69.94 25 ILE E CA 1
ATOM 7025 C C . ILE E 1 26 ? -23.314 12.709 -14.922 1.00 73.30 25 ILE E C 1
ATOM 7026 O O . ILE E 1 26 ? -22.530 12.739 -13.963 1.00 75.15 25 ILE E O 1
ATOM 7031 N N . SER E 1 27 ? -22.961 13.069 -16.147 1.00 73.35 26 SER E N 1
ATOM 7032 C CA . SER E 1 27 ? -21.629 13.560 -16.448 1.00 72.64 26 SER E CA 1
ATOM 7033 C C . SER E 1 27 ? -21.515 14.973 -15.908 1.00 73.09 26 SER E C 1
ATOM 7034 O O . SER E 1 27 ? -20.414 15.460 -15.628 1.00 76.47 26 SER E O 1
ATOM 7037 N N . ASP E 1 28 ? -22.661 15.635 -15.764 1.00 65.37 27 ASP E N 1
ATOM 7038 C CA . ASP E 1 28 ? -22.676 16.995 -15.247 1.00 65.33 27 ASP E CA 1
ATOM 7039 C C . ASP E 1 28 ? -22.743 16.948 -13.709 1.00 67.41 27 ASP E C 1
ATOM 7040 O O . ASP E 1 28 ? -23.796 17.151 -13.101 1.00 71.69 27 ASP E O 1
ATOM 7045 N N . THR E 1 29 ? -21.603 16.644 -13.099 1.00 68.63 28 THR E N 1
ATOM 7046 C CA . THR E 1 29 ? -21.484 16.495 -11.648 1.00 69.94 28 THR E CA 1
ATOM 7047 C C . THR E 1 29 ? -22.175 17.617 -10.901 1.00 68.37 28 THR E C 1
ATOM 7048 O O . THR E 1 29 ? -22.970 17.356 -9.999 1.00 63.82 28 THR E O 1
ATOM 7052 N N . VAL E 1 30 ? -21.863 18.858 -11.282 1.00 62.76 29 VAL E N 1
ATOM 7053 C CA . VAL E 1 30 ? -22.456 20.007 -10.631 1.00 60.52 29 VAL E CA 1
ATOM 7054 C C . VAL E 1 30 ? -23.947 20.171 -10.943 1.00 63.87 29 VAL E C 1
ATOM 7055 O O . VAL E 1 30 ? -24.739 20.440 -10.034 1.00 63.11 29 VAL E O 1
ATOM 7059 N N . GLY E 1 31 ? -24.340 19.954 -12.198 1.00 66.05 30 GLY E N 1
ATOM 7060 C CA . GLY E 1 31 ? -25.763 19.774 -12.509 1.00 68.51 30 GLY E CA 1
ATOM 7061 C C . GLY E 1 31 ? -26.470 18.942 -11.433 1.00 63.65 30 GLY E C 1
ATOM 7062 O O . GLY E 1 31 ? -27.439 19.389 -10.840 1.00 74.11 30 GLY E O 1
ATOM 7063 N N . VAL E 1 32 ? -25.945 17.756 -11.161 1.00 55.61 31 VAL E N 1
ATOM 7064 C CA . VAL E 1 32 ? -26.521 16.811 -10.224 1.00 58.49 31 VAL E CA 1
ATOM 7065 C C . VAL E 1 32 ? -26.434 17.334 -8.790 1.00 63.47 31 VAL E C 1
ATOM 7066 O O . VAL E 1 32 ? -27.342 17.132 -7.993 1.00 65.99 31 VAL E O 1
ATOM 7070 N N . SER E 1 33 ? -25.335 18.000 -8.474 1.00 66.54 32 SER E N 1
ATOM 7071 C CA . SER E 1 33 ? -25.136 18.583 -7.160 1.00 64.31 32 SER E CA 1
ATOM 7072 C C . SER E 1 33 ? -26.247 19.584 -6.863 1.00 63.43 32 SER E C 1
ATOM 7073 O O . SER E 1 33 ? -26.781 19.609 -5.762 1.00 62.52 32 SER E O 1
ATOM 7076 N N . PHE E 1 34 ? -26.573 20.407 -7.855 1.00 56.77 33 PHE E N 1
ATOM 7077 C CA . PHE E 1 34 ? -27.608 21.409 -7.714 1.00 62.88 33 PHE E CA 1
ATOM 7078 C C . PHE E 1 34 ? -28.940 20.701 -7.447 1.00 67.56 33 PHE E C 1
ATOM 7079 O O . PHE E 1 34 ? -29.713 21.090 -6.554 1.00 60.95 33 PHE E O 1
ATOM 7087 N N . TRP E 1 35 ? -29.183 19.640 -8.212 1.00 63.81 34 TRP E N 1
ATOM 7088 C CA . TRP E 1 35 ? -30.375 18.842 -8.033 1.00 56.52 34 TRP E CA 1
ATOM 7089 C C . TRP E 1 35 ? -30.502 18.313 -6.575 1.00 52.74 34 TRP E C 1
ATOM 7090 O O . TRP E 1 35 ? -31.572 18.331 -5.970 1.00 58.61 34 TRP E O 1
ATOM 7101 N N . LEU E 1 36 ? -29.411 17.853 -6.013 1.00 47.05 35 LEU E N 1
ATOM 7102 C CA . LEU E 1 36 ? -29.481 17.175 -4.737 1.00 51.42 35 LEU E CA 1
ATOM 7103 C C . LEU E 1 36 ? -29.798 18.131 -3.588 1.00 52.32 35 LEU E C 1
ATOM 7104 O O . LEU E 1 36 ? -30.654 17.822 -2.770 1.00 53.16 35 LEU E O 1
ATOM 7109 N N . VAL E 1 37 ? -29.152 19.301 -3.576 1.00 52.18 36 VAL E N 1
ATOM 7110 C CA . VAL E 1 37 ? -29.355 20.293 -2.524 1.00 54.02 36 VAL E CA 1
ATOM 7111 C C . VAL E 1 37 ? -30.641 21.125 -2.657 1.00 52.05 36 VAL E C 1
ATOM 7112 O O . VAL E 1 37 ? -31.247 21.493 -1.641 1.00 64.70 36 VAL E O 1
ATOM 7116 N N . THR E 1 38 ? -31.053 21.417 -3.879 1.00 44.92 37 THR E N 1
ATOM 7117 C CA . THR E 1 38 ? -32.394 21.915 -4.142 1.00 47.77 37 THR E CA 1
ATOM 7118 C C . THR E 1 38 ? -33.434 21.047 -3.406 1.00 52.71 37 THR E C 1
ATOM 7119 O O . THR E 1 38 ? -34.287 21.569 -2.675 1.00 50.92 37 THR E O 1
ATOM 7123 N N . ALA E 1 39 ? -33.374 19.727 -3.623 1.00 50.72 38 ALA E N 1
ATOM 7124 C CA . ALA E 1 39 ? -34.357 18.831 -3.037 1.00 50.84 38 ALA E CA 1
ATOM 7125 C C . ALA E 1 39 ? -34.187 18.766 -1.516 1.00 53.90 38 ALA E C 1
ATOM 7126 O O . ALA E 1 39 ? -35.137 18.526 -0.783 1.00 55.89 38 ALA E O 1
ATOM 7128 N N . GLY E 1 40 ? -32.974 18.995 -1.044 1.00 52.16 39 GLY E N 1
ATOM 7129 C CA . GLY E 1 40 ? -32.708 18.891 0.360 1.00 49.91 39 GLY E CA 1
ATOM 7130 C C . GLY E 1 40 ? -33.252 20.127 1.010 1.00 53.60 39 GLY E C 1
ATOM 7131 O O . GLY E 1 40 ? -33.662 20.079 2.171 1.00 54.92 39 GLY E O 1
ATOM 7132 N N . MET E 1 41 ? -33.243 21.233 0.256 1.00 49.50 40 MET E N 1
ATOM 7133 C CA . MET E 1 41 ? -33.734 22.515 0.762 1.00 50.69 40 MET E CA 1
ATOM 7134 C C . MET E 1 41 ? -35.242 22.429 0.828 1.00 52.26 40 MET E C 1
ATOM 7135 O O . MET E 1 41 ? -35.865 22.875 1.784 1.00 62.74 40 MET E O 1
ATOM 7140 N N . LEU E 1 42 ? -35.828 21.862 -0.214 1.00 52.96 41 LEU E N 1
ATOM 7141 C CA . LEU E 1 42 ? -37.252 21.625 -0.238 1.00 52.23 41 LEU E CA 1
ATOM 7142 C C . LEU E 1 42 ? -37.706 20.789 0.955 1.00 49.48 41 LEU E C 1
ATOM 7143 O O . LEU E 1 42 ? -38.750 21.054 1.537 1.00 53.11 41 LEU E O 1
ATOM 7148 N N . ALA E 1 43 ? -36.931 19.762 1.271 1.00 43.97 42 ALA E N 1
ATOM 7149 C CA . ALA E 1 43 ? -37.312 18.804 2.271 1.00 50.75 42 ALA E CA 1
ATOM 7150 C C . ALA E 1 43 ? -37.183 19.448 3.636 1.00 53.71 42 ALA E C 1
ATOM 7151 O O . ALA E 1 43 ? -37.991 19.197 4.511 1.00 50.20 42 ALA E O 1
ATOM 7153 N N . ALA E 1 44 ? -36.151 20.280 3.772 1.00 56.48 43 ALA E N 1
ATOM 7154 C CA . ALA E 1 44 ? -35.717 20.840 5.037 1.00 59.65 43 ALA E CA 1
ATOM 7155 C C . ALA E 1 44 ? -36.641 21.990 5.430 1.00 63.00 43 ALA E C 1
ATOM 7156 O O . ALA E 1 44 ? -36.971 22.178 6.613 1.00 58.20 43 ALA E O 1
ATOM 7158 N N . THR E 1 45 ? -37.068 22.750 4.431 1.00 59.09 44 THR E N 1
ATOM 7159 C CA . THR E 1 45 ? -38.076 23.782 4.643 1.00 62.45 44 THR E CA 1
ATOM 7160 C C . THR E 1 45 ? -39.343 23.115 5.195 1.00 64.85 44 THR E C 1
ATOM 7161 O O . THR E 1 45 ? -39.889 23.541 6.225 1.00 60.34 44 THR E O 1
ATOM 7165 N N . VAL E 1 46 ? -39.780 22.041 4.532 1.00 60.26 45 VAL E N 1
ATOM 7166 C CA . VAL E 1 46 ? -40.954 21.316 4.997 1.00 57.90 45 VAL E CA 1
ATOM 7167 C C . VAL E 1 46 ? -40.718 20.787 6.419 1.00 51.05 45 VAL E C 1
ATOM 7168 O O . VAL E 1 46 ? -41.548 20.968 7.290 1.00 52.30 45 VAL E O 1
ATOM 7172 N N . PHE E 1 47 ? -39.561 20.190 6.645 1.00 48.36 46 PHE E N 1
ATOM 7173 C CA . PHE E 1 47 ? -39.244 19.590 7.923 1.00 52.39 46 PHE E CA 1
ATOM 7174 C C . PHE E 1 47 ? -39.467 20.602 9.059 1.00 53.44 46 PHE E C 1
ATOM 7175 O O . PHE E 1 47 ? -40.297 20.372 9.924 1.00 48.79 46 PHE E O 1
ATOM 7183 N N . PHE E 1 48 ? -38.772 21.741 8.969 1.00 58.83 47 PHE E N 1
ATOM 7184 C CA . PHE E 1 48 ? -38.743 22.808 9.971 1.00 55.27 47 PHE E CA 1
ATOM 7185 C C . PHE E 1 48 ? -40.064 23.501 10.258 1.00 55.18 47 PHE E C 1
ATOM 7186 O O . PHE E 1 48 ? -40.355 23.804 11.419 1.00 62.27 47 PHE E O 1
ATOM 7194 N N . PHE E 1 49 ? -40.843 23.810 9.231 1.00 50.40 48 PHE E N 1
ATOM 7195 C CA . PHE E 1 49 ? -42.167 24.375 9.488 1.00 54.81 48 PHE E CA 1
ATOM 7196 C C . PHE E 1 49 ? -43.088 23.356 10.146 1.00 55.43 48 PHE E C 1
ATOM 7197 O O . PHE E 1 49 ? -43.821 23.686 11.072 1.00 60.66 48 PHE E O 1
ATOM 7205 N N . VAL E 1 50 ? -43.035 22.114 9.686 1.00 52.66 49 VAL E N 1
ATOM 7206 C CA . VAL E 1 50 ? -43.969 21.125 10.174 1.00 50.55 49 VAL E CA 1
ATOM 7207 C C . VAL E 1 50 ? -43.641 20.753 11.616 1.00 51.92 49 VAL E C 1
ATOM 7208 O O . VAL E 1 50 ? -44.524 20.463 12.396 1.00 52.07 49 VAL E O 1
ATOM 7212 N N . GLU E 1 51 ? -42.364 20.816 11.964 1.00 55.87 50 GLU E N 1
ATOM 7213 C CA . GLU E 1 51 ? -41.870 20.293 13.220 1.00 55.86 50 GLU E CA 1
ATOM 7214 C C . GLU E 1 51 ? -41.954 21.282 14.357 1.00 58.37 50 GLU E C 1
ATOM 7215 O O . GLU E 1 51 ? -41.463 21.019 15.457 1.00 57.50 50 GLU E O 1
ATOM 7221 N N . ARG E 1 52 ? -42.583 22.421 14.082 1.00 63.84 51 ARG E N 1
ATOM 7222 C CA . ARG E 1 52 ? -42.732 23.488 15.057 1.00 59.43 51 ARG E CA 1
ATOM 7223 C C . ARG E 1 52 ? -43.653 23.070 16.197 1.00 61.04 51 ARG E C 1
ATOM 7224 O O . ARG E 1 52 ? -43.524 23.554 17.323 1.00 56.01 51 ARG E O 1
ATOM 7232 N N . ASP E 1 53 ? -44.568 22.146 15.903 1.00 62.10 52 ASP E N 1
ATOM 7233 C CA . ASP E 1 53 ? -45.480 21.639 16.914 1.00 58.64 52 ASP E CA 1
ATOM 7234 C C . ASP E 1 53 ? -44.803 20.566 17.810 1.00 59.14 52 ASP E C 1
ATOM 7235 O O . ASP E 1 53 ? -45.473 19.887 18.578 1.00 60.01 52 ASP E O 1
ATOM 7240 N N . GLN E 1 54 ? -43.484 20.412 17.678 1.00 56.48 53 GLN E N 1
ATOM 7241 C CA . GLN E 1 54 ? -42.707 19.503 18.503 1.00 55.29 53 GLN E CA 1
ATOM 7242 C C . GLN E 1 54 ? -41.833 20.278 19.447 1.00 58.17 53 GLN E C 1
ATOM 7243 O O . GLN E 1 54 ? -41.134 19.694 20.258 1.00 62.11 53 GLN E O 1
ATOM 7249 N N . VAL E 1 55 ? -41.844 21.595 19.301 1.00 58.72 54 VAL E N 1
ATOM 7250 C CA . VAL E 1 55 ? -41.130 22.485 20.196 1.00 56.67 54 VAL E CA 1
ATOM 7251 C C . VAL E 1 55 ? -42.092 23.517 20.796 1.00 62.28 54 VAL E C 1
ATOM 7252 O O . VAL E 1 55 ? -43.148 23.827 20.217 1.00 55.64 54 VAL E O 1
ATOM 7256 N N . SER E 1 56 ? -41.706 24.029 21.965 1.00 65.72 55 SER E N 1
ATOM 7257 C CA . SER E 1 56 ? -42.486 24.987 22.721 1.00 62.83 55 SER E CA 1
ATOM 7258 C C . SER E 1 56 ? -42.277 26.407 22.180 1.00 65.48 55 SER E C 1
ATOM 7259 O O . SER E 1 56 ? -41.420 26.633 21.321 1.00 64.32 55 SER E O 1
ATOM 7262 N N . ALA E 1 57 ? -43.038 27.361 22.712 1.00 65.18 56 ALA E N 1
ATOM 7263 C CA . ALA E 1 57 ? -43.010 28.738 22.224 1.00 62.02 56 ALA E CA 1
ATOM 7264 C C . ALA E 1 57 ? -41.598 29.310 22.202 1.00 63.73 56 ALA E C 1
ATOM 7265 O O . ALA E 1 57 ? -41.218 29.984 21.237 1.00 59.77 56 ALA E O 1
ATOM 7267 N N . LYS E 1 58 ? -40.817 29.026 23.246 1.00 65.60 57 LYS E N 1
ATOM 7268 C CA . LYS E 1 58 ? -39.395 29.410 23.263 1.00 67.73 57 LYS E CA 1
ATOM 7269 C C . LYS E 1 58 ? -38.684 29.180 21.925 1.00 63.05 57 LYS E C 1
ATOM 7270 O O . LYS E 1 58 ? -37.888 30.008 21.515 1.00 69.10 57 LYS E O 1
ATOM 7276 N N . TRP E 1 59 ? -38.990 28.075 21.244 1.00 57.06 58 TRP E N 1
ATOM 7277 C CA . TRP E 1 59 ? -38.196 27.619 20.097 1.00 55.42 58 TRP E CA 1
ATOM 7278 C C . TRP E 1 59 ? -38.865 27.786 18.735 1.00 53.50 58 TRP E C 1
ATOM 7279 O O . TRP E 1 59 ? -38.214 27.659 17.692 1.00 53.99 58 TRP E O 1
ATOM 7290 N N . LYS E 1 60 ? -40.163 28.039 18.747 1.00 51.58 59 LYS E N 1
ATOM 7291 C CA . LYS E 1 60 ? -40.933 28.051 17.522 1.00 55.88 59 LYS E CA 1
ATOM 7292 C C . LYS E 1 60 ? -40.369 29.037 16.483 1.00 57.35 59 LYS E C 1
ATOM 7293 O O . LYS E 1 60 ? -40.118 28.645 15.347 1.00 52.59 59 LYS E O 1
ATOM 7299 N N . THR E 1 61 ? -40.133 30.290 16.880 1.00 61.53 60 THR E N 1
ATOM 7300 C CA . THR E 1 61 ? -39.570 31.303 15.950 1.00 62.34 60 THR E CA 1
ATOM 7301 C C . THR E 1 61 ? -38.232 30.873 15.299 1.00 60.50 60 THR E C 1
ATOM 7302 O O . THR E 1 61 ? -38.033 31.023 14.079 1.00 63.29 60 THR E O 1
ATOM 7306 N N . SER E 1 62 ? -37.341 30.317 16.115 1.00 59.44 61 SER E N 1
ATOM 7307 C CA . SER E 1 62 ? -36.128 29.670 15.624 1.00 57.12 61 SER E CA 1
ATOM 7308 C C . SER E 1 62 ? -36.345 28.745 14.442 1.00 56.26 61 SER E C 1
ATOM 7309 O O . SER E 1 62 ? -35.585 28.811 13.476 1.00 52.95 61 SER E O 1
ATOM 7312 N N . LEU E 1 63 ? -37.355 27.869 14.548 1.00 54.51 62 LEU E N 1
ATOM 7313 C CA . LEU E 1 63 ? -37.644 26.895 13.514 1.00 52.22 62 LEU E CA 1
ATOM 7314 C C . LEU E 1 63 ? -38.247 27.568 12.277 1.00 56.31 62 LEU E C 1
ATOM 7315 O O . LEU E 1 63 ? -37.970 27.150 11.140 1.00 51.57 62 LEU E O 1
ATOM 7320 N N . THR E 1 64 ? -39.014 28.636 12.519 1.00 51.43 63 THR E N 1
ATOM 7321 C CA . THR E 1 64 ? -39.561 29.475 11.478 1.00 52.46 63 THR E CA 1
ATOM 7322 C C . THR E 1 64 ? -38.460 30.152 10.670 1.00 57.34 63 THR E C 1
ATOM 7323 O O . THR E 1 64 ? -38.481 30.120 9.418 1.00 57.99 63 THR E O 1
ATOM 7327 N N . VAL E 1 65 ? -37.496 30.754 11.369 1.00 57.48 64 VAL E N 1
ATOM 7328 C CA . VAL E 1 65 ? -36.342 31.380 10.687 1.00 56.72 64 VAL E CA 1
ATOM 7329 C C . VAL E 1 65 ? -35.567 30.348 9.861 1.00 58.61 64 VAL E C 1
ATOM 7330 O O . VAL E 1 65 ? -35.278 30.585 8.663 1.00 55.49 64 VAL E O 1
ATOM 7334 N N . SER E 1 66 ? -35.289 29.190 10.480 1.00 55.95 65 SER E N 1
ATOM 7335 C CA . SER E 1 66 ? -34.646 28.052 9.790 1.00 57.28 65 SER E CA 1
ATOM 7336 C C . SER E 1 66 ? -35.349 27.625 8.478 1.00 57.94 65 SER E C 1
ATOM 7337 O O . SER E 1 66 ? -34.682 27.424 7.460 1.00 56.06 65 SER E O 1
ATOM 7340 N N . GLY E 1 67 ? -36.684 27.500 8.526 1.00 51.58 66 GLY E N 1
ATOM 7341 C CA . GLY E 1 67 ? -37.489 27.178 7.372 1.00 48.06 66 GLY E CA 1
ATOM 7342 C C . GLY E 1 67 ? -37.399 28.310 6.366 1.00 57.41 66 GLY E C 1
ATOM 7343 O O . GLY E 1 67 ? -37.297 28.068 5.147 1.00 48.06 66 GLY E O 1
ATOM 7344 N N . LEU E 1 68 ? -37.430 29.554 6.867 1.00 55.18 67 LEU E N 1
ATOM 7345 C CA . LEU E 1 68 ? -37.319 30.695 5.972 1.00 52.84 67 LEU E CA 1
ATOM 7346 C C . LEU E 1 68 ? -35.981 30.671 5.210 1.00 51.50 67 LEU E C 1
ATOM 7347 O O . LEU E 1 68 ? -35.961 30.838 3.990 1.00 52.67 67 LEU E O 1
ATOM 7352 N N . ILE E 1 69 ? -34.879 30.426 5.916 1.00 49.85 68 ILE E N 1
ATOM 7353 C CA . ILE E 1 69 ? -33.573 30.243 5.256 1.00 49.79 68 ILE E CA 1
ATOM 7354 C C . ILE E 1 69 ? -33.601 29.156 4.163 1.00 50.23 68 ILE E C 1
ATOM 7355 O O . ILE E 1 69 ? -33.228 29.416 3.000 1.00 52.68 68 ILE E O 1
ATOM 7360 N N . THR E 1 70 ? -34.051 27.950 4.516 1.00 46.70 69 THR E N 1
ATOM 7361 C CA . THR E 1 70 ? -34.065 26.861 3.544 1.00 47.34 69 THR E CA 1
ATOM 7362 C C . THR E 1 70 ? -35.040 27.091 2.383 1.00 48.39 69 THR E C 1
ATOM 7363 O O . THR E 1 70 ? -34.721 26.723 1.249 1.00 48.52 69 THR E O 1
ATOM 7367 N N . GLY E 1 71 ? -36.183 27.745 2.678 1.00 50.43 70 GLY E N 1
ATOM 7368 C CA . GLY E 1 71 ? -37.208 28.157 1.719 1.00 39.86 70 GLY E CA 1
ATOM 7369 C C . GLY E 1 71 ? -36.686 29.153 0.689 1.00 49.60 70 GLY E C 1
ATOM 7370 O O . GLY E 1 71 ? -36.831 28.955 -0.537 1.00 45.46 70 GLY E O 1
ATOM 7371 N N . ILE E 1 72 ? -36.053 30.227 1.156 1.00 46.84 71 ILE E N 1
ATOM 7372 C CA . ILE E 1 72 ? -35.396 31.121 0.209 1.00 49.22 71 ILE E CA 1
ATOM 7373 C C . ILE E 1 72 ? -34.312 30.387 -0.615 1.00 52.81 71 ILE E C 1
ATOM 7374 O O . ILE E 1 72 ? -34.300 30.445 -1.869 1.00 49.42 71 ILE E O 1
ATOM 7379 N N . ALA E 1 73 ? -33.435 29.659 0.076 1.00 46.56 72 ALA E N 1
ATOM 7380 C CA . ALA E 1 73 ? -32.417 28.875 -0.626 1.00 46.63 72 ALA E CA 1
ATOM 7381 C C . ALA E 1 73 ? -32.965 28.013 -1.781 1.00 50.04 72 ALA E C 1
ATOM 7382 O O . ALA E 1 73 ? -32.387 28.032 -2.884 1.00 48.90 72 ALA E O 1
ATOM 7384 N N . PHE E 1 74 ? -34.055 27.258 -1.512 1.00 46.05 73 PHE E N 1
ATOM 7385 C CA . PHE E 1 74 ? -34.726 26.419 -2.506 1.00 44.68 73 PHE E CA 1
ATOM 7386 C C . PHE E 1 74 ? -35.080 27.151 -3.823 1.00 48.48 73 PHE E C 1
ATOM 7387 O O . PHE E 1 74 ? -34.669 26.731 -4.918 1.00 45.31 73 PHE E O 1
ATOM 7395 N N . TRP E 1 75 ? -35.860 28.227 -3.699 1.00 47.99 74 TRP E N 1
ATOM 7396 C CA . TRP E 1 75 ? -36.235 29.048 -4.824 1.00 50.77 74 TRP E CA 1
ATOM 7397 C C . TRP E 1 75 ? -35.001 29.523 -5.560 1.00 56.00 74 TRP E C 1
ATOM 7398 O O . TRP E 1 75 ? -34.950 29.441 -6.819 1.00 54.71 74 TRP E O 1
ATOM 7409 N N . HIS E 1 76 ? -33.994 29.976 -4.802 1.00 51.69 75 HIS E N 1
ATOM 7410 C CA . HIS E 1 76 ? -32.716 30.352 -5.442 1.00 55.74 75 HIS E CA 1
ATOM 7411 C C . HIS E 1 76 ? -31.959 29.211 -6.116 1.00 56.70 75 HIS E C 1
ATOM 7412 O O . HIS E 1 76 ? -31.462 29.375 -7.245 1.00 53.72 75 HIS E O 1
ATOM 7419 N N . TYR E 1 77 ? -31.947 28.044 -5.473 1.00 53.87 76 TYR E N 1
ATOM 7420 C CA . TYR E 1 77 ? -31.323 26.863 -6.078 1.00 56.80 76 TYR E CA 1
ATOM 7421 C C . TYR E 1 77 ? -31.979 26.404 -7.396 1.00 55.43 76 TYR E C 1
ATOM 7422 O O . TYR E 1 77 ? -31.343 25.769 -8.240 1.00 58.34 76 TYR E O 1
ATOM 7431 N N . LEU E 1 78 ? -33.254 26.714 -7.543 1.00 46.21 77 LEU E N 1
ATOM 7432 C CA . LEU E 1 78 ? -33.982 26.351 -8.707 1.00 48.50 77 LEU E CA 1
ATOM 7433 C C . LEU E 1 78 ? -33.468 27.252 -9.857 1.00 57.34 77 LEU E C 1
ATOM 7434 O O . LEU E 1 78 ? -33.128 26.757 -10.923 1.00 51.25 77 LEU E O 1
ATOM 7439 N N . TYR E 1 79 ? -33.379 28.564 -9.618 1.00 61.72 78 TYR E N 1
ATOM 7440 C CA . TYR E 1 79 ? -32.789 29.478 -10.589 1.00 55.22 78 TYR E CA 1
ATOM 7441 C C . TYR E 1 79 ? -31.323 29.186 -10.849 1.00 58.00 78 TYR E C 1
ATOM 7442 O O . TYR E 1 79 ? -30.860 29.279 -11.994 1.00 59.68 78 TYR E O 1
ATOM 7451 N N . MET E 1 80 ? -30.591 28.812 -9.805 1.00 57.20 79 MET E N 1
ATOM 7452 C CA . MET E 1 80 ? -29.163 28.535 -9.992 1.00 59.28 79 MET E CA 1
ATOM 7453 C C . MET E 1 80 ? -28.913 27.348 -10.909 1.00 59.35 79 MET E C 1
ATOM 7454 O O . MET E 1 80 ? -27.949 27.361 -11.665 1.00 60.76 79 MET E O 1
ATOM 7459 N N . ARG E 1 81 ? -29.774 26.333 -10.846 1.00 58.41 80 ARG E N 1
ATOM 7460 C CA . ARG E 1 81 ? -29.565 25.146 -11.651 1.00 58.29 80 ARG E CA 1
ATOM 7461 C C . ARG E 1 81 ? -29.945 25.434 -13.122 1.00 63.22 80 ARG E C 1
ATOM 7462 O O . ARG E 1 81 ? -29.276 24.994 -14.058 1.00 58.58 80 ARG E O 1
ATOM 7470 N N . GLY E 1 82 ? -31.009 26.215 -13.293 1.00 63.40 81 GLY E N 1
ATOM 7471 C CA . GLY E 1 82 ? -31.457 26.661 -14.591 1.00 63.97 81 GLY E CA 1
ATOM 7472 C C . GLY E 1 82 ? -30.304 27.316 -15.299 1.00 67.87 81 GLY E C 1
ATOM 7473 O O . GLY E 1 82 ? -30.016 26.977 -16.438 1.00 65.86 81 GLY E O 1
ATOM 7474 N N . VAL E 1 83 ? -29.637 28.241 -14.603 1.00 69.28 82 VAL E N 1
ATOM 7475 C CA . VAL E 1 83 ? -28.472 28.946 -15.148 1.00 63.55 82 VAL E CA 1
ATOM 7476 C C . VAL E 1 83 ? -27.298 28.007 -15.482 1.00 65.75 82 VAL E C 1
ATOM 7477 O O . VAL E 1 83 ? -26.608 28.207 -16.492 1.00 73.10 82 VAL E O 1
ATOM 7481 N N . TRP E 1 84 ? -27.100 26.966 -14.681 1.00 60.65 83 TRP E N 1
ATOM 7482 C CA . TRP E 1 84 ? -25.994 26.024 -14.946 1.00 66.54 83 TRP E CA 1
ATOM 7483 C C . TRP E 1 84 ? -26.205 25.118 -16.173 1.00 73.34 83 TRP E C 1
ATOM 7484 O O . TRP E 1 84 ? -25.237 24.688 -16.802 1.00 81.66 83 TRP E O 1
ATOM 7495 N N . ILE E 1 85 ? -27.461 24.824 -16.488 1.00 75.02 84 ILE E N 1
ATOM 7496 C CA . ILE E 1 85 ? -27.791 23.985 -17.629 1.00 81.53 84 ILE E CA 1
ATOM 7497 C C . ILE E 1 85 ? -27.791 24.801 -18.924 1.00 86.72 84 ILE E C 1
ATOM 7498 O O . ILE E 1 85 ? -27.102 24.459 -19.880 1.00 94.98 84 ILE E O 1
ATOM 7503 N N . ASP E 1 86 ? -28.571 25.878 -18.934 1.00 92.28 85 ASP E N 1
ATOM 7504 C CA . ASP E 1 86 ? -28.753 26.725 -20.109 1.00 90.27 85 ASP E CA 1
ATOM 7505 C C . ASP E 1 86 ? -27.459 27.369 -20.604 1.00 90.15 85 ASP E C 1
ATOM 7506 O O . ASP E 1 86 ? -27.281 27.554 -21.800 1.00 94.39 85 ASP E O 1
ATOM 7511 N N . THR E 1 87 ? -26.562 27.716 -19.691 1.00 88.49 86 THR E N 1
ATOM 7512 C CA . THR E 1 87 ? -25.357 28.440 -20.072 1.00 88.30 86 THR E CA 1
ATOM 7513 C C . THR E 1 87 ? -24.072 27.704 -19.676 1.00 88.18 86 THR E C 1
ATOM 7514 O O . THR E 1 87 ? -23.027 27.899 -20.292 1.00 92.84 86 THR E O 1
ATOM 7518 N N . GLY E 1 88 ? -24.145 26.870 -18.646 1.00 84.63 87 GLY E N 1
ATOM 7519 C CA . GLY E 1 88 ? -22.946 26.239 -18.112 1.00 81.30 87 GLY E CA 1
ATOM 7520 C C . GLY E 1 88 ? -22.080 27.194 -17.311 1.00 77.39 87 GLY E C 1
ATOM 7521 O O . GLY E 1 88 ? -21.044 26.788 -16.786 1.00 68.85 87 GLY E O 1
ATOM 7522 N N . ASP E 1 89 ? -22.501 28.459 -17.226 1.00 77.45 88 ASP E N 1
ATOM 7523 C CA . ASP E 1 89 ? -21.825 29.467 -16.398 1.00 84.31 88 ASP E CA 1
ATOM 7524 C C . ASP E 1 89 ? -22.192 29.388 -14.915 1.00 82.42 88 ASP E C 1
ATOM 7525 O O . ASP E 1 89 ? -23.221 28.829 -14.537 1.00 81.67 88 ASP E O 1
ATOM 7530 N N . THR E 1 90 ? -21.340 29.977 -14.084 1.00 81.91 89 THR E N 1
ATOM 7531 C CA . THR E 1 90 ? -21.587 30.099 -12.654 1.00 76.01 89 THR E CA 1
ATOM 7532 C C . THR E 1 90 ? -22.633 31.169 -12.374 1.00 76.29 89 THR E C 1
ATOM 7533 O O . THR E 1 90 ? -22.492 32.315 -12.811 1.00 85.08 89 THR E O 1
ATOM 7537 N N . PRO E 1 91 ? -23.704 30.791 -11.659 1.00 73.08 90 PRO E N 1
ATOM 7538 C CA . PRO E 1 91 ? -24.755 31.758 -11.338 1.00 67.04 90 PRO E CA 1
ATOM 7539 C C . PRO E 1 91 ? -24.384 32.584 -10.101 1.00 65.23 90 PRO E C 1
ATOM 7540 O O . PRO E 1 91 ? -25.021 32.473 -9.054 1.00 64.91 90 PRO E O 1
ATOM 7544 N N . THR E 1 92 ? -23.363 33.424 -10.265 1.00 63.51 91 THR E N 1
ATOM 7545 C CA . THR E 1 92 ? -22.784 34.252 -9.214 1.00 58.43 91 THR E CA 1
ATOM 7546 C C . THR E 1 92 ? -23.777 35.209 -8.580 1.00 54.71 91 THR E C 1
ATOM 7547 O O . THR E 1 92 ? -23.843 35.353 -7.339 1.00 55.43 91 THR E O 1
ATOM 7551 N N . VAL E 1 93 ? -24.569 35.852 -9.412 1.00 50.40 92 VAL E N 1
ATOM 7552 C CA . VAL E 1 93 ? -25.532 36.799 -8.860 1.00 57.30 92 VAL E CA 1
ATOM 7553 C C . VAL E 1 93 ? -26.715 36.112 -8.144 1.00 58.53 92 VAL E C 1
ATOM 7554 O O . VAL E 1 93 ? -27.071 36.497 -7.008 1.00 67.90 92 VAL E O 1
ATOM 7558 N N . PHE E 1 94 ? -27.276 35.057 -8.728 1.00 49.27 93 PHE E N 1
ATOM 7559 C CA . PHE E 1 94 ? -28.284 34.307 -7.972 1.00 50.16 93 PHE E CA 1
ATOM 7560 C C . PHE E 1 94 ? -27.741 33.803 -6.614 1.00 54.46 93 PHE E C 1
ATOM 7561 O O . PHE E 1 94 ? -28.446 33.850 -5.615 1.00 54.03 93 PHE E O 1
ATOM 7569 N N . ARG E 1 95 ? -26.496 33.325 -6.600 1.00 49.80 94 ARG E N 1
ATOM 7570 C CA . ARG E 1 95 ? -25.870 32.773 -5.423 1.00 48.76 94 ARG E CA 1
ATOM 7571 C C . ARG E 1 95 ? -25.711 33.831 -4.308 1.00 59.92 94 ARG E C 1
ATOM 7572 O O . ARG E 1 95 ? -26.056 33.582 -3.133 1.00 53.52 94 ARG E O 1
ATOM 7580 N N . TYR E 1 96 ? -25.185 35.006 -4.684 1.00 63.71 95 TYR E N 1
ATOM 7581 C CA . TYR E 1 96 ? -24.965 36.108 -3.733 1.00 56.41 95 TYR E CA 1
ATOM 7582 C C . TYR E 1 96 ? -26.267 36.757 -3.304 1.00 51.53 95 TYR E C 1
ATOM 7583 O O . TYR E 1 96 ? -26.443 37.059 -2.126 1.00 55.83 95 TYR E O 1
ATOM 7592 N N . ILE E 1 97 ? -27.185 36.962 -4.243 1.00 49.48 96 ILE E N 1
ATOM 7593 C CA . ILE E 1 97 ? -28.549 37.360 -3.871 1.00 50.48 96 ILE E CA 1
ATOM 7594 C C . ILE E 1 97 ? -29.202 36.393 -2.858 1.00 51.08 96 ILE E C 1
ATOM 7595 O O . ILE E 1 97 ? -29.827 36.844 -1.875 1.00 52.40 96 ILE E O 1
ATOM 7600 N N . ASN E 1 98 ? -29.010 35.084 -3.059 1.00 44.54 97 ASN E N 1
ATOM 7601 C CA . ASN E 1 98 ? -29.465 34.112 -2.094 1.00 46.05 97 ASN E CA 1
ATOM 7602 C C . ASN E 1 98 ? -28.831 34.325 -0.708 1.00 50.37 97 ASN E C 1
ATOM 7603 O O . ASN E 1 98 ? -29.531 34.352 0.288 1.00 48.37 97 ASN E O 1
ATOM 7608 N N . TRP E 1 99 ? -27.504 34.486 -0.685 1.00 56.32 98 TRP E N 1
ATOM 7609 C CA . TRP E 1 99 ? -26.727 34.811 0.510 1.00 55.94 98 TRP E CA 1
ATOM 7610 C C . TRP E 1 99 ? -27.086 36.137 1.189 1.00 56.31 98 TRP E C 1
ATOM 7611 O O . TRP E 1 99 ? -27.179 36.205 2.432 1.00 51.78 98 TRP E O 1
ATOM 7622 N N . LEU E 1 100 ? -27.302 37.173 0.379 1.00 51.53 99 LEU E N 1
ATOM 7623 C CA . LEU E 1 100 ? -27.785 38.464 0.891 1.00 55.24 99 LEU E CA 1
ATOM 7624 C C . LEU E 1 100 ? -29.103 38.337 1.649 1.00 55.95 99 LEU E C 1
ATOM 7625 O O . LEU E 1 100 ? -29.282 39.006 2.661 1.00 59.01 99 LEU E O 1
ATOM 7630 N N . LEU E 1 101 ? -30.014 37.469 1.179 1.00 53.71 100 LEU E N 1
ATOM 7631 C CA . LEU E 1 101 ? -31.274 37.234 1.908 1.00 49.29 100 LEU E CA 1
ATOM 7632 C C . LEU E 1 101 ? -31.127 36.315 3.158 1.00 52.98 100 LEU E C 1
ATOM 7633 O O . LEU E 1 101 ? -31.827 36.504 4.171 1.00 49.07 100 LEU E O 1
ATOM 7638 N N . THR E 1 102 ? -30.211 35.346 3.094 1.00 45.90 101 THR E N 1
ATOM 7639 C CA . THR E 1 102 ? -30.205 34.287 4.068 1.00 49.90 101 THR E CA 1
ATOM 7640 C C . THR E 1 102 ? -29.265 34.549 5.247 1.00 58.29 101 THR E C 1
ATOM 7641 O O . THR E 1 102 ? -29.586 34.173 6.385 1.00 51.19 101 THR E O 1
ATOM 7645 N N . VAL E 1 103 ? -28.118 35.192 4.976 1.00 58.20 102 VAL E N 1
ATOM 7646 C CA . VAL E 1 103 ? -27.124 35.439 6.014 1.00 54.79 102 VAL E CA 1
ATOM 7647 C C . VAL E 1 103 ? -27.682 36.334 7.127 1.00 60.14 102 VAL E C 1
ATOM 7648 O O . VAL E 1 103 ? -27.541 35.997 8.327 1.00 52.80 102 VAL E O 1
ATOM 7652 N N . PRO E 1 104 ? -28.320 37.467 6.740 1.00 60.17 103 PRO E N 1
ATOM 7653 C CA . PRO E 1 104 ? -28.994 38.349 7.694 1.00 55.63 103 PRO E CA 1
ATOM 7654 C C . PRO E 1 104 ? -29.950 37.572 8.602 1.00 62.43 103 PRO E C 1
ATOM 7655 O O . PRO E 1 104 ? -30.033 37.873 9.804 1.00 59.29 103 PRO E O 1
ATOM 7659 N N . LEU E 1 105 ? -30.644 36.579 8.024 1.00 61.82 104 LEU E N 1
ATOM 7660 C CA . LEU E 1 105 ? -31.521 35.665 8.773 1.00 58.30 104 LEU E CA 1
ATOM 7661 C C . LEU E 1 105 ? -30.771 34.727 9.738 1.00 56.74 104 LEU E C 1
ATOM 7662 O O . LEU E 1 105 ? -31.188 34.573 10.896 1.00 54.69 104 LEU E O 1
ATOM 7667 N N . LEU E 1 106 ? -29.670 34.110 9.293 1.00 54.62 105 LEU E N 1
ATOM 7668 C CA . LEU E 1 106 ? -28.835 33.347 10.235 1.00 55.81 105 LEU E CA 1
ATOM 7669 C C . LEU E 1 106 ? -28.318 34.268 11.364 1.00 58.05 105 LEU E C 1
ATOM 7670 O O . LEU E 1 106 ? -28.248 33.851 12.524 1.00 57.97 105 LEU E O 1
ATOM 7675 N N . VAL E 1 107 ? -27.994 35.521 11.035 1.00 55.90 106 VAL E N 1
ATOM 7676 C CA . VAL E 1 107 ? -27.546 36.462 12.038 1.00 57.45 106 VAL E CA 1
ATOM 7677 C C . VAL E 1 107 ? -28.687 36.768 13.019 1.00 63.03 106 VAL E C 1
ATOM 7678 O O . VAL E 1 107 ? -28.482 36.724 14.247 1.00 57.20 106 VAL E O 1
ATOM 7682 N N . VAL E 1 108 ? -29.890 37.027 12.496 1.00 63.82 107 VAL E N 1
ATOM 7683 C CA . VAL E 1 108 ? -31.078 37.138 13.360 1.00 65.89 107 VAL E CA 1
ATOM 7684 C C . VAL E 1 108 ? -31.223 35.924 14.311 1.00 71.42 107 VAL E C 1
ATOM 7685 O O . VAL E 1 108 ? -31.420 36.087 15.518 1.00 71.04 107 VAL E O 1
ATOM 7689 N N . GLU E 1 109 ? -31.101 34.717 13.763 1.00 68.60 108 GLU E N 1
ATOM 7690 C CA . GLU E 1 109 ? -31.041 33.500 14.567 1.00 70.98 108 GLU E CA 1
ATOM 7691 C C . GLU E 1 109 ? -29.978 33.592 15.676 1.00 74.74 108 GLU E C 1
ATOM 7692 O O . GLU E 1 109 ? -30.284 33.343 16.850 1.00 72.83 108 GLU E O 1
ATOM 7698 N N . PHE E 1 110 ? -28.742 33.953 15.302 1.00 73.92 109 PHE E N 1
ATOM 7699 C CA . PHE E 1 110 ? -27.642 34.139 16.266 1.00 74.64 109 PHE E CA 1
ATOM 7700 C C . PHE E 1 110 ? -28.011 35.101 17.414 1.00 74.42 109 PHE E C 1
ATOM 7701 O O . PHE E 1 110 ? -27.750 34.810 18.572 1.00 68.90 109 PHE E O 1
ATOM 7709 N N . TYR E 1 111 ? -28.616 36.239 17.066 1.00 74.03 110 TYR E N 1
ATOM 7710 C CA . TYR E 1 111 ? -29.151 37.201 18.029 1.00 77.22 110 TYR E CA 1
ATOM 7711 C C . TYR E 1 111 ? -30.167 36.595 19.017 1.00 80.43 110 TYR E C 1
ATOM 7712 O O . TYR E 1 111 ? -30.122 36.904 20.213 1.00 84.70 110 TYR E O 1
ATOM 7721 N N . LEU E 1 112 ? -31.075 35.753 18.515 1.00 74.02 111 LEU E N 1
ATOM 7722 C CA . LEU E 1 112 ? -32.006 35.020 19.373 1.00 73.58 111 LEU E CA 1
ATOM 7723 C C . LEU E 1 112 ? -31.270 34.093 20.355 1.00 75.44 111 LEU E C 1
ATOM 7724 O O . LEU E 1 112 ? -31.575 34.102 21.551 1.00 70.65 111 LEU E O 1
ATOM 7729 N N . ILE E 1 113 ? -30.304 33.313 19.859 1.00 72.76 112 ILE E N 1
ATOM 7730 C CA . ILE E 1 113 ? -29.428 32.537 20.746 1.00 71.41 112 ILE E CA 1
ATOM 7731 C C . ILE E 1 113 ? -28.712 33.484 21.729 1.00 78.05 112 ILE E C 1
ATOM 7732 O O . ILE E 1 113 ? -28.756 33.275 22.952 1.00 79.14 112 ILE E O 1
ATOM 7737 N N . LEU E 1 114 ? -28.087 34.535 21.196 1.00 75.76 113 LEU E N 1
ATOM 7738 C CA . LEU E 1 114 ? -27.322 35.489 22.012 1.00 80.73 113 LEU E CA 1
ATOM 7739 C C . LEU E 1 114 ? -28.102 36.189 23.142 1.00 82.89 113 LEU E C 1
ATOM 7740 O O . LEU E 1 114 ? -27.547 36.429 24.217 1.00 81.06 113 LEU E O 1
ATOM 7745 N N . ALA E 1 115 ? -29.372 36.504 22.892 1.00 78.53 114 ALA E N 1
ATOM 7746 C CA . ALA E 1 115 ? -30.227 37.196 23.857 1.00 76.20 114 ALA E CA 1
ATOM 7747 C C . ALA E 1 115 ? -30.467 36.442 25.191 1.00 81.89 114 ALA E C 1
ATOM 7748 O O . ALA E 1 115 ? -30.707 37.068 26.229 1.00 73.72 114 ALA E O 1
ATOM 7750 N N . ALA E 1 116 ? -30.393 35.110 25.155 1.00 87.57 115 ALA E N 1
ATOM 7751 C CA . ALA E 1 116 ? -30.462 34.280 26.367 1.00 90.63 115 ALA E CA 1
ATOM 7752 C C . ALA E 1 116 ? -29.114 34.119 27.100 1.00 94.80 115 ALA E C 1
ATOM 7753 O O . ALA E 1 116 ? -29.057 33.477 28.152 1.00 102.64 115 ALA E O 1
ATOM 7755 N N . CYS E 1 117 ? -28.045 34.700 26.548 1.00 95.01 116 CYS E N 1
ATOM 7756 C CA . CYS E 1 117 ? -26.678 34.488 27.043 1.00 95.34 116 CYS E CA 1
ATOM 7757 C C . CYS E 1 117 ? -25.970 35.747 27.539 1.00 98.33 116 CYS E C 1
ATOM 7758 O O . CYS E 1 117 ? -25.016 35.648 28.314 1.00 100.68 116 CYS E O 1
ATOM 7761 N N . THR E 1 118 ? -26.415 36.910 27.061 1.00 94.91 117 THR E N 1
ATOM 7762 C CA . THR E 1 118 ? -25.766 38.201 27.331 1.00 97.35 117 THR E CA 1
ATOM 7763 C C . THR E 1 118 ? -26.811 39.297 27.334 1.00 96.21 117 THR E C 1
ATOM 7764 O O . THR E 1 118 ? -27.958 39.071 26.940 1.00 98.37 117 THR E O 1
ATOM 7768 N N . SER E 1 119 ? -26.407 40.489 27.761 1.00 98.06 118 SER E N 1
ATOM 7769 C CA . SER E 1 119 ? -27.267 41.665 27.659 1.00 97.74 118 SER E CA 1
ATOM 7770 C C . SER E 1 119 ? -26.746 42.617 26.585 1.00 94.66 118 SER E C 1
ATOM 7771 O O . SER E 1 119 ? -27.289 43.703 26.384 1.00 93.52 118 SER E O 1
ATOM 7774 N N . VAL E 1 120 ? -25.701 42.187 25.883 1.00 97.24 119 VAL E N 1
ATOM 7775 C CA . VAL E 1 120 ? -25.113 42.972 24.792 1.00 96.27 119 VAL E CA 1
ATOM 7776 C C . VAL E 1 120 ? -25.525 42.471 23.396 1.00 96.01 119 VAL E C 1
ATOM 7777 O O . VAL E 1 120 ? -24.860 42.776 22.393 1.00 96.65 119 VAL E O 1
ATOM 7781 N N . ALA E 1 121 ? -26.636 41.728 23.343 1.00 86.08 120 ALA E N 1
ATOM 7782 C CA . ALA E 1 121 ? -27.049 41.000 22.139 1.00 78.86 120 ALA E CA 1
ATOM 7783 C C . ALA E 1 121 ? -27.370 41.897 20.954 1.00 75.63 120 ALA E C 1
ATOM 7784 O O . ALA E 1 121 ? -26.958 41.596 19.834 1.00 77.65 120 ALA E O 1
ATOM 7786 N N . ALA E 1 122 ? -28.088 42.994 21.202 1.00 73.48 121 ALA E N 1
ATOM 7787 C CA . ALA E 1 122 ? -28.456 43.938 20.145 1.00 72.35 121 ALA E CA 1
ATOM 7788 C C . ALA E 1 122 ? -27.232 44.592 19.500 1.00 78.36 121 ALA E C 1
ATOM 7789 O O . ALA E 1 122 ? -27.170 44.732 18.263 1.00 75.89 121 ALA E O 1
ATOM 7791 N N . SER E 1 123 ? -26.263 44.980 20.332 1.00 81.88 122 SER E N 1
ATOM 7792 C CA . SER E 1 123 ? -24.990 45.505 19.832 1.00 83.48 122 SER E CA 1
ATOM 7793 C C . SER E 1 123 ? -24.279 44.463 18.968 1.00 80.06 122 SER E C 1
ATOM 7794 O O . SER E 1 123 ? -23.829 44.777 17.855 1.00 82.08 122 SER E O 1
ATOM 7797 N N . LEU E 1 124 ? -24.219 43.224 19.462 1.00 73.90 123 LEU E N 1
ATOM 7798 C CA . LEU E 1 124 ? -23.659 42.105 18.684 1.00 75.77 123 LEU E CA 1
ATOM 7799 C C . LEU E 1 124 ? -24.339 41.875 17.336 1.00 76.54 123 LEU E C 1
ATOM 7800 O O . LEU E 1 124 ? -23.656 41.603 16.347 1.00 80.99 123 LEU E O 1
ATOM 7805 N N . PHE E 1 125 ? -25.668 41.992 17.298 1.00 75.69 124 PHE E N 1
ATOM 7806 C CA . PHE E 1 125 ? -26.415 41.765 16.069 1.00 69.40 124 PHE E CA 1
ATOM 7807 C C . PHE E 1 125 ? -25.970 42.727 14.969 1.00 69.48 124 PHE E C 1
ATOM 7808 O O . PHE E 1 125 ? -25.684 42.285 13.858 1.00 66.77 124 PHE E O 1
ATOM 7816 N N . LYS E 1 126 ? -25.923 44.028 15.288 1.00 73.28 125 LYS E N 1
ATOM 7817 C CA . LYS E 1 126 ? -25.506 45.085 14.345 1.00 73.61 125 LYS E CA 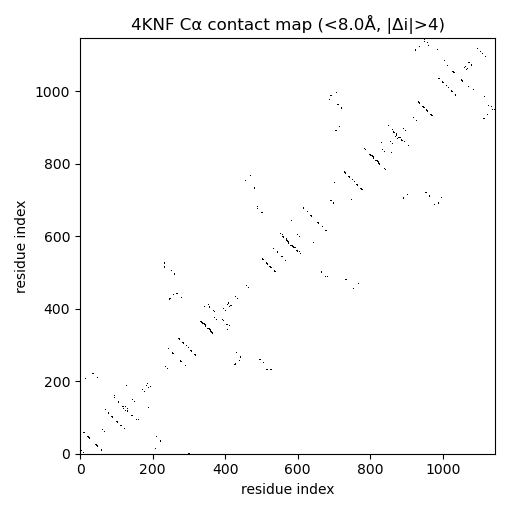1
ATOM 7818 C C . LYS E 1 126 ? -24.047 44.936 13.937 1.00 74.43 125 LYS E C 1
ATOM 7819 O O . LYS E 1 126 ? -23.693 45.153 12.780 1.00 74.69 125 LYS E O 1
ATOM 7825 N N . LYS E 1 127 ? -23.201 44.561 14.889 1.00 75.33 126 LYS E N 1
ATOM 7826 C CA . LYS E 1 127 ? -21.809 44.297 14.580 1.00 74.36 126 LYS E CA 1
ATOM 7827 C C . LYS E 1 127 ? -21.692 43.161 13.577 1.00 71.07 126 LYS E C 1
ATOM 7828 O O . LYS E 1 127 ? -21.137 43.362 12.497 1.00 68.89 126 LYS E O 1
ATOM 7834 N N . LEU E 1 128 ? -22.262 41.998 13.926 1.00 70.64 127 LEU E N 1
ATOM 7835 C CA . LEU E 1 128 ? -22.231 40.787 13.082 1.00 66.54 127 LEU E CA 1
ATOM 7836 C C . LEU E 1 128 ? -22.845 40.967 11.681 1.00 65.68 127 LEU E C 1
ATOM 7837 O O . LEU E 1 128 ? -22.383 40.383 10.707 1.00 60.67 127 LEU E O 1
ATOM 7842 N N . LEU E 1 129 ? -23.888 41.775 11.594 1.00 61.83 128 LEU E N 1
ATOM 7843 C CA . LEU E 1 129 ? -24.539 42.015 10.344 1.00 60.38 128 LEU E CA 1
ATOM 7844 C C . LEU E 1 129 ? -23.618 42.834 9.468 1.00 68.96 128 LEU E C 1
ATOM 7845 O O . LEU E 1 129 ? -23.481 42.556 8.257 1.00 69.18 128 LEU E O 1
ATOM 7850 N N . ALA E 1 130 ? -22.987 43.843 10.077 1.00 68.92 129 ALA E N 1
ATOM 7851 C CA . ALA E 1 130 ? -22.063 44.713 9.341 1.00 71.65 129 ALA E CA 1
ATOM 7852 C C . ALA E 1 130 ? -20.904 43.868 8.846 1.00 71.15 129 ALA E C 1
ATOM 7853 O O . ALA E 1 130 ? -20.549 43.901 7.661 1.00 69.52 129 ALA E O 1
ATOM 7855 N N . GLY E 1 131 ? -20.345 43.075 9.755 1.00 64.77 130 GLY E N 1
ATOM 7856 C CA . GLY E 1 131 ? -19.349 42.092 9.375 1.00 62.94 130 GLY E CA 1
ATOM 7857 C C . GLY E 1 131 ? -19.770 41.349 8.111 1.00 66.95 130 GLY E C 1
ATOM 7858 O O . GLY E 1 131 ? -19.008 41.308 7.129 1.00 64.51 130 GLY E O 1
ATOM 7859 N N . SER E 1 132 ? -20.994 40.794 8.127 1.00 56.97 131 SER E N 1
ATOM 7860 C CA . SER E 1 132 ? -21.405 39.825 7.130 1.00 49.06 131 SER E CA 1
ATOM 7861 C C . SER E 1 132 ? -21.679 40.455 5.752 1.00 56.29 131 SER E C 1
ATOM 7862 O O . SER E 1 132 ? -21.554 39.779 4.726 1.00 48.64 131 SER E O 1
ATOM 7865 N N . LEU E 1 133 ? -22.025 41.745 5.735 1.00 58.34 132 LEU E N 1
ATOM 7866 C CA . LEU E 1 133 ? -22.277 42.451 4.487 1.00 55.64 132 LEU E CA 1
ATOM 7867 C C . LEU E 1 133 ? -20.980 42.831 3.790 1.00 63.90 132 LEU E C 1
ATOM 7868 O O . LEU E 1 133 ? -20.885 42.758 2.550 1.00 66.19 132 LEU E O 1
ATOM 7873 N N . VAL E 1 134 ? -19.980 43.231 4.579 1.00 61.49 133 VAL E N 1
ATOM 7874 C CA . VAL E 1 134 ? -18.633 43.454 4.043 1.00 60.97 133 VAL E CA 1
ATOM 7875 C C . VAL E 1 134 ? -18.124 42.131 3.474 1.00 58.39 133 VAL E C 1
ATOM 7876 O O . VAL E 1 134 ? -17.698 42.047 2.303 1.00 57.09 133 VAL E O 1
ATOM 7880 N N . MET E 1 135 ? -18.233 41.088 4.287 1.00 54.53 134 MET E N 1
ATOM 7881 C CA . MET E 1 135 ? -17.964 39.726 3.820 1.00 56.64 134 MET E CA 1
ATOM 7882 C C . MET E 1 135 ? -18.537 39.417 2.421 1.00 55.54 134 MET E C 1
ATOM 7883 O O . MET E 1 135 ? -17.804 38.960 1.558 1.00 56.65 134 MET E O 1
ATOM 7888 N N . LEU E 1 136 ? -19.835 39.675 2.218 1.00 50.46 135 LEU E N 1
ATOM 7889 C CA . LEU E 1 136 ? -20.531 39.288 1.007 1.00 48.42 135 LEU E CA 1
ATOM 7890 C C . LEU E 1 136 ? -20.244 40.221 -0.175 1.00 51.64 135 LEU E C 1
ATOM 7891 O O . LEU E 1 136 ? -20.011 39.755 -1.289 1.00 45.57 135 LEU E O 1
ATOM 7896 N N . GLY E 1 137 ? -20.282 41.531 0.079 1.00 54.30 136 GLY E N 1
ATOM 7897 C CA . GLY E 1 137 ? -19.928 42.539 -0.907 1.00 53.71 136 GLY E CA 1
ATOM 7898 C C . GLY E 1 137 ? -18.539 42.317 -1.488 1.00 60.46 136 GLY E C 1
ATOM 7899 O O . GLY E 1 137 ? -18.337 42.468 -2.695 1.00 65.37 136 GLY E O 1
ATOM 7900 N N . ALA E 1 138 ? -17.587 41.933 -0.638 1.00 57.92 137 ALA E N 1
ATOM 7901 C CA . ALA E 1 138 ? -16.231 41.667 -1.087 1.00 56.11 137 ALA E CA 1
ATOM 7902 C C . ALA E 1 138 ? -16.175 40.459 -1.991 1.00 61.40 137 ALA E C 1
ATOM 7903 O O . ALA E 1 138 ? -15.683 40.561 -3.132 1.00 60.62 137 ALA E O 1
ATOM 7905 N N . GLY E 1 139 ? -16.689 39.326 -1.491 1.00 58.50 138 GLY E N 1
ATOM 7906 C CA . GLY E 1 139 ? -16.668 38.071 -2.240 1.00 54.33 138 GLY E CA 1
ATOM 7907 C C . GLY E 1 139 ? -17.267 38.275 -3.619 1.00 59.64 138 GLY E C 1
ATOM 7908 O O . GLY E 1 139 ? -16.700 37.829 -4.624 1.00 63.01 138 GLY E O 1
ATOM 7909 N N . PHE E 1 140 ? -18.407 38.970 -3.649 1.00 55.28 139 PHE E N 1
ATOM 7910 C CA . PHE E 1 140 ? -19.119 39.260 -4.863 1.00 57.70 139 PHE E CA 1
ATOM 7911 C C . PHE E 1 140 ? -18.261 40.047 -5.848 1.00 61.67 139 PHE E C 1
ATOM 7912 O O . PHE E 1 140 ? -18.084 39.616 -6.980 1.00 59.03 139 PHE E O 1
ATOM 7920 N N . ALA E 1 141 ? -17.721 41.184 -5.396 1.00 69.73 140 ALA E N 1
ATOM 7921 C CA . ALA E 1 141 ? -16.840 42.054 -6.203 1.00 69.40 140 ALA E CA 1
ATOM 7922 C C . ALA E 1 141 ? -15.750 41.266 -6.920 1.00 65.29 140 ALA E C 1
ATOM 7923 O O . ALA E 1 141 ? -15.509 41.467 -8.119 1.00 71.06 140 ALA E O 1
ATOM 7925 N N . GLY E 1 142 ? -15.109 40.367 -6.179 1.00 56.74 141 GLY E N 1
ATOM 7926 C CA . GLY E 1 142 ? -14.204 39.390 -6.750 1.00 58.86 141 GLY E CA 1
ATOM 7927 C C . GLY E 1 142 ? -14.893 38.596 -7.854 1.00 67.10 141 GLY E C 1
ATOM 7928 O O . GLY E 1 142 ? -14.477 38.642 -9.017 1.00 64.95 141 GLY E O 1
ATOM 7929 N N . GLU E 1 143 ? -15.975 37.894 -7.504 1.00 64.73 142 GLU E N 1
ATOM 7930 C CA . GLU E 1 143 ? -16.553 36.917 -8.424 1.00 60.18 142 GLU E CA 1
ATOM 7931 C C . GLU E 1 143 ? -17.162 37.597 -9.655 1.00 60.17 142 GLU E C 1
ATOM 7932 O O . GLU E 1 143 ? -17.095 37.074 -10.750 1.00 57.26 142 GLU E O 1
ATOM 7938 N N . ALA E 1 144 ? -17.723 38.780 -9.459 1.00 60.40 143 ALA E N 1
ATOM 7939 C CA . ALA E 1 144 ? -18.347 39.556 -10.515 1.00 63.68 143 ALA E CA 1
ATOM 7940 C C . ALA E 1 144 ? -17.358 40.204 -11.494 1.00 75.11 143 ALA E C 1
ATOM 7941 O O . ALA E 1 144 ? -17.777 40.706 -12.542 1.00 78.48 143 ALA E O 1
ATOM 7943 N N . GLY E 1 145 ? -16.066 40.209 -11.148 1.00 76.56 144 GLY E N 1
ATOM 7944 C CA . GLY E 1 145 ? -15.044 40.899 -11.936 1.00 64.05 144 GLY E CA 1
ATOM 7945 C C . GLY E 1 145 ? -14.932 42.391 -11.626 1.00 65.66 144 GLY E C 1
ATOM 7946 O O . GLY E 1 145 ? -14.316 43.136 -12.377 1.00 66.16 144 GLY E O 1
ATOM 7947 N N . LEU E 1 146 ? -15.512 42.835 -10.515 1.00 62.93 145 LEU E N 1
ATOM 7948 C CA . LEU E 1 146 ? -15.502 44.253 -10.169 1.00 59.28 145 LEU E CA 1
ATOM 7949 C C . LEU E 1 146 ? -14.238 44.656 -9.433 1.00 63.96 145 LEU E C 1
ATOM 7950 O O . LEU E 1 146 ? -13.971 45.845 -9.255 1.00 72.21 145 LEU E O 1
ATOM 7955 N N . ALA E 1 147 ? -13.477 43.678 -8.965 1.00 55.79 146 ALA E N 1
ATOM 7956 C CA . ALA E 1 147 ? -12.297 43.960 -8.181 1.00 54.95 146 ALA E CA 1
ATOM 7957 C C . ALA E 1 147 ? -11.385 42.754 -8.269 1.00 61.48 146 ALA E C 1
ATOM 7958 O O . ALA E 1 147 ? -11.867 41.608 -8.327 1.00 60.27 146 ALA E O 1
ATOM 7960 N N . PRO E 1 148 ? -10.057 42.993 -8.284 1.00 63.01 147 PRO E N 1
ATOM 7961 C CA . PRO E 1 148 ? -9.136 41.862 -8.409 1.00 60.98 147 PRO E CA 1
ATOM 7962 C C . PRO E 1 148 ? -9.444 40.775 -7.388 1.00 62.19 147 PRO E C 1
ATOM 7963 O O . PRO E 1 148 ? -9.774 41.051 -6.221 1.00 69.60 147 PRO E O 1
ATOM 7967 N N . VAL E 1 149 ? -9.290 39.544 -7.828 1.00 55.56 148 VAL E N 1
ATOM 7968 C CA . VAL E 1 149 ? -9.695 38.405 -7.053 1.00 57.77 148 VAL E CA 1
ATOM 7969 C C . VAL E 1 149 ? -9.074 38.202 -5.645 1.00 61.48 148 VAL E C 1
ATOM 7970 O O . VAL E 1 149 ? -9.698 37.608 -4.758 1.00 57.34 148 VAL E O 1
ATOM 7974 N N . LEU E 1 150 ? -7.862 38.702 -5.441 1.00 64.88 149 LEU E N 1
ATOM 7975 C CA . LEU E 1 150 ? -7.160 38.423 -4.206 1.00 64.70 149 LEU E CA 1
ATOM 7976 C C . LEU E 1 150 ? -7.429 39.462 -3.102 1.00 66.10 149 LEU E C 1
ATOM 7977 O O . LEU E 1 150 ? -7.784 39.084 -1.985 1.00 56.74 149 LEU E O 1
ATOM 7982 N N . PRO E 1 151 ? -7.262 40.771 -3.403 1.00 64.03 150 PRO E N 1
ATOM 7983 C CA . PRO E 1 151 ? -7.677 41.781 -2.419 1.00 61.70 150 PRO E CA 1
ATOM 7984 C C . PRO E 1 151 ? -9.157 41.641 -2.013 1.00 62.94 150 PRO E C 1
ATOM 7985 O O . PRO E 1 151 ? -9.495 41.769 -0.827 1.00 70.59 150 PRO E O 1
ATOM 7989 N N . ALA E 1 152 ? -10.026 41.380 -2.983 1.00 62.88 151 ALA E N 1
ATOM 7990 C CA . ALA E 1 152 ? -11.425 41.052 -2.696 1.00 62.40 151 ALA E CA 1
ATOM 7991 C C . ALA E 1 152 ? -11.538 39.924 -1.660 1.00 63.45 151 ALA E C 1
ATOM 7992 O O . ALA E 1 152 ? -12.317 40.042 -0.714 1.00 63.51 151 ALA E O 1
ATOM 7994 N N . PHE E 1 153 ? -10.759 38.849 -1.838 1.00 59.50 152 PHE E N 1
ATOM 7995 C CA . PHE E 1 153 ? -10.765 37.723 -0.911 1.00 61.53 152 PHE E CA 1
ATOM 7996 C C . PHE E 1 153 ? -10.358 38.122 0.518 1.00 65.38 152 PHE E C 1
ATOM 7997 O O . PHE E 1 153 ? -11.006 37.725 1.482 1.00 68.22 152 PHE E O 1
ATOM 8005 N N . ILE E 1 154 ? -9.305 38.927 0.629 1.00 66.37 153 ILE E N 1
ATOM 8006 C CA . ILE E 1 154 ? -8.756 39.360 1.906 1.00 66.41 153 ILE E CA 1
ATOM 8007 C C . ILE E 1 154 ? -9.763 40.196 2.674 1.00 67.61 153 ILE E C 1
ATOM 8008 O O . ILE E 1 154 ? -9.929 40.006 3.886 1.00 65.64 153 ILE E O 1
ATOM 8013 N N . ILE E 1 155 ? -10.421 41.114 1.964 1.00 67.04 154 ILE E N 1
ATOM 8014 C CA . ILE E 1 155 ? -11.440 41.983 2.554 1.00 66.11 154 ILE E CA 1
ATOM 8015 C C . ILE E 1 155 ? -12.638 41.147 3.026 1.00 73.22 154 ILE E C 1
ATOM 8016 O O . ILE E 1 155 ? -13.076 41.268 4.168 1.00 79.20 154 ILE E O 1
ATOM 8021 N N . GLY E 1 156 ? -13.143 40.277 2.159 1.00 68.67 155 GLY E N 1
ATOM 8022 C CA . GLY E 1 156 ? -14.309 39.484 2.489 1.00 71.49 155 GLY E CA 1
ATOM 8023 C C . GLY E 1 156 ? -14.003 38.620 3.684 1.00 74.41 155 GLY E C 1
ATOM 8024 O O . GLY E 1 156 ? -14.858 38.359 4.541 1.00 78.73 155 GLY E O 1
ATOM 8025 N N . MET E 1 157 ? -12.753 38.195 3.736 1.00 69.28 156 MET E N 1
ATOM 8026 C CA . MET E 1 157 ? -12.273 37.332 4.782 1.00 63.25 156 MET E CA 1
ATOM 8027 C C . MET E 1 157 ? -12.193 38.126 6.092 1.00 66.82 156 MET E C 1
ATOM 8028 O O . MET E 1 157 ? -12.336 37.566 7.178 1.00 63.87 156 MET E O 1
ATOM 8033 N N . ALA E 1 158 ? -11.995 39.438 5.976 1.00 67.17 157 ALA E N 1
ATOM 8034 C CA . ALA E 1 158 ? -11.853 40.298 7.141 1.00 66.63 157 ALA E CA 1
ATOM 8035 C C . ALA E 1 158 ? -13.187 40.443 7.840 1.00 67.76 157 ALA E C 1
ATOM 8036 O O . ALA E 1 158 ? -13.263 40.311 9.073 1.00 67.86 157 ALA E O 1
ATOM 8038 N N . GLY E 1 159 ? -14.231 40.708 7.045 1.00 64.93 158 GLY E N 1
ATOM 8039 C CA . GLY E 1 159 ? -15.633 40.687 7.510 1.00 62.35 158 GLY E CA 1
ATOM 8040 C C . GLY E 1 159 ? -15.982 39.421 8.292 1.00 61.86 158 GLY E C 1
ATOM 8041 O O . GLY E 1 159 ? -16.521 39.474 9.407 1.00 53.71 158 GLY E O 1
ATOM 8042 N N . TRP E 1 160 ? -15.629 38.268 7.735 1.00 57.04 159 TRP E N 1
ATOM 8043 C CA . TRP E 1 160 ? -15.853 37.033 8.453 1.00 59.74 159 TRP E CA 1
ATOM 8044 C C . TRP E 1 160 ? -15.151 37.080 9.811 1.00 67.38 159 TRP E C 1
ATOM 8045 O O . TRP E 1 160 ? -15.799 36.968 10.862 1.00 66.75 159 TRP E O 1
ATOM 8056 N N . LEU E 1 161 ? -13.828 37.276 9.763 1.00 66.54 160 LEU E N 1
ATOM 8057 C CA . LEU E 1 161 ? -12.974 37.213 10.933 1.00 65.08 160 LEU E CA 1
ATOM 8058 C C . LEU E 1 161 ? -13.370 38.225 12.008 1.00 65.98 160 LEU E C 1
ATOM 8059 O O . LEU E 1 161 ? -13.319 37.918 13.192 1.00 55.61 160 LEU E O 1
ATOM 8064 N N . TYR E 1 162 ? -13.801 39.408 11.580 1.00 66.11 161 TYR E N 1
ATOM 8065 C CA . TYR E 1 162 ? -14.372 40.384 12.492 1.00 70.14 161 TYR E CA 1
ATOM 8066 C C . TYR E 1 162 ? -15.619 39.851 13.223 1.00 70.78 161 TYR E C 1
ATOM 8067 O O . TYR E 1 162 ? -15.791 40.103 14.427 1.00 76.45 161 TYR E O 1
ATOM 8076 N N . MET E 1 163 ? -16.468 39.109 12.512 1.00 66.23 162 MET E N 1
ATOM 8077 C CA . MET E 1 163 ? -17.607 38.437 13.150 1.00 66.99 162 MET E CA 1
ATOM 8078 C C . MET E 1 163 ? -17.118 37.426 14.181 1.00 68.01 162 MET E C 1
ATOM 8079 O O . MET E 1 163 ? -17.622 37.387 15.313 1.00 62.45 162 MET E O 1
ATOM 8084 N N . ILE E 1 164 ? -16.132 36.616 13.793 1.00 64.90 163 ILE E N 1
ATOM 8085 C CA . ILE E 1 164 ? -15.531 35.680 14.741 1.00 68.93 163 ILE E CA 1
ATOM 8086 C C . ILE E 1 164 ? -14.810 36.415 15.892 1.00 68.76 163 ILE E C 1
ATOM 8087 O O . ILE E 1 164 ? -14.900 35.990 17.054 1.00 72.90 163 ILE E O 1
ATOM 8092 N N . TYR E 1 165 ? -14.144 37.535 15.589 1.00 64.10 164 TYR E N 1
ATOM 8093 C CA . TYR E 1 165 ? -13.529 38.353 16.643 1.00 68.93 164 TYR E CA 1
ATOM 8094 C C . TYR E 1 165 ? -14.553 38.754 17.714 1.00 71.36 164 TYR E C 1
ATOM 8095 O O . TYR E 1 165 ? -14.371 38.424 18.887 1.00 62.72 164 TYR E O 1
ATOM 8104 N N . GLU E 1 166 ? -15.626 39.429 17.287 1.00 76.86 165 GLU E N 1
ATOM 8105 C CA . GLU E 1 166 ? -16.696 39.912 18.185 1.00 79.00 165 GLU E CA 1
ATOM 8106 C C . GLU E 1 166 ? -17.413 38.848 19.029 1.00 80.70 165 GLU E C 1
ATOM 8107 O O . GLU E 1 166 ? -17.870 39.139 20.130 1.00 83.30 165 GLU E O 1
ATOM 8113 N N . LEU E 1 167 ? -17.522 37.627 18.516 1.00 76.92 166 LEU E N 1
ATOM 8114 C CA . LEU E 1 167 ? -18.160 36.560 19.270 1.00 76.03 166 LEU E CA 1
ATOM 8115 C C . LEU E 1 167 ? -17.245 35.937 20.313 1.00 80.30 166 LEU E C 1
ATOM 8116 O O . LEU E 1 167 ? -17.676 35.648 21.426 1.00 83.17 166 LEU E O 1
ATOM 8121 N N . TYR E 1 168 ? -15.981 35.730 19.961 1.00 85.76 167 TYR E N 1
ATOM 8122 C CA . TYR E 1 168 ? -15.052 35.100 20.893 1.00 85.21 167 TYR E CA 1
ATOM 8123 C C . TYR E 1 168 ? -14.346 36.053 21.852 1.00 86.55 167 TYR E C 1
ATOM 8124 O O . TYR E 1 168 ? -14.282 35.788 23.055 1.00 93.31 167 TYR E O 1
ATOM 8133 N N . MET E 1 169 ? -13.835 37.164 21.331 1.00 85.89 168 MET E N 1
ATOM 8134 C CA . MET E 1 169 ? -12.914 38.003 22.104 1.00 90.74 168 MET E CA 1
ATOM 8135 C C . MET E 1 169 ? -13.378 39.444 22.285 1.00 88.60 168 MET E C 1
ATOM 8136 O O . MET E 1 169 ? -12.823 40.172 23.114 1.00 88.26 168 MET E O 1
ATOM 8141 N N . GLY E 1 170 ? -14.394 39.848 21.525 1.00 83.76 169 GLY E N 1
ATOM 8142 C CA . GLY E 1 170 ? -14.915 41.217 21.597 1.00 79.04 169 GLY E CA 1
ATOM 8143 C C . GLY E 1 170 ? -16.037 41.309 22.605 1.00 77.25 169 GLY E C 1
ATOM 8144 O O . GLY E 1 170 ? -15.907 40.789 23.716 1.00 72.98 169 GLY E O 1
ATOM 8145 N N . GLU E 1 171 ? -17.141 41.953 22.213 1.00 79.79 170 GLU E N 1
ATOM 8146 C CA . GLU E 1 171 ? -18.358 42.020 23.044 1.00 81.10 170 GLU E CA 1
ATOM 8147 C C . GLU E 1 171 ? -18.882 40.645 23.489 1.00 83.92 170 GLU E C 1
ATOM 8148 O O . GLU E 1 171 ? -19.584 40.541 24.496 1.00 91.00 170 GLU E O 1
ATOM 8154 N N . GLY E 1 172 ? -18.530 39.600 22.740 1.00 84.24 171 GLY E N 1
ATOM 8155 C CA . GLY E 1 172 ? -18.952 38.234 23.037 1.00 93.38 171 GLY E CA 1
ATOM 8156 C C . GLY E 1 172 ? -18.360 37.669 24.312 1.00 102.16 171 GLY E C 1
ATOM 8157 O O . GLY E 1 172 ? -18.892 36.720 24.888 1.00 105.58 171 GLY E O 1
ATOM 8158 N N . LYS E 1 173 ? -17.255 38.256 24.758 1.00 113.96 172 LYS E N 1
ATOM 8159 C CA . LYS E 1 173 ? -16.601 37.833 25.986 1.00 118.78 172 LYS E CA 1
ATOM 8160 C C . LYS E 1 173 ? -17.444 38.204 27.220 1.00 128.03 172 LYS E C 1
ATOM 8161 O O . LYS E 1 173 ? -17.160 37.744 28.328 1.00 131.36 172 LYS E O 1
ATOM 8167 N N . ALA E 1 174 ? -18.495 39.003 27.007 1.00 131.75 173 ALA E N 1
ATOM 8168 C CA . ALA E 1 174 ? -19.343 39.535 28.084 1.00 124.99 173 ALA E CA 1
ATOM 8169 C C . ALA E 1 174 ? -20.021 38.486 28.958 1.00 129.32 173 ALA E C 1
ATOM 8170 O O . ALA E 1 174 ? -20.118 38.677 30.170 1.00 140.37 173 ALA E O 1
ATOM 8172 N N . ALA E 1 175 ? -20.494 37.391 28.354 1.00 129.64 174 ALA E N 1
ATOM 8173 C CA . ALA E 1 175 ? -21.194 36.333 29.103 1.00 127.26 174 ALA E CA 1
ATOM 8174 C C . ALA E 1 175 ? -21.447 35.032 28.328 1.00 129.02 174 ALA E C 1
ATOM 8175 O O . ALA E 1 175 ? -21.697 35.050 27.120 1.00 136.76 174 ALA E O 1
ATOM 8177 N N . VAL E 1 176 ? -21.361 33.909 29.043 1.00 124.64 175 VAL E N 1
ATOM 8178 C CA . VAL E 1 176 ? -21.868 32.615 28.574 1.00 126.05 175 VAL E CA 1
ATOM 8179 C C . VAL E 1 176 ? -23.193 32.422 29.326 1.00 124.82 175 VAL E C 1
ATOM 8180 O O . VAL E 1 176 ? -23.697 33.380 29.925 1.00 119.97 175 VAL E O 1
ATOM 8184 N N . SER E 1 177 ? -23.768 31.216 29.289 1.00 136.18 176 SER E N 1
ATOM 8185 C CA . SER E 1 177 ? -25.008 30.938 30.031 1.00 141.36 176 SER E CA 1
ATOM 8186 C C . SER E 1 177 ? -25.174 29.489 30.479 1.00 142.50 176 SER E C 1
ATOM 8187 O O . SER E 1 177 ? -25.225 28.566 29.653 1.00 137.81 176 SER E O 1
ATOM 8190 N N . THR E 1 178 ? -25.267 29.314 31.796 1.00 138.10 177 THR E N 1
ATOM 8191 C CA . THR E 1 178 ? -25.673 28.046 32.401 1.00 141.77 177 THR E CA 1
ATOM 8192 C C . THR E 1 178 ? -27.181 28.081 32.676 1.00 138.56 177 THR E C 1
ATOM 8193 O O . THR E 1 178 ? -27.779 27.056 33.014 1.00 144.24 177 THR E O 1
ATOM 8197 N N . ALA E 1 179 ? -27.792 29.257 32.511 1.00 132.38 178 ALA E N 1
ATOM 8198 C CA . ALA E 1 179 ? -29.222 29.457 32.790 1.00 127.47 178 ALA E CA 1
ATOM 8199 C C . ALA E 1 179 ? -30.090 28.332 32.227 1.00 124.84 178 ALA E C 1
ATOM 8200 O O . ALA E 1 179 ? -31.131 27.990 32.795 1.00 121.41 178 ALA E O 1
ATOM 8202 N N . SER E 1 180 ? -29.652 27.768 31.105 1.00 116.46 179 SER E N 1
ATOM 8203 C CA . SER E 1 180 ? -30.235 26.545 30.569 1.00 104.99 179 SER E CA 1
ATOM 8204 C C . SER E 1 180 ? -29.142 25.748 29.866 1.00 99.93 179 SER E C 1
ATOM 8205 O O . SER E 1 180 ? -28.242 26.345 29.266 1.00 104.91 179 SER E O 1
ATOM 8208 N N . PRO E 1 181 ? -29.196 24.403 29.956 1.00 93.83 180 PRO E N 1
ATOM 8209 C CA . PRO E 1 181 ? -28.226 23.584 29.224 1.00 98.55 180 PRO E CA 1
ATOM 8210 C C . PRO E 1 181 ? -28.540 23.561 27.720 1.00 99.20 180 PRO E C 1
ATOM 8211 O O . PRO E 1 181 ? -27.639 23.359 26.898 1.00 96.09 180 PRO E O 1
ATOM 8215 N N . ALA E 1 182 ? -29.814 23.773 27.387 1.00 96.14 181 ALA E N 1
ATOM 8216 C CA . ALA E 1 182 ? -30.270 23.896 26.010 1.00 95.12 181 ALA E CA 1
ATOM 8217 C C . ALA E 1 182 ? -29.820 25.213 25.373 1.00 101.24 181 ALA E C 1
ATOM 8218 O O . ALA E 1 182 ? -29.298 25.199 24.254 1.00 95.78 181 ALA E O 1
ATOM 8220 N N . VAL E 1 183 ? -30.008 26.344 26.067 1.00 98.13 182 VAL E N 1
ATOM 8221 C CA . VAL E 1 183 ? -29.484 27.618 25.545 1.00 97.90 182 VAL E CA 1
ATOM 8222 C C . VAL E 1 183 ? -27.965 27.536 25.435 1.00 97.07 182 VAL E C 1
ATOM 8223 O O . VAL E 1 183 ? -27.364 28.139 24.548 1.00 102.03 182 VAL E O 1
ATOM 8227 N N . ASN E 1 184 ? -27.357 26.758 26.322 1.00 89.95 183 ASN E N 1
ATOM 8228 C CA . ASN E 1 184 ? -25.931 26.544 26.279 1.00 89.67 183 ASN E CA 1
ATOM 8229 C C . ASN E 1 184 ? -25.509 25.716 25.055 1.00 87.86 183 ASN E C 1
ATOM 8230 O O . ASN E 1 184 ? -24.431 25.951 24.488 1.00 84.91 183 ASN E O 1
ATOM 8235 N N . SER E 1 185 ? -26.354 24.764 24.647 1.00 80.65 184 SER E N 1
ATOM 8236 C CA . SER E 1 185 ? -26.069 23.938 23.465 1.00 76.11 184 SER E CA 1
ATOM 8237 C C . SER E 1 185 ? -26.178 24.755 22.177 1.00 79.50 184 SER E C 1
ATOM 8238 O O . SER E 1 185 ? -25.253 24.757 21.360 1.00 77.94 184 SER E O 1
ATOM 8241 N N . ALA E 1 186 ? -27.305 25.454 22.022 1.00 76.64 185 ALA E N 1
ATOM 8242 C CA . ALA E 1 186 ? -27.536 26.377 20.915 1.00 74.29 185 ALA E CA 1
ATOM 8243 C C . ALA E 1 186 ? -26.415 27.418 20.764 1.00 77.38 185 ALA E C 1
ATOM 8244 O O . ALA E 1 186 ? -25.981 27.724 19.644 1.00 79.96 185 ALA E O 1
ATOM 8246 N N . TYR E 1 187 ? -25.955 27.954 21.894 1.00 76.92 186 TYR E N 1
ATOM 8247 C CA . TYR E 1 187 ? -24.782 28.821 21.922 1.00 73.26 186 TYR E CA 1
ATOM 8248 C C . TYR E 1 187 ? -23.567 28.112 21.313 1.00 74.75 186 TYR E C 1
ATOM 8249 O O . TYR E 1 187 ? -22.901 28.658 20.427 1.00 72.90 186 TYR E O 1
ATOM 8258 N N . ASN E 1 188 ? -23.293 26.898 21.799 1.00 73.02 187 ASN E N 1
ATOM 8259 C CA . ASN E 1 188 ? -22.124 26.133 21.375 1.00 75.61 187 ASN E CA 1
ATOM 8260 C C . ASN E 1 188 ? -22.149 25.803 19.893 1.00 76.26 187 ASN E C 1
ATOM 8261 O O . ASN E 1 188 ? -21.121 25.839 19.220 1.00 81.05 187 ASN E O 1
ATOM 8266 N N . ALA E 1 189 ? -23.337 25.478 19.400 1.00 75.81 188 ALA E N 1
ATOM 8267 C CA . ALA E 1 189 ? -23.542 25.181 18.006 1.00 71.49 188 ALA E CA 1
ATOM 8268 C C . ALA E 1 189 ? -23.268 26.445 17.167 1.00 72.43 188 ALA E C 1
ATOM 8269 O O . ALA E 1 189 ? -22.599 26.374 16.125 1.00 66.72 188 ALA E O 1
ATOM 8271 N N . MET E 1 190 ? -23.771 27.592 17.629 1.00 63.24 189 MET E N 1
ATOM 8272 C CA . MET E 1 190 ? -23.538 28.857 16.942 1.00 63.74 189 MET E CA 1
ATOM 8273 C C . MET E 1 190 ? -22.045 29.187 16.857 1.00 70.85 189 MET E C 1
ATOM 8274 O O . MET E 1 190 ? -21.553 29.571 15.789 1.00 78.14 189 MET E O 1
ATOM 8279 N N . MET E 1 191 ? -21.332 29.030 17.973 1.00 69.14 190 MET E N 1
ATOM 8280 C CA . MET E 1 191 ? -19.890 29.285 18.015 1.00 69.92 190 MET E CA 1
ATOM 8281 C C . MET E 1 191 ? -19.109 28.338 17.111 1.00 69.10 190 MET E C 1
ATOM 8282 O O . MET E 1 191 ? -18.162 28.745 16.451 1.00 75.01 190 MET E O 1
ATOM 8287 N N . MET E 1 192 ? -19.517 27.076 17.082 1.00 69.59 191 MET E N 1
ATOM 8288 C CA . MET E 1 192 ? -18.909 26.069 16.215 1.00 68.75 191 MET E CA 1
ATOM 8289 C C . MET E 1 192 ? -19.182 26.369 14.733 1.00 71.24 191 MET E C 1
ATOM 8290 O O . MET E 1 192 ? -18.297 26.247 13.879 1.00 73.01 191 MET E O 1
ATOM 8295 N N . ILE E 1 193 ? -20.411 26.767 14.428 1.00 71.96 192 ILE E N 1
ATOM 8296 C CA . ILE E 1 193 ? -20.832 26.830 13.040 1.00 70.16 192 ILE E CA 1
ATOM 8297 C C . ILE E 1 193 ? -20.129 27.958 12.293 1.00 71.89 192 ILE E C 1
ATOM 8298 O O . ILE E 1 193 ? -19.574 27.740 11.208 1.00 69.91 192 ILE E O 1
ATOM 8303 N N . ILE E 1 194 ? -20.131 29.148 12.892 1.00 70.93 193 ILE E N 1
ATOM 8304 C CA . ILE E 1 194 ? -19.510 30.323 12.285 1.00 70.89 193 ILE E CA 1
ATOM 8305 C C . ILE E 1 194 ? -17.999 30.141 12.104 1.00 67.87 193 ILE E C 1
ATOM 8306 O O . ILE E 1 194 ? -17.381 30.881 11.350 1.00 70.09 193 ILE E O 1
ATOM 8311 N N . VAL E 1 195 ? -17.417 29.145 12.773 1.00 68.18 194 VAL E N 1
ATOM 8312 C CA . VAL E 1 195 ? -15.991 28.833 12.622 1.00 67.69 194 VAL E CA 1
ATOM 8313 C C . VAL E 1 195 ? -15.792 27.677 11.641 1.00 69.88 194 VAL E C 1
ATOM 8314 O O . VAL E 1 195 ? -15.309 27.884 10.528 1.00 70.55 194 VAL E O 1
ATOM 8318 N N . VAL E 1 196 ? -16.186 26.466 12.025 1.00 70.20 195 VAL E N 1
ATOM 8319 C CA . VAL E 1 196 ? -15.945 25.329 11.138 1.00 73.65 195 VAL E CA 1
ATOM 8320 C C . VAL E 1 196 ? -16.947 25.251 9.989 1.00 72.31 195 VAL E C 1
ATOM 8321 O O . VAL E 1 196 ? -16.569 24.923 8.869 1.00 75.31 195 VAL E O 1
ATOM 8325 N N . GLY E 1 197 ? -18.212 25.562 10.260 1.00 70.41 196 GLY E N 1
ATOM 8326 C CA . GLY E 1 197 ? -19.245 25.489 9.226 1.00 69.16 196 GLY E CA 1
ATOM 8327 C C . GLY E 1 197 ? -19.014 26.469 8.089 1.00 65.22 196 GLY E C 1
ATOM 8328 O O . GLY E 1 197 ? -18.834 26.077 6.938 1.00 64.67 196 GLY E O 1
ATOM 8329 N N . TRP E 1 198 ? -18.997 27.750 8.426 1.00 63.17 197 TRP E N 1
ATOM 8330 C CA . TRP E 1 198 ? -18.762 28.813 7.447 1.00 69.17 197 TRP E CA 1
ATOM 8331 C C . TRP E 1 198 ? -17.436 28.698 6.655 1.00 67.95 197 TRP E C 1
ATOM 8332 O O . TRP E 1 198 ? -17.381 29.069 5.483 1.00 59.55 197 TRP E O 1
ATOM 8343 N N . ALA E 1 199 ? -16.390 28.160 7.289 1.00 71.31 198 ALA E N 1
ATOM 8344 C CA . ALA E 1 199 ? -15.061 28.043 6.670 1.00 65.17 198 ALA E CA 1
ATOM 8345 C C . ALA E 1 199 ? -15.096 27.372 5.295 1.00 64.83 198 ALA E C 1
ATOM 8346 O O . ALA E 1 199 ? -14.156 27.527 4.495 1.00 58.30 198 ALA E O 1
ATOM 8348 N N . ILE E 1 200 ? -16.182 26.637 5.032 1.00 63.08 199 ILE E N 1
ATOM 8349 C CA . ILE E 1 200 ? -16.343 25.905 3.775 1.00 58.81 199 ILE E CA 1
ATOM 8350 C C . ILE E 1 200 ? -16.512 26.863 2.609 1.00 59.60 199 ILE E C 1
ATOM 8351 O O . ILE E 1 200 ? -16.034 26.579 1.510 1.00 65.90 199 ILE E O 1
ATOM 8356 N N . TYR E 1 201 ? -17.141 28.012 2.863 1.00 58.18 200 TYR E N 1
ATOM 8357 C CA . TYR E 1 201 ? -17.350 29.024 1.828 1.00 61.72 200 TYR E CA 1
ATOM 8358 C C . TYR E 1 201 ? -16.037 29.647 1.283 1.00 68.31 200 TYR E C 1
ATOM 8359 O O . TYR E 1 201 ? -15.768 29.562 0.075 1.00 70.45 200 TYR E O 1
ATOM 8368 N N . PRO E 1 202 ? -15.213 30.272 2.155 1.00 66.63 201 PRO E N 1
ATOM 8369 C CA . PRO E 1 202 ? -13.944 30.780 1.614 1.00 68.76 201 PRO E CA 1
ATOM 8370 C C . PRO E 1 202 ? -13.088 29.691 0.954 1.00 70.92 201 PRO E C 1
ATOM 8371 O O . PRO E 1 202 ? -12.368 29.979 -0.001 1.00 67.46 201 PRO E O 1
ATOM 8375 N N . ALA E 1 203 ? -13.181 28.452 1.448 1.00 67.66 202 ALA E N 1
ATOM 8376 C CA . ALA E 1 203 ? -12.419 27.353 0.873 1.00 63.10 202 ALA E CA 1
ATOM 8377 C C . ALA E 1 203 ? -12.783 27.169 -0.598 1.00 66.59 202 ALA E C 1
ATOM 8378 O O . ALA E 1 203 ? -11.931 26.797 -1.417 1.00 61.29 202 ALA E O 1
ATOM 8380 N N . GLY E 1 204 ? -14.054 27.433 -0.912 1.00 61.88 203 GLY E N 1
ATOM 8381 C CA . GLY E 1 204 ? -14.593 27.222 -2.242 1.00 60.83 203 GLY E CA 1
ATOM 8382 C C . GLY E 1 204 ? -14.105 28.275 -3.203 1.00 60.87 203 GLY E C 1
ATOM 8383 O O . GLY E 1 204 ? -13.619 27.956 -4.283 1.00 62.61 203 GLY E O 1
ATOM 8384 N N . TYR E 1 205 ? -14.249 29.533 -2.802 1.00 62.56 204 TYR E N 1
ATOM 8385 C CA . TYR E 1 205 ? -13.659 30.683 -3.508 1.00 60.49 204 TYR E CA 1
ATOM 8386 C C . TYR E 1 205 ? -12.166 30.450 -3.803 1.00 60.75 204 TYR E C 1
ATOM 8387 O O . TYR E 1 205 ? -11.734 30.532 -4.959 1.00 69.26 204 TYR E O 1
ATOM 8396 N N . ALA E 1 206 ? -11.396 30.149 -2.764 1.00 54.29 205 ALA E N 1
ATOM 8397 C CA . ALA E 1 206 ? -9.968 29.858 -2.912 1.00 62.92 205 ALA E CA 1
ATOM 8398 C C . ALA E 1 206 ? -9.779 28.831 -4.016 1.00 62.05 205 ALA E C 1
ATOM 8399 O O . ALA E 1 206 ? -8.961 29.013 -4.906 1.00 68.42 205 ALA E O 1
ATOM 8401 N N . ALA E 1 207 ? -10.561 27.760 -3.953 1.00 60.97 206 ALA E N 1
ATOM 8402 C CA . ALA E 1 207 ? -10.494 26.705 -4.933 1.00 62.61 206 ALA E CA 1
ATOM 8403 C C . ALA E 1 207 ? -10.780 27.235 -6.345 1.00 71.81 206 ALA E C 1
ATOM 8404 O O . ALA E 1 207 ? -10.155 26.818 -7.316 1.00 74.38 206 ALA E O 1
ATOM 8406 N N . GLY E 1 208 ? -11.719 28.167 -6.450 1.00 75.27 207 GLY E N 1
ATOM 8407 C CA . GLY E 1 208 ? -12.205 28.590 -7.744 1.00 70.41 207 GLY E CA 1
ATOM 8408 C C . GLY E 1 208 ? -11.347 29.640 -8.409 1.00 71.36 207 GLY E C 1
ATOM 8409 O O . GLY E 1 208 ? -11.137 29.591 -9.635 1.00 67.88 207 GLY E O 1
ATOM 8410 N N . TYR E 1 209 ? -10.863 30.592 -7.607 1.00 63.90 208 TYR E N 1
ATOM 8411 C CA . TYR E 1 209 ? -10.172 31.771 -8.136 1.00 66.50 208 TYR E CA 1
ATOM 8412 C C . TYR E 1 209 ? -8.693 31.957 -7.721 1.00 66.35 208 TYR E C 1
ATOM 8413 O O . TYR E 1 209 ? -8.055 32.928 -8.132 1.00 65.10 208 TYR E O 1
ATOM 8422 N N . LEU E 1 210 ? -8.158 31.059 -6.911 1.00 63.75 209 LEU E N 1
ATOM 8423 C CA . LEU E 1 210 ? -6.867 31.295 -6.282 1.00 73.44 209 LEU E CA 1
ATOM 8424 C C . LEU E 1 210 ? -5.904 30.125 -6.523 1.00 82.21 209 LEU E C 1
ATOM 8425 O O . LEU E 1 210 ? -5.260 29.652 -5.591 1.00 86.89 209 LEU E O 1
ATOM 8430 N N . MET E 1 211 ? -5.818 29.664 -7.774 1.00 94.42 210 MET E N 1
ATOM 8431 C CA . MET E 1 211 ? -4.945 28.541 -8.159 1.00 96.32 210 MET E CA 1
ATOM 8432 C C . MET E 1 211 ? -4.118 28.860 -9.417 1.00 103.29 210 MET E C 1
ATOM 8433 O O . MET E 1 211 ? -2.933 29.171 -9.318 1.00 100.29 210 MET E O 1
ATOM 8438 N N . GLY E 1 212 ? -4.752 28.776 -10.590 1.00 110.00 211 GLY E N 1
ATOM 8439 C CA . GLY E 1 212 ? -4.099 29.044 -11.876 1.00 110.44 211 GLY E CA 1
ATOM 8440 C C . GLY E 1 212 ? -4.844 30.052 -12.741 1.00 115.05 211 GLY E C 1
ATOM 8441 O O . GLY E 1 212 ? -5.880 30.587 -12.339 1.00 112.51 211 GLY E O 1
ATOM 8442 N N . GLY E 1 213 ? -4.311 30.311 -13.933 1.00 115.44 212 GLY E N 1
ATOM 8443 C CA . GLY E 1 213 ? -4.896 31.280 -14.861 1.00 112.94 212 GLY E CA 1
ATOM 8444 C C . GLY E 1 213 ? -6.080 30.714 -15.619 1.00 113.60 212 GLY E C 1
ATOM 8445 O O . GLY E 1 213 ? -7.217 30.781 -15.149 1.00 113.39 212 GLY E O 1
ATOM 8446 N N . VAL E 1 216 ? -10.777 30.346 -13.734 1.00 81.46 215 VAL E N 1
ATOM 8447 C CA . VAL E 1 216 ? -11.841 29.982 -12.787 1.00 81.72 215 VAL E CA 1
ATOM 8448 C C . VAL E 1 216 ? -12.116 28.469 -12.825 1.00 79.46 215 VAL E C 1
ATOM 8449 O O . VAL E 1 216 ? -12.537 27.946 -13.856 1.00 78.66 215 VAL E O 1
ATOM 8453 N N . TYR E 1 217 ? -11.867 27.777 -11.707 1.00 78.98 216 TYR E N 1
ATOM 8454 C CA . TYR E 1 217 ? -12.203 26.349 -11.564 1.00 77.54 216 TYR E CA 1
ATOM 8455 C C . TYR E 1 217 ? -13.682 26.200 -11.128 1.00 71.35 216 TYR E C 1
ATOM 8456 O O . TYR E 1 217 ? -14.007 25.922 -9.962 1.00 64.93 216 TYR E O 1
ATOM 8465 N N . ALA E 1 218 ? -14.564 26.401 -12.103 1.00 66.43 217 ALA E N 1
ATOM 8466 C CA . ALA E 1 218 ? -15.995 26.579 -11.874 1.00 66.71 217 ALA E CA 1
ATOM 8467 C C . ALA E 1 218 ? -16.706 25.393 -11.222 1.00 70.45 217 ALA E C 1
ATOM 8468 O O . ALA E 1 218 ? -17.632 25.608 -10.433 1.00 76.32 217 ALA E O 1
ATOM 8470 N N . SER E 1 219 ? -16.288 24.164 -11.532 1.00 59.40 218 SER E N 1
ATOM 8471 C CA . SER E 1 219 ? -16.894 23.006 -10.901 1.00 61.53 218 SER E CA 1
ATOM 8472 C C . SER E 1 219 ? -16.625 22.932 -9.397 1.00 67.67 218 SER E C 1
ATOM 8473 O O . SER E 1 219 ? -17.557 22.915 -8.593 1.00 79.66 218 SER E O 1
ATOM 8476 N N . ASN E 1 220 ? -15.361 22.900 -9.011 1.00 72.32 219 ASN E N 1
ATOM 8477 C CA . ASN E 1 220 ? -15.011 22.787 -7.601 1.00 71.32 219 ASN E CA 1
ATOM 8478 C C . ASN E 1 220 ? -15.697 23.839 -6.752 1.00 69.24 219 ASN E C 1
ATOM 8479 O O . ASN E 1 220 ? -16.108 23.564 -5.623 1.00 63.25 219 ASN E O 1
ATOM 8484 N N . LEU E 1 221 ? -15.781 25.046 -7.311 1.00 65.77 220 LEU E N 1
ATOM 8485 C CA . LEU E 1 221 ? -16.379 26.200 -6.654 1.00 65.29 220 LEU E CA 1
ATOM 8486 C C . LEU E 1 221 ? -17.817 25.857 -6.304 1.00 65.35 220 LEU E C 1
ATOM 8487 O O . LEU E 1 221 ? -18.214 25.852 -5.120 1.00 67.06 220 LEU E O 1
ATOM 8492 N N . ASN E 1 222 ? -18.574 25.502 -7.334 1.00 59.01 221 ASN E N 1
ATOM 8493 C CA . ASN E 1 222 ? -19.982 25.215 -7.153 1.00 63.32 221 ASN E CA 1
ATOM 8494 C C . ASN E 1 222 ? -20.308 23.990 -6.277 1.00 66.48 221 ASN E C 1
ATOM 8495 O O . ASN E 1 222 ? -21.260 24.056 -5.477 1.00 56.93 221 ASN E O 1
ATOM 8500 N N . LEU E 1 223 ? -19.507 22.918 -6.405 1.00 63.04 222 LEU E N 1
ATOM 8501 C CA . LEU E 1 223 ? -19.626 21.740 -5.555 1.00 59.00 222 LEU E CA 1
ATOM 8502 C C . LEU E 1 223 ? -19.382 22.138 -4.090 1.00 66.81 222 LEU E C 1
ATOM 8503 O O . LEU E 1 223 ? -20.091 21.687 -3.183 1.00 66.58 222 LEU E O 1
ATOM 8508 N N . ILE E 1 224 ? -18.401 23.008 -3.862 1.00 65.45 223 ILE E N 1
ATOM 8509 C CA . ILE E 1 224 ? -18.021 23.359 -2.502 1.00 67.04 223 ILE E CA 1
ATOM 8510 C C . ILE E 1 224 ? -19.092 24.237 -1.874 1.00 68.90 223 ILE E C 1
ATOM 8511 O O . ILE E 1 224 ? -19.449 24.044 -0.705 1.00 68.22 223 ILE E O 1
ATOM 8516 N N . TYR E 1 225 ? -19.602 25.183 -2.661 1.00 65.39 224 TYR E N 1
ATOM 8517 C CA . TYR E 1 225 ? -20.663 26.091 -2.205 1.00 61.97 224 TYR E CA 1
ATOM 8518 C C . TYR E 1 225 ? -21.984 25.353 -1.926 1.00 60.45 224 TYR E C 1
ATOM 8519 O O . TYR E 1 225 ? -22.668 25.685 -0.943 1.00 60.02 224 TYR E O 1
ATOM 8528 N N . ASN E 1 226 ? -22.334 24.365 -2.769 1.00 53.01 225 ASN E N 1
ATOM 8529 C CA . ASN E 1 226 ? -23.546 23.551 -2.543 1.00 54.39 225 ASN E CA 1
ATOM 8530 C C . ASN E 1 226 ? -23.398 22.738 -1.259 1.00 60.32 225 ASN E C 1
ATOM 8531 O O . ASN E 1 226 ? -24.368 22.507 -0.536 1.00 61.19 225 ASN E O 1
ATOM 8536 N N . LEU E 1 227 ? -22.171 22.306 -0.991 1.00 57.20 226 LEU E N 1
ATOM 8537 C CA . LEU E 1 227 ? -21.883 21.530 0.179 1.00 58.65 226 LEU E CA 1
ATOM 8538 C C . LEU E 1 227 ? -21.976 22.447 1.387 1.00 64.43 226 LEU E C 1
ATOM 8539 O O . LEU E 1 227 ? -22.461 22.047 2.459 1.00 55.58 226 LEU E O 1
ATOM 8544 N N . ALA E 1 228 ? -21.525 23.685 1.184 1.00 65.05 227 ALA E N 1
ATOM 8545 C CA . ALA E 1 228 ? -21.492 24.688 2.230 1.00 61.04 227 ALA E CA 1
ATOM 8546 C C . ALA E 1 228 ? -22.918 25.088 2.607 1.00 56.35 227 ALA E C 1
ATOM 8547 O O . ALA E 1 228 ? -23.237 25.183 3.783 1.00 65.18 227 ALA E O 1
ATOM 8549 N N . ASP E 1 229 ? -23.776 25.299 1.618 1.00 59.09 228 ASP E N 1
ATOM 8550 C CA . ASP E 1 229 ? -25.203 25.624 1.881 1.00 60.48 228 ASP E CA 1
ATOM 8551 C C . ASP E 1 229 ? -25.958 24.522 2.593 1.00 59.95 228 ASP E C 1
ATOM 8552 O O . ASP E 1 229 ? -26.825 24.803 3.419 1.00 65.57 228 ASP E O 1
ATOM 8557 N N . PHE E 1 230 ? -25.618 23.278 2.264 1.00 60.31 229 PHE E N 1
ATOM 8558 C CA . PHE E 1 230 ? -26.232 22.103 2.853 1.00 59.64 229 PHE E CA 1
ATOM 8559 C C . PHE E 1 230 ? -25.855 21.975 4.343 1.00 65.44 229 PHE E C 1
ATOM 8560 O O . PHE E 1 230 ? -26.723 21.784 5.207 1.00 59.87 229 PHE E O 1
ATOM 8568 N N . VAL E 1 231 ? -24.557 22.086 4.622 1.00 64.77 230 VAL E N 1
ATOM 8569 C CA . VAL E 1 231 ? -24.031 21.980 5.971 1.00 63.06 230 VAL E CA 1
ATOM 8570 C C . VAL E 1 231 ? -24.529 23.149 6.817 1.00 67.56 230 VAL E C 1
ATOM 8571 O O . VAL E 1 231 ? -24.912 22.970 7.983 1.00 63.36 230 VAL E O 1
ATOM 8575 N N . ASN E 1 232 ? -24.535 24.340 6.228 1.00 63.94 231 ASN E N 1
ATOM 8576 C CA . ASN E 1 232 ? -24.796 25.533 7.018 1.00 65.87 231 ASN E CA 1
ATOM 8577 C C . ASN E 1 232 ? -26.236 25.959 7.156 1.00 65.02 231 ASN E C 1
ATOM 8578 O O . ASN E 1 232 ? -26.577 26.638 8.120 1.00 71.51 231 ASN E O 1
ATOM 8583 N N . LYS E 1 233 ? -27.076 25.538 6.218 1.00 62.68 232 LYS E N 1
ATOM 8584 C CA . LYS E 1 233 ? -28.501 25.846 6.269 1.00 61.06 232 LYS E CA 1
ATOM 8585 C C . LYS E 1 233 ? -29.296 24.653 6.773 1.00 59.39 232 LYS E C 1
ATOM 8586 O O . LYS E 1 233 ? -30.056 24.775 7.720 1.00 64.62 232 LYS E O 1
ATOM 8592 N N . ILE E 1 234 ? -29.121 23.501 6.135 1.00 57.79 233 ILE E N 1
ATOM 8593 C CA . ILE E 1 234 ? -29.915 22.311 6.456 1.00 52.89 233 ILE E CA 1
ATOM 8594 C C . ILE E 1 234 ? -29.439 21.626 7.744 1.00 56.57 233 ILE E C 1
ATOM 8595 O O . ILE E 1 234 ? -30.263 21.233 8.581 1.00 50.37 233 ILE E O 1
ATOM 8600 N N . LEU E 1 235 ? -28.115 21.466 7.866 1.00 55.86 234 LEU E N 1
ATOM 8601 C CA . LEU E 1 235 ? -27.532 20.714 8.957 1.00 61.20 234 LEU E CA 1
ATOM 8602 C C . LEU E 1 235 ? -27.553 21.533 10.255 1.00 66.27 234 LEU E C 1
ATOM 8603 O O . LEU E 1 235 ? -28.010 21.041 11.294 1.00 60.58 234 LEU E O 1
ATOM 8608 N N . PHE E 1 236 ? -27.096 22.786 10.183 1.00 66.47 235 PHE E N 1
ATOM 8609 C CA . PHE E 1 236 ? -27.178 23.695 11.331 1.00 67.13 235 PHE E CA 1
ATOM 8610 C C . PHE E 1 236 ? -28.614 23.791 11.831 1.00 65.65 235 PHE E C 1
ATOM 8611 O O . PHE E 1 236 ? -28.860 23.727 13.044 1.00 66.70 235 PHE E O 1
ATOM 8619 N N . GLY E 1 237 ? -29.548 23.940 10.887 1.00 65.20 236 GLY E N 1
ATOM 8620 C CA . GLY E 1 237 ? -30.984 23.926 11.181 1.00 63.43 236 GLY E CA 1
ATOM 8621 C C . GLY E 1 237 ? -31.357 22.690 11.984 1.00 65.28 236 GLY E C 1
ATOM 8622 O O . GLY E 1 237 ? -31.968 22.793 13.062 1.00 59.46 236 GLY E O 1
ATOM 8623 N N . LEU E 1 238 ? -30.948 21.521 11.486 1.00 59.24 237 LEU E N 1
ATOM 8624 C CA . LEU E 1 238 ? -31.191 20.276 12.213 1.00 58.90 237 LEU E CA 1
ATOM 8625 C C . LEU E 1 238 ? -30.663 20.259 13.669 1.00 57.08 237 LEU E C 1
ATOM 8626 O O . LEU E 1 238 ? -31.314 19.710 14.560 1.00 61.42 237 LEU E O 1
ATOM 8631 N N . ILE E 1 239 ? -29.515 20.881 13.905 1.00 54.29 238 ILE E N 1
ATOM 8632 C CA . ILE E 1 239 ? -28.923 20.896 15.232 1.00 63.84 238 ILE E CA 1
ATOM 8633 C C . ILE E 1 239 ? -29.808 21.667 16.200 1.00 64.19 238 ILE E C 1
ATOM 8634 O O . ILE E 1 239 ? -30.097 21.177 17.291 1.00 63.18 238 ILE E O 1
ATOM 8639 N N . ILE E 1 240 ? -30.230 22.863 15.785 1.00 62.27 239 ILE E N 1
ATOM 8640 C CA . ILE E 1 240 ? -31.153 23.678 16.568 1.00 57.73 239 ILE E CA 1
ATOM 8641 C C . ILE E 1 240 ? -32.450 22.918 16.805 1.00 59.32 239 ILE E C 1
ATOM 8642 O O . ILE E 1 240 ? -32.922 22.789 17.944 1.00 68.74 239 ILE E O 1
ATOM 8647 N N . TRP E 1 241 ? -33.015 22.380 15.739 1.00 58.11 240 TRP E N 1
ATOM 8648 C CA . TRP E 1 241 ? -34.236 21.603 15.894 1.00 56.80 240 TRP E CA 1
ATOM 8649 C C . TRP E 1 241 ? -34.088 20.523 16.975 1.00 61.57 240 TRP E C 1
ATOM 8650 O O . TRP E 1 241 ? -35.024 20.313 17.754 1.00 61.08 240 TRP E O 1
ATOM 8661 N N . ASN E 1 242 ? -32.927 19.853 16.999 1.00 59.50 241 ASN E N 1
ATOM 8662 C CA . ASN E 1 242 ? -32.639 18.778 17.945 1.00 61.73 241 ASN E CA 1
ATOM 8663 C C . ASN E 1 242 ? -32.548 19.286 19.413 1.00 69.80 241 ASN E C 1
ATOM 8664 O O . ASN E 1 242 ? -33.172 18.736 20.332 1.00 65.66 241 ASN E O 1
ATOM 8669 N N . VAL E 1 243 ? -31.780 20.350 19.620 1.00 66.83 242 VAL E N 1
ATOM 8670 C CA . VAL E 1 243 ? -31.728 21.010 20.902 1.00 64.77 242 VAL E CA 1
ATOM 8671 C C . VAL E 1 243 ? -33.143 21.344 21.377 1.00 64.00 242 VAL E C 1
ATOM 8672 O O . VAL E 1 243 ? -33.477 21.118 22.535 1.00 75.55 242 VAL E O 1
ATOM 8676 N N . ALA E 1 244 ? -33.975 21.838 20.471 1.00 57.15 243 ALA E N 1
ATOM 8677 C CA . ALA E 1 244 ? -35.304 22.278 20.818 1.00 55.80 243 ALA E CA 1
ATOM 8678 C C . ALA E 1 244 ? -36.275 21.154 21.159 1.00 61.44 243 ALA E C 1
ATOM 8679 O O . ALA E 1 244 ? -37.101 21.316 22.067 1.00 73.11 243 ALA E O 1
ATOM 8681 N N . VAL E 1 245 ? -36.192 20.015 20.473 1.00 57.78 244 VAL E N 1
ATOM 8682 C CA . VAL E 1 245 ? -37.124 18.922 20.784 1.00 62.27 244 VAL E CA 1
ATOM 8683 C C . VAL E 1 245 ? -36.745 18.205 22.100 1.00 69.20 244 VAL E C 1
ATOM 8684 O O . VAL E 1 245 ? -37.624 17.805 22.852 1.00 71.42 244 VAL E O 1
ATOM 8688 N N . LYS E 1 246 ? -35.448 18.066 22.371 1.00 70.25 245 LYS E N 1
ATOM 8689 C CA . LYS E 1 246 ? -34.973 17.530 23.637 1.00 73.36 245 LYS E CA 1
ATOM 8690 C C . LYS E 1 246 ? -35.453 18.396 24.796 1.00 79.25 245 LYS E C 1
ATOM 8691 O O . LYS E 1 246 ? -36.029 17.894 25.778 1.00 71.96 245 LYS E O 1
ATOM 8697 N N . GLU E 1 247 ? -35.234 19.700 24.654 1.00 76.69 246 GLU E N 1
ATOM 8698 C CA . GLU E 1 247 ? -35.528 20.655 25.709 1.00 78.71 246 GLU E CA 1
ATOM 8699 C C . GLU E 1 247 ? -37.029 20.788 25.942 1.00 82.97 246 GLU E C 1
ATOM 8700 O O . GLU E 1 247 ? -37.472 20.873 27.083 1.00 93.69 246 GLU E O 1
ATOM 8706 N N . SER E 1 248 ? -37.807 20.795 24.862 1.00 84.05 247 SER E N 1
ATOM 8707 C CA . SER E 1 248 ? -39.258 20.897 24.967 1.00 82.06 247 SER E CA 1
ATOM 8708 C C . SER E 1 248 ? -39.850 19.625 25.566 1.00 80.67 247 SER E C 1
ATOM 8709 O O . SER E 1 248 ? -40.895 19.669 26.210 1.00 90.38 247 SER E O 1
ATOM 8712 N N . SER E 1 249 ? -39.176 18.498 25.354 1.00 76.82 248 SER E N 1
ATOM 8713 C CA . SER E 1 249 ? -39.692 17.202 25.760 1.00 79.25 248 SER E CA 1
ATOM 8714 C C . SER E 1 249 ? -39.365 16.953 27.216 1.00 89.22 248 SER E C 1
ATOM 8715 O O . SER E 1 249 ? -40.082 16.234 27.908 1.00 96.20 248 SER E O 1
ATOM 8718 N N . ASN E 1 250 ? -38.262 17.538 27.667 1.00 89.38 249 ASN E N 1
ATOM 8719 C CA . ASN E 1 250 ? -37.881 17.476 29.059 1.00 85.44 249 ASN E CA 1
ATOM 8720 C C . ASN E 1 250 ? -38.732 18.440 29.858 1.00 95.73 249 ASN E C 1
ATOM 8721 O O . ASN E 1 250 ? -39.168 18.117 30.963 1.00 101.23 249 ASN E O 1
ATOM 8726 N N . ALA E 1 251 ? -38.980 19.615 29.285 1.00 101.50 250 ALA E N 1
ATOM 8727 C CA . ALA E 1 251 ? -39.794 20.647 29.935 1.00 107.81 250 ALA E CA 1
ATOM 8728 C C . ALA E 1 251 ? -41.181 20.136 30.336 1.00 109.31 250 ALA E C 1
ATOM 8729 O O . ALA E 1 251 ? -41.676 20.471 31.415 1.00 114.00 250 ALA E O 1
ATOM 8731 N N . LYS E 1 252 ? -41.792 19.324 29.473 1.00 106.72 251 LYS E N 1
ATOM 8732 C CA . LYS E 1 252 ? -43.108 18.751 29.747 1.00 110.98 251 LYS E CA 1
ATOM 8733 C C . LYS E 1 252 ? -43.040 17.697 30.860 1.00 113.59 251 LYS E C 1
ATOM 8734 O O . LYS E 1 252 ? -43.995 17.546 31.630 1.00 116.94 251 LYS E O 1
ATOM 8740 N N . LEU E 1 253 ? -41.905 16.999 30.955 1.00 107.77 252 LEU E N 1
ATOM 8741 C CA . LEU E 1 253 ? -41.653 16.049 32.046 1.00 111.98 252 LEU E CA 1
ATOM 8742 C C . LEU E 1 253 ? -41.202 16.762 33.327 1.00 106.51 252 LEU E C 1
ATOM 8743 O O . LEU E 1 253 ? -41.968 17.503 33.949 1.00 109.26 252 LEU E O 1
#